Protein 5BYU (pdb70)

Secondary structure (DSSP, 8-state):
--SSEEEEEEEE--GGGB-TTSSB-HHHHHHHHHHHHHHHHHHTT--SSSSEEEEEEEEEEEESS---SS-EEEEEEEEEEE-SSEEEEEEEEEETTEEEEEEEEEEEEEETTTTEE-PPPHHHHTT-/--SS--EEEEEE--GGGB-TTSSB-HHHHHHHHHHHHHHHHHHTT--TTSSEEEEEEEEEEEE-S---SS-EEEEEEEEEEE-SSEEEEEEEEEETTEEEEEEEEEEEEEETTTTEE-PPPHHHHTT-/--EEEEE--GGGB-TTSSB-HHHHHHHHHHHHHHHHHHTT--SSSSEEEEEEEEEEEE-S---SS-EEEEEEEEEEE-SSEEEEEEEEEETTEEEEEEEEEEEEEETTT--B-PPPHHHHTT-/-EEEEE--GGGB-TTSSB-HHHHHHHHHHHHHHHHHHTT--TTSS---EEEEEEEEE-S---SS-EEEEEEEEEEE-SSEEEEEEEEEETTEEEEEEEEEEE-/-EEEEEE--GGGB-TTSSB-HHHHHHHHHHHHHHHHHHTT--SSSSEEEEEEEEEEEE-S---SS-EEEEEEEEEEE-SSEEEEEEEEEETTEEEEEEEEEEEEEETTTTEE-PPPHHHHT-/-EEEEE--GGGB-TTSSB-THHHHHHHHHHHHHHHHHTT--S-SSEEEEEEEEEEEE-S---SS-EEEEEEEEEEE-SSEEEEEEEEEETTEEEEEEEEEEEEEETTTTEE-PPPTTT-/--SEEEEEEEE--GGGB-TTSSB-HHHHHHHHHHHHHHHHHHTT--SSSSEEEEEEEEEEEESS---SS-EEEEEEEEEEE-SSEEEEEEEEEETTEEEEEEEEEEEEEETTTTEE-PPPHHHHTT-/--SS--EEEEEE--GGGB-TTSSB-HHHHHHHHHHHHHHHHHHTT--SSSSEEEEEEEEEEEE-S---SS-EEEEEEEE----SSEEEEEEEEEETTEEEEEEEEEEEEEETTTTEE-PPPHHHHTT-

Nearest PDB structures (foldseek):
  5byu-assembly2_E  TM=1.008E+00  e=9.174E-22  Legionella pneumophila subsp. pneumophila str. Philadelphia 1
  5byu-assembly1_A  TM=9.853E-01  e=7.777E-20  Legionella pneumophila subsp. pneumophila str. Philadelphia 1
  5dio-assembly1_A-2  TM=9.849E-01  e=4.252E-18  Legionella pneumophila
  5byu-assembly1_D  TM=9.965E-01  e=1.673E-16  Legionella pneumophila subsp. pneumophila str. Philadelphia 1
  2cye-assembly3_D  TM=8.333E-01  e=2.731E-08  Thermus thermophilus HB8

Structure (mmCIF, N/CA/C/O backbone):
data_5BYU
#
_entry.id   5BYU
#
_cell.length_a   49.140
_cell.length_b   99.630
_cell.length_c   112.142
_cell.angle_alpha   90.00
_cell.angle_beta   90.21
_cell.angle_gamma   90.00
#
_symmetry.space_group_name_H-M   'P 1 21 1'
#
loop_
_entity.id
_entity.type
_entity.pdbx_description
1 polymer Thioesterase
2 non-polymer 'COENZYME A'
3 water water
#
loop_
_atom_site.group_PDB
_atom_site.id
_atom_site.type_symbol
_atom_site.label_atom_id
_atom_site.label_alt_id
_atom_site.label_comp_id
_atom_site.label_asym_id
_atom_site.label_entity_id
_atom_site.label_seq_id
_atom_site.pdbx_PDB_ins_code
_atom_site.Cartn_x
_atom_site.Cartn_y
_atom_site.Cartn_z
_atom_site.occupancy
_atom_site.B_iso_or_equiv
_atom_site.auth_seq_id
_atom_site.auth_comp_id
_atom_site.auth_asym_id
_atom_site.auth_atom_id
_atom_site.pdbx_PDB_model_num
ATOM 1 N N . GLU A 1 6 ? -24.589 -65.660 -4.747 1.00 46.83 3 GLU A N 1
ATOM 2 C CA . GLU A 1 6 ? -23.828 -64.429 -4.609 1.00 43.53 3 GLU A CA 1
ATOM 3 C C . GLU A 1 6 ? -22.428 -64.599 -5.200 1.00 43.95 3 GLU A C 1
ATOM 4 O O . GLU A 1 6 ? -22.284 -64.672 -6.419 1.00 33.30 3 GLU A O 1
ATOM 10 N N . ILE A 1 7 ? -21.402 -64.650 -4.354 1.00 45.91 4 ILE A N 1
ATOM 11 C CA . ILE A 1 7 ? -20.030 -64.611 -4.865 1.00 52.43 4 ILE A CA 1
ATOM 12 C C . ILE A 1 7 ? -19.561 -65.954 -5.445 1.00 57.70 4 ILE A C 1
ATOM 13 O O . ILE A 1 7 ? -19.298 -66.041 -6.643 1.00 64.23 4 ILE A O 1
ATOM 18 N N . ASN A 1 8 ? -19.519 -67.009 -4.637 1.00 33.03 5 ASN A N 1
ATOM 19 C CA . ASN A 1 8 ? -18.846 -68.242 -5.044 1.00 32.65 5 ASN A CA 1
ATOM 20 C C . ASN A 1 8 ? -19.753 -69.199 -5.813 1.00 38.57 5 ASN A C 1
ATOM 21 O O . ASN A 1 8 ? -19.506 -70.401 -5.851 1.00 32.43 5 ASN A O 1
ATOM 26 N N . LYS A 1 9 ? -20.793 -68.656 -6.434 1.00 38.59 6 LYS A N 1
ATOM 27 C CA . LYS A 1 9 ? -21.664 -69.436 -7.304 1.00 35.65 6 LYS A CA 1
ATOM 28 C C . LYS A 1 9 ? -21.137 -69.524 -8.724 1.00 41.78 6 LYS A C 1
ATOM 29 O O . LYS A 1 9 ? -20.425 -68.634 -9.198 1.00 47.66 6 LYS A O 1
ATOM 35 N N . ILE A 1 10 ? -21.483 -70.624 -9.383 1.00 47.93 7 ILE A N 1
ATOM 36 C CA . ILE A 1 10 ? -21.164 -70.814 -10.784 1.00 52.80 7 ILE A CA 1
ATOM 37 C C . ILE A 1 10 ? -21.933 -69.772 -11.574 1.00 46.54 7 ILE A C 1
ATOM 38 O O . ILE A 1 10 ? -23.159 -69.814 -11.655 1.00 46.50 7 ILE A O 1
ATOM 43 N N . ILE A 1 11 ? -21.192 -68.827 -12.137 1.00 43.43 8 ILE A N 1
ATOM 44 C CA . ILE A 1 11 ? -21.763 -67.702 -12.853 1.00 43.27 8 ILE A CA 1
ATOM 45 C C . ILE A 1 11 ? -21.569 -67.824 -14.355 1.00 41.21 8 ILE A C 1
ATOM 46 O O . ILE A 1 11 ? -22.149 -67.057 -15.123 1.00 41.13 8 ILE A O 1
ATOM 51 N N . HIS A 1 12 ? -20.763 -68.790 -14.777 1.00 30.06 9 HIS A N 1
ATOM 52 C CA . HIS A 1 12 ? -20.567 -69.005 -16.202 1.00 49.84 9 HIS A CA 1
ATOM 53 C C . HIS A 1 12 ? -20.193 -70.442 -16.550 1.00 43.70 9 HIS A C 1
ATOM 54 O O . HIS A 1 12 ? -19.334 -71.053 -15.913 1.00 39.09 9 HIS A O 1
ATOM 61 N N . LYS A 1 13 ? -20.855 -70.969 -17.574 1.00 41.96 10 LYS A N 1
ATOM 62 C CA . LYS A 1 13 ? -20.632 -72.331 -18.035 1.00 40.88 10 LYS A CA 1
ATOM 63 C C . LYS A 1 13 ? -20.427 -72.376 -19.550 1.00 41.73 10 LYS A C 1
ATOM 64 O O . LYS A 1 13 ? -21.356 -72.112 -20.313 1.00 31.08 10 LYS A O 1
ATOM 70 N N . LYS A 1 14 ? -19.212 -72.697 -19.984 1.00 31.27 11 LYS A N 1
ATOM 71 C CA . LYS A 1 14 ? -18.910 -72.798 -21.410 1.00 31.65 11 LYS A CA 1
ATOM 72 C C . LYS A 1 14 ? -18.498 -74.212 -21.820 1.00 34.58 11 LYS A C 1
ATOM 73 O O . LYS A 1 14 ? -17.539 -74.763 -21.280 1.00 39.26 11 LYS A O 1
ATOM 79 N N . THR A 1 15 ? -19.232 -74.803 -22.756 1.00 34.80 12 THR A N 1
ATOM 80 C CA . THR A 1 15 ? -18.885 -76.128 -23.266 1.00 36.44 12 THR A CA 1
ATOM 81 C C . THR A 1 15 ? -18.267 -76.019 -24.663 1.00 41.24 12 THR A C 1
ATOM 82 O O . THR A 1 15 ? -18.760 -75.273 -25.510 1.00 33.87 12 THR A O 1
ATOM 86 N N . PHE A 1 16 ? -17.185 -76.761 -24.897 1.00 46.10 13 PHE A N 1
ATOM 87 C CA . PHE A 1 16 ? -16.507 -76.753 -26.193 1.00 42.62 13 PHE A CA 1
ATOM 88 C C . PHE A 1 16 ? -15.684 -78.018 -26.434 1.00 37.36 13 PHE A C 1
ATOM 89 O O . PHE A 1 16 ? -15.557 -78.865 -25.549 1.00 37.81 13 PHE A O 1
ATOM 97 N N . ASP A 1 17 ? -15.122 -78.134 -27.635 1.00 38.29 14 ASP A N 1
ATOM 98 C CA . ASP A 1 17 ? -14.324 -79.302 -28.000 1.00 57.30 14 ASP A CA 1
ATOM 99 C C . ASP A 1 17 ? -12.840 -79.003 -28.213 1.00 57.50 14 ASP A C 1
ATOM 100 O O . ASP A 1 17 ? -12.469 -77.965 -28.761 1.00 40.86 14 ASP A O 1
ATOM 105 N N . ILE A 1 18 ? -12.006 -79.939 -27.772 1.00 36.56 15 ILE A N 1
ATOM 106 C CA . ILE A 1 18 ? -10.550 -79.841 -27.873 1.00 31.19 15 ILE A CA 1
ATOM 107 C C . ILE A 1 18 ? -10.057 -80.127 -29.294 1.00 33.41 15 ILE A C 1
ATOM 108 O O . ILE A 1 18 ? -10.516 -81.068 -29.937 1.00 32.61 15 ILE A O 1
ATOM 113 N N . ALA A 1 19 ? -9.118 -79.317 -29.777 1.00 33.20 16 ALA A N 1
ATOM 114 C CA . ALA A 1 19 ? -8.489 -79.556 -31.074 1.00 18.59 16 ALA A CA 1
ATOM 115 C C . ALA A 1 19 ? -7.358 -80.574 -30.944 1.00 20.61 16 ALA A C 1
ATOM 116 O O . ALA A 1 19 ? -6.640 -80.583 -29.947 1.00 19.50 16 ALA A O 1
ATOM 118 N N . TRP A 1 20 ? -7.207 -81.433 -31.947 1.00 24.25 17 TRP A N 1
ATOM 119 C CA . TRP A 1 20 ? -6.163 -82.459 -31.930 1.00 25.96 17 TRP A CA 1
ATOM 120 C C . TRP A 1 20 ? -4.762 -81.855 -31.829 1.00 27.15 17 TRP A C 1
ATOM 121 O O . TRP A 1 20 ? -3.866 -82.438 -31.215 1.00 15.84 17 TRP A O 1
ATOM 132 N N . GLY A 1 21 ? -4.579 -80.685 -32.435 1.00 29.02 18 GLY A N 1
ATOM 133 C CA . GLY A 1 21 ? -3.294 -80.012 -32.424 1.00 16.45 18 GLY A CA 1
ATOM 134 C C . GLY A 1 21 ? -2.957 -79.376 -31.089 1.00 16.64 18 GLY A C 1
ATOM 135 O O . GLY A 1 21 ? -1.844 -78.886 -30.891 1.00 16.74 18 GLY A O 1
ATOM 136 N N . ASP A 1 22 ? -3.918 -79.389 -30.168 1.00 24.59 19 ASP A N 1
ATOM 137 C CA . ASP A 1 22 ? -3.705 -78.852 -28.829 1.00 23.11 19 ASP A CA 1
ATOM 138 C C . ASP A 1 22 ? -2.836 -79.795 -28.017 1.00 18.76 19 ASP A C 1
ATOM 139 O O . ASP A 1 22 ? -2.192 -79.391 -27.049 1.00 16.96 19 ASP A O 1
ATOM 144 N N . MET A 1 23 ? -2.823 -81.057 -28.429 1.00 21.35 20 MET A N 1
ATOM 145 C CA . MET A 1 23 ? -2.029 -82.075 -27.761 1.00 16.29 20 MET A CA 1
ATOM 146 C C . MET A 1 23 ? -0.551 -81.936 -28.090 1.00 16.27 20 MET A C 1
ATOM 147 O O . MET A 1 23 ? -0.177 -81.505 -29.180 1.00 39.15 20 MET A O 1
ATOM 152 N N . ASP A 1 24 ? 0.286 -82.314 -27.134 1.00 24.85 21 ASP A N 1
ATOM 153 C CA . ASP A 1 24 ? 1.723 -82.337 -27.340 1.00 16.86 21 ASP A CA 1
ATOM 154 C C . ASP A 1 24 ? 2.159 -83.715 -27.810 1.00 16.74 21 ASP A C 1
ATOM 155 O O . ASP A 1 24 ? 1.317 -84.568 -28.092 1.00 21.96 21 ASP A O 1
ATOM 160 N N . ALA A 1 25 ? 3.467 -83.936 -27.884 1.00 17.18 22 ALA A N 1
ATOM 161 C CA . ALA A 1 25 ? 3.999 -85.146 -28.507 1.00 20.69 22 ALA A CA 1
ATOM 162 C C . ALA A 1 25 ? 3.767 -86.439 -27.729 1.00 22.74 22 ALA A C 1
ATOM 163 O O . ALA A 1 25 ? 4.073 -87.521 -28.228 1.00 23.80 22 ALA A O 1
ATOM 165 N N . LEU A 1 26 ? 3.226 -86.341 -26.520 1.00 25.03 23 LEU A N 1
ATOM 166 C CA . LEU A 1 26 ? 2.963 -87.548 -25.742 1.00 28.41 23 LEU A CA 1
ATOM 167 C C . LEU A 1 26 ? 1.471 -87.890 -25.708 1.00 34.02 23 LEU A C 1
ATOM 168 O O . LEU A 1 26 ? 1.038 -88.746 -24.938 1.00 39.00 23 LEU A O 1
ATOM 173 N N . GLY A 1 27 ? 0.694 -87.197 -26.536 1.00 31.87 24 GLY A N 1
ATOM 174 C CA . GLY A 1 27 ? -0.696 -87.549 -26.773 1.00 30.35 24 GLY A CA 1
ATOM 175 C C . GLY A 1 27 ? -1.807 -87.047 -25.867 1.00 33.02 24 GLY A C 1
ATOM 176 O O . GLY A 1 27 ? -2.874 -87.658 -25.797 1.00 36.70 24 GLY A O 1
ATOM 177 N N . HIS A 1 28 ? -1.571 -85.941 -25.173 1.00 17.40 25 HIS A N 1
ATOM 178 C CA . HIS A 1 28 ? -2.642 -85.278 -24.436 1.00 23.14 25 HIS A CA 1
ATOM 179 C C . HIS A 1 28 ? -2.447 -83.772 -24.507 1.00 26.22 25 HIS A C 1
ATOM 180 O O . HIS A 1 28 ? -1.364 -83.293 -24.845 1.00 29.70 25 HIS A O 1
ATOM 187 N N . VAL A 1 29 ? -3.519 -83.036 -24.229 1.00 24.41 26 VAL A N 1
ATOM 188 C CA . VAL A 1 29 ? -3.507 -81.579 -24.282 1.00 23.77 26 VAL A CA 1
ATOM 189 C C . VAL A 1 29 ? -2.395 -80.975 -23.428 1.00 17.78 26 VAL A C 1
ATOM 190 O O . VAL A 1 29 ? -2.262 -81.297 -22.250 1.00 24.03 26 VAL A O 1
ATOM 194 N N . ASN A 1 30 ? -1.592 -80.108 -24.038 1.00 17.64 27 ASN A N 1
ATOM 195 C CA . ASN A 1 30 ? -0.515 -79.423 -23.336 1.00 18.07 27 ASN A CA 1
ATOM 196 C C . ASN A 1 30 ? -1.083 -78.482 -22.280 1.00 32.22 27 ASN A C 1
ATOM 197 O O . ASN A 1 30 ? -2.187 -77.962 -22.434 1.00 29.66 27 ASN A O 1
ATOM 202 N N . ASN A 1 31 ? -0.324 -78.272 -21.209 1.00 34.11 28 ASN A N 1
ATOM 203 C CA . ASN A 1 31 ? -0.814 -77.542 -20.044 1.00 19.56 28 ASN A CA 1
ATOM 204 C C . ASN A 1 31 ? -1.149 -76.068 -20.300 1.00 38.31 28 ASN A C 1
ATOM 205 O O . ASN A 1 31 ? -2.048 -75.525 -19.661 1.00 43.56 28 ASN A O 1
ATOM 210 N N . ALA A 1 32 ? -0.436 -75.415 -21.215 1.00 32.92 29 ALA A N 1
ATOM 211 C CA . ALA A 1 32 ? -0.713 -74.010 -21.521 1.00 33.69 29 ALA A CA 1
ATOM 212 C C . ALA A 1 32 ? -2.102 -73.830 -22.144 1.00 19.75 29 ALA A C 1
ATOM 213 O O . ALA A 1 32 ? -2.759 -72.787 -21.972 1.00 36.42 29 ALA A O 1
ATOM 215 N N . ARG A 1 33 ? -2.554 -74.856 -22.857 1.00 19.21 30 ARG A N 1
ATOM 216 C CA . ARG A 1 33 ? -3.859 -74.812 -23.503 1.00 31.64 30 ARG A CA 1
ATOM 217 C C . ARG A 1 33 ? -4.977 -74.706 -22.472 1.00 19.60 30 ARG A C 1
ATOM 218 O O . ARG A 1 33 ? -6.035 -74.145 -22.754 1.00 20.04 30 ARG A O 1
ATOM 226 N N . TYR A 1 34 ? -4.740 -75.246 -21.280 1.00 19.64 31 TYR A N 1
ATOM 227 C CA . TYR A 1 34 ? -5.701 -75.117 -20.194 1.00 20.16 31 TYR A CA 1
ATOM 228 C C . TYR A 1 34 ? -5.900 -73.651 -19.843 1.00 32.02 31 TYR A C 1
ATOM 229 O O . TYR A 1 34 ? -7.024 -73.194 -19.618 1.00 38.89 31 TYR A O 1
ATOM 238 N N . PHE A 1 35 ? -4.793 -72.921 -19.804 1.00 28.96 32 PHE A N 1
ATOM 239 C CA . PHE A 1 35 ? -4.830 -71.503 -19.500 1.00 21.45 32 PHE A CA 1
ATOM 240 C C . PHE A 1 35 ? -5.496 -70.749 -20.638 1.00 21.77 32 PHE A C 1
ATOM 241 O O . PHE A 1 35 ? -6.146 -69.729 -20.411 1.00 44.89 32 PHE A O 1
ATOM 249 N N . ASP A 1 36 ? -5.337 -71.248 -21.862 1.00 28.63 33 ASP A N 1
ATOM 250 C CA . ASP A 1 36 ? -6.110 -70.703 -22.983 1.00 26.69 33 ASP A CA 1
ATOM 251 C C . ASP A 1 36 ? -7.622 -70.883 -22.778 1.00 23.64 33 ASP A C 1
ATOM 252 O O . ASP A 1 36 ? -8.409 -69.961 -23.024 1.00 26.02 33 ASP A O 1
ATOM 257 N N . TYR A 1 37 ? -8.021 -72.070 -22.329 1.00 26.36 34 TYR A N 1
ATOM 258 C CA . TYR A 1 37 ? -9.430 -72.377 -22.084 1.00 22.35 34 TYR A CA 1
ATOM 259 C C . TYR A 1 37 ? -10.008 -71.457 -21.013 1.00 29.88 34 TYR A C 1
ATOM 260 O O . TYR A 1 37 ? -11.074 -70.848 -21.193 1.00 30.82 34 TYR A O 1
ATOM 269 N N . PHE A 1 38 ? -9.286 -71.363 -19.900 1.00 22.97 35 PHE A N 1
ATOM 270 C CA . PHE A 1 38 ? -9.694 -70.537 -18.773 1.00 23.73 35 PHE A CA 1
ATOM 271 C C . PHE A 1 38 ? -9.809 -69.099 -19.250 1.00 24.69 35 PHE A C 1
ATOM 272 O O . PHE A 1 38 ? -10.736 -68.379 -18.879 1.00 25.51 35 PHE A O 1
ATOM 280 N N . GLN A 1 39 ? -8.839 -68.694 -20.064 1.00 24.20 36 GLN A N 1
ATOM 281 C CA . GLN A 1 39 ? -8.848 -67.385 -20.701 1.00 25.10 36 GLN A CA 1
ATOM 282 C C . GLN A 1 39 ? -10.133 -67.114 -21.477 1.00 40.64 36 GLN A C 1
ATOM 283 O O . GLN A 1 39 ? -10.760 -66.073 -21.289 1.00 40.83 36 GLN A O 1
ATOM 289 N N . GLU A 1 40 ? -10.541 -68.055 -22.325 1.00 25.71 37 GLU A N 1
ATOM 290 C CA . GLU A 1 40 ? -11.733 -67.839 -23.145 1.00 26.82 37 GLU A CA 1
ATOM 291 C C . GLU A 1 40 ? -13.007 -67.802 -22.307 1.00 27.75 37 GLU A C 1
ATOM 292 O O . GLU A 1 40 ? -13.909 -67.001 -22.571 1.00 29.47 37 GLU A O 1
ATOM 298 N N . ALA A 1 41 ? -13.075 -68.660 -21.293 1.00 36.32 38 ALA A N 1
ATOM 299 C CA . ALA A 1 41 ? -14.231 -68.665 -20.403 1.00 34.61 38 ALA A CA 1
ATOM 300 C C . ALA A 1 41 ? -14.347 -67.334 -19.647 1.00 36.54 38 ALA A C 1
ATOM 301 O O . ALA A 1 41 ? -15.422 -66.710 -19.613 1.00 30.51 38 ALA A O 1
ATOM 303 N N . ARG A 1 42 ? -13.226 -66.889 -19.082 1.00 28.31 39 ARG A N 1
ATOM 304 C CA . ARG A 1 42 ? -13.162 -65.625 -18.350 1.00 29.14 39 ARG A CA 1
ATOM 305 C C . ARG A 1 42 ? -13.572 -64.454 -19.231 1.00 30.50 39 ARG A C 1
ATOM 306 O O . ARG A 1 42 ? -14.422 -63.644 -18.850 1.00 37.49 39 ARG A O 1
ATOM 314 N N . ILE A 1 43 ? -12.964 -64.376 -20.412 1.00 41.46 40 ILE A N 1
ATOM 315 C CA . ILE A 1 43 ? -13.249 -63.297 -21.348 1.00 46.51 40 ILE A CA 1
ATOM 316 C C . ILE A 1 43 ? -14.716 -63.293 -21.772 1.00 52.60 40 ILE A C 1
ATOM 317 O O . ILE A 1 43 ? -15.330 -62.233 -21.875 1.00 59.81 40 ILE A O 1
ATOM 322 N N . ASP A 1 44 ? -15.273 -64.477 -22.008 1.00 50.53 41 ASP A N 1
ATOM 323 C CA . ASP A 1 44 ? -16.678 -64.601 -22.390 1.00 56.21 41 ASP A CA 1
ATOM 324 C C . ASP A 1 44 ? -17.587 -64.055 -21.275 1.00 58.95 41 ASP A C 1
ATOM 325 O O . ASP A 1 44 ? -18.522 -63.286 -21.542 1.00 63.05 41 ASP A O 1
ATOM 330 N N . TRP A 1 45 ? -17.316 -64.447 -20.030 1.00 34.47 42 TRP A N 1
ATOM 331 C CA . TRP A 1 45 ? -18.143 -63.981 -18.912 1.00 51.22 42 TRP A CA 1
ATOM 332 C C . TRP A 1 45 ? -18.031 -62.465 -18.720 1.00 36.84 42 TRP A C 1
ATOM 333 O O . TRP A 1 45 ? -19.029 -61.772 -18.466 1.00 38.70 42 TRP A O 1
ATOM 344 N N . LEU A 1 46 ? -16.814 -61.950 -18.868 1.00 39.56 43 LEU A N 1
ATOM 345 C CA . LEU A 1 46 ? -16.597 -60.512 -18.781 1.00 37.14 43 LEU A CA 1
ATOM 346 C C . LEU A 1 46 ? -17.354 -59.811 -19.909 1.00 54.25 43 LEU A C 1
ATOM 347 O O . LEU A 1 46 ? -17.834 -58.688 -19.744 1.00 58.31 43 LEU A O 1
ATOM 352 N N . ARG A 1 47 ? -17.445 -60.481 -21.055 1.00 53.29 44 ARG A N 1
ATOM 353 C CA . ARG A 1 47 ? -18.239 -59.990 -22.174 1.00 52.00 44 ARG A CA 1
ATOM 354 C C . ARG A 1 47 ? -19.694 -59.890 -21.757 1.00 55.39 44 ARG A C 1
ATOM 355 O O . ARG A 1 47 ? -20.384 -58.933 -22.113 1.00 62.71 44 ARG A O 1
ATOM 363 N N . GLU A 1 48 ? -20.157 -60.885 -21.000 1.00 55.67 45 GLU A N 1
ATOM 364 C CA . GLU A 1 48 ? -21.511 -60.861 -20.447 1.00 59.37 45 GLU A CA 1
ATOM 365 C C . GLU A 1 48 ? -21.695 -59.710 -19.468 1.00 44.97 45 GLU A C 1
ATOM 366 O O . GLU A 1 48 ? -22.812 -59.252 -19.244 1.00 47.15 45 GLU A O 1
ATOM 372 N N . LEU A 1 49 ? -20.599 -59.253 -18.870 1.00 47.23 46 LEU A N 1
ATOM 373 C CA . LEU A 1 49 ? -20.704 -58.206 -17.853 1.00 44.59 46 LEU A CA 1
ATOM 374 C C . LEU A 1 49 ? -20.376 -56.762 -18.249 1.00 49.56 46 LEU A C 1
ATOM 375 O O . LEU A 1 49 ? -20.085 -55.958 -17.366 1.00 49.49 46 LEU A O 1
ATOM 380 N N . ASP A 1 50 ? -20.427 -56.432 -19.537 1.00 35.17 47 ASP A N 1
ATOM 381 C CA . ASP A 1 50 ? -20.139 -55.076 -20.031 1.00 36.52 47 ASP A CA 1
ATOM 382 C C . ASP A 1 50 ? -18.699 -54.689 -19.710 1.00 50.56 47 ASP A C 1
ATOM 383 O O . ASP A 1 50 ? -18.378 -53.509 -19.561 1.00 54.49 47 ASP A O 1
ATOM 388 N N . ILE A 1 51 ? -17.834 -55.690 -19.598 1.00 35.07 48 ILE A N 1
ATOM 389 C CA . ILE A 1 51 ? -16.414 -55.435 -19.403 1.00 44.06 48 ILE A CA 1
ATOM 390 C C . ILE A 1 51 ? -15.638 -55.849 -20.648 1.00 48.64 48 ILE A C 1
ATOM 391 O O . ILE A 1 51 ? -15.729 -56.985 -21.114 1.00 49.87 48 ILE A O 1
ATOM 396 N N . LYS A 1 52 ? -14.868 -54.904 -21.174 1.00 50.60 49 LYS A N 1
ATOM 397 C CA . LYS A 1 52 ? -14.239 -55.045 -22.476 1.00 48.65 49 LYS A CA 1
ATOM 398 C C . LYS A 1 52 ? -12.717 -54.957 -22.423 1.00 48.75 49 LYS A C 1
ATOM 399 O O . LYS A 1 52 ? -12.155 -54.337 -21.520 1.00 52.91 49 LYS A O 1
ATOM 405 N N . MET A 1 53 ? -12.053 -55.607 -23.374 1.00 46.85 50 MET A N 1
ATOM 406 C CA . MET A 1 53 ? -10.597 -55.557 -23.450 1.00 46.44 50 MET A CA 1
ATOM 407 C C . MET A 1 53 ? -10.122 -54.276 -24.133 1.00 47.25 50 MET A C 1
ATOM 408 O O . MET A 1 53 ? -8.943 -53.930 -24.082 1.00 49.15 50 MET A O 1
ATOM 413 N N . THR A 1 54 ? -11.056 -53.592 -24.784 1.00 47.13 51 THR A N 1
ATOM 414 C CA . THR A 1 54 ? -10.776 -52.366 -25.529 1.00 50.59 51 THR A CA 1
ATOM 415 C C . THR A 1 54 ? -10.399 -51.117 -24.720 1.00 49.85 51 THR A C 1
ATOM 416 O O . THR A 1 54 ? -9.519 -50.359 -25.129 1.00 48.52 51 THR A O 1
ATOM 420 N N . GLY A 1 55 ? -11.058 -50.905 -23.584 1.00 53.29 52 GLY A N 1
ATOM 421 C CA . GLY A 1 55 ? -10.964 -49.646 -22.858 1.00 59.02 52 GLY A CA 1
ATOM 422 C C . GLY A 1 55 ? -9.601 -49.237 -22.318 1.00 62.51 52 GLY A C 1
ATOM 423 O O . GLY A 1 55 ? -8.649 -50.016 -22.352 1.00 63.50 52 GLY A O 1
ATOM 424 N N . GLN A 1 56 ? -9.505 -47.998 -21.839 1.00 63.93 53 GLN A N 1
ATOM 425 C CA . GLN A 1 56 ? -8.257 -47.460 -21.293 1.00 64.75 53 GLN A CA 1
ATOM 426 C C . GLN A 1 56 ? -7.822 -48.200 -20.037 1.00 40.71 53 GLN A C 1
ATOM 427 O O . GLN A 1 56 ? -6.630 -48.375 -19.780 1.00 41.84 53 GLN A O 1
ATOM 433 N N . THR A 1 57 ? -8.806 -48.620 -19.253 1.00 40.13 54 THR A N 1
ATOM 434 C CA . THR A 1 57 ? -8.560 -49.362 -18.027 1.00 54.20 54 THR A CA 1
ATOM 435 C C . THR A 1 57 ? -9.118 -50.769 -18.174 1.00 49.71 54 THR A C 1
ATOM 436 O O . THR A 1 57 ? -10.148 -50.966 -18.820 1.00 49.56 54 THR A O 1
ATOM 440 N N . GLY A 1 58 ? -8.448 -51.747 -17.579 1.00 36.20 55 GLY A N 1
ATOM 441 C CA . GLY A 1 58 ? -8.918 -53.112 -17.686 1.00 48.80 55 GLY A CA 1
ATOM 442 C C . GLY A 1 58 ? -8.182 -54.120 -16.835 1.00 44.83 55 GLY A C 1
ATOM 443 O O . GLY A 1 58 ? -7.210 -53.781 -16.157 1.00 42.77 55 GLY A O 1
ATOM 444 N N . PRO A 1 59 ? -8.656 -55.376 -16.861 1.00 42.89 56 PRO A N 1
ATOM 445 C CA . PRO A 1 59 ? -8.087 -56.485 -16.093 1.00 36.40 56 PRO A CA 1
ATOM 446 C C . PRO A 1 59 ? -6.785 -57.032 -16.669 1.00 37.19 56 PRO A C 1
ATOM 447 O O . PRO A 1 59 ? -6.609 -57.101 -17.887 1.00 30.79 56 PRO A O 1
ATOM 451 N N . VAL A 1 60 ? -5.882 -57.419 -15.775 1.00 41.26 57 VAL A N 1
ATOM 452 C CA . VAL A 1 60 ? -4.659 -58.127 -16.127 1.00 40.86 57 VAL A CA 1
ATOM 453 C C . VAL A 1 60 ? -4.413 -59.266 -15.145 1.00 44.69 57 VAL A C 1
ATOM 454 O O . VAL A 1 60 ? -4.600 -59.107 -13.938 1.00 50.21 57 VAL A O 1
ATOM 458 N N . VAL A 1 61 ? -4.005 -60.416 -15.661 1.00 26.98 58 VAL A N 1
ATOM 459 C CA . VAL A 1 61 ? -3.739 -61.558 -14.805 1.00 33.74 58 VAL A CA 1
ATOM 460 C C . VAL A 1 61 ? -2.421 -61.342 -14.068 1.00 25.70 58 VAL A C 1
ATOM 461 O O . VAL A 1 61 ? -1.395 -61.089 -14.693 1.00 25.97 58 VAL A O 1
ATOM 465 N N . ILE A 1 62 ? -2.446 -61.440 -12.743 1.00 25.36 59 ILE A N 1
ATOM 466 C CA . ILE A 1 62 ? -1.222 -61.276 -11.970 1.00 45.36 59 ILE A CA 1
ATOM 467 C C . ILE A 1 62 ? -0.769 -62.658 -11.551 1.00 42.09 59 ILE A C 1
ATOM 468 O O . ILE A 1 62 ? 0.427 -62.939 -11.482 1.00 23.75 59 ILE A O 1
ATOM 473 N N . HIS A 1 63 ? -1.733 -63.545 -11.328 1.00 40.26 60 HIS A N 1
ATOM 474 C CA . HIS A 1 63 ? -1.378 -64.921 -11.001 1.00 35.34 60 HIS A CA 1
ATOM 475 C C . HIS A 1 63 ? -2.333 -65.881 -11.691 1.00 28.24 60 HIS A C 1
ATOM 476 O O . HIS A 1 63 ? -3.471 -65.534 -11.974 1.00 23.60 60 HIS A O 1
ATOM 483 N N . VAL A 1 64 ? -1.848 -67.065 -12.030 1.00 23.95 61 VAL A N 1
ATOM 484 C CA . VAL A 1 64 ? -2.725 -68.089 -12.569 1.00 20.48 61 VAL A CA 1
ATOM 485 C C . VAL A 1 64 ? -2.123 -69.454 -12.269 1.00 19.50 61 VAL A C 1
ATOM 486 O O . VAL A 1 64 ? -0.907 -69.607 -12.248 1.00 19.76 61 VAL A O 1
ATOM 490 N N . ALA A 1 65 ? -2.976 -70.437 -12.014 1.00 19.56 62 ALA A N 1
ATOM 491 C CA . ALA A 1 65 ? -2.522 -71.756 -11.604 1.00 18.05 62 ALA A CA 1
ATOM 492 C C . ALA A 1 65 ? -3.489 -72.828 -12.066 1.00 21.71 62 ALA A C 1
ATOM 493 O O . ALA A 1 65 ? -4.682 -72.566 -12.230 1.00 23.73 62 ALA A O 1
ATOM 495 N N . CYS A 1 66 ? -2.980 -74.040 -12.265 1.00 20.92 63 CYS A N 1
ATOM 496 C CA . CYS A 1 66 ? -3.854 -75.144 -12.625 1.00 21.04 63 CYS A CA 1
ATOM 497 C C . CYS A 1 66 ? -3.402 -76.463 -12.008 1.00 15.65 63 CYS A C 1
ATOM 498 O O . CYS A 1 66 ? -2.214 -76.778 -11.975 1.00 15.39 63 CYS A O 1
ATOM 501 N N . THR A 1 67 ? -4.378 -77.234 -11.542 1.00 21.36 64 THR A N 1
ATOM 502 C CA . THR A 1 67 ? -4.161 -78.558 -10.989 1.00 22.40 64 THR A CA 1
ATOM 503 C C . THR A 1 67 ? -4.712 -79.600 -11.944 1.00 21.99 64 THR A C 1
ATOM 504 O O . THR A 1 67 ? -5.892 -79.571 -12.298 1.00 23.32 64 THR A O 1
ATOM 508 N N . PHE A 1 68 ? -3.852 -80.521 -12.360 1.00 21.01 65 PHE A N 1
ATOM 509 C CA . PHE A 1 68 ? -4.238 -81.530 -13.333 1.00 17.36 65 PHE A CA 1
ATOM 510 C C . PHE A 1 68 ? -4.496 -82.875 -12.664 1.00 17.52 65 PHE A C 1
ATOM 511 O O . PHE A 1 68 ? -3.569 -83.523 -12.178 1.00 25.61 65 PHE A O 1
ATOM 519 N N . LEU A 1 69 ? -5.759 -83.289 -12.655 1.00 21.34 66 LEU A N 1
ATOM 520 C CA . LEU A 1 69 ? -6.178 -84.487 -11.935 1.00 24.61 66 LEU A CA 1
ATOM 521 C C . LEU A 1 69 ? -6.263 -85.682 -12.875 1.00 26.10 66 LEU A C 1
ATOM 522 O O . LEU A 1 69 ? -5.835 -86.783 -12.531 1.00 26.99 66 LEU A O 1
ATOM 527 N N . LYS A 1 70 ? -6.824 -85.457 -14.058 1.00 29.14 67 LYS A N 1
ATOM 528 C CA . LYS A 1 70 ? -6.881 -86.472 -15.104 1.00 29.05 67 LYS A CA 1
ATOM 529 C C . LYS A 1 70 ? -6.598 -85.834 -16.459 1.00 27.88 67 LYS A C 1
ATOM 530 O O . LYS A 1 70 ? -7.123 -84.764 -16.767 1.00 29.33 67 LYS A O 1
ATOM 536 N N . PRO A 1 71 ? -5.731 -86.477 -17.259 1.00 28.07 68 PRO A N 1
ATOM 537 C CA . PRO A 1 71 ? -5.307 -86.017 -18.589 1.00 29.16 68 PRO A CA 1
ATOM 538 C C . PRO A 1 71 ? -6.427 -86.018 -19.628 1.00 29.88 68 PRO A C 1
ATOM 539 O O . PRO A 1 71 ? -7.296 -86.887 -19.582 1.00 34.04 68 PRO A O 1
ATOM 543 N N . ILE A 1 72 ? -6.399 -85.060 -20.553 1.00 25.07 69 ILE A N 1
ATOM 544 C CA . ILE A 1 72 ? -7.407 -84.982 -21.612 1.00 26.33 69 ILE A CA 1
ATOM 545 C C . ILE A 1 72 ? -6.826 -85.391 -22.967 1.00 29.38 69 ILE A C 1
ATOM 546 O O . ILE A 1 72 ? -5.785 -84.882 -23.385 1.00 28.31 69 ILE A O 1
ATOM 551 N N . VAL A 1 73 ? -7.517 -86.296 -23.654 1.00 30.28 70 VAL A N 1
ATOM 552 C CA . VAL A 1 73 ? -7.061 -86.815 -24.939 1.00 31.12 70 VAL A CA 1
ATOM 553 C C . VAL A 1 73 ? -8.098 -86.577 -26.041 1.00 30.67 70 VAL A C 1
ATOM 554 O O . VAL A 1 73 ? -9.300 -86.635 -25.792 1.00 36.59 70 VAL A O 1
ATOM 558 N N . TYR A 1 74 ? -7.628 -86.311 -27.256 1.00 24.58 71 TYR A N 1
ATOM 559 C CA . TYR A 1 74 ? -8.503 -86.176 -28.414 1.00 26.67 71 TYR A CA 1
ATOM 560 C C . TYR A 1 74 ? -9.135 -87.508 -28.810 1.00 32.02 71 TYR A C 1
ATOM 561 O O . TYR A 1 74 ? -8.447 -88.528 -28.888 1.00 34.94 71 TYR A O 1
ATOM 570 N N . PRO A 1 75 ? -10.453 -87.503 -29.069 1.00 34.87 72 PRO A N 1
ATOM 571 C CA . PRO A 1 75 ? -11.364 -86.360 -28.915 1.00 37.87 72 PRO A CA 1
ATOM 572 C C . PRO A 1 75 ? -12.014 -86.269 -27.528 1.00 34.21 72 PRO A C 1
ATOM 573 O O . PRO A 1 75 ? -12.195 -87.291 -26.864 1.00 31.70 72 PRO A O 1
ATOM 577 N N . ALA A 1 76 ? -12.355 -85.056 -27.103 1.00 35.50 73 ALA A N 1
ATOM 578 C CA . ALA A 1 76 ? -13.001 -84.844 -25.810 1.00 36.87 73 ALA A CA 1
ATOM 579 C C . ALA A 1 76 ? -13.866 -83.581 -25.814 1.00 40.07 73 ALA A C 1
ATOM 580 O O . ALA A 1 76 ? -13.427 -82.521 -26.264 1.00 23.88 73 ALA A O 1
ATOM 582 N N . THR A 1 77 ? -15.096 -83.706 -25.322 1.00 38.47 74 THR A N 1
ATOM 583 C CA . THR A 1 77 ? -15.984 -82.562 -25.123 1.00 36.68 74 THR A CA 1
ATOM 584 C C . THR A 1 77 ? -15.963 -82.127 -23.665 1.00 32.52 74 THR A C 1
ATOM 585 O O . THR A 1 77 ? -16.338 -82.897 -22.778 1.00 28.65 74 THR A O 1
ATOM 589 N N . VAL A 1 78 ? -15.540 -80.894 -23.416 1.00 32.75 75 VAL A N 1
ATOM 590 C CA . VAL A 1 78 ? -15.324 -80.441 -22.052 1.00 25.92 75 VAL A CA 1
ATOM 591 C C . VAL A 1 78 ? -16.246 -79.298 -21.659 1.00 32.05 75 VAL A C 1
ATOM 592 O O . VAL A 1 78 ? -16.677 -78.507 -22.502 1.00 27.63 75 VAL A O 1
ATOM 596 N N . THR A 1 79 ? -16.560 -79.242 -20.368 1.00 32.74 76 THR A N 1
ATOM 597 C CA . THR A 1 79 ? -17.372 -78.169 -19.814 1.00 32.26 76 THR A CA 1
ATOM 598 C C . THR A 1 79 ? -16.602 -77.440 -18.722 1.00 34.13 76 THR A C 1
ATOM 599 O O . THR A 1 79 ? -15.991 -78.077 -17.860 1.00 35.34 76 THR A O 1
ATOM 603 N N . ILE A 1 80 ? -16.627 -76.112 -18.761 1.00 28.82 77 ILE A N 1
ATOM 604 C CA . ILE A 1 80 ? -15.989 -75.317 -17.723 1.00 28.83 77 ILE A CA 1
ATOM 605 C C . ILE A 1 80 ? -17.036 -74.625 -16.870 1.00 30.10 77 ILE A C 1
ATOM 606 O O . ILE A 1 80 ? -17.925 -73.950 -17.384 1.00 31.05 77 ILE A O 1
ATOM 611 N N . HIS A 1 81 ? -16.926 -74.808 -15.559 1.00 37.49 78 HIS A N 1
ATOM 612 C CA . HIS A 1 81 ? -17.813 -74.146 -14.612 1.00 34.97 78 HIS A CA 1
ATOM 613 C C . HIS A 1 81 ? -17.006 -73.100 -13.855 1.00 32.77 78 HIS A C 1
ATOM 614 O O . HIS A 1 81 ? -16.019 -73.420 -13.209 1.00 30.78 78 HIS A O 1
ATOM 621 N N . SER A 1 82 ? -17.437 -71.848 -13.928 1.00 32.51 79 SER A N 1
ATOM 622 C CA . SER A 1 82 ? -16.634 -70.740 -13.426 1.00 35.21 79 SER A CA 1
ATOM 623 C C . SER A 1 82 ? -17.299 -70.025 -12.256 1.00 38.30 79 SER A C 1
ATOM 624 O O . SER A 1 82 ? -18.502 -69.795 -12.270 1.00 35.00 79 SER A O 1
ATOM 627 N N . LYS A 1 83 ? -16.514 -69.692 -11.233 1.00 39.32 80 LYS A N 1
ATOM 628 C CA . LYS A 1 83 ? -17.037 -68.948 -10.078 1.00 42.45 80 LYS A CA 1
ATOM 629 C C . LYS A 1 83 ? -16.024 -67.876 -9.682 1.00 47.81 80 LYS A C 1
ATOM 630 O O . LYS A 1 83 ? -14.835 -68.064 -9.857 1.00 54.24 80 LYS A O 1
ATOM 636 N N . VAL A 1 84 ? -16.492 -66.737 -9.186 1.00 47.36 81 VAL A N 1
ATOM 637 C CA . VAL A 1 84 ? -15.594 -65.696 -8.672 1.00 47.02 81 VAL A CA 1
ATOM 638 C C . VAL A 1 84 ? -15.622 -65.655 -7.141 1.00 45.51 81 VAL A C 1
ATOM 639 O O . VAL A 1 84 ? -16.690 -65.499 -6.556 1.00 39.02 81 VAL A O 1
ATOM 643 N N . ASN A 1 85 ? -14.476 -65.794 -6.476 1.00 44.56 82 ASN A N 1
ATOM 644 C CA . ASN A 1 85 ? -14.526 -65.818 -5.012 1.00 45.28 82 ASN A CA 1
ATOM 645 C C . ASN A 1 85 ? -13.992 -64.605 -4.235 1.00 51.73 82 ASN A C 1
ATOM 646 O O . ASN A 1 85 ? -14.737 -64.027 -3.439 1.00 58.64 82 ASN A O 1
ATOM 651 N N . SER A 1 86 ? -12.750 -64.187 -4.470 1.00 49.70 83 SER A N 1
ATOM 652 C CA . SER A 1 86 ? -12.146 -63.194 -3.577 1.00 48.56 83 SER A CA 1
ATOM 653 C C . SER A 1 86 ? -11.941 -61.858 -4.248 1.00 51.74 83 SER A C 1
ATOM 654 O O . SER A 1 86 ? -11.255 -61.762 -5.251 1.00 52.69 83 SER A O 1
ATOM 657 N N . LEU A 1 87 ? -12.557 -60.827 -3.682 1.00 59.54 84 LEU A N 1
ATOM 658 C CA . LEU A 1 87 ? -12.478 -59.494 -4.247 1.00 44.01 84 LEU A CA 1
ATOM 659 C C . LEU A 1 87 ? -11.629 -58.591 -3.364 1.00 47.11 84 LEU A C 1
ATOM 660 O O . LEU A 1 87 ? -11.971 -58.334 -2.212 1.00 46.23 84 LEU A O 1
ATOM 665 N N . GLY A 1 88 ? -10.546 -58.066 -3.917 1.00 46.54 85 GLY A N 1
ATOM 666 C CA . GLY A 1 88 ? -9.757 -57.095 -3.188 1.00 47.94 85 GLY A CA 1
ATOM 667 C C . GLY A 1 88 ? -10.307 -55.738 -3.568 1.00 54.84 85 GLY A C 1
ATOM 668 O O . GLY A 1 88 ? -11.434 -55.638 -4.051 1.00 58.79 85 GLY A O 1
ATOM 669 N N . ASN A 1 89 ? -9.531 -54.687 -3.349 1.00 55.72 86 ASN A N 1
ATOM 670 C CA . ASN A 1 89 ? -9.944 -53.382 -3.819 1.00 61.04 86 ASN A CA 1
ATOM 671 C C . ASN A 1 89 ? -9.649 -53.291 -5.295 1.00 50.81 86 ASN A C 1
ATOM 672 O O . ASN A 1 89 ? -10.442 -52.755 -6.060 1.00 55.51 86 ASN A O 1
ATOM 677 N N . SER A 1 90 ? -8.481 -53.788 -5.677 1.00 49.71 87 SER A N 1
ATOM 678 C CA . SER A 1 90 ? -8.103 -53.856 -7.076 1.00 48.99 87 SER A CA 1
ATOM 679 C C . SER A 1 90 ? -8.033 -55.289 -7.601 1.00 46.72 87 SER A C 1
ATOM 680 O O . SER A 1 90 ? -8.148 -55.519 -8.802 1.00 45.98 87 SER A O 1
ATOM 683 N N . SER A 1 91 ? -7.873 -56.253 -6.699 1.00 45.71 88 SER A N 1
ATOM 684 C CA . SER A 1 91 ? -7.632 -57.633 -7.116 1.00 58.71 88 SER A CA 1
ATOM 685 C C . SER A 1 91 ? -8.873 -58.502 -7.005 1.00 42.86 88 SER A C 1
ATOM 686 O O . SER A 1 91 ? -9.803 -58.186 -6.266 1.00 43.80 88 SER A O 1
ATOM 689 N N . MET A 1 92 ? -8.867 -59.613 -7.733 1.00 43.25 89 MET A N 1
ATOM 690 C CA . MET A 1 92 ? -9.921 -60.604 -7.603 1.00 44.74 89 MET A CA 1
ATOM 691 C C . MET A 1 92 ? -9.420 -62.010 -7.921 1.00 38.54 89 MET A C 1
ATOM 692 O O . MET A 1 92 ? -8.451 -62.182 -8.655 1.00 38.71 89 MET A O 1
ATOM 697 N N . ILE A 1 93 ? -10.079 -63.014 -7.350 1.00 44.54 90 ILE A N 1
ATOM 698 C CA . ILE A 1 93 ? -9.750 -64.409 -7.629 1.00 42.16 90 ILE A CA 1
ATOM 699 C C . ILE A 1 93 ? -10.902 -65.088 -8.364 1.00 35.76 90 ILE A C 1
ATOM 700 O O . ILE A 1 93 ? -12.063 -64.981 -7.957 1.00 46.10 90 ILE A O 1
ATOM 705 N N . MET A 1 94 ? -10.573 -65.807 -9.432 1.00 39.47 91 MET A N 1
ATOM 706 C CA . MET A 1 94 ? -11.567 -66.524 -10.220 1.00 38.17 91 MET A CA 1
ATOM 707 C C . MET A 1 94 ? -11.195 -68.003 -10.337 1.00 35.30 91 MET A C 1
ATOM 708 O O . MET A 1 94 ? -10.036 -68.345 -10.536 1.00 33.80 91 MET A O 1
ATOM 713 N N . ASP A 1 95 ? -12.185 -68.876 -10.200 1.00 32.41 92 ASP A N 1
ATOM 714 C CA . ASP A 1 95 ? -11.982 -70.318 -10.227 1.00 35.35 92 ASP A CA 1
ATOM 715 C C . ASP A 1 95 ? -12.641 -70.941 -11.456 1.00 32.86 92 ASP A C 1
ATOM 716 O O . ASP A 1 95 ? -13.752 -70.558 -11.848 1.00 31.48 92 ASP A O 1
ATOM 721 N N . HIS A 1 96 ? -11.958 -71.924 -12.037 1.00 29.51 93 HIS A N 1
ATOM 722 C CA . HIS A 1 96 ? -12.429 -72.613 -13.229 1.00 36.89 93 HIS A CA 1
ATOM 723 C C . HIS A 1 96 ? -12.389 -74.125 -13.024 1.00 32.87 93 HIS A C 1
ATOM 724 O O . HIS A 1 96 ? -11.327 -74.690 -12.817 1.00 34.34 93 HIS A O 1
ATOM 731 N N . ASP A 1 97 ? -13.529 -74.795 -13.088 1.00 28.45 94 ASP A N 1
ATOM 732 C CA . ASP A 1 97 ? -13.515 -76.250 -13.008 1.00 42.85 94 ASP A CA 1
ATOM 733 C C . ASP A 1 97 ? -13.676 -76.870 -14.385 1.00 39.33 94 ASP A C 1
ATOM 734 O O . ASP A 1 97 ? -14.630 -76.568 -15.108 1.00 37.87 94 ASP A O 1
ATOM 739 N N . LEU A 1 98 ? -12.733 -77.740 -14.736 1.00 38.28 95 LEU A N 1
ATOM 740 C CA . LEU A 1 98 ? -12.732 -78.374 -16.047 1.00 25.58 95 LEU A CA 1
ATOM 741 C C . LEU A 1 98 ? -13.163 -79.827 -15.970 1.00 25.39 95 LEU A C 1
ATOM 742 O O . LEU A 1 98 ? -12.470 -80.668 -15.376 1.00 24.84 95 LEU A O 1
ATOM 747 N N . TYR A 1 99 ? -14.309 -80.096 -16.594 1.00 25.99 96 TYR A N 1
ATOM 748 C CA . TYR A 1 99 ? -14.935 -81.411 -16.587 1.00 26.14 96 TYR A CA 1
ATOM 749 C C . TYR A 1 99 ? -14.933 -82.082 -17.954 1.00 25.72 96 TYR A C 1
ATOM 750 O O . TYR A 1 99 ? -15.239 -81.448 -18.969 1.00 27.41 96 TYR A O 1
ATOM 759 N N . GLN A 1 100 ? -14.607 -83.369 -17.971 1.00 25.24 97 GLN A N 1
ATOM 760 C CA . GLN A 1 100 ? -14.845 -84.195 -19.141 1.00 25.19 97 GLN A CA 1
ATOM 761 C C . GLN A 1 100 ? -16.007 -85.096 -18.758 1.00 33.07 97 GLN A C 1
ATOM 762 O O . GLN A 1 100 ? -15.901 -85.900 -17.833 1.00 34.49 97 GLN A O 1
ATOM 768 N N . GLU A 1 101 ? -17.121 -84.950 -19.465 1.00 34.76 98 GLU A N 1
ATOM 769 C CA . GLU A 1 101 ? -18.347 -85.632 -19.085 1.00 33.69 98 GLU A CA 1
ATOM 770 C C . GLU A 1 101 ? -18.656 -85.249 -17.635 1.00 36.17 98 GLU A C 1
ATOM 771 O O . GLU A 1 101 ? -18.533 -84.083 -17.259 1.00 38.06 98 GLU A O 1
ATOM 777 N N . GLU A 1 102 ? -19.055 -86.226 -16.829 1.00 39.53 99 GLU A N 1
ATOM 778 C CA . GLU A 1 102 ? -19.183 -86.036 -15.387 1.00 38.74 99 GLU A CA 1
ATOM 779 C C . GLU A 1 102 ? -17.830 -85.761 -14.718 1.00 39.57 99 GLU A C 1
ATOM 780 O O . GLU A 1 102 ? -17.722 -84.938 -13.809 1.00 37.64 99 GLU A O 1
ATOM 786 N N . THR A 1 103 ? -16.809 -86.477 -15.181 1.00 39.14 100 THR A N 1
ATOM 787 C CA . THR A 1 103 ? -15.483 -86.519 -14.559 1.00 34.59 100 THR A CA 1
ATOM 788 C C . THR A 1 103 ? -14.823 -85.145 -14.532 1.00 30.81 100 THR A C 1
ATOM 789 O O . THR A 1 103 ? -14.822 -84.428 -15.530 1.00 29.70 100 THR A O 1
ATOM 793 N N . LEU A 1 104 ? -14.258 -84.786 -13.383 1.00 32.08 101 LEU A N 1
ATOM 794 C CA . LEU A 1 104 ? -13.538 -83.525 -13.219 1.00 26.76 101 LEU A CA 1
ATOM 795 C C . LEU A 1 104 ? -12.057 -83.659 -13.561 1.00 26.23 101 LEU A C 1
ATOM 796 O O . LEU A 1 104 ? -11.329 -84.424 -12.932 1.00 26.10 101 LEU A O 1
ATOM 801 N N . MET A 1 105 ? -11.620 -82.893 -14.554 1.00 26.93 102 MET A N 1
ATOM 802 C CA . MET A 1 105 ? -10.281 -83.045 -15.112 1.00 26.00 102 MET A CA 1
ATOM 803 C C . MET A 1 105 ? -9.252 -82.059 -14.582 1.00 26.30 102 MET A C 1
ATOM 804 O O . MET A 1 105 ? -8.096 -82.428 -14.376 1.00 26.46 102 MET A O 1
ATOM 809 N N . ALA A 1 106 ? -9.658 -80.814 -14.349 1.00 26.51 103 ALA A N 1
ATOM 810 C CA . ALA A 1 106 ? -8.674 -79.806 -13.946 1.00 26.81 103 ALA A CA 1
ATOM 811 C C . ALA A 1 106 ? -9.229 -78.691 -13.061 1.00 27.12 103 ALA A C 1
ATOM 812 O O . ALA A 1 106 ? -10.438 -78.450 -13.031 1.00 38.81 103 ALA A O 1
ATOM 814 N N . GLN A 1 107 ? -8.321 -77.989 -12.379 1.00 46.00 104 GLN A N 1
ATOM 815 C CA . GLN A 1 107 ? -8.692 -76.897 -11.483 1.00 45.48 104 GLN A CA 1
ATOM 816 C C . GLN A 1 107 ? -7.903 -75.633 -11.787 1.00 27.99 104 GLN A C 1
ATOM 817 O O . GLN A 1 107 ? -6.694 -75.617 -11.648 1.00 58.58 104 GLN A O 1
ATOM 823 N N . GLY A 1 108 ? -8.574 -74.554 -12.157 1.00 28.23 105 GLY A N 1
ATOM 824 C CA . GLY A 1 108 ? -7.866 -73.321 -12.441 1.00 36.63 105 GLY A CA 1
ATOM 825 C C . GLY A 1 108 ? -8.161 -72.236 -11.430 1.00 34.29 105 GLY A C 1
ATOM 826 O O . GLY A 1 108 ? -9.289 -72.101 -10.961 1.00 29.40 105 GLY A O 1
ATOM 827 N N . VAL A 1 109 ? -7.136 -71.474 -11.071 1.00 34.86 106 VAL A N 1
ATOM 828 C CA . VAL A 1 109 ? -7.313 -70.326 -10.190 1.00 41.50 106 VAL A CA 1
ATOM 829 C C . VAL A 1 109 ? -6.551 -69.153 -10.773 1.00 40.38 106 VAL A C 1
ATOM 830 O O . VAL A 1 109 ? -5.344 -69.231 -10.952 1.00 43.18 106 VAL A O 1
ATOM 834 N N . SER A 1 110 ? -7.237 -68.051 -11.033 1.00 43.50 107 SER A N 1
ATOM 835 C CA . SER A 1 110 ? -6.570 -66.894 -11.600 1.00 30.26 107 SER A CA 1
ATOM 836 C C . SER A 1 110 ? -6.816 -65.646 -10.778 1.00 33.96 107 SER A C 1
ATOM 837 O O . SER A 1 110 ? -7.956 -65.269 -10.522 1.00 33.31 107 SER A O 1
ATOM 840 N N . LYS A 1 111 ? -5.731 -65.002 -10.374 1.00 38.21 108 LYS A N 1
ATOM 841 C CA . LYS A 1 111 ? -5.817 -63.713 -9.725 1.00 42.33 108 LYS A CA 1
ATOM 842 C C . LYS A 1 111 ? -5.629 -62.648 -10.788 1.00 46.68 108 LYS A C 1
ATOM 843 O O . LYS A 1 111 ? -4.614 -62.631 -11.510 1.00 46.59 108 LYS A O 1
ATOM 849 N N . ILE A 1 112 ? -6.644 -61.791 -10.883 1.00 49.02 109 ILE A N 1
ATOM 850 C CA . ILE A 1 112 ? -6.755 -60.749 -11.892 1.00 32.20 109 ILE A CA 1
ATOM 851 C C . ILE A 1 112 ? -6.742 -59.385 -11.214 1.00 32.89 109 ILE A C 1
ATOM 852 O O . ILE A 1 112 ? -7.354 -59.208 -10.162 1.00 39.66 109 ILE A O 1
ATOM 857 N N . VAL A 1 113 ? -6.050 -58.420 -11.808 1.00 32.90 110 VAL A N 1
ATOM 858 C CA . VAL A 1 113 ? -6.031 -57.064 -11.271 1.00 33.54 110 VAL A CA 1
ATOM 859 C C . VAL A 1 113 ? -6.512 -56.056 -12.299 1.00 33.74 110 VAL A C 1
ATOM 860 O O . VAL A 1 113 ? -6.242 -56.198 -13.488 1.00 39.74 110 VAL A O 1
ATOM 864 N N . TRP A 1 114 ? -7.224 -55.036 -11.837 1.00 34.50 111 TRP A N 1
ATOM 865 C CA . TRP A 1 114 ? -7.613 -53.953 -12.720 1.00 44.34 111 TRP A CA 1
ATOM 866 C C . TRP A 1 114 ? -6.528 -52.899 -12.736 1.00 44.42 111 TRP A C 1
ATOM 867 O O . TRP A 1 114 ? -6.030 -52.478 -11.692 1.00 35.20 111 TRP A O 1
ATOM 878 N N . ILE A 1 115 ? -6.158 -52.486 -13.940 1.00 43.22 112 ILE A N 1
ATOM 879 C CA . ILE A 1 115 ? -5.118 -51.492 -14.121 1.00 46.90 112 ILE A CA 1
ATOM 880 C C . ILE A 1 115 ? -5.472 -50.530 -15.239 1.00 45.88 112 ILE A C 1
ATOM 881 O O . ILE A 1 115 ? -6.343 -50.808 -16.063 1.00 43.74 112 ILE A O 1
ATOM 886 N N . ASP A 1 116 ? -4.792 -49.392 -15.256 1.00 35.39 113 ASP A N 1
ATOM 887 C CA . ASP A 1 116 ? -4.802 -48.534 -16.427 1.00 44.76 113 ASP A CA 1
ATOM 888 C C . ASP A 1 116 ? -3.708 -49.066 -17.339 1.00 49.61 113 ASP A C 1
ATOM 889 O O . ASP A 1 116 ? -2.535 -49.054 -16.960 1.00 52.39 113 ASP A O 1
ATOM 894 N N . TYR A 1 117 ? -4.086 -49.547 -18.523 1.00 47.45 114 TYR A N 1
ATOM 895 C CA . TYR A 1 117 ? -3.144 -50.244 -19.389 1.00 46.64 114 TYR A CA 1
ATOM 896 C C . TYR A 1 117 ? -1.979 -49.337 -19.739 1.00 53.45 114 TYR A C 1
ATOM 897 O O . TYR A 1 117 ? -0.821 -49.759 -19.732 1.00 61.28 114 TYR A O 1
ATOM 906 N N . THR A 1 118 ? -2.291 -48.083 -20.038 1.00 51.58 115 THR A N 1
ATOM 907 C CA . THR A 1 118 ? -1.268 -47.124 -20.419 1.00 48.76 115 THR A CA 1
ATOM 908 C C . THR A 1 118 ? -0.267 -46.883 -19.274 1.00 47.73 115 THR A C 1
ATOM 909 O O . THR A 1 118 ? 0.948 -46.882 -19.490 1.00 44.52 115 THR A O 1
ATOM 913 N N . GLN A 1 119 ? -0.782 -46.703 -18.059 1.00 45.62 116 GLN A N 1
ATOM 914 C CA . GLN A 1 119 ? 0.041 -46.385 -16.880 1.00 42.06 116 GLN A CA 1
ATOM 915 C C . GLN A 1 119 ? 0.511 -47.575 -16.047 1.00 39.44 116 GLN A C 1
ATOM 916 O O . GLN A 1 119 ? 1.052 -47.380 -14.959 1.00 39.61 116 GLN A O 1
ATOM 922 N N . ASN A 1 120 ? 0.162 -48.783 -16.476 1.00 36.74 117 ASN A N 1
ATOM 923 C CA . ASN A 1 120 ? 0.496 -50.039 -15.781 1.00 40.39 117 ASN A CA 1
ATOM 924 C C . ASN A 1 120 ? 0.493 -49.971 -14.239 1.00 43.15 117 ASN A C 1
ATOM 925 O O . ASN A 1 120 ? 1.397 -50.469 -13.568 1.00 45.67 117 ASN A O 1
ATOM 930 N N . LYS A 1 121 ? -0.539 -49.316 -13.709 1.00 43.98 118 LYS A N 1
ATOM 931 C CA . LYS A 1 121 ? -0.733 -49.168 -12.271 1.00 49.79 118 LYS A CA 1
ATOM 932 C C . LYS A 1 121 ? -2.092 -49.740 -11.918 1.00 56.89 118 LYS A C 1
ATOM 933 O O . LYS A 1 121 ? -3.050 -49.594 -12.682 1.00 60.64 118 LYS A O 1
ATOM 939 N N . SER A 1 122 ? -2.172 -50.385 -10.757 1.00 57.23 119 SER A N 1
ATOM 940 C CA . SER A 1 122 ? -3.409 -51.025 -10.333 1.00 56.37 119 SER A CA 1
ATOM 941 C C . SER A 1 122 ? -4.444 -49.927 -10.140 1.00 57.07 119 SER A C 1
ATOM 942 O O . SER A 1 122 ? -4.122 -48.832 -9.678 1.00 56.13 119 SER A O 1
ATOM 945 N N . VAL A 1 123 ? -5.683 -50.235 -10.501 1.00 58.93 120 VAL A N 1
ATOM 946 C CA . VAL A 1 123 ? -6.788 -49.315 -10.296 1.00 62.85 120 VAL A CA 1
ATOM 947 C C . VAL A 1 123 ? -7.869 -50.123 -9.591 1.00 65.34 120 VAL A C 1
ATOM 948 O O . VAL A 1 123 ? -7.928 -51.343 -9.758 1.00 67.49 120 VAL A O 1
ATOM 952 N N . PRO A 1 124 ? -8.694 -49.460 -8.761 1.00 60.74 121 PRO A N 1
ATOM 953 C CA . PRO A 1 124 ? -9.670 -50.247 -8.010 1.00 57.98 121 PRO A CA 1
ATOM 954 C C . PRO A 1 124 ? -10.670 -50.994 -8.877 1.00 57.38 121 PRO A C 1
ATOM 955 O O . PRO A 1 124 ? -10.838 -50.708 -10.061 1.00 57.81 121 PRO A O 1
ATOM 959 N N . LEU A 1 125 ? -11.324 -51.959 -8.240 1.00 55.32 122 LEU A N 1
ATOM 960 C CA . LEU A 1 125 ? -12.245 -52.878 -8.894 1.00 53.91 122 LEU A CA 1
ATOM 961 C C . LEU A 1 125 ? -13.604 -52.227 -9.184 1.00 57.30 122 LEU A C 1
ATOM 962 O O . LEU A 1 125 ? -14.110 -51.450 -8.387 1.00 61.44 122 LEU A O 1
ATOM 967 N N . PRO A 1 126 ? -14.153 -52.497 -10.373 1.00 54.25 123 PRO A N 1
ATOM 968 C CA . PRO A 1 126 ? -15.446 -51.969 -10.848 1.00 57.61 123 PRO A CA 1
ATOM 969 C C . PRO A 1 126 ? -16.668 -52.444 -10.015 1.00 58.67 123 PRO A C 1
ATOM 970 O O . PRO A 1 126 ? -16.630 -53.442 -9.281 1.00 63.46 123 PRO A O 1
ATOM 974 N N . ASP A 1 127 ? -17.724 -51.638 -10.079 1.00 57.10 124 ASP A N 1
ATOM 975 C CA . ASP A 1 127 ? -18.933 -51.821 -9.277 1.00 60.54 124 ASP A CA 1
ATOM 976 C C . ASP A 1 127 ? -19.832 -52.973 -9.702 1.00 62.70 124 ASP A C 1
ATOM 977 O O . ASP A 1 127 ? -20.541 -53.557 -8.871 1.00 64.76 124 ASP A O 1
ATOM 982 N N . ILE A 1 128 ? -19.783 -53.312 -10.984 1.00 59.79 125 ILE A N 1
ATOM 983 C CA . ILE A 1 128 ? -20.651 -54.345 -11.527 1.00 60.77 125 ILE A CA 1
ATOM 984 C C . ILE A 1 128 ? -20.331 -55.745 -11.002 1.00 55.50 125 ILE A C 1
ATOM 985 O O . ILE A 1 128 ? -21.220 -56.589 -10.891 1.00 42.32 125 ILE A O 1
ATOM 990 N N . ILE A 1 129 ? -19.067 -55.989 -10.682 1.00 40.48 126 ILE A N 1
ATOM 991 C CA . ILE A 1 129 ? -18.685 -57.242 -10.053 1.00 39.99 126 ILE A CA 1
ATOM 992 C C . ILE A 1 129 ? -18.998 -57.144 -8.564 1.00 45.90 126 ILE A C 1
ATOM 993 O O . ILE A 1 129 ? -19.338 -58.140 -7.929 1.00 42.31 126 ILE A O 1
ATOM 998 N N . ARG A 1 130 ? -18.845 -55.940 -8.012 1.00 56.21 127 ARG A N 1
ATOM 999 C CA . ARG A 1 130 ? -19.164 -55.673 -6.610 1.00 58.06 127 ARG A CA 1
ATOM 1000 C C . ARG A 1 130 ? -20.618 -56.021 -6.318 1.00 64.98 127 ARG A C 1
ATOM 1001 O O . ARG A 1 130 ? -20.969 -56.371 -5.191 1.00 71.12 127 ARG A O 1
ATOM 1009 N N . ASN A 1 131 ? -21.456 -55.928 -7.348 1.00 46.00 128 ASN A N 1
ATOM 1010 C CA . ASN A 1 131 ? -22.876 -56.238 -7.225 1.00 65.23 128 ASN A CA 1
ATOM 1011 C C . ASN A 1 131 ? -23.191 -57.728 -7.065 1.00 66.32 128 ASN A C 1
ATOM 1012 O O . ASN A 1 131 ? -24.350 -58.102 -6.887 1.00 69.73 128 ASN A O 1
ATOM 1017 N N . LEU A 1 132 ? -22.167 -58.574 -7.124 1.00 43.28 129 LEU A N 1
ATOM 1018 C CA . LEU A 1 132 ? -22.374 -60.016 -7.031 1.00 41.73 129 LEU A CA 1
ATOM 1019 C C . LEU A 1 132 ? -22.372 -60.482 -5.583 1.00 42.13 129 LEU A C 1
ATOM 1020 O O . LEU A 1 132 ? -22.278 -61.676 -5.313 1.00 51.41 129 LEU A O 1
ATOM 1025 N N . VA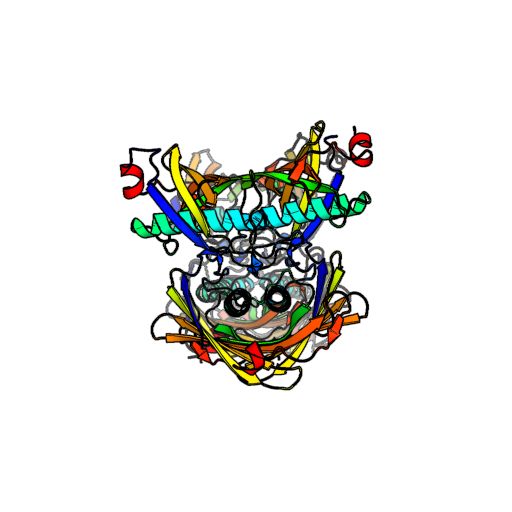L A 1 133 ? -22.466 -59.538 -4.655 1.00 54.45 130 VAL A N 1
ATOM 1026 C CA . VAL A 1 133 ? -22.517 -59.874 -3.238 1.00 54.56 130 VAL A CA 1
ATOM 1027 C C . VAL A 1 133 ? -23.956 -60.076 -2.789 1.00 56.68 130 VAL A C 1
ATOM 1028 O O . VAL A 1 133 ? -24.886 -59.952 -3.585 1.00 58.01 130 VAL A O 1
ATOM 1032 N N . GLU B 1 6 ? 23.181 -77.005 -3.448 1.00 43.35 3 GLU B N 1
ATOM 1033 C CA . GLU B 1 6 ? 22.917 -78.061 -4.418 1.00 33.76 3 GLU B CA 1
ATOM 1034 C C . GLU B 1 6 ? 21.468 -78.013 -4.916 1.00 56.64 3 GLU B C 1
ATOM 1035 O O . GLU B 1 6 ? 21.233 -78.009 -6.128 1.00 32.17 3 GLU B O 1
ATOM 1041 N N . ILE B 1 7 ? 20.500 -77.987 -4.001 1.00 55.61 4 ILE B N 1
ATOM 1042 C CA . ILE B 1 7 ? 19.098 -78.133 -4.403 1.00 27.85 4 ILE B CA 1
ATOM 1043 C C . ILE B 1 7 ? 18.514 -76.859 -5.047 1.00 64.09 4 ILE B C 1
ATOM 1044 O O . ILE B 1 7 ? 18.169 -76.885 -6.227 1.00 65.69 4 ILE B O 1
ATOM 1049 N N . ASN B 1 8 ? 18.455 -75.749 -4.315 1.00 30.67 5 ASN B N 1
ATOM 1050 C CA . ASN B 1 8 ? 17.748 -74.554 -4.757 1.00 31.95 5 ASN B CA 1
ATOM 1051 C C . ASN B 1 8 ? 18.704 -73.618 -5.472 1.00 35.00 5 ASN B C 1
ATOM 1052 O O . ASN B 1 8 ? 18.467 -72.415 -5.574 1.00 45.16 5 ASN B O 1
ATOM 1057 N N . LYS B 1 9 ? 19.777 -74.212 -5.979 1.00 35.70 6 LYS B N 1
ATOM 1058 C CA . LYS B 1 9 ? 20.803 -73.520 -6.734 1.00 38.83 6 LYS B CA 1
ATOM 1059 C C . LYS B 1 9 ? 20.312 -73.394 -8.171 1.00 57.72 6 LYS B C 1
ATOM 1060 O O . LYS B 1 9 ? 19.503 -74.207 -8.620 1.00 59.91 6 LYS B O 1
ATOM 1066 N N . ILE B 1 10 ? 20.779 -72.375 -8.886 1.00 59.74 7 ILE B N 1
ATOM 1067 C CA . ILE B 1 10 ? 20.414 -72.203 -10.289 1.00 42.21 7 ILE B CA 1
ATOM 1068 C C . ILE B 1 10 ? 20.933 -73.368 -11.123 1.00 47.06 7 ILE B C 1
ATOM 1069 O O . ILE B 1 10 ? 22.142 -73.518 -11.305 1.00 49.11 7 ILE B O 1
ATOM 1074 N N . ILE B 1 11 ? 20.024 -74.197 -11.626 1.00 39.52 8 ILE B N 1
ATOM 1075 C CA . ILE B 1 11 ? 20.428 -75.378 -12.376 1.00 55.78 8 ILE B CA 1
ATOM 1076 C C . ILE B 1 11 ? 20.161 -75.249 -13.877 1.00 57.03 8 ILE B C 1
ATOM 1077 O O . ILE B 1 11 ? 20.583 -76.101 -14.659 1.00 59.93 8 ILE B O 1
ATOM 1082 N N . HIS B 1 12 ? 19.460 -74.193 -14.281 1.00 37.64 9 HIS B N 1
ATOM 1083 C CA . HIS B 1 12 ? 19.260 -73.942 -15.704 1.00 36.22 9 HIS B CA 1
ATOM 1084 C C . HIS B 1 12 ? 19.010 -72.467 -16.020 1.00 23.14 9 HIS B C 1
ATOM 1085 O O . HIS B 1 12 ? 18.195 -71.809 -15.375 1.00 22.95 9 HIS B O 1
ATOM 1092 N N . LYS B 1 13 ? 19.710 -71.963 -17.031 1.00 25.98 10 LYS B N 1
ATOM 1093 C CA . LYS B 1 13 ? 19.562 -70.575 -17.447 1.00 30.00 10 LYS B CA 1
ATOM 1094 C C . LYS B 1 13 ? 19.356 -70.495 -18.959 1.00 39.98 10 LYS B C 1
ATOM 1095 O O . LYS B 1 13 ? 20.262 -70.797 -19.739 1.00 39.80 10 LYS B O 1
ATOM 1101 N N . LYS B 1 14 ? 18.160 -70.077 -19.359 1.00 44.74 11 LYS B N 1
ATOM 1102 C CA . LYS B 1 14 ? 17.796 -69.932 -20.766 1.00 48.00 11 LYS B CA 1
ATOM 1103 C C . LYS B 1 14 ? 17.546 -68.481 -21.157 1.00 49.45 11 LYS B C 1
ATOM 1104 O O . LYS B 1 14 ? 16.628 -67.850 -20.638 1.00 22.57 11 LYS B O 1
ATOM 1110 N N . THR B 1 15 ? 18.358 -67.949 -22.066 1.00 23.08 12 THR B N 1
ATOM 1111 C CA . THR B 1 15 ? 18.112 -66.605 -22.573 1.00 28.64 12 THR B CA 1
ATOM 1112 C C . THR B 1 15 ? 17.610 -66.704 -24.008 1.00 35.70 12 THR B C 1
ATOM 1113 O O . THR B 1 15 ? 18.166 -67.449 -24.816 1.00 37.34 12 THR B O 1
ATOM 1117 N N . PHE B 1 16 ? 16.567 -65.945 -24.323 1.00 36.29 13 PHE B N 1
ATOM 1118 C CA . PHE B 1 16 ? 15.991 -65.936 -25.665 1.00 30.79 13 PHE B CA 1
ATOM 1119 C C . PHE B 1 16 ? 15.209 -64.664 -25.947 1.00 31.22 13 PHE B C 1
ATOM 1120 O O . PHE B 1 16 ? 15.051 -63.811 -25.073 1.00 22.64 13 PHE B O 1
ATOM 1128 N N . ASP B 1 17 ? 14.722 -64.554 -27.179 1.00 34.26 14 ASP B N 1
ATOM 1129 C CA . ASP B 1 17 ? 13.958 -63.396 -27.613 1.00 32.28 14 ASP B CA 1
ATOM 1130 C C . ASP B 1 17 ? 12.511 -63.812 -27.841 1.00 29.14 14 ASP B C 1
ATOM 1131 O O . ASP B 1 17 ? 12.246 -64.887 -28.378 1.00 32.48 14 ASP B O 1
ATOM 1136 N N . ILE B 1 18 ? 11.573 -62.956 -27.453 1.00 27.91 15 ILE B N 1
ATOM 1137 C CA . ILE B 1 18 ? 10.159 -63.280 -27.603 1.00 29.21 15 ILE B CA 1
ATOM 1138 C C . ILE B 1 18 ? 9.714 -63.155 -29.049 1.00 25.10 15 ILE B C 1
ATOM 1139 O O . ILE B 1 18 ? 10.165 -62.276 -29.783 1.00 30.16 15 ILE B O 1
ATOM 1144 N N . ALA B 1 19 ? 8.846 -64.070 -29.457 1.00 25.87 16 ALA B N 1
ATOM 1145 C CA . ALA B 1 19 ? 8.262 -64.035 -30.786 1.00 31.68 16 ALA B CA 1
ATOM 1146 C C . ALA B 1 19 ? 7.127 -63.024 -30.812 1.00 29.77 16 ALA B C 1
ATOM 1147 O O . ALA B 1 19 ? 6.379 -62.903 -29.843 1.00 33.46 16 ALA B O 1
ATOM 1149 N N . TRP B 1 20 ? 7.019 -62.283 -31.910 1.00 22.08 17 TRP B N 1
ATOM 1150 C CA . TRP B 1 20 ? 5.976 -61.275 -32.049 1.00 21.34 17 TRP B CA 1
ATOM 1151 C C . TRP B 1 20 ? 4.589 -61.906 -31.981 1.00 27.30 17 TRP B C 1
ATOM 1152 O O . TRP B 1 20 ? 3.645 -61.303 -31.468 1.00 30.03 17 TRP B O 1
ATOM 1163 N N . GLY B 1 21 ? 4.472 -63.125 -32.502 1.00 28.12 18 GLY B N 1
ATOM 1164 C CA . GLY B 1 21 ? 3.198 -63.818 -32.533 1.00 23.68 18 GLY B CA 1
ATOM 1165 C C . GLY B 1 21 ? 2.765 -64.334 -31.177 1.00 27.25 18 GLY B C 1
ATOM 1166 O O . GLY B 1 21 ? 1.638 -64.806 -31.015 1.00 30.18 18 GLY B O 1
ATOM 1167 N N . ASP B 1 22 ? 3.660 -64.242 -30.199 1.00 29.52 19 ASP B N 1
ATOM 1168 C CA . ASP B 1 22 ? 3.340 -64.622 -28.828 1.00 34.41 19 ASP B CA 1
ATOM 1169 C C . ASP B 1 22 ? 2.489 -63.562 -28.139 1.00 33.44 19 ASP B C 1
ATOM 1170 O O . ASP B 1 22 ? 1.816 -63.851 -27.151 1.00 23.74 19 ASP B O 1
ATOM 1175 N N . MET B 1 23 ? 2.516 -62.336 -28.656 1.00 35.37 20 MET B N 1
ATOM 1176 C CA . MET B 1 23 ? 1.725 -61.263 -28.065 1.00 32.34 20 MET B CA 1
ATOM 1177 C C . MET B 1 23 ? 0.243 -61.432 -28.374 1.00 31.44 20 MET B C 1
ATOM 1178 O O . MET B 1 23 ? -0.131 -61.910 -29.447 1.00 23.92 20 MET B O 1
ATOM 1183 N N . ASP B 1 24 ? -0.594 -61.024 -27.425 1.00 31.52 21 ASP B N 1
ATOM 1184 C CA . ASP B 1 24 ? -2.038 -61.017 -27.618 1.00 31.56 21 ASP B CA 1
ATOM 1185 C C . ASP B 1 24 ? -2.511 -59.642 -28.080 1.00 36.59 21 ASP B C 1
ATOM 1186 O O . ASP B 1 24 ? -1.698 -58.765 -28.374 1.00 41.21 21 ASP B O 1
ATOM 1191 N N . ALA B 1 25 ? -3.827 -59.458 -28.132 1.00 36.40 22 ALA B N 1
ATOM 1192 C CA . ALA B 1 25 ? -4.430 -58.253 -28.699 1.00 41.16 22 ALA B CA 1
ATOM 1193 C C . ALA B 1 25 ? -4.206 -57.003 -27.850 1.00 44.12 22 ALA B C 1
ATOM 1194 O O . ALA B 1 25 ? -4.610 -55.907 -28.238 1.00 52.66 22 ALA B O 1
ATOM 1196 N N . LEU B 1 26 ? -3.554 -57.166 -26.703 1.00 27.43 23 LEU B N 1
ATOM 1197 C CA . LEU B 1 26 ? -3.289 -56.042 -25.810 1.00 36.88 23 LEU B CA 1
ATOM 1198 C C . LEU B 1 26 ? -1.862 -55.538 -25.918 1.00 27.58 23 LEU B C 1
ATOM 1199 O O . LEU B 1 26 ? -1.448 -54.665 -25.161 1.00 30.79 23 LEU B O 1
ATOM 1204 N N . GLY B 1 27 ? -1.115 -56.105 -26.855 1.00 26.99 24 GLY B N 1
ATOM 1205 C CA . GLY B 1 27 ? 0.206 -55.622 -27.215 1.00 29.50 24 GLY B CA 1
ATOM 1206 C C . GLY B 1 27 ? 1.351 -56.074 -26.326 1.00 26.07 24 GLY B C 1
ATOM 1207 O O . GLY B 1 27 ? 2.435 -55.489 -26.345 1.00 26.44 24 GLY B O 1
ATOM 1208 N N . HIS B 1 28 ? 1.120 -57.141 -25.571 1.00 29.51 25 HIS B N 1
ATOM 1209 C CA . HIS B 1 28 ? 2.175 -57.799 -24.812 1.00 28.20 25 HIS B CA 1
ATOM 1210 C C . HIS B 1 28 ? 1.947 -59.313 -24.743 1.00 23.45 25 HIS B C 1
ATOM 1211 O O . HIS B 1 28 ? 0.850 -59.796 -25.013 1.00 22.91 25 HIS B O 1
ATOM 1218 N N . VAL B 1 29 ? 3.007 -60.047 -24.412 1.00 22.14 26 VAL B N 1
ATOM 1219 C CA . VAL B 1 29 ? 2.998 -61.511 -24.432 1.00 33.40 26 VAL B CA 1
ATOM 1220 C C . VAL B 1 29 ? 1.834 -62.150 -23.680 1.00 31.30 26 VAL B C 1
ATOM 1221 O O . VAL B 1 29 ? 1.573 -61.832 -22.520 1.00 33.72 26 VAL B O 1
ATOM 1225 N N . ASN B 1 30 ? 1.132 -63.046 -24.372 1.00 27.11 27 ASN B N 1
ATOM 1226 C CA . ASN B 1 30 ? 0.000 -63.767 -23.804 1.00 23.78 27 ASN B CA 1
ATOM 1227 C C . ASN B 1 30 ? 0.465 -64.688 -22.679 1.00 22.00 27 ASN B C 1
ATOM 1228 O O . ASN B 1 30 ? 1.589 -65.186 -22.694 1.00 19.29 27 ASN B O 1
ATOM 1233 N N . ASN B 1 31 ? -0.414 -64.901 -21.706 1.00 21.00 28 ASN B N 1
ATOM 1234 C CA . ASN B 1 31 ? -0.063 -65.583 -20.463 1.00 19.60 28 ASN B CA 1
ATOM 1235 C C . ASN B 1 31 ? 0.308 -67.066 -20.582 1.00 18.92 28 ASN B C 1
ATOM 1236 O O . ASN B 1 31 ? 1.176 -67.545 -19.858 1.00 39.72 28 ASN B O 1
ATOM 1241 N N . ALA B 1 32 ? -0.341 -67.790 -21.488 1.00 24.45 29 ALA B N 1
ATOM 1242 C CA . ALA B 1 32 ? -0.045 -69.211 -21.697 1.00 21.97 29 ALA B CA 1
ATOM 1243 C C . ALA B 1 32 ? 1.361 -69.413 -22.268 1.00 18.16 29 ALA B C 1
ATOM 1244 O O . ALA B 1 32 ? 2.017 -70.452 -22.059 1.00 24.72 29 ALA B O 1
ATOM 1246 N N . ARG B 1 33 ? 1.817 -68.398 -22.991 1.00 18.34 30 ARG B N 1
ATOM 1247 C CA . ARG B 1 33 ? 3.101 -68.440 -23.663 1.00 18.20 30 ARG B CA 1
ATOM 1248 C C . ARG B 1 33 ? 4.209 -68.578 -22.621 1.00 29.83 30 ARG B C 1
ATOM 1249 O O . ARG B 1 33 ? 5.254 -69.183 -22.877 1.00 30.86 30 ARG B O 1
ATOM 1257 N N . TYR B 1 34 ? 3.953 -68.027 -21.437 1.00 28.76 31 TYR B N 1
ATOM 1258 C CA . TYR B 1 34 ? 4.875 -68.125 -20.313 1.00 17.39 31 TYR B CA 1
ATOM 1259 C C . TYR B 1 34 ? 5.065 -69.579 -19.911 1.00 19.17 31 TYR B C 1
ATOM 1260 O O . TYR B 1 34 ? 6.176 -70.026 -19.623 1.00 22.29 31 TYR B O 1
ATOM 1269 N N . PHE B 1 35 ? 3.957 -70.308 -19.891 1.00 16.99 32 PHE B N 1
ATOM 1270 C CA . PHE B 1 35 ? 3.975 -71.717 -19.549 1.00 25.53 32 PHE B CA 1
ATOM 1271 C C . PHE B 1 35 ? 4.677 -72.514 -20.637 1.00 28.50 32 PHE B C 1
ATOM 1272 O O . PHE B 1 35 ? 5.313 -73.530 -20.352 1.00 36.69 32 PHE B O 1
ATOM 1280 N N . ASP B 1 36 ? 4.568 -72.056 -21.882 1.00 24.48 33 ASP B N 1
ATOM 1281 C CA . ASP B 1 36 ? 5.385 -72.644 -22.945 1.00 23.46 33 ASP B CA 1
ATOM 1282 C C . ASP B 1 36 ? 6.876 -72.459 -22.643 1.00 21.78 33 ASP B C 1
ATOM 1283 O O . ASP B 1 36 ? 7.677 -73.395 -22.781 1.00 23.25 33 ASP B O 1
ATOM 1288 N N . TYR B 1 37 ? 7.232 -71.253 -22.207 1.00 24.14 34 TYR B N 1
ATOM 1289 C CA . TYR B 1 37 ? 8.620 -70.916 -21.897 1.00 17.59 34 TYR B CA 1
ATOM 1290 C C . TYR B 1 37 ? 9.170 -71.804 -20.781 1.00 26.96 34 TYR B C 1
ATOM 1291 O O . TYR B 1 37 ? 10.241 -72.412 -20.916 1.00 26.79 34 TYR B O 1
ATOM 1300 N N . PHE B 1 38 ? 8.421 -71.874 -19.683 1.00 16.96 35 PHE B N 1
ATOM 1301 C CA . PHE B 1 38 ? 8.810 -72.668 -18.522 1.00 16.87 35 PHE B CA 1
ATOM 1302 C C . PHE B 1 38 ? 8.925 -74.137 -18.896 1.00 16.91 35 PHE B C 1
ATOM 1303 O O . PHE B 1 38 ? 9.885 -74.821 -18.513 1.00 50.78 35 PHE B O 1
ATOM 1311 N N . GLN B 1 39 ? 7.940 -74.612 -19.653 1.00 16.83 36 GLN B N 1
ATOM 1312 C CA . GLN B 1 39 ? 7.963 -75.976 -20.152 1.00 17.10 36 GLN B CA 1
ATOM 1313 C C . GLN B 1 39 ? 9.244 -76.301 -20.921 1.00 17.66 36 GLN B C 1
ATOM 1314 O O . GLN B 1 39 ? 9.898 -77.302 -20.634 1.00 64.90 36 GLN B O 1
ATOM 1320 N N . GLU B 1 40 ? 9.617 -75.452 -21.879 1.00 26.26 37 GLU B N 1
ATOM 1321 C CA . GLU B 1 40 ? 10.813 -75.727 -22.684 1.00 36.33 37 GLU B CA 1
ATOM 1322 C C . GLU B 1 40 ? 12.120 -75.596 -21.898 1.00 37.73 37 GLU B C 1
ATOM 1323 O O . GLU B 1 40 ? 13.056 -76.371 -22.122 1.00 42.07 37 GLU B O 1
ATOM 1329 N N . ALA B 1 41 ? 12.188 -74.636 -20.978 1.00 18.78 38 ALA B N 1
ATOM 1330 C CA . ALA B 1 41 ? 13.382 -74.492 -20.148 1.00 19.29 38 ALA B CA 1
ATOM 1331 C C . ALA B 1 41 ? 13.582 -75.770 -19.332 1.00 26.07 38 ALA B C 1
ATOM 1332 O O . ALA B 1 41 ? 14.681 -76.355 -19.286 1.00 34.16 38 ALA B O 1
ATOM 1334 N N . ARG B 1 42 ? 12.490 -76.219 -18.721 1.00 18.52 39 ARG B N 1
ATOM 1335 C CA . ARG B 1 42 ? 12.482 -77.451 -17.938 1.00 21.31 39 ARG B CA 1
ATOM 1336 C C . ARG B 1 42 ? 12.898 -78.675 -18.755 1.00 19.24 39 ARG B C 1
ATOM 1337 O O . ARG B 1 42 ? 13.750 -79.456 -18.325 1.00 34.88 39 ARG B O 1
ATOM 1345 N N . ILE B 1 43 ? 12.297 -78.839 -19.931 1.00 27.06 40 ILE B N 1
ATOM 1346 C CA . ILE B 1 43 ? 12.622 -79.964 -20.808 1.00 20.12 40 ILE B CA 1
ATOM 1347 C C . ILE B 1 43 ? 14.101 -79.941 -21.213 1.00 25.08 40 ILE B C 1
ATOM 1348 O O . ILE B 1 43 ? 14.744 -80.990 -21.293 1.00 27.49 40 ILE B O 1
ATOM 1353 N N . ASP B 1 44 ? 14.639 -78.753 -21.473 1.00 24.64 41 ASP B N 1
ATOM 1354 C CA . ASP B 1 44 ? 16.070 -78.631 -21.761 1.00 23.39 41 ASP B CA 1
ATOM 1355 C C . ASP B 1 44 ? 16.894 -79.123 -20.594 1.00 23.12 41 ASP B C 1
ATOM 1356 O O . ASP B 1 44 ? 17.909 -79.785 -20.778 1.00 56.38 41 ASP B O 1
ATOM 1361 N N . TRP B 1 45 ? 16.490 -78.745 -19.394 1.00 22.19 42 TRP B N 1
ATOM 1362 C CA . TRP B 1 45 ? 17.204 -79.203 -18.219 1.00 22.66 42 TRP B CA 1
ATOM 1363 C C . TRP B 1 45 ? 17.157 -80.730 -18.041 1.00 23.02 42 TRP B C 1
ATOM 1364 O O . TRP B 1 45 ? 18.158 -81.366 -17.689 1.00 65.88 42 TRP B O 1
ATOM 1375 N N . LEU B 1 46 ? 16.003 -81.326 -18.305 1.00 30.89 43 LEU B N 1
ATOM 1376 C CA . LEU B 1 46 ? 15.900 -82.776 -18.226 1.00 22.76 43 LEU B CA 1
ATOM 1377 C C . LEU B 1 46 ? 16.812 -83.401 -19.270 1.00 24.23 43 LEU B C 1
ATOM 1378 O O . LEU B 1 46 ? 17.420 -84.444 -19.039 1.00 33.63 43 LEU B O 1
ATOM 1383 N N . ARG B 1 47 ? 16.908 -82.740 -20.416 1.00 58.12 44 ARG B N 1
ATOM 1384 C CA . ARG B 1 47 ? 17.809 -83.153 -21.480 1.00 26.12 44 ARG B CA 1
ATOM 1385 C C . ARG B 1 47 ? 19.250 -83.088 -20.964 1.00 27.42 44 ARG B C 1
ATOM 1386 O O . ARG B 1 47 ? 20.087 -83.925 -21.298 1.00 53.87 44 ARG B O 1
ATOM 1394 N N . GLU B 1 48 ? 19.515 -82.077 -20.142 1.00 28.64 45 GLU B N 1
ATOM 1395 C CA . GLU B 1 48 ? 20.800 -81.886 -19.484 1.00 28.12 45 GLU B CA 1
ATOM 1396 C C . GLU B 1 48 ? 21.076 -83.056 -18.551 1.00 50.81 45 GLU B C 1
ATOM 1397 O O . GLU B 1 48 ? 22.229 -83.385 -18.276 1.00 54.78 45 GLU B O 1
ATOM 1403 N N . LEU B 1 49 ? 20.012 -83.694 -18.073 1.00 48.15 46 LEU B N 1
ATOM 1404 C CA . LEU B 1 49 ? 20.189 -84.853 -17.206 1.00 44.17 46 LEU B CA 1
ATOM 1405 C C . LEU B 1 49 ? 19.994 -86.127 -18.022 1.00 48.76 46 LEU B C 1
ATOM 1406 O O . LEU B 1 49 ? 19.709 -87.191 -17.475 1.00 47.79 46 LEU B O 1
ATOM 1411 N N . ASP B 1 50 ? 20.137 -85.993 -19.339 1.00 67.96 47 ASP B N 1
ATOM 1412 C CA . ASP B 1 50 ? 20.022 -87.108 -20.282 1.00 68.81 47 ASP B CA 1
ATOM 1413 C C . ASP B 1 50 ? 18.638 -87.733 -20.220 1.00 66.40 47 ASP B C 1
ATOM 1414 O O . ASP B 1 50 ? 18.463 -88.926 -20.470 1.00 65.85 47 ASP B O 1
ATOM 1419 N N . ILE B 1 51 ? 17.658 -86.907 -19.873 1.00 63.05 48 ILE B N 1
ATOM 1420 C CA . ILE B 1 51 ? 16.265 -87.327 -19.860 1.00 56.69 48 ILE B CA 1
ATOM 1421 C C . ILE B 1 51 ? 15.480 -86.669 -20.985 1.00 55.67 48 ILE B C 1
ATOM 1422 O O . ILE B 1 51 ? 15.446 -85.442 -21.112 1.00 57.15 48 ILE B O 1
ATOM 1427 N N . LYS B 1 52 ? 14.854 -87.512 -21.798 1.00 53.33 49 LYS B N 1
ATOM 1428 C CA . LYS B 1 52 ? 14.122 -87.092 -22.984 1.00 52.37 49 LYS B CA 1
ATOM 1429 C C . LYS B 1 52 ? 12.702 -87.575 -22.761 1.00 46.02 49 LYS B C 1
ATOM 1430 O O . LYS B 1 52 ? 12.477 -88.475 -21.958 1.00 43.16 49 LYS B O 1
ATOM 1436 N N . MET B 1 53 ? 11.745 -86.972 -23.452 1.00 40.94 50 MET B N 1
ATOM 1437 C CA . MET B 1 53 ? 10.335 -87.261 -23.218 1.00 61.50 50 MET B CA 1
ATOM 1438 C C . MET B 1 53 ? 9.865 -88.612 -23.775 1.00 60.82 50 MET B C 1
ATOM 1439 O O . MET B 1 53 ? 8.754 -89.055 -23.482 1.00 65.40 50 MET B O 1
ATOM 1444 N N . THR B 1 54 ? 10.713 -89.248 -24.580 1.00 52.83 51 THR B N 1
ATOM 1445 C CA . THR B 1 54 ? 10.401 -90.511 -25.270 1.00 46.35 51 THR B CA 1
ATOM 1446 C C . THR B 1 54 ? 10.207 -91.803 -24.456 1.00 49.27 51 THR B C 1
ATOM 1447 O O . THR B 1 54 ? 9.350 -92.618 -24.806 1.00 54.27 51 THR B O 1
ATOM 1451 N N . GLY B 1 55 ? 10.994 -92.008 -23.403 1.00 45.16 52 GLY B N 1
ATOM 1452 C CA . GLY B 1 55 ? 11.045 -93.297 -22.720 1.00 46.59 52 GLY B CA 1
ATOM 1453 C C . GLY B 1 55 ? 9.744 -93.792 -22.099 1.00 46.90 52 GLY B C 1
ATOM 1454 O O . GLY B 1 55 ? 8.754 -93.067 -22.078 1.00 44.33 52 GLY B O 1
ATOM 1455 N N . GLN B 1 56 ? 9.741 -95.026 -21.590 1.00 48.46 53 GLN B N 1
ATOM 1456 C CA . GLN B 1 56 ? 8.543 -95.609 -20.979 1.00 40.22 53 GLN B CA 1
ATOM 1457 C C . GLN B 1 56 ? 8.086 -94.776 -19.787 1.00 49.52 53 GLN B C 1
ATOM 1458 O O . GLN B 1 56 ? 6.879 -94.625 -19.545 1.00 47.07 53 GLN B O 1
ATOM 1464 N N . THR B 1 57 ? 9.062 -94.211 -19.071 1.00 43.65 54 THR B N 1
ATOM 1465 C CA . THR B 1 57 ? 8.816 -93.373 -17.887 1.00 44.23 54 THR B CA 1
ATOM 1466 C C . THR B 1 57 ? 9.210 -91.933 -18.192 1.00 45.76 54 THR B C 1
ATOM 1467 O O . THR B 1 57 ? 10.148 -91.679 -18.962 1.00 44.83 54 THR B O 1
ATOM 1471 N N . GLY B 1 58 ? 8.481 -90.996 -17.600 1.00 45.94 55 GLY B N 1
ATOM 1472 C CA . GLY B 1 58 ? 8.787 -89.599 -17.784 1.00 45.68 55 GLY B CA 1
ATOM 1473 C C . GLY B 1 58 ? 8.008 -88.677 -16.874 1.00 26.52 55 GLY B C 1
ATOM 1474 O O . GLY B 1 58 ? 7.149 -89.123 -16.120 1.00 28.82 55 GLY B O 1
ATOM 1475 N N . PRO B 1 59 ? 8.330 -87.372 -16.927 1.00 35.64 56 PRO B N 1
ATOM 1476 C CA . PRO B 1 59 ? 7.717 -86.332 -16.104 1.00 24.61 56 PRO B CA 1
ATOM 1477 C C . PRO B 1 59 ? 6.306 -85.969 -16.556 1.00 23.82 56 PRO B C 1
ATOM 1478 O O . PRO B 1 59 ? 6.016 -85.989 -17.747 1.00 24.30 56 PRO B O 1
ATOM 1482 N N . VAL B 1 60 ? 5.438 -85.664 -15.599 1.00 24.52 57 VAL B N 1
ATOM 1483 C CA . VAL B 1 60 ? 4.096 -85.171 -15.872 1.00 21.35 57 VAL B CA 1
ATOM 1484 C C . VAL B 1 60 ? 3.810 -83.983 -14.968 1.00 28.78 57 VAL B C 1
ATOM 1485 O O . VAL B 1 60 ? 4.055 -84.038 -13.762 1.00 34.46 57 VAL B O 1
ATOM 1489 N N . VAL B 1 61 ? 3.281 -82.910 -15.543 1.00 26.54 58 VAL B N 1
ATOM 1490 C CA . VAL B 1 61 ? 2.966 -81.734 -14.756 1.00 19.11 58 VAL B CA 1
ATOM 1491 C C . VAL B 1 61 ? 1.692 -82.020 -13.980 1.00 25.44 58 VAL B C 1
ATOM 1492 O O . VAL B 1 61 ? 0.667 -82.371 -14.565 1.00 28.65 58 VAL B O 1
ATOM 1496 N N . ILE B 1 62 ? 1.756 -81.881 -12.661 1.00 19.26 59 ILE B N 1
ATOM 1497 C CA . ILE B 1 62 ? 0.572 -82.099 -11.848 1.00 33.47 59 ILE B CA 1
ATOM 1498 C C . ILE B 1 62 ? 0.037 -80.749 -11.389 1.00 28.50 59 ILE B C 1
ATOM 1499 O O . ILE B 1 62 ? -1.165 -80.594 -11.176 1.00 28.64 59 ILE B O 1
ATOM 1504 N N . HIS B 1 63 ? 0.926 -79.773 -11.227 1.00 21.30 60 HIS B N 1
ATOM 1505 C CA . HIS B 1 63 ? 0.475 -78.412 -10.940 1.00 23.94 60 HIS B CA 1
ATOM 1506 C C . HIS B 1 63 ? 1.370 -77.419 -11.664 1.00 23.75 60 HIS B C 1
ATOM 1507 O O . HIS B 1 63 ? 2.534 -77.704 -11.909 1.00 24.62 60 HIS B O 1
ATOM 1514 N N . VAL B 1 64 ? 0.823 -76.275 -12.050 1.00 24.43 61 VAL B N 1
ATOM 1515 C CA . VAL B 1 64 ? 1.650 -75.222 -12.625 1.00 17.22 61 VAL B CA 1
ATOM 1516 C C . VAL B 1 64 ? 1.001 -73.867 -12.365 1.00 17.87 61 VAL B C 1
ATOM 1517 O O . VAL B 1 64 ? -0.222 -73.740 -12.367 1.00 22.15 61 VAL B O 1
ATOM 1521 N N . ALA B 1 65 ? 1.835 -72.863 -12.117 1.00 19.71 62 ALA B N 1
ATOM 1522 C CA . ALA B 1 65 ? 1.372 -71.530 -11.749 1.00 23.53 62 ALA B CA 1
ATOM 1523 C C . ALA B 1 65 ? 2.372 -70.469 -12.184 1.00 23.43 62 ALA B C 1
ATOM 1524 O O . ALA B 1 65 ? 3.557 -70.754 -12.326 1.00 17.90 62 ALA B O 1
ATOM 1526 N N . CYS B 1 66 ? 1.900 -69.249 -12.414 1.00 17.33 63 CYS B N 1
ATOM 1527 C CA . CYS B 1 66 ? 2.805 -68.149 -12.720 1.00 17.69 63 CYS B CA 1
ATOM 1528 C C . CYS B 1 66 ? 2.322 -66.819 -12.160 1.00 18.01 63 CYS B C 1
ATOM 1529 O O . CYS B 1 66 ? 1.133 -66.513 -12.197 1.00 17.69 63 CYS B O 1
ATOM 1532 N N . THR B 1 67 ? 3.265 -66.031 -11.657 1.00 26.10 64 THR B N 1
ATOM 1533 C CA . THR B 1 67 ? 2.993 -64.684 -11.189 1.00 19.28 64 THR B CA 1
ATOM 1534 C C . THR B 1 67 ? 3.622 -63.709 -12.170 1.00 26.77 64 THR B C 1
ATOM 1535 O O . THR B 1 67 ? 4.825 -63.769 -12.422 1.00 29.72 64 THR B O 1
ATOM 1539 N N . PHE B 1 68 ? 2.806 -62.819 -12.727 1.00 27.29 65 PHE B N 1
ATOM 1540 C CA . PHE B 1 68 ? 3.264 -61.879 -13.744 1.00 32.73 65 PHE B CA 1
ATOM 1541 C C . PHE B 1 68 ? 3.460 -60.502 -13.126 1.00 33.39 65 PHE B C 1
ATOM 1542 O O . PHE B 1 68 ? 2.493 -59.854 -12.733 1.00 32.93 65 PHE B O 1
ATOM 1550 N N . LEU B 1 69 ? 4.706 -60.051 -13.064 1.00 36.36 66 LEU B N 1
ATOM 1551 C CA . LEU B 1 69 ? 5.038 -58.844 -12.324 1.00 36.38 66 LEU B CA 1
ATOM 1552 C C . LEU B 1 69 ? 5.087 -57.611 -13.218 1.00 36.12 66 LEU B C 1
ATOM 1553 O O . LEU B 1 69 ? 4.628 -56.545 -12.821 1.00 36.59 66 LEU B O 1
ATOM 1558 N N . LYS B 1 70 ? 5.673 -57.749 -14.405 1.00 30.04 67 LYS B N 1
ATOM 1559 C CA . LYS B 1 70 ? 5.699 -56.663 -15.388 1.00 29.07 67 LYS B CA 1
ATOM 1560 C C . LYS B 1 70 ? 5.474 -57.206 -16.804 1.00 34.14 67 LYS B C 1
ATOM 1561 O O . LYS B 1 70 ? 6.055 -58.220 -17.181 1.00 34.57 67 LYS B O 1
ATOM 1567 N N . PRO B 1 71 ? 4.627 -56.522 -17.594 1.00 38.17 68 PRO B N 1
ATOM 1568 C CA . PRO B 1 71 ? 4.255 -56.941 -18.955 1.00 34.10 68 PRO B CA 1
ATOM 1569 C C . PRO B 1 71 ? 5.435 -56.983 -19.929 1.00 30.90 68 PRO B C 1
ATOM 1570 O O . PRO B 1 71 ? 6.352 -56.170 -19.810 1.00 31.62 68 PRO B O 1
ATOM 1574 N N . ILE B 1 72 ? 5.411 -57.933 -20.865 1.00 29.45 69 ILE B N 1
ATOM 1575 C CA . ILE B 1 72 ? 6.471 -58.082 -21.868 1.00 28.37 69 ILE B CA 1
ATOM 1576 C C . ILE B 1 72 ? 6.035 -57.691 -23.281 1.00 33.71 69 ILE B C 1
ATOM 1577 O O . ILE B 1 72 ? 5.074 -58.248 -23.803 1.00 19.30 69 ILE B O 1
ATOM 1582 N N . VAL B 1 73 ? 6.792 -56.818 -23.941 1.00 34.75 70 VAL B N 1
ATOM 1583 C CA . VAL B 1 73 ? 6.429 -56.377 -25.287 1.00 34.94 70 VAL B CA 1
ATOM 1584 C C . VAL B 1 73 ? 7.514 -56.663 -26.324 1.00 32.36 70 VAL B C 1
ATOM 1585 O O . VAL B 1 73 ? 8.705 -56.653 -26.015 1.00 21.75 70 VAL B O 1
ATOM 1589 N N . TYR B 1 74 ? 7.085 -56.951 -27.548 1.00 29.73 71 TYR B N 1
ATOM 1590 C CA . TYR B 1 74 ? 8.009 -57.142 -28.656 1.00 30.48 71 TYR B CA 1
ATOM 1591 C C . TYR B 1 74 ? 8.660 -55.838 -29.096 1.00 26.21 71 TYR B C 1
ATOM 1592 O O . TYR B 1 74 ? 7.981 -54.813 -29.225 1.00 24.08 71 TYR B O 1
ATOM 1601 N N . PRO B 1 75 ? 9.993 -55.864 -29.298 1.00 24.71 72 PRO B N 1
ATOM 1602 C CA . PRO B 1 75 ? 10.922 -56.976 -29.042 1.00 22.93 72 PRO B CA 1
ATOM 1603 C C . PRO B 1 75 ? 11.501 -56.953 -27.630 1.00 47.34 72 PRO B C 1
ATOM 1604 O O . PRO B 1 75 ? 11.637 -55.886 -27.038 1.00 48.24 72 PRO B O 1
ATOM 1608 N N . ALA B 1 76 ? 11.852 -58.118 -27.104 1.00 22.86 73 ALA B N 1
ATOM 1609 C CA . ALA B 1 76 ? 12.405 -58.213 -25.760 1.00 48.33 73 ALA B CA 1
ATOM 1610 C C . ALA B 1 76 ? 13.289 -59.443 -25.622 1.00 42.66 73 ALA B C 1
ATOM 1611 O O . ALA B 1 76 ? 12.922 -60.515 -26.086 1.00 41.36 73 ALA B O 1
ATOM 1613 N N . THR B 1 77 ? 14.460 -59.286 -25.013 1.00 38.88 74 THR B N 1
ATOM 1614 C CA . THR B 1 77 ? 15.299 -60.438 -24.693 1.00 33.04 74 THR B CA 1
ATOM 1615 C C . THR B 1 77 ? 15.099 -60.826 -23.226 1.00 24.29 74 THR B C 1
ATOM 1616 O O . THR B 1 77 ? 15.395 -60.050 -22.318 1.00 24.89 74 THR B O 1
ATOM 1620 N N . VAL B 1 78 ? 14.592 -62.032 -22.998 1.00 36.64 75 VAL B N 1
ATOM 1621 C CA . VAL B 1 78 ? 14.247 -62.461 -21.647 1.00 35.67 75 VAL B CA 1
ATOM 1622 C C . VAL B 1 78 ? 15.088 -63.661 -21.221 1.00 23.73 75 VAL B C 1
ATOM 1623 O O . VAL B 1 78 ? 15.485 -64.488 -22.046 1.00 23.81 75 VAL B O 1
ATOM 1627 N N . THR B 1 79 ? 15.362 -63.743 -19.925 1.00 24.15 76 THR B N 1
ATOM 1628 C CA . THR B 1 79 ? 16.132 -64.846 -19.373 1.00 34.53 76 THR B CA 1
ATOM 1629 C C . THR B 1 79 ? 15.335 -65.603 -18.321 1.00 29.27 76 THR B C 1
ATOM 1630 O O . THR B 1 79 ? 14.696 -64.996 -17.458 1.00 30.31 76 THR B O 1
ATOM 1634 N N . ILE B 1 80 ? 15.377 -66.930 -18.403 1.00 24.01 77 ILE B N 1
ATOM 1635 C CA . ILE B 1 80 ? 14.713 -67.777 -17.427 1.00 36.77 77 ILE B CA 1
ATOM 1636 C C . ILE B 1 80 ? 15.757 -68.449 -16.550 1.00 24.74 77 ILE B C 1
ATOM 1637 O O . ILE B 1 80 ? 16.671 -69.100 -17.050 1.00 32.56 77 ILE B O 1
ATOM 1642 N N . HIS B 1 81 ? 15.619 -68.287 -15.239 1.00 28.05 78 HIS B N 1
ATOM 1643 C CA . HIS B 1 81 ? 16.511 -68.936 -14.292 1.00 26.12 78 HIS B CA 1
ATOM 1644 C C . HIS B 1 81 ? 15.727 -69.991 -13.534 1.00 25.69 78 HIS B C 1
ATOM 1645 O O . HIS B 1 81 ? 14.758 -69.681 -12.855 1.00 36.95 78 HIS B O 1
ATOM 1652 N N . SER B 1 82 ? 16.157 -71.239 -13.636 1.00 26.17 79 SER B N 1
ATOM 1653 C CA . SER B 1 82 ? 15.373 -72.341 -13.105 1.00 25.77 79 SER B CA 1
ATOM 1654 C C . SER B 1 82 ? 16.112 -73.087 -12.008 1.00 27.02 79 SER B C 1
ATOM 1655 O O . SER B 1 82 ? 17.313 -73.321 -12.110 1.00 42.31 79 SER B O 1
ATOM 1658 N N . LYS B 1 83 ? 15.390 -73.427 -10.945 1.00 30.79 80 LYS B N 1
ATOM 1659 C CA . LYS B 1 83 ? 15.968 -74.188 -9.843 1.00 31.86 80 LYS B CA 1
ATOM 1660 C C . LYS B 1 83 ? 14.970 -75.245 -9.394 1.00 34.54 80 LYS B C 1
ATOM 1661 O O . LYS B 1 83 ? 13.767 -75.054 -9.521 1.00 35.90 80 LYS B O 1
ATOM 1667 N N . VAL B 1 84 ? 15.463 -76.364 -8.878 1.00 37.17 81 VAL B N 1
ATOM 1668 C CA . VAL B 1 84 ? 14.572 -77.375 -8.315 1.00 40.04 81 VAL B CA 1
ATOM 1669 C C . VAL B 1 84 ? 14.568 -77.169 -6.806 1.00 42.75 81 VAL B C 1
ATOM 1670 O O . VAL B 1 84 ? 15.627 -77.079 -6.195 1.00 43.21 81 VAL B O 1
ATOM 1674 N N . ASN B 1 85 ? 13.393 -77.054 -6.192 1.00 47.61 82 ASN B N 1
ATOM 1675 C CA . ASN B 1 85 ? 13.415 -76.723 -4.775 1.00 51.39 82 ASN B CA 1
ATOM 1676 C C . ASN B 1 85 ? 13.173 -77.916 -3.826 1.00 56.05 82 ASN B C 1
ATOM 1677 O O . ASN B 1 85 ? 14.040 -78.189 -3.004 1.00 70.11 82 ASN B O 1
ATOM 1682 N N . SER B 1 86 ? 12.042 -78.622 -3.925 1.00 36.95 83 SER B N 1
ATOM 1683 C CA . SER B 1 86 ? 11.704 -79.694 -2.967 1.00 34.94 83 SER B CA 1
ATOM 1684 C C . SER B 1 86 ? 11.406 -81.038 -3.653 1.00 41.97 83 SER B C 1
ATOM 1685 O O . SER B 1 86 ? 10.543 -81.115 -4.527 1.00 43.76 83 SER B O 1
ATOM 1688 N N . LEU B 1 87 ? 12.123 -82.089 -3.251 1.00 45.03 84 LEU B N 1
ATOM 1689 C CA . LEU B 1 87 ? 11.998 -83.409 -3.881 1.00 27.02 84 LEU B CA 1
ATOM 1690 C C . LEU B 1 87 ? 11.262 -84.470 -3.060 1.00 29.79 84 LEU B C 1
ATOM 1691 O O . LEU B 1 87 ? 11.666 -84.790 -1.945 1.00 31.33 84 LEU B O 1
ATOM 1696 N N . GLY B 1 88 ? 10.184 -85.012 -3.622 1.00 38.41 85 GLY B N 1
ATOM 1697 C CA . GLY B 1 88 ? 9.492 -86.156 -3.047 1.00 45.09 85 GLY B CA 1
ATOM 1698 C C . GLY B 1 88 ? 9.999 -87.442 -3.681 1.00 51.61 85 GLY B C 1
ATOM 1699 O O . GLY B 1 88 ? 11.079 -87.451 -4.272 1.00 54.06 85 GLY B O 1
ATOM 1700 N N . ASN B 1 89 ? 9.232 -88.527 -3.576 1.00 54.43 86 ASN B N 1
ATOM 1701 C CA . ASN B 1 89 ? 9.593 -89.764 -4.269 1.00 58.59 86 ASN B CA 1
ATOM 1702 C C . ASN B 1 89 ? 9.209 -89.722 -5.736 1.00 52.12 86 ASN B C 1
ATOM 1703 O O . ASN B 1 89 ? 9.981 -90.146 -6.591 1.00 39.89 86 ASN B O 1
ATOM 1708 N N . SER B 1 90 ? 8.018 -89.220 -6.035 1.00 38.34 87 SER B N 1
ATOM 1709 C CA . SER B 1 90 ? 7.623 -89.059 -7.426 1.00 36.90 87 SER B CA 1
ATOM 1710 C C . SER B 1 90 ? 7.536 -87.599 -7.845 1.00 34.81 87 SER B C 1
ATOM 1711 O O . SER B 1 90 ? 7.623 -87.291 -9.032 1.00 38.66 87 SER B O 1
ATOM 1714 N N . SER B 1 91 ? 7.385 -86.699 -6.880 1.00 24.22 88 SER B N 1
ATOM 1715 C CA . SER B 1 91 ? 7.144 -85.302 -7.218 1.00 22.46 88 SER B CA 1
ATOM 1716 C C . SER B 1 91 ? 8.389 -84.443 -7.057 1.00 23.95 88 SER B C 1
ATOM 1717 O O . SER B 1 91 ? 9.308 -84.778 -6.309 1.00 26.09 88 SER B O 1
ATOM 1720 N N . MET B 1 92 ? 8.391 -83.320 -7.764 1.00 25.20 89 MET B N 1
ATOM 1721 C CA . MET B 1 92 ? 9.423 -82.303 -7.628 1.00 25.63 89 MET B CA 1
ATOM 1722 C C . MET B 1 92 ? 8.851 -80.949 -8.025 1.00 21.71 89 MET B C 1
ATOM 1723 O O . MET B 1 92 ? 7.918 -80.880 -8.815 1.00 21.09 89 MET B O 1
ATOM 1728 N N . ILE B 1 93 ? 9.395 -79.877 -7.466 1.00 22.12 90 ILE B N 1
ATOM 1729 C CA . ILE B 1 93 ? 8.971 -78.534 -7.841 1.00 21.44 90 ILE B CA 1
ATOM 1730 C C . ILE B 1 93 ? 10.111 -77.757 -8.490 1.00 21.99 90 ILE B C 1
ATOM 1731 O O . ILE B 1 93 ? 11.248 -77.808 -8.026 1.00 42.62 90 ILE B O 1
ATOM 1736 N N . MET B 1 94 ? 9.806 -77.048 -9.572 1.00 25.65 91 MET B N 1
ATOM 1737 C CA . MET B 1 94 ? 10.806 -76.236 -10.248 1.00 26.96 91 MET B CA 1
ATOM 1738 C C . MET B 1 94 ? 10.323 -74.788 -10.293 1.00 25.98 91 MET B C 1
ATOM 1739 O O . MET B 1 94 ? 9.160 -74.516 -10.599 1.00 20.08 91 MET B O 1
ATOM 1744 N N . ASP B 1 95 ? 11.229 -73.869 -9.986 1.00 22.38 92 ASP B N 1
ATOM 1745 C CA . ASP B 1 95 ? 10.916 -72.451 -9.927 1.00 37.83 92 ASP B CA 1
ATOM 1746 C C . ASP B 1 95 ? 11.662 -71.736 -11.042 1.00 40.69 92 ASP B C 1
ATOM 1747 O O . ASP B 1 95 ? 12.822 -72.048 -11.327 1.00 44.56 92 ASP B O 1
ATOM 1752 N N . HIS B 1 96 ? 10.992 -70.771 -11.661 1.00 38.79 93 HIS B N 1
ATOM 1753 C CA . HIS B 1 96 ? 11.555 -70.033 -12.782 1.00 30.31 93 HIS B CA 1
ATOM 1754 C C . HIS B 1 96 ? 11.453 -68.520 -12.620 1.00 29.39 93 HIS B C 1
ATOM 1755 O O . HIS B 1 96 ? 10.357 -67.983 -12.518 1.00 23.25 93 HIS B O 1
ATOM 1762 N N . ASP B 1 97 ? 12.584 -67.823 -12.605 1.00 33.34 94 ASP B N 1
ATOM 1763 C CA . ASP B 1 97 ? 12.523 -66.370 -12.599 1.00 33.18 94 ASP B CA 1
ATOM 1764 C C . ASP B 1 97 ? 12.781 -65.862 -14.007 1.00 29.82 94 ASP B C 1
ATOM 1765 O O . ASP B 1 97 ? 13.832 -66.123 -14.586 1.00 27.01 94 ASP B O 1
ATOM 1770 N N . LEU B 1 98 ? 11.822 -65.123 -14.553 1.00 28.67 95 LEU B N 1
ATOM 1771 C CA . LEU B 1 98 ? 11.955 -64.600 -15.901 1.00 33.01 95 LEU B CA 1
ATOM 1772 C C . LEU B 1 98 ? 12.153 -63.089 -15.832 1.00 38.11 95 LEU B C 1
ATOM 1773 O O . LEU B 1 98 ? 11.245 -62.336 -15.415 1.00 27.04 95 LEU B O 1
ATOM 1778 N N . TYR B 1 99 ? 13.342 -62.672 -16.270 1.00 37.37 96 TYR B N 1
ATOM 1779 C CA . TYR B 1 99 ? 13.775 -61.282 -16.245 1.00 28.99 96 TYR B CA 1
ATOM 1780 C C . TYR B 1 99 ? 13.866 -60.717 -17.655 1.00 28.20 96 TYR B C 1
ATOM 1781 O O . TYR B 1 99 ? 14.322 -61.404 -18.569 1.00 27.24 96 TYR B O 1
ATOM 1790 N N . GLN B 1 100 ? 13.432 -59.475 -17.839 1.00 28.88 97 GLN B N 1
ATOM 1791 C CA . GLN B 1 100 ? 13.819 -58.744 -19.037 1.00 46.34 97 GLN B CA 1
ATOM 1792 C C . GLN B 1 100 ? 14.904 -57.801 -18.560 1.00 46.27 97 GLN B C 1
ATOM 1793 O O . GLN B 1 100 ? 14.640 -56.866 -17.795 1.00 53.04 97 GLN B O 1
ATOM 1799 N N . GLU B 1 101 ? 16.127 -58.071 -19.001 1.00 40.56 98 GLU B N 1
ATOM 1800 C CA . GLU B 1 101 ? 17.316 -57.374 -18.523 1.00 37.12 98 GLU B CA 1
ATOM 1801 C C . GLU B 1 101 ? 17.387 -57.579 -17.009 1.00 37.44 98 GLU B C 1
ATOM 1802 O O . GLU B 1 101 ? 17.344 -58.716 -16.534 1.00 34.21 98 GLU B O 1
ATOM 1808 N N . GLU B 1 102 ? 17.511 -56.491 -16.256 1.00 39.77 99 GLU B N 1
ATOM 1809 C CA . GLU B 1 102 ? 17.534 -56.568 -14.794 1.00 43.33 99 GLU B CA 1
ATOM 1810 C C . GLU B 1 102 ? 16.158 -56.709 -14.112 1.00 45.30 99 GLU B C 1
ATOM 1811 O O . GLU B 1 102 ? 16.061 -57.223 -12.994 1.00 40.63 99 GLU B O 1
ATOM 1817 N N . THR B 1 103 ? 15.103 -56.267 -14.793 1.00 28.13 100 THR B N 1
ATOM 1818 C CA . THR B 1 103 ? 13.746 -56.284 -14.238 1.00 26.89 100 THR B CA 1
ATOM 1819 C C . THR B 1 103 ? 13.092 -57.655 -14.332 1.00 25.63 100 THR B C 1
ATOM 1820 O O . THR B 1 103 ? 13.189 -58.338 -15.355 1.00 32.16 100 THR B O 1
ATOM 1824 N N . LEU B 1 104 ? 12.421 -58.042 -13.251 1.00 25.71 101 LEU B N 1
ATOM 1825 C CA . LEU B 1 104 ? 11.718 -59.310 -13.168 1.00 23.85 101 LEU B CA 1
ATOM 1826 C C . LEU B 1 104 ? 10.293 -59.226 -13.710 1.00 23.43 101 LEU B C 1
ATOM 1827 O O . LEU B 1 104 ? 9.475 -58.449 -13.220 1.00 31.59 101 LEU B O 1
ATOM 1832 N N . MET B 1 105 ? 10.003 -60.049 -14.713 1.00 23.42 102 MET B N 1
ATOM 1833 C CA . MET B 1 105 ? 8.721 -60.031 -15.403 1.00 23.89 102 MET B CA 1
ATOM 1834 C C . MET B 1 105 ? 7.820 -61.062 -14.774 1.00 23.03 102 MET B C 1
ATOM 1835 O O . MET B 1 105 ? 6.648 -60.790 -14.531 1.00 23.40 102 MET B O 1
ATOM 1840 N N . ALA B 1 106 ? 8.369 -62.235 -14.468 1.00 22.12 103 ALA B N 1
ATOM 1841 C CA . ALA B 1 106 ? 7.515 -63.290 -13.935 1.00 21.51 103 ALA B CA 1
ATOM 1842 C C . ALA B 1 106 ? 8.228 -64.312 -13.071 1.00 36.91 103 ALA B C 1
ATOM 1843 O O . ALA B 1 106 ? 9.449 -64.427 -13.095 1.00 39.46 103 ALA B O 1
ATOM 1845 N N . GLN B 1 107 ? 7.443 -65.034 -12.280 1.00 32.80 104 GLN B N 1
ATOM 1846 C CA . GLN B 1 107 ? 7.962 -66.142 -11.495 1.00 34.28 104 GLN B CA 1
ATOM 1847 C C . GLN B 1 107 ? 7.019 -67.331 -11.650 1.00 19.57 104 GLN B C 1
ATOM 1848 O O . GLN B 1 107 ? 5.842 -67.244 -11.326 1.00 40.26 104 GLN B O 1
ATOM 1854 N N . GLY B 1 108 ? 7.544 -68.443 -12.147 1.00 19.26 105 GLY B N 1
ATOM 1855 C CA . GLY B 1 108 ? 6.738 -69.623 -12.379 1.00 19.25 105 GLY B CA 1
ATOM 1856 C C . GLY B 1 108 ? 7.050 -70.741 -11.407 1.00 18.95 105 GLY B C 1
ATOM 1857 O O . GLY B 1 108 ? 8.187 -70.900 -10.973 1.00 20.00 105 GLY B O 1
ATOM 1858 N N . VAL B 1 109 ? 6.024 -71.505 -11.053 1.00 19.17 106 VAL B N 1
ATOM 1859 C CA . VAL B 1 109 ? 6.174 -72.648 -10.168 1.00 31.68 106 VAL B CA 1
ATOM 1860 C C . VAL B 1 109 ? 5.529 -73.860 -10.813 1.00 30.70 106 VAL B C 1
ATOM 1861 O O . VAL B 1 109 ? 4.352 -73.831 -11.154 1.00 33.19 106 VAL B O 1
ATOM 1865 N N . SER B 1 110 ? 6.295 -74.927 -10.995 1.00 27.89 107 SER B N 1
ATOM 1866 C CA . SER B 1 110 ? 5.720 -76.118 -11.595 1.00 19.36 107 SER B CA 1
ATOM 1867 C C . SER B 1 110 ? 5.980 -77.356 -10.757 1.00 42.57 107 SER B C 1
ATOM 1868 O O . SER B 1 110 ? 7.125 -77.696 -10.471 1.00 46.35 107 SER B O 1
ATOM 1871 N N . LYS B 1 111 ? 4.903 -78.032 -10.381 1.00 20.16 108 LYS B N 1
ATOM 1872 C CA . LYS B 1 111 ? 5.001 -79.316 -9.715 1.00 31.77 108 LYS B CA 1
ATOM 1873 C C . LYS B 1 111 ? 4.844 -80.437 -10.732 1.00 29.79 108 LYS B C 1
ATOM 1874 O O . LYS B 1 111 ? 3.807 -80.557 -11.402 1.00 21.20 108 LYS B O 1
ATOM 1880 N N . ILE B 1 112 ? 5.880 -81.266 -10.799 1.00 32.35 109 ILE B N 1
ATOM 1881 C CA . ILE B 1 112 ? 6.010 -82.341 -11.766 1.00 32.10 109 ILE B CA 1
ATOM 1882 C C . ILE B 1 112 ? 6.014 -83.683 -11.048 1.00 35.32 109 ILE B C 1
ATOM 1883 O O . ILE B 1 112 ? 6.602 -83.819 -9.978 1.00 39.96 109 ILE B O 1
ATOM 1888 N N . VAL B 1 113 ? 5.346 -84.670 -11.630 1.00 35.31 110 VAL B N 1
ATOM 1889 C CA . VAL B 1 113 ? 5.344 -86.010 -11.064 1.00 38.44 110 VAL B CA 1
ATOM 1890 C C . VAL B 1 113 ? 5.877 -87.011 -12.086 1.00 38.52 110 VAL B C 1
ATOM 1891 O O . VAL B 1 113 ? 5.617 -86.875 -13.280 1.00 46.98 110 VAL B O 1
ATOM 1895 N N . TRP B 1 114 ? 6.626 -88.007 -11.623 1.00 34.28 111 TRP B N 1
ATOM 1896 C CA . TRP B 1 114 ? 7.068 -89.083 -12.502 1.00 24.11 111 TRP B CA 1
ATOM 1897 C C . TRP B 1 114 ? 6.037 -90.185 -12.530 1.00 25.02 111 TRP B C 1
ATOM 1898 O O . TRP B 1 114 ? 5.545 -90.615 -11.489 1.00 29.89 111 TRP B O 1
ATOM 1909 N N . ILE B 1 115 ? 5.708 -90.640 -13.732 1.00 26.65 112 ILE B N 1
ATOM 1910 C CA . ILE B 1 115 ? 4.710 -91.683 -13.887 1.00 26.51 112 ILE B CA 1
ATOM 1911 C C . ILE B 1 115 ? 5.056 -92.705 -14.954 1.00 50.47 112 ILE B C 1
ATOM 1912 O O . ILE B 1 115 ? 5.914 -92.487 -15.810 1.00 27.06 112 ILE B O 1
ATOM 1917 N N . ASP B 1 116 ? 4.375 -93.838 -14.868 1.00 28.48 113 ASP B N 1
ATOM 1918 C CA . ASP B 1 116 ? 4.329 -94.787 -15.959 1.00 32.58 113 ASP B CA 1
ATOM 1919 C C . ASP B 1 116 ? 3.189 -94.295 -16.833 1.00 36.38 113 ASP B C 1
ATOM 1920 O O . ASP B 1 116 ? 2.033 -94.311 -16.407 1.00 38.49 113 ASP B O 1
ATOM 1925 N N . TYR B 1 117 ? 3.502 -93.846 -18.045 1.00 41.02 114 TYR B N 1
ATOM 1926 C CA . TYR B 1 117 ? 2.493 -93.197 -18.873 1.00 42.26 114 TYR B CA 1
ATOM 1927 C C . TYR B 1 117 ? 1.329 -94.120 -19.218 1.00 48.79 114 TYR B C 1
ATOM 1928 O O . TYR B 1 117 ? 0.165 -93.730 -19.108 1.00 53.93 114 TYR B O 1
ATOM 1937 N N . THR B 1 118 ? 1.649 -95.347 -19.617 1.00 49.31 115 THR B N 1
ATOM 1938 C CA . THR B 1 118 ? 0.635 -96.312 -20.020 1.00 49.43 115 THR B CA 1
ATOM 1939 C C . THR B 1 118 ? -0.290 -96.692 -18.862 1.00 50.20 115 THR B C 1
ATOM 1940 O O . THR B 1 118 ? -1.510 -96.757 -19.023 1.00 55.84 115 THR B O 1
ATOM 1944 N N . GLN B 1 119 ? 0.289 -96.939 -17.694 1.00 45.88 116 GLN B N 1
ATOM 1945 C CA . GLN B 1 119 ? -0.507 -97.351 -16.543 1.00 47.74 116 GLN B CA 1
ATOM 1946 C C . GLN B 1 119 ? -0.994 -96.188 -15.670 1.00 57.54 116 GLN B C 1
ATOM 1947 O O . GLN B 1 119 ? -1.775 -96.406 -14.741 1.00 62.95 116 GLN B O 1
ATOM 1953 N N . ASN B 1 120 ? -0.510 -94.977 -15.942 1.00 61.55 117 ASN B N 1
ATOM 1954 C CA . ASN B 1 120 ? -0.938 -93.783 -15.204 1.00 66.09 117 ASN B CA 1
ATOM 1955 C C . ASN B 1 120 ? -0.727 -93.878 -13.702 1.00 65.38 117 ASN B C 1
ATOM 1956 O O . ASN B 1 120 ? -1.590 -93.488 -12.917 1.00 68.06 117 ASN B O 1
ATOM 1961 N N . LYS B 1 121 ? 0.432 -94.388 -13.311 1.00 60.62 118 LYS B N 1
ATOM 1962 C CA . LYS B 1 121 ? 0.731 -94.620 -11.910 1.00 56.63 118 LYS B CA 1
ATOM 1963 C C . LYS B 1 121 ? 1.983 -93.895 -11.486 1.00 56.34 118 LYS B C 1
ATOM 1964 O O . LYS B 1 121 ? 2.902 -93.713 -12.280 1.00 56.34 118 LYS B O 1
ATOM 1970 N N . SER B 1 122 ? 1.998 -93.461 -10.231 1.00 53.98 119 SER B N 1
ATOM 1971 C CA . SER B 1 122 ? 3.129 -92.719 -9.715 1.00 49.01 119 SER B CA 1
ATOM 1972 C C . SER B 1 122 ? 4.330 -93.654 -9.759 1.00 40.13 119 SER B C 1
ATOM 1973 O O . SER B 1 122 ? 4.213 -94.845 -9.470 1.00 42.35 119 SER B O 1
ATOM 1976 N N . VAL B 1 123 ? 5.480 -93.109 -10.129 1.00 34.06 120 VAL B N 1
ATOM 1977 C CA . VAL B 1 123 ? 6.714 -93.874 -10.162 1.00 35.16 120 VAL B CA 1
ATOM 1978 C C . VAL B 1 123 ? 7.812 -93.041 -9.504 1.00 39.82 120 VAL B C 1
ATOM 1979 O O . VAL B 1 123 ? 7.759 -91.813 -9.546 1.00 40.16 120 VAL B O 1
ATOM 1983 N N . PRO B 1 124 ? 8.807 -93.697 -8.885 1.00 42.91 121 PRO B N 1
ATOM 1984 C CA . PRO B 1 124 ? 9.816 -92.911 -8.172 1.00 42.97 121 PRO B CA 1
ATOM 1985 C C . PRO B 1 124 ? 10.627 -91.950 -9.041 1.00 44.03 121 PRO B C 1
ATOM 1986 O O . PRO B 1 124 ? 10.610 -92.022 -10.270 1.00 48.27 121 PRO B O 1
ATOM 1990 N N . LEU B 1 125 ? 11.313 -91.033 -8.368 1.00 40.67 122 LEU B N 1
ATOM 1991 C CA . LEU B 1 125 ? 12.100 -89.996 -9.012 1.00 30.28 122 LEU B CA 1
ATOM 1992 C C . LEU B 1 125 ? 13.395 -90.605 -9.537 1.00 55.84 122 LEU B C 1
ATOM 1993 O O . LEU B 1 125 ? 13.959 -91.499 -8.903 1.00 59.99 122 LEU B O 1
ATOM 1998 N N . PRO B 1 126 ? 13.870 -90.137 -10.701 1.00 52.75 123 PRO B N 1
ATOM 1999 C CA . PRO B 1 126 ? 15.137 -90.658 -11.219 1.00 53.26 123 PRO B CA 1
ATOM 2000 C C . PRO B 1 126 ? 16.284 -90.335 -10.275 1.00 32.52 123 PRO B C 1
ATOM 2001 O O . PRO B 1 126 ? 16.202 -89.358 -9.534 1.00 48.06 123 PRO B O 1
ATOM 2005 N N . ASP B 1 127 ? 17.325 -91.158 -10.287 1.00 31.59 124 ASP B N 1
ATOM 2006 C CA . ASP B 1 127 ? 18.419 -90.994 -9.342 1.00 36.43 124 ASP B CA 1
ATOM 2007 C C . ASP B 1 127 ? 19.246 -89.768 -9.714 1.00 36.88 124 ASP B C 1
ATOM 2008 O O . ASP B 1 127 ? 19.867 -89.125 -8.858 1.00 38.58 124 ASP B O 1
ATOM 2013 N N . ILE B 1 128 ? 19.228 -89.444 -11.002 1.00 35.37 125 ILE B N 1
ATOM 2014 C CA . ILE B 1 128 ? 19.955 -88.296 -11.518 1.00 38.70 125 ILE B CA 1
ATOM 2015 C C . ILE B 1 128 ? 19.307 -87.017 -10.985 1.00 40.29 125 ILE B C 1
ATOM 2016 O O . ILE B 1 128 ? 19.957 -85.980 -10.869 1.00 46.63 125 ILE B O 1
ATOM 2021 N N . ILE B 1 129 ? 18.016 -87.095 -10.668 1.00 36.41 126 ILE B N 1
ATOM 2022 C CA . ILE B 1 129 ? 17.325 -85.979 -10.034 1.00 37.62 126 ILE B CA 1
ATOM 2023 C C . ILE B 1 129 ? 17.706 -85.964 -8.553 1.00 28.25 126 ILE B C 1
ATOM 2024 O O . ILE B 1 129 ? 17.928 -84.908 -7.962 1.00 35.17 126 ILE B O 1
ATOM 2029 N N . ARG B 1 130 ? 17.800 -87.158 -7.974 1.00 38.96 127 ARG B N 1
ATOM 2030 C CA . ARG B 1 130 ? 18.226 -87.342 -6.588 1.00 40.89 127 ARG B CA 1
ATOM 2031 C C . ARG B 1 130 ? 19.619 -86.799 -6.282 1.00 42.62 127 ARG B C 1
ATOM 2032 O O . ARG B 1 130 ? 19.919 -86.481 -5.130 1.00 42.10 127 ARG B O 1
ATOM 2040 N N . ASN B 1 131 ? 20.469 -86.692 -7.298 1.00 27.74 128 ASN B N 1
ATOM 2041 C CA . ASN B 1 131 ? 21.831 -86.218 -7.074 1.00 28.08 128 ASN B CA 1
ATOM 2042 C C . ASN B 1 131 ? 21.956 -84.734 -6.694 1.00 40.93 128 ASN B C 1
ATOM 2043 O O . ASN B 1 131 ? 23.042 -84.274 -6.344 1.00 44.86 128 ASN B O 1
ATOM 2048 N N . LEU B 1 132 ? 20.853 -83.995 -6.738 1.00 38.26 129 LEU B N 1
ATOM 2049 C CA . LEU B 1 132 ? 20.887 -82.562 -6.447 1.00 40.43 129 LEU B CA 1
ATOM 2050 C C . LEU B 1 132 ? 20.634 -82.238 -4.977 1.00 47.60 129 LEU B C 1
ATOM 2051 O O . LEU B 1 132 ? 20.449 -81.076 -4.616 1.00 58.39 129 LEU B O 1
ATOM 2056 N N . VAL B 1 133 ? 20.631 -83.260 -4.131 1.00 44.95 130 VAL B N 1
ATOM 2057 C CA . VAL B 1 133 ? 20.386 -83.053 -2.713 1.00 27.54 130 VAL B CA 1
ATOM 2058 C C . VAL B 1 133 ? 21.680 -82.859 -1.935 1.00 28.29 130 VAL B C 1
ATOM 2059 O O . VAL B 1 133 ? 22.630 -83.619 -2.107 1.00 41.25 130 VAL B O 1
ATOM 2063 N N . ILE C 1 11 ? 19.747 -63.533 -47.933 1.00 32.56 8 ILE C N 1
ATOM 2064 C CA . ILE C 1 11 ? 20.297 -62.334 -47.326 1.00 33.46 8 ILE C CA 1
ATOM 2065 C C . ILE C 1 11 ? 19.814 -62.117 -45.911 1.00 33.20 8 ILE C C 1
ATOM 2066 O O . ILE C 1 11 ? 20.040 -61.057 -45.329 1.00 43.70 8 ILE C O 1
ATOM 2071 N N . HIS C 1 12 ? 19.167 -63.124 -45.348 1.00 32.31 9 HIS C N 1
ATOM 2072 C CA . HIS C 1 12 ? 18.874 -63.067 -43.929 1.00 32.18 9 HIS C CA 1
ATOM 2073 C C . HIS C 1 12 ? 18.707 -64.444 -43.361 1.00 44.00 9 HIS C C 1
ATOM 2074 O O . HIS C 1 12 ? 18.012 -65.248 -43.938 1.00 30.70 9 HIS C O 1
ATOM 2081 N N . LYS C 1 13 ? 19.351 -64.733 -42.239 1.00 46.64 10 LYS C N 1
ATOM 2082 C CA . LYS C 1 13 ? 19.203 -66.056 -41.658 1.00 43.14 10 LYS C CA 1
ATOM 2083 C C . LYS C 1 13 ? 18.941 -66.011 -40.162 1.00 44.27 10 LYS C C 1
ATOM 2084 O O . LYS C 1 13 ? 19.748 -65.482 -39.401 1.00 49.91 10 LYS C O 1
ATOM 2090 N N . LYS C 1 14 ? 17.789 -66.535 -39.753 1.00 41.64 11 LYS C N 1
ATOM 2091 C CA . LYS C 1 14 ? 17.454 -66.598 -38.337 1.00 39.98 11 LYS C CA 1
ATOM 2092 C C . LYS C 1 14 ? 17.541 -68.050 -37.902 1.00 40.58 11 LYS C C 1
ATOM 2093 O O . LYS C 1 14 ? 16.788 -68.901 -38.374 1.00 39.75 11 LYS C O 1
ATOM 2099 N N . THR C 1 15 ? 18.469 -68.320 -36.990 1.00 30.56 12 THR C N 1
ATOM 2100 C CA . THR C 1 15 ? 18.677 -69.662 -36.461 1.00 30.33 12 THR C CA 1
ATOM 2101 C C . THR C 1 15 ? 18.133 -69.761 -35.044 1.00 44.68 12 THR C C 1
ATOM 2102 O O . THR C 1 15 ? 18.318 -68.847 -34.239 1.00 48.83 12 THR C O 1
ATOM 2106 N N . PHE C 1 16 ? 17.457 -70.862 -34.736 1.00 39.58 13 PHE C N 1
ATOM 2107 C CA . PHE C 1 16 ? 16.910 -71.025 -33.399 1.00 33.04 13 PHE C CA 1
ATOM 2108 C C . PHE C 1 16 ? 16.701 -72.498 -33.050 1.00 30.54 13 PHE C C 1
ATOM 2109 O O . PHE C 1 16 ? 16.960 -73.386 -33.865 1.00 28.01 13 PHE C O 1
ATOM 2117 N N . ASP C 1 17 ? 16.239 -72.754 -31.829 1.00 27.87 14 ASP C N 1
ATOM 2118 C CA . ASP C 1 17 ? 16.023 -74.120 -31.374 1.00 27.32 14 ASP C CA 1
ATOM 2119 C C . ASP C 1 17 ? 14.530 -74.400 -31.309 1.00 32.74 14 ASP C C 1
ATOM 2120 O O . ASP C 1 17 ? 13.733 -73.539 -30.932 1.00 33.35 14 ASP C O 1
ATOM 2125 N N . ILE C 1 18 ? 14.162 -75.619 -31.684 1.00 31.67 15 ILE C N 1
ATOM 2126 C CA . ILE C 1 18 ? 12.771 -76.025 -31.739 1.00 28.85 15 ILE C CA 1
ATOM 2127 C C . ILE C 1 18 ? 12.221 -76.243 -30.333 1.00 24.14 15 ILE C C 1
ATOM 2128 O O . ILE C 1 18 ? 12.877 -76.849 -29.486 1.00 24.49 15 ILE C O 1
ATOM 2133 N N . ALA C 1 19 ? 11.017 -75.743 -30.084 1.00 23.55 16 ALA C N 1
ATOM 2134 C CA . ALA C 1 19 ? 10.357 -75.984 -28.815 1.00 23.21 16 ALA C CA 1
ATOM 2135 C C . ALA C 1 19 ? 9.674 -77.344 -28.859 1.00 29.18 16 ALA C C 1
ATOM 2136 O O . ALA C 1 19 ? 9.088 -77.719 -29.877 1.00 30.57 16 ALA C O 1
ATOM 2138 N N . TRP C 1 20 ? 9.756 -78.080 -27.758 1.00 26.77 17 TRP C N 1
ATOM 2139 C CA . TRP C 1 20 ? 9.143 -79.398 -27.669 1.00 21.70 17 TRP C CA 1
ATOM 2140 C C . TRP C 1 20 ? 7.627 -79.318 -27.820 1.00 20.88 17 TRP C C 1
ATOM 2141 O O . TRP C 1 20 ? 6.997 -80.228 -28.363 1.00 20.28 17 TRP C O 1
ATOM 2152 N N . GLY C 1 21 ? 7.050 -78.227 -27.329 1.00 39.45 18 GLY C N 1
ATOM 2153 C CA . GLY C 1 21 ? 5.614 -78.028 -27.380 1.00 37.14 18 GLY C CA 1
ATOM 2154 C C . GLY C 1 21 ? 5.079 -77.683 -28.758 1.00 39.82 18 GLY C C 1
ATOM 2155 O O . GLY C 1 21 ? 3.865 -77.614 -28.954 1.00 47.07 18 GLY C O 1
ATOM 2156 N N . ASP C 1 22 ? 5.979 -77.459 -29.712 1.00 34.81 19 ASP C N 1
ATOM 2157 C CA . ASP C 1 22 ? 5.576 -77.188 -31.089 1.00 30.46 19 ASP C CA 1
ATOM 2158 C C . ASP C 1 22 ? 5.113 -78.457 -31.786 1.00 27.17 19 ASP C C 1
ATOM 2159 O O . ASP C 1 22 ? 4.367 -78.403 -32.762 1.00 19.14 19 ASP C O 1
ATOM 2164 N N . MET C 1 23 ? 5.555 -79.601 -31.272 1.00 29.86 20 MET C N 1
ATOM 2165 C CA . MET C 1 23 ? 5.170 -80.879 -31.848 1.00 29.84 20 MET C CA 1
ATOM 2166 C C . MET C 1 23 ? 3.735 -81.237 -31.514 1.00 28.55 20 MET C C 1
ATOM 2167 O O . MET C 1 23 ? 3.222 -80.893 -30.450 1.00 18.27 20 MET C O 1
ATOM 2172 N N . ASP C 1 24 ? 3.090 -81.928 -32.444 1.00 17.97 21 ASP C N 1
ATOM 2173 C CA . ASP C 1 24 ? 1.756 -82.446 -32.217 1.00 22.40 21 ASP C CA 1
ATOM 2174 C C . ASP C 1 24 ? 1.847 -83.886 -31.734 1.00 24.36 21 ASP C C 1
ATOM 2175 O O . ASP C 1 24 ? 2.939 -84.379 -31.454 1.00 25.79 21 ASP C O 1
ATOM 2180 N N . ALA C 1 25 ? 0.706 -84.560 -31.638 1.00 16.73 22 ALA C N 1
ATOM 2181 C CA . ALA C 1 25 ? 0.656 -85.886 -31.037 1.00 16.57 22 ALA C CA 1
ATOM 2182 C C . ALA C 1 25 ? 1.338 -86.959 -31.884 1.00 31.99 22 ALA C C 1
ATOM 2183 O O . ALA C 1 25 ? 1.429 -88.115 -31.471 1.00 33.15 22 ALA C O 1
ATOM 2185 N N . LEU C 1 26 ? 1.828 -86.579 -33.058 1.00 16.96 23 LEU C N 1
ATOM 2186 C CA . LEU C 1 26 ? 2.489 -87.535 -33.937 1.00 25.77 23 LEU C CA 1
ATOM 2187 C C . LEU C 1 26 ? 4.008 -87.426 -33.904 1.00 24.45 23 LEU C C 1
ATOM 2188 O O . LEU C 1 26 ? 4.696 -88.083 -34.685 1.00 28.26 23 LEU C O 1
ATOM 2193 N N . GLY C 1 27 ? 4.536 -86.596 -33.012 1.00 18.04 24 GLY C N 1
ATOM 2194 C CA . GLY C 1 27 ? 5.968 -86.583 -32.787 1.00 18.68 24 GLY C CA 1
ATOM 2195 C C . GLY C 1 27 ? 6.764 -85.770 -33.790 1.00 21.97 24 GLY C C 1
ATOM 2196 O O . GLY C 1 27 ? 7.951 -86.022 -33.987 1.00 22.79 24 GLY C O 1
ATOM 2197 N N . HIS C 1 28 ? 6.125 -84.789 -34.417 1.00 18.96 25 HIS C N 1
ATOM 2198 C CA . HIS C 1 28 ? 6.829 -83.901 -35.330 1.00 19.42 25 HIS C CA 1
ATOM 2199 C C . HIS C 1 28 ? 6.334 -82.476 -35.154 1.00 21.54 25 HIS C C 1
ATOM 2200 O O . HIS C 1 28 ? 5.230 -82.261 -34.659 1.00 18.83 25 HIS C O 1
ATOM 2207 N N . VAL C 1 29 ? 7.160 -81.506 -35.541 1.00 19.88 26 VAL C N 1
ATOM 2208 C CA . VAL C 1 29 ? 6.777 -80.100 -35.458 1.00 19.89 26 VAL C CA 1
ATOM 2209 C C . VAL C 1 29 ? 5.496 -79.908 -36.259 1.00 41.01 26 VAL C C 1
ATOM 2210 O O . VAL C 1 29 ? 5.419 -80.333 -37.410 1.00 49.23 26 VAL C O 1
ATOM 2214 N N . ASN C 1 30 ? 4.490 -79.287 -35.653 1.00 37.56 27 ASN C N 1
ATOM 2215 C CA . ASN C 1 30 ? 3.228 -79.072 -36.340 1.00 39.70 27 ASN C CA 1
ATOM 2216 C C . ASN C 1 30 ? 3.410 -78.156 -37.548 1.00 41.93 27 ASN C C 1
ATOM 2217 O O . ASN C 1 30 ? 4.255 -77.263 -37.527 1.00 51.56 27 ASN C O 1
ATOM 2222 N N . ASN C 1 31 ? 2.631 -78.390 -38.600 1.00 29.60 28 ASN C N 1
ATOM 2223 C CA . ASN C 1 31 ? 2.827 -77.676 -39.861 1.00 27.56 28 ASN C CA 1
ATOM 2224 C C . ASN C 1 31 ? 2.532 -76.179 -39.775 1.00 26.15 28 ASN C C 1
ATOM 2225 O O . ASN C 1 31 ? 3.188 -75.380 -40.436 1.00 27.27 28 ASN C O 1
ATOM 2230 N N . ALA C 1 32 ? 1.546 -75.803 -38.968 1.00 16.48 29 ALA C N 1
ATOM 2231 C CA . ALA C 1 32 ? 1.202 -74.392 -38.783 1.00 26.56 29 ALA C CA 1
ATOM 2232 C C . ALA C 1 32 ? 2.330 -73.644 -38.069 1.00 23.86 29 ALA C C 1
ATOM 2233 O O . ALA C 1 32 ? 2.544 -72.430 -38.268 1.00 27.44 29 ALA C O 1
ATOM 2235 N N . ARG C 1 33 ? 3.060 -74.387 -37.246 1.00 15.89 30 ARG C N 1
ATOM 2236 C CA . ARG C 1 33 ? 4.143 -73.818 -36.465 1.00 18.14 30 ARG C CA 1
ATOM 2237 C C . ARG C 1 33 ? 5.206 -73.280 -37.409 1.00 18.29 30 ARG C C 1
ATOM 2238 O O . ARG C 1 33 ? 5.926 -72.343 -37.073 1.00 26.76 30 ARG C O 1
ATOM 2246 N N . TYR C 1 34 ? 5.297 -73.884 -38.592 1.00 20.18 31 TYR C N 1
ATOM 2247 C CA . TYR C 1 34 ? 6.229 -73.424 -39.614 1.00 19.76 31 TYR C CA 1
ATOM 2248 C C . TYR C 1 34 ? 5.874 -72.004 -40.029 1.00 22.20 31 TYR C C 1
ATOM 2249 O O . TYR C 1 34 ? 6.747 -71.153 -40.180 1.00 26.23 31 TYR C O 1
ATOM 2258 N N . PHE C 1 35 ? 4.581 -71.754 -40.205 1.00 21.87 32 PHE C N 1
ATOM 2259 C CA . PHE C 1 35 ? 4.118 -70.432 -40.590 1.00 21.05 32 PHE C CA 1
ATOM 2260 C C . PHE C 1 35 ? 4.351 -69.449 -39.461 1.00 24.26 32 PHE C C 1
ATOM 2261 O O . PHE C 1 35 ? 4.615 -68.269 -39.705 1.00 29.40 32 PHE C O 1
ATOM 2269 N N . ASP C 1 36 ? 4.265 -69.930 -38.224 1.00 25.12 33 ASP C N 1
ATOM 2270 C CA . ASP C 1 36 ? 4.693 -69.089 -37.107 1.00 20.01 33 ASP C CA 1
ATOM 2271 C C . ASP C 1 36 ? 6.179 -68.728 -37.227 1.00 17.68 33 ASP C C 1
ATOM 2272 O O . ASP C 1 36 ? 6.565 -67.575 -37.005 1.00 22.22 33 ASP C O 1
ATOM 2277 N N . TYR C 1 37 ? 7.004 -69.709 -37.590 1.00 16.21 34 TYR C N 1
ATOM 2278 C CA . TYR C 1 37 ? 8.441 -69.482 -37.741 1.00 20.53 34 TYR C CA 1
ATOM 2279 C C . TYR C 1 37 ? 8.739 -68.436 -38.813 1.00 22.00 34 TYR C C 1
ATOM 2280 O O . TYR C 1 37 ? 9.472 -67.474 -38.574 1.00 23.15 34 TYR C O 1
ATOM 2289 N N . PHE C 1 38 ? 8.163 -68.638 -39.994 1.00 21.03 35 PHE C N 1
ATOM 2290 C CA . PHE C 1 38 ? 8.376 -67.748 -41.127 1.00 17.88 35 PHE C CA 1
ATOM 2291 C C . PHE C 1 38 ? 7.872 -66.347 -40.823 1.00 16.59 35 PHE C C 1
ATOM 2292 O O . PHE C 1 38 ? 8.536 -65.357 -41.141 1.00 31.74 35 PHE C O 1
ATOM 2300 N N . GLN C 1 39 ? 6.684 -66.273 -40.231 1.00 34.18 36 GLN C N 1
ATOM 2301 C CA . GLN C 1 39 ? 6.128 -65.000 -39.800 1.00 32.04 36 GLN C CA 1
ATOM 2302 C C . GLN C 1 39 ? 7.116 -64.285 -38.880 1.00 17.78 36 GLN C C 1
ATOM 2303 O O . GLN C 1 39 ? 7.358 -63.090 -39.030 1.00 18.44 36 GLN C O 1
ATOM 2309 N N . GLU C 1 40 ? 7.692 -65.021 -37.935 1.00 17.70 37 GLU C N 1
ATOM 2310 C CA . GLU C 1 40 ? 8.635 -64.417 -37.002 1.00 36.47 37 GLU C CA 1
ATOM 2311 C C . GLU C 1 40 ? 9.908 -63.938 -37.704 1.00 38.34 37 GLU C C 1
ATOM 2312 O O . GLU C 1 40 ? 10.459 -62.893 -37.349 1.00 39.80 37 GLU C O 1
ATOM 2318 N N . ALA C 1 41 ? 10.373 -64.701 -38.692 1.00 40.56 38 ALA C N 1
ATOM 2319 C CA . ALA C 1 41 ? 11.554 -64.311 -39.462 1.00 39.54 38 ALA C CA 1
ATOM 2320 C C . ALA C 1 41 ? 11.309 -63.013 -40.235 1.00 19.41 38 ALA C C 1
ATOM 2321 O O . ALA C 1 41 ? 12.121 -62.082 -40.189 1.00 31.07 38 ALA C O 1
ATOM 2323 N N . ARG C 1 42 ? 10.179 -62.966 -40.936 1.00 18.82 39 ARG C N 1
ATOM 2324 C CA . ARG C 1 42 ? 9.751 -61.785 -41.683 1.00 19.33 39 ARG C CA 1
ATOM 2325 C C . ARG C 1 42 ? 9.566 -60.546 -40.804 1.00 26.80 39 ARG C C 1
ATOM 2326 O O . ARG C 1 42 ? 10.092 -59.477 -41.124 1.00 32.54 39 ARG C O 1
ATOM 2334 N N . ILE C 1 43 ? 8.829 -60.689 -39.707 1.00 20.01 40 ILE C N 1
ATOM 2335 C CA . ILE C 1 43 ? 8.605 -59.573 -38.791 1.00 21.06 40 ILE C CA 1
ATOM 2336 C C . ILE C 1 43 ? 9.933 -59.094 -38.210 1.00 22.03 40 ILE C C 1
ATOM 2337 O O . ILE C 1 43 ? 10.157 -57.894 -38.052 1.00 23.18 40 ILE C O 1
ATOM 2342 N N . ASP C 1 44 ? 10.811 -60.042 -37.897 1.00 21.80 41 ASP C N 1
ATOM 2343 C CA . ASP C 1 44 ? 12.144 -59.716 -37.403 1.00 23.06 41 ASP C CA 1
ATOM 2344 C C . ASP C 1 44 ? 12.969 -58.889 -38.362 1.00 23.85 41 ASP C C 1
ATOM 2345 O O . ASP C 1 44 ? 13.523 -57.854 -37.993 1.00 35.52 41 ASP C O 1
ATOM 2350 N N . TRP C 1 45 ? 13.035 -59.362 -39.599 1.00 25.52 42 TRP C N 1
ATOM 2351 C CA . TRP C 1 45 ? 13.811 -58.723 -40.644 1.00 23.98 42 TRP C CA 1
ATOM 2352 C C . TRP C 1 45 ? 13.250 -57.343 -40.990 1.00 32.16 42 TRP C C 1
ATOM 2353 O O . TRP C 1 45 ? 14.014 -56.409 -41.233 1.00 34.77 42 TRP C O 1
ATOM 2364 N N . LEU C 1 46 ? 11.925 -57.212 -41.022 1.00 31.39 43 LEU C N 1
ATOM 2365 C CA . LEU C 1 46 ? 11.309 -55.900 -41.229 1.00 24.44 43 LEU C CA 1
ATOM 2366 C C . LEU C 1 46 ? 11.561 -54.950 -40.052 1.00 27.46 43 LEU C C 1
ATOM 2367 O O . LEU C 1 46 ? 11.765 -53.751 -40.250 1.00 27.46 43 LEU C O 1
ATOM 2372 N N . ARG C 1 47 ? 11.536 -55.484 -38.834 1.00 33.97 44 ARG C N 1
ATOM 2373 C CA . ARG C 1 47 ? 11.893 -54.713 -37.644 1.00 37.57 44 ARG C CA 1
ATOM 2374 C C . ARG C 1 47 ? 13.333 -54.221 -37.700 1.00 38.41 44 ARG C C 1
ATOM 2375 O O . ARG C 1 47 ? 13.631 -53.105 -37.271 1.00 38.60 44 ARG C O 1
ATOM 2383 N N . GLU C 1 48 ? 14.217 -55.055 -38.234 1.00 39.14 45 GLU C N 1
ATOM 2384 C CA . GLU C 1 48 ? 15.617 -54.692 -38.383 1.00 39.15 45 GLU C CA 1
ATOM 2385 C C . GLU C 1 48 ? 15.796 -53.501 -39.311 1.00 39.02 45 GLU C C 1
ATOM 2386 O O . GLU C 1 48 ? 16.755 -52.744 -39.186 1.00 42.88 45 GLU C O 1
ATOM 2392 N N . LEU C 1 49 ? 14.863 -53.339 -40.243 1.00 33.02 46 LEU C N 1
ATOM 2393 C CA . LEU C 1 49 ? 14.953 -52.266 -41.217 1.00 30.76 46 LEU C CA 1
ATOM 2394 C C . LEU C 1 49 ? 14.019 -51.157 -40.779 1.00 31.21 46 LEU C C 1
ATOM 2395 O O . LEU C 1 49 ? 13.596 -50.315 -41.570 1.00 31.60 46 LEU C O 1
ATOM 2400 N N . ASP C 1 50 ? 13.705 -51.195 -39.490 1.00 44.74 47 ASP C N 1
ATOM 2401 C CA . ASP C 1 50 ? 12.877 -50.204 -38.821 1.00 46.71 47 ASP C CA 1
ATOM 2402 C C . ASP C 1 50 ? 11.447 -50.131 -39.371 1.00 45.27 47 ASP C C 1
ATOM 2403 O O . ASP C 1 50 ? 10.831 -49.066 -39.383 1.00 32.20 47 ASP C O 1
ATOM 2408 N N . ILE C 1 51 ? 10.925 -51.260 -39.833 1.00 43.84 48 ILE C N 1
ATOM 2409 C CA . ILE C 1 51 ? 9.527 -51.319 -40.221 1.00 47.47 48 ILE C CA 1
ATOM 2410 C C . ILE C 1 51 ? 8.860 -52.091 -39.094 1.00 54.21 48 ILE C C 1
ATOM 2411 O O . ILE C 1 51 ? 9.255 -53.205 -38.775 1.00 59.04 48 ILE C O 1
ATOM 2416 N N . LYS C 1 52 ? 7.841 -51.492 -38.493 1.00 50.91 49 LYS C N 1
ATOM 2417 C CA . LYS C 1 52 ? 7.299 -51.993 -37.234 1.00 43.28 49 LYS C CA 1
ATOM 2418 C C . LYS C 1 52 ? 5.828 -52.347 -37.335 1.00 38.56 49 LYS C C 1
ATOM 2419 O O . LYS C 1 52 ? 5.099 -51.770 -38.141 1.00 43.29 49 LYS C O 1
ATOM 2425 N N . MET C 1 53 ? 5.391 -53.286 -36.503 1.00 31.73 50 MET C N 1
ATOM 2426 C CA . MET C 1 53 ? 3.991 -53.697 -36.465 1.00 32.35 50 MET C CA 1
ATOM 2427 C C . MET C 1 53 ? 3.130 -52.712 -35.675 1.00 39.89 50 MET C C 1
ATOM 2428 O O . MET C 1 53 ? 1.899 -52.743 -35.749 1.00 38.61 50 MET C O 1
ATOM 2433 N N . THR C 1 54 ? 3.790 -51.841 -34.917 1.00 47.25 51 THR C N 1
ATOM 2434 C CA . THR C 1 54 ? 3.099 -50.875 -34.068 1.00 52.18 51 THR C CA 1
ATOM 2435 C C . THR C 1 54 ? 2.361 -49.795 -34.852 1.00 58.62 51 THR C C 1
ATOM 2436 O O . THR C 1 54 ? 1.255 -49.401 -34.474 1.00 63.99 51 THR C O 1
ATOM 2440 N N . GLY C 1 55 ? 2.974 -49.310 -35.929 1.00 57.90 52 GLY C N 1
ATOM 2441 C CA . GLY C 1 55 ? 2.467 -48.138 -36.622 1.00 59.98 52 GLY C CA 1
ATOM 2442 C C . GLY C 1 55 ? 1.097 -48.306 -37.251 1.00 61.23 52 GLY C C 1
ATOM 2443 O O . GLY C 1 55 ? 0.608 -49.425 -37.401 1.00 63.33 52 GLY C O 1
ATOM 2444 N N . GLN C 1 56 ? 0.489 -47.187 -37.640 1.00 60.99 53 GLN C N 1
ATOM 2445 C CA . GLN C 1 56 ? -0.843 -47.194 -38.239 1.00 64.46 53 GLN C CA 1
ATOM 2446 C C . GLN C 1 56 ? -0.850 -47.889 -39.592 1.00 63.12 53 GLN C C 1
ATOM 2447 O O . GLN C 1 56 ? -1.850 -48.491 -39.992 1.00 59.93 53 GLN C O 1
ATOM 2453 N N . THR C 1 57 ? 0.273 -47.802 -40.293 1.00 71.03 54 THR C N 1
ATOM 2454 C CA . THR C 1 57 ? 0.397 -48.437 -41.595 1.00 72.25 54 THR C CA 1
ATOM 2455 C C . THR C 1 57 ? 1.368 -49.606 -41.465 1.00 66.58 54 THR C C 1
ATOM 2456 O O . THR C 1 57 ? 2.316 -49.563 -40.675 1.00 67.80 54 THR C O 1
ATOM 2460 N N . GLY C 1 58 ? 1.101 -50.670 -42.212 1.00 58.99 55 GLY C N 1
ATOM 2461 C CA . GLY C 1 58 ? 1.937 -51.848 -42.153 1.00 50.07 55 GLY C CA 1
ATOM 2462 C C . GLY C 1 58 ? 1.592 -52.874 -43.207 1.00 40.33 55 GLY C C 1
ATOM 2463 O O . GLY C 1 58 ? 0.632 -52.712 -43.956 1.00 38.52 55 GLY C O 1
ATOM 2464 N N . PRO C 1 59 ? 2.386 -53.944 -43.271 1.00 35.70 56 PRO C N 1
ATOM 2465 C CA . PRO C 1 59 ? 2.212 -55.029 -44.234 1.00 35.33 56 PRO C CA 1
ATOM 2466 C C . PRO C 1 59 ? 1.059 -55.944 -43.864 1.00 37.60 56 PRO C C 1
ATOM 2467 O O . PRO C 1 59 ? 0.786 -56.138 -42.679 1.00 43.86 56 PRO C O 1
ATOM 2471 N N . VAL C 1 60 ? 0.384 -56.494 -44.865 1.00 31.90 57 VAL C N 1
ATOM 2472 C CA . VAL C 1 60 ? -0.566 -57.557 -44.606 1.00 30.59 57 VAL C CA 1
ATOM 2473 C C . VAL C 1 60 ? -0.280 -58.659 -45.617 1.00 32.50 57 VAL C C 1
ATOM 2474 O O . VAL C 1 60 ? -0.136 -58.408 -46.812 1.00 33.55 57 VAL C O 1
ATOM 2478 N N . VAL C 1 61 ? -0.176 -59.884 -45.121 1.00 33.35 58 VAL C N 1
ATOM 2479 C CA . VAL C 1 61 ? 0.099 -61.015 -45.987 1.00 20.86 58 VAL C CA 1
ATOM 2480 C C . VAL C 1 61 ? -1.182 -61.391 -46.696 1.00 22.12 58 VAL C C 1
ATOM 2481 O O . VAL C 1 61 ? -2.206 -61.615 -46.054 1.00 22.53 58 VAL C O 1
ATOM 2485 N N . ILE C 1 62 ? -1.128 -61.459 -48.020 1.00 36.20 59 ILE C N 1
ATOM 2486 C CA . ILE C 1 62 ? -2.309 -61.820 -48.783 1.00 41.00 59 ILE C CA 1
ATOM 2487 C C . ILE C 1 62 ? -2.185 -63.272 -49.224 1.00 32.53 59 ILE C C 1
ATOM 2488 O O . ILE C 1 62 ? -3.195 -63.963 -49.373 1.00 30.45 59 ILE C O 1
ATOM 2493 N N . HIS C 1 63 ? -0.959 -63.757 -49.415 1.00 26.44 60 HIS C N 1
ATOM 2494 C CA . HIS C 1 63 ? -0.832 -65.192 -49.684 1.00 24.15 60 HIS C CA 1
ATOM 2495 C C . HIS C 1 63 ? 0.372 -65.780 -48.961 1.00 25.08 60 HIS C C 1
ATOM 2496 O O . HIS C 1 63 ? 1.365 -65.097 -48.741 1.00 22.96 60 HIS C O 1
ATOM 2503 N N . VAL C 1 64 ? 0.265 -67.047 -48.569 1.00 27.98 61 VAL C N 1
ATOM 2504 C CA . VAL C 1 64 ? 1.379 -67.752 -47.943 1.00 22.60 61 VAL C CA 1
ATOM 2505 C C . VAL C 1 64 ? 1.281 -69.260 -48.188 1.00 22.77 61 VAL C C 1
ATOM 2506 O O . VAL C 1 64 ? 0.188 -69.823 -48.241 1.00 22.83 61 VAL C O 1
ATOM 2510 N N . ALA C 1 65 ? 2.432 -69.905 -48.349 1.00 17.89 62 ALA C N 1
ATOM 2511 C CA . ALA C 1 65 ? 2.484 -71.319 -48.700 1.00 19.32 62 ALA C CA 1
ATOM 2512 C C . ALA C 1 65 ? 3.739 -71.978 -48.144 1.00 22.05 62 ALA C C 1
ATOM 2513 O O . ALA C 1 65 ? 4.744 -71.308 -47.909 1.00 24.73 62 ALA C O 1
ATOM 2515 N N . CYS C 1 66 ? 3.680 -73.292 -47.942 1.00 17.35 63 CYS C N 1
ATOM 2516 C CA . CYS C 1 66 ? 4.844 -74.040 -47.480 1.00 16.53 63 CYS C CA 1
ATOM 2517 C C . CYS C 1 66 ? 4.941 -75.425 -48.113 1.00 17.56 63 CYS C C 1
ATOM 2518 O O . CYS C 1 66 ? 3.941 -76.110 -48.314 1.00 18.68 63 CYS C O 1
ATOM 2521 N N . THR C 1 67 ? 6.170 -75.813 -48.432 1.00 17.37 64 THR C N 1
ATOM 2522 C CA . THR C 1 67 ? 6.493 -77.132 -48.947 1.00 18.39 64 THR C CA 1
ATOM 2523 C C . THR C 1 67 ? 7.249 -77.893 -47.872 1.00 21.75 64 THR C C 1
ATOM 2524 O O . THR C 1 67 ? 8.278 -77.426 -47.390 1.00 17.46 64 THR C O 1
ATOM 2528 N N . PHE C 1 68 ? 6.740 -79.061 -47.498 1.00 26.16 65 PHE C N 1
ATOM 2529 C CA . PHE C 1 68 ? 7.341 -79.841 -46.424 1.00 27.86 65 PHE C CA 1
ATOM 2530 C C . PHE C 1 68 ? 8.174 -80.984 -46.995 1.00 31.92 65 PHE C C 1
ATOM 2531 O O . PHE C 1 68 ? 7.641 -81.939 -47.565 1.00 20.30 65 PHE C O 1
ATOM 2539 N N . LEU C 1 69 ? 9.489 -80.879 -46.826 1.00 29.19 66 LEU C N 1
ATOM 2540 C CA . LEU C 1 69 ? 10.424 -81.802 -47.455 1.00 31.12 66 LEU C CA 1
ATOM 2541 C C . LEU C 1 69 ? 10.867 -82.899 -46.499 1.00 34.45 66 LEU C C 1
ATOM 2542 O O . LEU C 1 69 ? 10.901 -84.071 -46.864 1.00 41.82 66 LEU C O 1
ATOM 2547 N N . LYS C 1 70 ? 11.212 -82.511 -45.277 1.00 17.52 67 LYS C N 1
ATOM 2548 C CA . LYS C 1 70 ? 11.574 -83.477 -44.250 1.00 17.99 67 LYS C CA 1
ATOM 2549 C C . LYS C 1 70 ? 11.020 -83.025 -42.901 1.00 44.00 67 LYS C C 1
ATOM 2550 O O . LYS C 1 70 ? 11.150 -81.856 -42.538 1.00 37.18 67 LYS C O 1
ATOM 2556 N N . PRO C 1 71 ? 10.387 -83.949 -42.160 1.00 48.68 68 PRO C N 1
ATOM 2557 C CA . PRO C 1 71 ? 9.798 -83.625 -40.855 1.00 16.54 68 PRO C CA 1
ATOM 2558 C C . PRO C 1 71 ? 10.848 -83.240 -39.816 1.00 17.15 68 PRO C C 1
ATOM 2559 O O . PRO C 1 71 ? 11.962 -83.760 -39.849 1.00 17.89 68 PRO C O 1
ATOM 2563 N N . ILE C 1 72 ? 10.493 -82.326 -38.917 1.00 25.13 69 ILE C N 1
ATOM 2564 C CA . ILE C 1 72 ? 11.405 -81.884 -37.865 1.00 25.32 69 ILE C CA 1
ATOM 2565 C C . ILE C 1 72 ? 10.994 -82.427 -36.495 1.00 24.99 69 ILE C C 1
ATOM 2566 O O . ILE C 1 72 ? 9.831 -82.333 -36.099 1.00 16.42 69 ILE C O 1
ATOM 2571 N N . VAL C 1 73 ? 11.959 -83.006 -35.785 1.00 18.13 70 VAL C N 1
ATOM 2572 C CA . VAL C 1 73 ? 11.723 -83.603 -34.474 1.00 18.79 70 VAL C CA 1
ATOM 2573 C C . VAL C 1 73 ? 12.616 -82.990 -33.392 1.00 25.29 70 VAL C C 1
ATOM 2574 O O . VAL C 1 73 ? 13.754 -82.602 -33.654 1.00 32.32 70 VAL C O 1
ATOM 2578 N N . TYR C 1 74 ? 12.084 -82.883 -32.179 1.00 23.02 71 TYR C N 1
ATOM 2579 C CA . TYR C 1 74 ? 12.861 -82.413 -31.039 1.00 25.50 71 TYR C CA 1
ATOM 2580 C C . TYR C 1 74 ? 13.891 -83.473 -30.640 1.00 30.57 71 TYR C C 1
ATOM 2581 O O . TYR C 1 74 ? 13.575 -84.661 -30.587 1.00 32.97 71 TYR C O 1
ATOM 2590 N N . PRO C 1 75 ? 15.135 -83.043 -30.372 1.00 28.38 72 PRO C N 1
ATOM 2591 C CA . PRO C 1 75 ? 15.567 -81.650 -30.510 1.00 26.97 72 PRO C CA 1
ATOM 2592 C C . PRO C 1 75 ? 16.094 -81.336 -31.905 1.00 29.14 72 PRO C C 1
ATOM 2593 O O . PRO C 1 75 ? 16.602 -82.220 -32.596 1.00 33.88 72 PRO C O 1
ATOM 2597 N N . ALA C 1 76 ? 15.961 -80.082 -32.318 1.00 28.97 73 ALA C N 1
ATOM 2598 C CA . ALA C 1 76 ? 16.457 -79.667 -33.619 1.00 25.24 73 ALA C CA 1
ATOM 2599 C C . ALA C 1 76 ? 16.814 -78.188 -33.620 1.00 24.62 73 ALA C C 1
ATOM 2600 O O . ALA C 1 76 ? 16.018 -77.347 -33.209 1.00 21.16 73 ALA C O 1
ATOM 2602 N N . THR C 1 77 ? 18.014 -77.880 -34.095 1.00 34.36 74 THR C N 1
ATOM 2603 C CA . THR C 1 77 ? 18.418 -76.498 -34.306 1.00 38.18 74 THR C CA 1
ATOM 2604 C C . THR C 1 77 ? 18.272 -76.179 -35.783 1.00 36.26 74 THR C C 1
ATOM 2605 O O . THR C 1 77 ? 18.929 -76.787 -36.627 1.00 38.73 74 THR C O 1
ATOM 2609 N N . VAL C 1 78 ? 17.404 -75.224 -36.088 1.00 31.22 75 VAL C N 1
ATOM 2610 C CA . VAL C 1 78 ? 17.043 -74.947 -37.470 1.00 19.19 75 VAL C CA 1
ATOM 2611 C C . VAL C 1 78 ? 17.428 -73.538 -37.903 1.00 37.59 75 VAL C C 1
ATOM 2612 O O . VAL C 1 78 ? 17.491 -72.615 -37.088 1.00 41.61 75 VAL C O 1
ATOM 2616 N N . THR C 1 79 ? 17.700 -73.392 -39.197 1.00 34.85 76 THR C N 1
ATOM 2617 C CA . THR C 1 79 ? 18.052 -72.105 -39.782 1.00 36.07 76 THR C CA 1
ATOM 2618 C C . THR C 1 79 ? 17.049 -71.695 -40.855 1.00 19.12 76 THR C C 1
ATOM 2619 O O . THR C 1 79 ? 16.684 -72.502 -41.707 1.00 21.82 76 THR C O 1
ATOM 2623 N N . ILE C 1 80 ? 16.603 -70.444 -40.811 1.00 20.82 77 ILE C N 1
ATOM 2624 C CA . ILE C 1 80 ? 15.702 -69.922 -41.833 1.00 20.11 77 ILE C CA 1
ATOM 2625 C C . ILE C 1 80 ? 16.436 -68.916 -42.695 1.00 19.37 77 ILE C C 1
ATOM 2626 O O . ILE C 1 80 ? 17.019 -67.975 -42.173 1.00 28.60 77 ILE C O 1
ATOM 2631 N N . HIS C 1 81 ? 16.398 -69.103 -44.008 1.00 31.63 78 HIS C N 1
ATOM 2632 C CA . HIS C 1 81 ? 17.000 -68.140 -44.912 1.00 29.07 78 HIS C CA 1
ATOM 2633 C C . HIS C 1 81 ? 15.896 -67.401 -45.650 1.00 27.87 78 HIS C C 1
ATOM 2634 O O . HIS C 1 81 ? 15.107 -67.998 -46.371 1.00 29.53 78 HIS C O 1
ATOM 2641 N N . SER C 1 82 ? 15.860 -66.088 -45.464 1.00 20.63 79 SER C N 1
ATOM 2642 C CA . SER C 1 82 ? 14.805 -65.252 -45.990 1.00 24.72 79 SER C CA 1
ATOM 2643 C C . SER C 1 82 ? 15.409 -64.277 -46.982 1.00 21.76 79 SER C C 1
ATOM 2644 O O . SER C 1 82 ? 16.468 -63.646 -46.729 1.00 30.10 79 SER C O 1
ATOM 2647 N N . LYS C 1 83 ? 14.732 -64.212 -48.128 1.00 25.40 80 LYS C N 1
ATOM 2648 C CA . LYS C 1 83 ? 15.087 -63.326 -49.232 1.00 33.16 80 LYS C CA 1
ATOM 2649 C C . LYS C 1 83 ? 13.814 -62.794 -49.885 1.00 22.78 80 LYS C C 1
ATOM 2650 O O . LYS C 1 83 ? 12.774 -63.439 -49.833 1.00 21.45 80 LYS C O 1
ATOM 2656 N N . VAL C 1 84 ? 13.866 -61.600 -50.459 1.00 33.03 81 VAL C N 1
ATOM 2657 C CA . VAL C 1 84 ? 12.737 -61.157 -51.254 1.00 34.36 81 VAL C CA 1
ATOM 2658 C C . VAL C 1 84 ? 13.206 -61.429 -52.681 1.00 35.75 81 VAL C C 1
ATOM 2659 O O . VAL C 1 84 ? 14.318 -61.048 -53.058 1.00 40.04 81 VAL C O 1
ATOM 2663 N N . ASN C 1 85 ? 12.407 -62.146 -53.465 1.00 32.66 82 ASN C N 1
ATOM 2664 C CA . ASN C 1 85 ? 12.896 -62.506 -54.795 1.00 40.42 82 ASN C CA 1
ATOM 2665 C C . ASN C 1 85 ? 12.283 -61.528 -55.792 1.00 36.75 82 ASN C C 1
ATOM 2666 O O . ASN C 1 85 ? 12.987 -60.987 -56.642 1.00 34.11 82 ASN C O 1
ATOM 2671 N N . SER C 1 86 ? 10.979 -61.302 -55.691 1.00 26.21 83 SER C N 1
ATOM 2672 C CA . SER C 1 86 ? 10.281 -60.443 -56.644 1.00 27.30 83 SER C CA 1
ATOM 2673 C C . SER C 1 86 ? 9.618 -59.210 -56.037 1.00 43.06 83 SER C C 1
ATOM 2674 O O . SER C 1 86 ? 8.874 -59.291 -55.062 1.00 25.54 83 SER C O 1
ATOM 2677 N N . LEU C 1 87 ? 9.921 -58.061 -56.634 1.00 46.18 84 LEU C N 1
ATOM 2678 C CA . LEU C 1 87 ? 9.397 -56.778 -56.186 1.00 44.86 84 LEU C CA 1
ATOM 2679 C C . LEU C 1 87 ? 8.269 -56.306 -57.082 1.00 29.90 84 LEU C C 1
ATOM 2680 O O . LEU C 1 87 ? 8.455 -56.166 -58.288 1.00 31.56 84 LEU C O 1
ATOM 2685 N N . GLY C 1 88 ? 7.099 -56.071 -56.504 1.00 54.48 85 GLY C N 1
ATOM 2686 C CA . GLY C 1 88 ? 6.034 -55.431 -57.250 1.00 29.46 85 GLY C CA 1
ATOM 2687 C C . GLY C 1 88 ? 6.101 -53.946 -56.977 1.00 38.93 85 GLY C C 1
ATOM 2688 O O . GLY C 1 88 ? 7.106 -53.452 -56.463 1.00 41.54 85 GLY C O 1
ATOM 2689 N N . ASN C 1 89 ? 5.034 -53.231 -57.313 1.00 37.39 86 ASN C N 1
ATOM 2690 C CA . ASN C 1 89 ? 4.949 -51.814 -56.987 1.00 40.79 86 ASN C CA 1
ATOM 2691 C C . ASN C 1 89 ? 4.458 -51.604 -55.565 1.00 38.64 86 ASN C C 1
ATOM 2692 O O . ASN C 1 89 ? 5.020 -50.809 -54.812 1.00 37.40 86 ASN C O 1
ATOM 2697 N N . SER C 1 90 ? 3.410 -52.334 -55.199 1.00 29.24 87 SER C N 1
ATOM 2698 C CA . SER C 1 90 ? 2.895 -52.306 -53.838 1.00 29.08 87 SER C CA 1
ATOM 2699 C C . SER C 1 90 ? 3.153 -53.639 -53.155 1.00 25.77 87 SER C C 1
ATOM 2700 O O . SER C 1 90 ? 3.164 -53.733 -51.931 1.00 33.55 87 SER C O 1
ATOM 2703 N N . SER C 1 91 ? 3.350 -54.667 -53.972 1.00 26.63 88 SER C N 1
ATOM 2704 C CA . SER C 1 91 ? 3.477 -56.043 -53.508 1.00 32.30 88 SER C CA 1
ATOM 2705 C C . SER C 1 91 ? 4.909 -56.548 -53.532 1.00 30.11 88 SER C C 1
ATOM 2706 O O . SER C 1 91 ? 5.786 -55.957 -54.160 1.00 31.03 88 SER C O 1
ATOM 2709 N N . MET C 1 92 ? 5.135 -57.646 -52.827 1.00 27.71 89 MET C N 1
ATOM 2710 C CA . MET C 1 92 ? 6.423 -58.313 -52.850 1.00 32.14 89 MET C CA 1
ATOM 2711 C C . MET C 1 92 ? 6.300 -59.809 -52.591 1.00 22.52 89 MET C C 1
ATOM 2712 O O . MET C 1 92 ? 5.340 -60.261 -51.967 1.00 21.34 89 MET C O 1
ATOM 2717 N N . ILE C 1 93 ? 7.266 -60.579 -53.081 1.00 26.58 90 ILE C N 1
ATOM 2718 C CA . ILE C 1 93 ? 7.287 -62.001 -52.780 1.00 27.01 90 ILE C CA 1
ATOM 2719 C C . ILE C 1 93 ? 8.514 -62.289 -51.917 1.00 30.50 90 ILE C C 1
ATOM 2720 O O . ILE C 1 93 ? 9.650 -61.919 -52.274 1.00 29.62 90 ILE C O 1
ATOM 2725 N N . MET C 1 94 ? 8.290 -62.992 -50.809 1.00 30.58 91 MET C N 1
ATOM 2726 C CA . MET C 1 94 ? 9.380 -63.339 -49.906 1.00 20.89 91 MET C CA 1
ATOM 2727 C C . MET C 1 94 ? 9.458 -64.837 -49.671 1.00 25.61 91 MET C C 1
ATOM 2728 O O . MET C 1 94 ? 8.445 -65.507 -49.463 1.00 27.46 91 MET C O 1
ATOM 2733 N N . ASP C 1 95 ? 10.681 -65.348 -49.686 1.00 21.16 92 ASP C N 1
ATOM 2734 C CA . ASP C 1 95 ? 10.926 -66.760 -49.522 1.00 26.56 92 ASP C CA 1
ATOM 2735 C C . ASP C 1 95 ? 11.635 -66.983 -48.195 1.00 20.83 92 ASP C C 1
ATOM 2736 O O . ASP C 1 95 ? 12.533 -66.214 -47.823 1.00 32.82 92 ASP C O 1
ATOM 2741 N N . HIS C 1 96 ? 11.224 -68.038 -47.495 1.00 47.11 93 HIS C N 1
ATOM 2742 C CA . HIS C 1 96 ? 11.850 -68.456 -46.248 1.00 19.95 93 HIS C CA 1
ATOM 2743 C C . HIS C 1 96 ? 12.157 -69.931 -46.404 1.00 22.81 93 HIS C C 1
ATOM 2744 O O . HIS C 1 96 ? 11.247 -70.742 -46.443 1.00 22.07 93 HIS C O 1
ATOM 2751 N N . ASP C 1 97 ? 13.427 -70.297 -46.455 1.00 23.33 94 ASP C N 1
ATOM 2752 C CA . ASP C 1 97 ? 13.776 -71.704 -46.536 1.00 22.11 94 ASP C CA 1
ATOM 2753 C C . ASP C 1 97 ? 14.300 -72.218 -45.203 1.00 22.29 94 ASP C C 1
ATOM 2754 O O . ASP C 1 97 ? 15.224 -71.655 -44.624 1.00 27.64 94 ASP C O 1
ATOM 2759 N N . LEU C 1 98 ? 13.705 -73.304 -44.732 1.00 21.53 95 LEU C N 1
ATOM 2760 C CA . LEU C 1 98 ? 14.044 -73.869 -43.441 1.00 21.76 95 LEU C CA 1
ATOM 2761 C C . LEU C 1 98 ? 14.915 -75.100 -43.606 1.00 31.46 95 LEU C C 1
ATOM 2762 O O . LEU C 1 98 ? 14.481 -76.131 -44.125 1.00 23.09 95 LEU C O 1
ATOM 2767 N N . TYR C 1 99 ? 16.150 -74.959 -43.133 1.00 24.76 96 TYR C N 1
ATOM 2768 C CA . TYR C 1 99 ? 17.190 -75.971 -43.230 1.00 26.64 96 TYR C CA 1
ATOM 2769 C C . TYR C 1 99 ? 17.497 -76.504 -41.841 1.00 27.10 96 TYR C C 1
ATOM 2770 O O . TYR C 1 99 ? 17.532 -75.730 -40.886 1.00 27.07 96 TYR C O 1
ATOM 2779 N N . GLN C 1 100 ? 17.687 -77.811 -41.698 1.00 64.59 97 GLN C N 1
ATOM 2780 C CA . GLN C 1 100 ? 18.357 -78.285 -40.498 1.00 29.11 97 GLN C CA 1
ATOM 2781 C C . GLN C 1 100 ? 19.755 -78.692 -40.941 1.00 49.89 97 GLN C C 1
ATOM 2782 O O . GLN C 1 100 ? 19.943 -79.776 -41.498 1.00 32.66 97 GLN C O 1
ATOM 2788 N N . GLU C 1 101 ? 20.728 -77.821 -40.678 1.00 48.59 98 GLU C N 1
ATOM 2789 C CA . GLU C 1 101 ? 22.100 -78.012 -41.140 1.00 43.95 98 GLU C CA 1
ATOM 2790 C C . GLU C 1 101 ? 22.144 -78.257 -42.646 1.00 42.04 98 GLU C C 1
ATOM 2791 O O . GLU C 1 101 ? 21.705 -77.414 -43.429 1.00 38.63 98 GLU C O 1
ATOM 2797 N N . GLU C 1 102 ? 22.673 -79.404 -43.049 1.00 45.09 99 GLU C N 1
ATOM 2798 C CA . GLU C 1 102 ? 22.778 -79.736 -44.462 1.00 44.09 99 GLU C CA 1
ATOM 2799 C C . GLU C 1 102 ? 21.448 -80.043 -45.150 1.00 41.80 99 GLU C C 1
ATOM 2800 O O . GLU C 1 102 ? 21.311 -79.824 -46.355 1.00 44.88 99 GLU C O 1
ATOM 2806 N N . THR C 1 103 ? 20.468 -80.530 -44.396 1.00 32.25 100 THR C N 1
ATOM 2807 C CA . THR C 1 103 ? 19.174 -80.884 -44.977 1.00 32.70 100 THR C CA 1
ATOM 2808 C C . THR C 1 103 ? 18.212 -79.700 -45.072 1.00 29.08 100 THR C C 1
ATOM 2809 O O . THR C 1 103 ? 18.060 -78.935 -44.116 1.00 27.96 100 THR C O 1
ATOM 2813 N N . LEU C 1 104 ? 17.561 -79.557 -46.224 1.00 24.44 101 LEU C N 1
ATOM 2814 C CA . LEU C 1 104 ? 16.523 -78.550 -46.399 1.00 28.77 101 LEU C CA 1
ATOM 2815 C C . LEU C 1 104 ? 15.205 -79.174 -45.960 1.00 27.12 101 LEU C C 1
ATOM 2816 O O . LEU C 1 104 ? 14.772 -80.176 -46.530 1.00 26.29 101 LEU C O 1
ATOM 2821 N N . MET C 1 105 ? 14.564 -78.582 -44.959 1.00 26.58 102 MET C N 1
ATOM 2822 C CA . MET C 1 105 ? 13.399 -79.200 -44.337 1.00 20.39 102 MET C CA 1
ATOM 2823 C C . MET C 1 105 ? 12.088 -78.669 -44.899 1.00 26.19 102 MET C C 1
ATOM 2824 O O . MET C 1 105 ? 11.130 -79.424 -45.066 1.00 19.15 102 MET C O 1
ATOM 2829 N N . ALA C 1 106 ? 12.039 -77.372 -45.184 1.00 28.50 103 ALA C N 1
ATOM 2830 C CA . ALA C 1 106 ? 10.810 -76.770 -45.690 1.00 18.13 103 ALA C CA 1
ATOM 2831 C C . ALA C 1 106 ? 11.081 -75.539 -46.549 1.00 46.17 103 ALA C C 1
ATOM 2832 O O . ALA C 1 106 ? 12.157 -74.956 -46.479 1.00 48.74 103 ALA C O 1
ATOM 2834 N N . GLN C 1 107 ? 10.122 -75.171 -47.391 1.00 17.84 104 GLN C N 1
ATOM 2835 C CA . GLN C 1 107 ? 10.249 -73.955 -48.190 1.00 32.89 104 GLN C CA 1
ATOM 2836 C C . GLN C 1 107 ? 8.955 -73.143 -48.184 1.00 29.91 104 GLN C C 1
ATOM 2837 O O . GLN C 1 107 ? 7.932 -73.601 -48.671 1.00 34.57 104 GLN C O 1
ATOM 2843 N N . GLY C 1 108 ? 9.007 -71.918 -47.684 1.00 25.40 105 GLY C N 1
ATOM 2844 C CA . GLY C 1 108 ? 7.822 -71.086 -47.624 1.00 24.94 105 GLY C CA 1
ATOM 2845 C C . GLY C 1 108 ? 7.880 -69.906 -48.569 1.00 17.71 105 GLY C C 1
ATOM 2846 O O . GLY C 1 108 ? 8.934 -69.302 -48.757 1.00 19.07 105 GLY C O 1
ATOM 2847 N N . VAL C 1 109 ? 6.739 -69.576 -49.164 1.00 19.08 106 VAL C N 1
ATOM 2848 C CA . VAL C 1 109 ? 6.638 -68.429 -50.061 1.00 18.53 106 VAL C CA 1
ATOM 2849 C C . VAL C 1 109 ? 5.421 -67.588 -49.694 1.00 18.80 106 VAL C C 1
ATOM 2850 O O . VAL C 1 109 ? 4.305 -68.101 -49.625 1.00 21.28 106 VAL C O 1
ATOM 2854 N N . SER C 1 110 ? 5.637 -66.302 -49.442 1.00 26.87 107 SER C N 1
ATOM 2855 C CA . SER C 1 110 ? 4.537 -65.415 -49.077 1.00 30.33 107 SER C CA 1
ATOM 2856 C C . SER C 1 110 ? 4.472 -64.143 -49.921 1.00 20.86 107 SER C C 1
ATOM 2857 O O . SER C 1 110 ? 5.476 -63.446 -50.089 1.00 25.07 107 SER C O 1
ATOM 2860 N N . LYS C 1 111 ? 3.286 -63.854 -50.452 1.00 21.62 108 LYS C N 1
ATOM 2861 C CA . LYS C 1 111 ? 3.032 -62.584 -51.119 1.00 23.76 108 LYS C CA 1
ATOM 2862 C C . LYS C 1 111 ? 2.476 -61.591 -50.116 1.00 23.58 108 LYS C C 1
ATOM 2863 O O . LYS C 1 111 ? 1.415 -61.824 -49.499 1.00 23.74 108 LYS C O 1
ATOM 2869 N N . ILE C 1 112 ? 3.208 -60.485 -49.982 1.00 24.14 109 ILE C N 1
ATOM 2870 C CA . ILE C 1 112 ? 2.926 -59.450 -49.001 1.00 24.97 109 ILE C CA 1
ATOM 2871 C C . ILE C 1 112 ? 2.595 -58.107 -49.652 1.00 32.59 109 ILE C C 1
ATOM 2872 O O . ILE C 1 112 ? 3.275 -57.679 -50.587 1.00 32.07 109 ILE C O 1
ATOM 2877 N N . VAL C 1 113 ? 1.554 -57.448 -49.149 1.00 34.23 110 VAL C N 1
ATOM 2878 C CA . VAL C 1 113 ? 1.177 -56.105 -49.590 1.00 37.42 110 VAL C CA 1
ATOM 2879 C C . VAL C 1 113 ? 1.075 -55.165 -48.384 1.00 39.27 110 VAL C C 1
ATOM 2880 O O . VAL C 1 113 ? 0.698 -55.590 -47.287 1.00 42.58 110 VAL C O 1
ATOM 2884 N N . TRP C 1 114 ? 1.437 -53.898 -48.574 1.00 39.51 111 TRP C N 1
ATOM 2885 C CA . TRP C 1 114 ? 1.305 -52.913 -47.502 1.00 44.95 111 TRP C CA 1
ATOM 2886 C C . TRP C 1 114 ? -0.046 -52.206 -47.542 1.00 51.14 111 TRP C C 1
ATOM 2887 O O . TRP C 1 114 ? -0.465 -51.724 -48.596 1.00 49.06 111 TRP C O 1
ATOM 2898 N N . ILE C 1 115 ? -0.729 -52.142 -46.402 1.00 58.96 112 ILE C N 1
ATOM 2899 C CA . ILE C 1 115 ? -2.016 -51.456 -46.338 1.00 65.14 112 ILE C CA 1
ATOM 2900 C C . ILE C 1 115 ? -2.187 -50.741 -44.986 1.00 66.85 112 ILE C C 1
ATOM 2901 O O . ILE C 1 115 ? -1.578 -51.127 -43.989 1.00 64.41 112 ILE C O 1
ATOM 2906 N N . ASP C 1 116 ? -3.059 -49.737 -44.944 1.00 65.85 113 ASP C N 1
ATOM 2907 C CA . ASP C 1 116 ? -3.392 -49.033 -43.707 1.00 63.17 113 ASP C CA 1
ATOM 2908 C C . ASP C 1 116 ? -4.499 -49.727 -42.917 1.00 67.85 113 ASP C C 1
ATOM 2909 O O . ASP C 1 116 ? -5.613 -49.857 -43.402 1.00 72.61 113 ASP C O 1
ATOM 2914 N N . TYR C 1 117 ? -4.190 -50.162 -41.699 1.00 76.73 114 TYR C N 1
ATOM 2915 C CA . TYR C 1 117 ? -5.128 -50.942 -40.900 1.00 72.68 114 TYR C CA 1
ATOM 2916 C C . TYR C 1 117 ? -6.369 -50.089 -40.650 1.00 73.00 114 TYR C C 1
ATOM 2917 O O . TYR C 1 117 ? -7.504 -50.553 -40.770 1.00 72.23 114 TYR C O 1
ATOM 2926 N N . THR C 1 118 ? -6.127 -48.830 -40.298 1.00 72.69 115 THR C N 1
ATOM 2927 C CA . THR C 1 118 ? -7.186 -47.864 -40.036 1.00 74.34 115 THR C CA 1
ATOM 2928 C C . THR C 1 118 ? -7.991 -47.515 -41.290 1.00 71.96 115 THR C C 1
ATOM 2929 O O . THR C 1 118 ? -9.223 -47.492 -41.264 1.00 74.26 115 THR C O 1
ATOM 2933 N N . GLN C 1 119 ? -7.285 -47.255 -42.390 1.00 67.63 116 GLN C N 1
ATOM 2934 C CA . GLN C 1 119 ? -7.927 -46.832 -43.633 1.00 63.38 116 GLN C CA 1
ATOM 2935 C C . GLN C 1 119 ? -8.287 -47.972 -44.579 1.00 59.28 116 GLN C C 1
ATOM 2936 O O . GLN C 1 119 ? -9.058 -47.777 -45.517 1.00 57.01 116 GLN C O 1
ATOM 2942 N N . ASN C 1 120 ? -7.723 -49.150 -44.326 1.00 60.77 117 ASN C N 1
ATOM 2943 C CA . ASN C 1 120 ? -7.952 -50.329 -45.155 1.00 65.82 117 ASN C CA 1
ATOM 2944 C C . ASN C 1 120 ? -7.557 -50.047 -46.624 1.00 73.10 117 ASN C C 1
ATOM 2945 O O . ASN C 1 120 ? -8.188 -50.552 -47.553 1.00 79.18 117 ASN C O 1
ATOM 2950 N N . LYS C 1 121 ? -6.485 -49.267 -46.814 1.00 68.42 118 LYS C N 1
ATOM 2951 C CA . LYS C 1 121 ? -6.045 -48.806 -48.151 1.00 57.47 118 LYS C CA 1
ATOM 2952 C C . LYS C 1 121 ? -4.573 -48.970 -48.593 1.00 54.00 118 LYS C C 1
ATOM 2953 O O . LYS C 1 121 ? -3.649 -48.890 -47.785 1.00 53.19 118 LYS C O 1
ATOM 2959 N N . SER C 1 122 ? -4.388 -49.171 -49.900 1.00 52.97 119 SER C N 1
ATOM 2960 C CA . SER C 1 122 ? -3.079 -49.409 -50.531 1.00 51.36 119 SER C CA 1
ATOM 2961 C C . SER C 1 122 ? -2.041 -48.276 -50.486 1.00 52.89 119 SER C C 1
ATOM 2962 O O . SER C 1 122 ? -2.383 -47.100 -50.649 1.00 52.88 119 SER C O 1
ATOM 2965 N N . VAL C 1 123 ? -0.772 -48.644 -50.284 1.00 56.33 120 VAL C N 1
ATOM 2966 C CA . VAL C 1 123 ? 0.352 -47.703 -50.387 1.00 57.75 120 VAL C CA 1
ATOM 2967 C C . VAL C 1 123 ? 1.521 -48.339 -51.158 1.00 59.61 120 VAL C C 1
ATOM 2968 O O . VAL C 1 123 ? 1.690 -49.559 -51.127 1.00 64.55 120 VAL C O 1
ATOM 2972 N N . PRO C 1 124 ? 2.311 -47.520 -51.877 1.00 58.23 121 PRO C N 1
ATOM 2973 C CA . PRO C 1 124 ? 3.475 -48.000 -52.634 1.00 56.70 121 PRO C CA 1
ATOM 2974 C C . PRO C 1 124 ? 4.578 -48.546 -51.731 1.00 56.74 121 PRO C C 1
ATOM 2975 O O . PRO C 1 124 ? 4.537 -48.327 -50.523 1.00 46.37 121 PRO C O 1
ATOM 2979 N N . LEU C 1 125 ? 5.543 -49.250 -52.315 1.00 58.50 122 LEU C N 1
ATOM 2980 C CA . LEU C 1 125 ? 6.620 -49.866 -51.543 1.00 59.88 122 LEU C CA 1
ATOM 2981 C C . LEU C 1 125 ? 7.702 -48.899 -51.086 1.00 64.03 122 LEU C C 1
ATOM 2982 O O . LEU C 1 125 ? 8.062 -47.972 -51.812 1.00 68.04 122 LEU C O 1
ATOM 2987 N N . PRO C 1 126 ? 8.211 -49.096 -49.862 1.00 61.29 123 PRO C N 1
ATOM 2988 C CA . PRO C 1 126 ? 9.367 -48.298 -49.456 1.00 59.53 123 PRO C CA 1
ATOM 2989 C C . PRO C 1 126 ? 10.620 -48.657 -50.256 1.00 48.31 123 PRO C C 1
ATOM 2990 O O . PRO C 1 126 ? 10.791 -49.811 -50.661 1.00 47.09 123 PRO C O 1
ATOM 2994 N N . ASP C 1 127 ? 11.497 -47.672 -50.435 1.00 28.06 124 ASP C N 1
ATOM 2995 C CA . ASP C 1 127 ? 12.700 -47.803 -51.253 1.00 27.72 124 ASP C CA 1
ATOM 2996 C C . ASP C 1 127 ? 13.736 -48.681 -50.575 1.00 27.26 124 ASP C C 1
ATOM 2997 O O . ASP C 1 127 ? 14.540 -49.340 -51.236 1.00 28.90 124 ASP C O 1
ATOM 3002 N N . ILE C 1 128 ? 13.689 -48.696 -49.247 1.00 40.29 125 ILE C N 1
ATOM 3003 C CA . ILE C 1 128 ? 14.622 -49.467 -48.437 1.00 39.27 125 ILE C CA 1
ATOM 3004 C C . ILE C 1 128 ? 14.413 -50.952 -48.653 1.00 37.50 125 ILE C C 1
ATOM 3005 O O . ILE C 1 128 ? 15.332 -51.749 -48.480 1.00 42.09 125 ILE C O 1
ATOM 3010 N N . ILE C 1 129 ? 13.185 -51.313 -49.010 1.00 33.85 126 ILE C N 1
ATOM 3011 C CA . ILE C 1 129 ? 12.844 -52.686 -49.343 1.00 24.86 126 ILE C CA 1
ATOM 3012 C C . ILE C 1 129 ? 13.369 -52.965 -50.739 1.00 28.12 126 ILE C C 1
ATOM 3013 O O . ILE C 1 129 ? 13.840 -54.066 -51.029 1.00 28.23 126 ILE C O 1
ATOM 3018 N N . ARG C 1 130 ? 13.278 -51.959 -51.606 1.00 25.14 127 ARG C N 1
ATOM 3019 C CA . ARG C 1 130 ? 13.838 -52.046 -52.946 1.00 38.55 127 ARG C CA 1
ATOM 3020 C C . ARG C 1 130 ? 15.343 -52.299 -52.853 1.00 25.63 127 ARG C C 1
ATOM 3021 O O . ARG C 1 130 ? 15.940 -52.853 -53.771 1.00 39.96 127 ARG C O 1
ATOM 3029 N N . ASN C 1 131 ? 15.947 -51.846 -51.756 1.00 25.70 128 ASN C N 1
ATOM 3030 C CA . ASN C 1 131 ? 17.369 -52.055 -51.502 1.00 25.90 128 ASN C CA 1
ATOM 3031 C C . ASN C 1 131 ? 17.736 -53.477 -51.077 1.00 24.90 128 ASN C C 1
ATOM 3032 O O . ASN C 1 131 ? 18.911 -53.795 -50.909 1.00 45.98 128 ASN C O 1
ATOM 3037 N N . LEU C 1 132 ? 16.741 -54.340 -50.907 1.00 24.22 129 LEU C N 1
ATOM 3038 C CA . LEU C 1 132 ? 17.017 -55.706 -50.475 1.00 23.58 129 LEU C CA 1
ATOM 3039 C C . LEU C 1 132 ? 17.279 -56.563 -51.705 1.00 23.72 129 LEU C C 1
ATOM 3040 O O . LEU C 1 132 ? 17.312 -57.790 -51.640 1.00 23.44 129 LEU C O 1
ATOM 3045 N N . VAL C 1 133 ? 17.455 -55.872 -52.826 1.00 27.09 130 VAL C N 1
ATOM 3046 C CA . VAL C 1 133 ? 17.797 -56.454 -54.113 1.00 37.46 130 VAL C CA 1
ATOM 3047 C C . VAL C 1 133 ? 19.305 -56.516 -54.349 1.00 49.30 130 VAL C C 1
ATOM 3048 O O . VAL C 1 133 ? 19.829 -57.508 -54.858 1.00 57.28 130 VAL C O 1
ATOM 3052 N N . HIS D 1 12 ? -17.086 -81.781 -46.564 1.00 34.67 9 HIS D N 1
ATOM 3053 C CA . HIS D 1 12 ? -17.238 -81.752 -45.119 1.00 37.35 9 HIS D CA 1
ATOM 3054 C C . HIS D 1 12 ? -17.485 -80.322 -44.663 1.00 33.10 9 HIS D C 1
ATOM 3055 O O . HIS D 1 12 ? -16.857 -79.392 -45.161 1.00 33.56 9 HIS D O 1
ATOM 3062 N N . LYS D 1 13 ? -18.397 -80.141 -43.717 1.00 32.53 10 LYS D N 1
ATOM 3063 C CA . LYS D 1 13 ? -18.713 -78.799 -43.263 1.00 32.33 10 LYS D CA 1
ATOM 3064 C C . LYS D 1 13 ? -18.548 -78.682 -41.759 1.00 38.41 10 LYS D C 1
ATOM 3065 O O . LYS D 1 13 ? -19.303 -79.282 -40.993 1.00 37.64 10 LYS D O 1
ATOM 3071 N N . LYS D 1 14 ? -17.540 -77.918 -41.347 1.00 31.27 11 LYS D N 1
ATOM 3072 C CA . LYS D 1 14 ? -17.287 -77.716 -39.928 1.00 30.83 11 LYS D CA 1
ATOM 3073 C C . LYS D 1 14 ? -17.508 -76.261 -39.553 1.00 48.13 11 LYS D C 1
ATOM 3074 O O . LYS D 1 14 ? -16.808 -75.378 -40.042 1.00 48.86 11 LYS D O 1
ATOM 3080 N N . THR D 1 15 ? -18.471 -76.011 -38.676 1.00 46.00 12 THR D N 1
ATOM 3081 C CA . THR D 1 15 ? -18.724 -74.655 -38.209 1.00 40.74 12 THR D CA 1
ATOM 3082 C C . THR D 1 15 ? -18.231 -74.496 -36.777 1.00 30.81 12 THR D C 1
ATOM 3083 O O . THR D 1 15 ? -18.459 -75.369 -35.941 1.00 31.26 12 THR D O 1
ATOM 3087 N N . PHE D 1 16 ? -17.555 -73.386 -36.492 1.00 39.85 13 PHE D N 1
ATOM 3088 C CA . PHE D 1 16 ? -17.087 -73.130 -35.131 1.00 40.97 13 PHE D CA 1
ATOM 3089 C C . PHE D 1 16 ? -16.887 -71.644 -34.887 1.00 41.36 13 PHE D C 1
ATOM 3090 O O . PHE D 1 16 ? -17.031 -70.828 -35.795 1.00 38.97 13 PHE D O 1
ATOM 3098 N N . ASP D 1 17 ? -16.549 -71.306 -33.648 1.00 43.37 14 ASP D N 1
ATOM 3099 C CA . ASP D 1 17 ? -16.345 -69.919 -33.257 1.00 30.52 14 ASP D CA 1
ATOM 3100 C C . ASP D 1 17 ? -14.892 -69.615 -32.923 1.00 30.00 14 ASP D C 1
ATOM 3101 O O . ASP D 1 17 ? -14.171 -70.451 -32.374 1.00 30.15 14 ASP D O 1
ATOM 3106 N N . ILE D 1 18 ? -14.479 -68.405 -33.274 1.00 29.54 15 ILE D N 1
ATOM 3107 C CA . ILE D 1 18 ? -13.112 -67.944 -33.089 1.00 29.09 15 ILE D CA 1
ATOM 3108 C C . ILE D 1 18 ? -12.813 -67.646 -31.623 1.00 57.08 15 ILE D C 1
ATOM 3109 O O . ILE D 1 18 ? -13.641 -67.073 -30.923 1.00 58.85 15 ILE D O 1
ATOM 3114 N N . ALA D 1 19 ? -11.637 -68.058 -31.158 1.00 29.44 16 ALA D N 1
ATOM 3115 C CA . ALA D 1 19 ? -11.181 -67.718 -29.814 1.00 30.03 16 ALA D CA 1
ATOM 3116 C C . ALA D 1 19 ? -10.546 -66.328 -29.810 1.00 40.12 16 ALA D C 1
ATOM 3117 O O . ALA D 1 19 ? -9.855 -65.958 -30.757 1.00 38.82 16 ALA D O 1
ATOM 3119 N N . TRP D 1 20 ? -10.781 -65.559 -28.751 1.00 41.43 17 TRP D N 1
ATOM 3120 C CA . TRP D 1 20 ? -10.215 -64.217 -28.648 1.00 29.61 17 TRP D CA 1
ATOM 3121 C C . TRP D 1 20 ? -8.694 -64.263 -28.682 1.00 29.20 17 TRP D C 1
ATOM 3122 O O . TRP D 1 20 ? -8.050 -63.374 -29.235 1.00 42.10 17 TRP D O 1
ATOM 3133 N N . GLY D 1 21 ? -8.127 -65.312 -28.096 1.00 42.42 18 GLY D N 1
ATOM 3134 C CA . GLY D 1 21 ? -6.686 -65.476 -28.034 1.00 38.71 18 GLY D CA 1
ATOM 3135 C C . GLY D 1 21 ? -6.069 -65.891 -29.354 1.00 37.91 18 GLY D C 1
ATOM 3136 O O . GLY D 1 21 ? -4.847 -65.938 -29.490 1.00 39.01 18 GLY D O 1
ATOM 3137 N N . ASP D 1 22 ? -6.918 -66.192 -30.333 1.00 40.33 19 ASP D N 1
ATOM 3138 C CA . ASP D 1 22 ? -6.444 -66.545 -31.663 1.00 49.71 19 ASP D CA 1
ATOM 3139 C C . ASP D 1 22 ? -5.968 -65.289 -32.371 1.00 27.69 19 ASP D C 1
ATOM 3140 O O . ASP D 1 22 ? -5.173 -65.349 -33.305 1.00 31.33 19 ASP D O 1
ATOM 3145 N N . MET D 1 23 ? -6.458 -64.146 -31.904 1.00 27.62 20 MET D N 1
ATOM 3146 C CA . MET D 1 23 ? -6.081 -62.869 -32.481 1.00 27.46 20 MET D CA 1
ATOM 3147 C C . MET D 1 23 ? -4.666 -62.506 -32.067 1.00 27.35 20 MET D C 1
ATOM 3148 O O . MET D 1 23 ? -4.229 -62.835 -30.966 1.00 27.46 20 MET D O 1
ATOM 3153 N N . ASP D 1 24 ? -3.955 -61.828 -32.958 1.00 42.39 21 ASP D N 1
ATOM 3154 C CA . ASP D 1 24 ? -2.643 -61.292 -32.637 1.00 27.37 21 ASP D CA 1
ATOM 3155 C C . ASP D 1 24 ? -2.784 -59.835 -32.214 1.00 28.63 21 ASP D C 1
ATOM 3156 O O . ASP D 1 24 ? -3.896 -59.346 -32.023 1.00 27.18 21 ASP D O 1
ATOM 3161 N N . ALA D 1 25 ? -1.657 -59.145 -32.068 1.00 27.24 22 ALA D N 1
ATOM 3162 C CA . ALA D 1 25 ? -1.653 -57.789 -31.528 1.00 27.10 22 ALA D CA 1
ATOM 3163 C C . ALA D 1 25 ? -2.286 -56.767 -32.473 1.00 37.91 22 ALA D C 1
ATOM 3164 O O . ALA D 1 25 ? -2.393 -55.590 -32.132 1.00 38.99 22 ALA D O 1
ATOM 3166 N N . LEU D 1 26 ? -2.697 -57.209 -33.657 1.00 38.77 23 LEU D N 1
ATOM 3167 C CA . LEU D 1 26 ? -3.327 -56.312 -34.623 1.00 36.43 23 LEU D CA 1
ATOM 3168 C C . LEU D 1 26 ? -4.843 -56.490 -34.677 1.00 34.78 23 LEU D C 1
ATOM 3169 O O . LEU D 1 26 ? -5.517 -55.902 -35.523 1.00 29.41 23 LEU D O 1
ATOM 3174 N N . GLY D 1 27 ? -5.372 -57.308 -33.774 1.00 27.97 24 GLY D N 1
ATOM 3175 C CA . GLY D 1 27 ? -6.807 -57.423 -33.596 1.00 37.12 24 GLY D CA 1
ATOM 3176 C C . GLY D 1 27 ? -7.479 -58.343 -34.596 1.00 37.39 24 GLY D C 1
ATOM 3177 O O . GLY D 1 27 ? -8.682 -58.238 -34.833 1.00 37.09 24 GLY D O 1
ATOM 3178 N N . HIS D 1 28 ? -6.704 -59.249 -35.183 1.00 28.52 25 HIS D N 1
ATOM 3179 C CA . HIS D 1 28 ? -7.263 -60.262 -36.066 1.00 28.93 25 HIS D CA 1
ATOM 3180 C C . HIS D 1 28 ? -6.534 -61.591 -35.916 1.00 32.01 25 HIS D C 1
ATOM 3181 O O . HIS D 1 28 ? -5.411 -61.636 -35.423 1.00 28.34 25 HIS D O 1
ATOM 3188 N N . VAL D 1 29 ? -7.194 -62.668 -36.333 1.00 28.74 26 VAL D N 1
ATOM 3189 C CA . VAL D 1 29 ? -6.642 -64.018 -36.238 1.00 38.95 26 VAL D CA 1
ATOM 3190 C C . VAL D 1 29 ? -5.274 -64.116 -36.907 1.00 36.54 26 VAL D C 1
ATOM 3191 O O . VAL D 1 29 ? -5.107 -63.705 -38.056 1.00 30.01 26 VAL D O 1
ATOM 3195 N N . ASN D 1 30 ? -4.302 -64.655 -36.175 1.00 37.67 27 ASN D N 1
ATOM 3196 C CA . ASN D 1 30 ? -2.947 -64.820 -36.685 1.00 38.77 27 ASN D CA 1
ATOM 3197 C C . ASN D 1 30 ? -2.948 -65.804 -37.856 1.00 34.30 27 ASN D C 1
ATOM 3198 O O . ASN D 1 30 ? -3.781 -66.711 -37.901 1.00 31.31 27 ASN D O 1
ATOM 3203 N N . ASN D 1 31 ? -2.034 -65.624 -38.805 1.00 28.54 28 ASN D N 1
ATOM 3204 C CA . ASN D 1 31 ? -2.084 -66.391 -40.047 1.00 20.69 28 ASN D CA 1
ATOM 3205 C C . ASN D 1 31 ? -1.881 -67.906 -39.908 1.00 27.49 28 ASN D C 1
ATOM 3206 O O . ASN D 1 31 ? -2.489 -68.669 -40.653 1.00 31.26 28 ASN D O 1
ATOM 3211 N N . ALA D 1 32 ? -1.040 -68.341 -38.974 1.00 20.87 29 ALA D N 1
ATOM 3212 C CA . ALA D 1 32 ? -0.799 -69.772 -38.769 1.00 20.98 29 ALA D CA 1
ATOM 3213 C C . ALA D 1 32 ? -2.030 -70.512 -38.233 1.00 20.23 29 ALA D C 1
ATOM 3214 O O . ALA D 1 32 ? -2.253 -71.704 -38.525 1.00 46.53 29 ALA D O 1
ATOM 3216 N N . ARG D 1 33 ? -2.836 -69.796 -37.454 1.00 21.82 30 ARG D N 1
ATOM 3217 C CA . ARG D 1 33 ? -4.034 -70.379 -36.860 1.00 24.82 30 ARG D CA 1
ATOM 3218 C C . ARG D 1 33 ? -5.037 -70.818 -37.915 1.00 25.92 30 ARG D C 1
ATOM 3219 O O . ARG D 1 33 ? -5.838 -71.710 -37.659 1.00 28.52 30 ARG D O 1
ATOM 3227 N N . TYR D 1 34 ? -5.017 -70.179 -39.081 1.00 24.50 31 TYR D N 1
ATOM 3228 C CA . TYR D 1 34 ? -5.857 -70.626 -40.186 1.00 19.12 31 TYR D CA 1
ATOM 3229 C C . TYR D 1 34 ? -5.477 -72.042 -40.585 1.00 18.94 31 TYR D C 1
ATOM 3230 O O . TYR D 1 34 ? -6.337 -72.887 -40.840 1.00 48.84 31 TYR D O 1
ATOM 3239 N N . PHE D 1 35 ? -4.174 -72.295 -40.630 1.00 19.12 32 PHE D N 1
ATOM 3240 C CA . PHE D 1 35 ? -3.673 -73.611 -40.983 1.00 19.54 32 PHE D CA 1
ATOM 3241 C C . PHE D 1 35 ? -4.036 -74.607 -39.896 1.00 19.35 32 PHE D C 1
ATOM 3242 O O . PHE D 1 35 ? -4.340 -75.774 -40.182 1.00 22.57 32 PHE D O 1
ATOM 3250 N N . ASP D 1 36 ? -4.055 -74.133 -38.652 1.00 29.77 33 ASP D N 1
ATOM 3251 C CA . ASP D 1 36 ? -4.577 -74.954 -37.560 1.00 19.30 33 ASP D CA 1
ATOM 3252 C C . ASP D 1 36 ? -6.053 -75.315 -37.782 1.00 21.67 33 ASP D C 1
ATOM 3253 O O . ASP D 1 36 ? -6.454 -76.461 -37.569 1.00 18.94 33 ASP D O 1
ATOM 3258 N N . TYR D 1 37 ? -6.850 -74.343 -38.218 1.00 25.77 34 TYR D N 1
ATOM 3259 C CA . TYR D 1 37 ? -8.271 -74.570 -38.482 1.00 23.87 34 TYR D CA 1
ATOM 3260 C C . TYR D 1 37 ? -8.463 -75.624 -39.570 1.00 19.05 34 TYR D C 1
ATOM 3261 O O . TYR D 1 37 ? -9.221 -76.584 -39.394 1.00 33.53 34 TYR D O 1
ATOM 3270 N N . PHE D 1 38 ? -7.758 -75.440 -40.686 1.00 32.93 35 PHE D N 1
ATOM 3271 C CA . PHE D 1 38 ? -7.876 -76.325 -41.844 1.00 33.67 35 PHE D CA 1
ATOM 3272 C C . PHE D 1 38 ? -7.509 -77.746 -41.471 1.00 34.45 35 PHE D C 1
ATOM 3273 O O . PHE D 1 38 ? -8.234 -78.705 -41.760 1.00 40.57 35 PHE D O 1
ATOM 3281 N N . GLN D 1 39 ? -6.363 -77.850 -40.806 1.00 31.82 36 GLN D N 1
ATOM 3282 C CA . GLN D 1 39 ? -5.863 -79.107 -40.272 1.00 29.29 36 GLN D CA 1
ATOM 3283 C C . GLN D 1 39 ? -6.890 -79.789 -39.363 1.00 20.09 36 GLN D C 1
ATOM 3284 O O . GLN D 1 39 ? -7.125 -80.996 -39.488 1.00 20.73 36 GLN D O 1
ATOM 3290 N N . GLU D 1 40 ? -7.519 -79.036 -38.467 1.00 19.45 37 GLU D N 1
ATOM 3291 C CA . GLU D 1 40 ? -8.523 -79.639 -37.590 1.00 35.65 37 GLU D CA 1
ATOM 3292 C C . GLU D 1 40 ? -9.761 -80.116 -38.349 1.00 35.63 37 GLU D C 1
ATOM 3293 O O . GLU D 1 40 ? -10.330 -81.157 -38.016 1.00 36.81 37 GLU D O 1
ATOM 3299 N N . ALA D 1 41 ? -10.176 -79.364 -39.365 1.00 20.07 38 ALA D N 1
ATOM 3300 C CA . ALA D 1 41 ? -11.318 -79.773 -40.184 1.00 30.18 38 ALA D CA 1
ATOM 3301 C C . ALA D 1 41 ? -11.011 -81.098 -40.889 1.00 38.21 38 ALA D C 1
ATOM 3302 O O . ALA D 1 41 ? -11.831 -82.035 -40.897 1.00 42.18 38 ALA D O 1
ATOM 3304 N N . ARG D 1 42 ? -9.812 -81.167 -41.462 1.00 39.62 39 ARG D N 1
ATOM 3305 C CA . ARG D 1 42 ? -9.345 -82.372 -42.138 1.00 23.01 39 ARG D CA 1
ATOM 3306 C C . ARG D 1 42 ? -9.364 -83.569 -41.194 1.00 28.33 39 ARG D C 1
ATOM 3307 O O . ARG D 1 42 ? -9.922 -84.626 -41.519 1.00 32.17 39 ARG D O 1
ATOM 3315 N N . ILE D 1 43 ? -8.767 -83.391 -40.018 1.00 29.78 40 ILE D N 1
ATOM 3316 C CA . ILE D 1 43 ? -8.696 -84.461 -39.028 1.00 32.14 40 ILE D CA 1
ATOM 3317 C C . ILE D 1 43 ? -10.089 -84.910 -38.577 1.00 31.94 40 ILE D C 1
ATOM 3318 O O . ILE D 1 43 ? -10.326 -86.103 -38.385 1.00 23.36 40 ILE D O 1
ATOM 3323 N N . ASP D 1 44 ? -11.008 -83.963 -38.410 1.00 21.89 41 ASP D N 1
ATOM 3324 C CA . ASP D 1 44 ? -12.387 -84.303 -38.055 1.00 22.39 41 ASP D CA 1
ATOM 3325 C C . ASP D 1 44 ? -13.059 -85.171 -39.126 1.00 23.67 41 ASP D C 1
ATOM 3326 O O . ASP D 1 44 ? -13.693 -86.187 -38.802 1.00 24.45 41 ASP D O 1
ATOM 3331 N N . TRP D 1 45 ? -12.915 -84.775 -40.393 1.00 37.04 42 TRP D N 1
ATOM 3332 C CA . TRP D 1 45 ? -13.495 -85.543 -41.504 1.00 37.65 42 TRP D CA 1
ATOM 3333 C C . TRP D 1 45 ? -12.914 -86.941 -41.535 1.00 35.20 42 TRP D C 1
ATOM 3334 O O . TRP D 1 45 ? -13.628 -87.915 -41.757 1.00 38.66 42 TRP D O 1
ATOM 3345 N N . LEU D 1 46 ? -11.619 -87.035 -41.274 1.00 35.30 43 LEU D N 1
ATOM 3346 C CA . LEU D 1 46 ? -10.958 -88.327 -41.189 1.00 36.79 43 LEU D CA 1
ATOM 3347 C C . LEU D 1 46 ? -11.491 -89.176 -40.043 1.00 35.41 43 LEU D C 1
ATOM 3348 O O . LEU D 1 46 ? -11.649 -90.391 -40.176 1.00 28.70 43 LEU D O 1
ATOM 3353 N N . ARG D 1 47 ? -11.784 -88.519 -38.926 1.00 32.90 44 ARG D N 1
ATOM 3354 C CA . ARG D 1 47 ? -12.336 -89.189 -37.761 1.00 26.28 44 ARG D CA 1
ATOM 3355 C C . ARG D 1 47 ? -13.697 -89.776 -38.105 1.00 27.03 44 ARG D C 1
ATOM 3356 O O . ARG D 1 47 ? -14.044 -90.869 -37.660 1.00 30.03 44 ARG D O 1
ATOM 3364 N N . GLU D 1 48 ? -14.470 -89.035 -38.896 1.00 28.09 45 GLU D N 1
ATOM 3365 C CA . GLU D 1 48 ? -15.763 -89.526 -39.370 1.00 28.62 45 GLU D CA 1
ATOM 3366 C C . GLU D 1 48 ? -15.647 -90.747 -40.277 1.00 30.43 45 GLU D C 1
ATOM 3367 O O . GLU D 1 48 ? -16.563 -91.568 -40.328 1.00 39.21 45 GLU D O 1
ATOM 3373 N N . LEU D 1 49 ? -14.528 -90.874 -40.983 1.00 45.07 46 LEU D N 1
ATOM 3374 C CA . LEU D 1 49 ? -14.368 -91.971 -41.929 1.00 46.02 46 LEU D CA 1
ATOM 3375 C C . LEU D 1 49 ? -13.525 -93.053 -41.282 1.00 43.87 46 LEU D C 1
ATOM 3376 O O . LEU D 1 49 ? -12.945 -93.912 -41.950 1.00 44.77 46 LEU D O 1
ATOM 3381 N N . ASP D 1 50 ? -13.461 -92.967 -39.958 1.00 52.31 47 ASP D N 1
ATOM 3382 C CA . ASP D 1 50 ? -12.790 -93.939 -39.113 1.00 74.63 47 ASP D CA 1
ATOM 3383 C C . ASP D 1 50 ? -11.313 -94.024 -39.498 1.00 52.55 47 ASP D C 1
ATOM 3384 O O . ASP D 1 50 ? -10.695 -95.078 -39.403 1.00 53.34 47 ASP D O 1
ATOM 3389 N N . ILE D 1 51 ? -10.759 -92.905 -39.954 1.00 52.21 48 ILE D N 1
ATOM 3390 C CA . ILE D 1 51 ? -9.338 -92.826 -40.266 1.00 52.77 48 ILE D CA 1
ATOM 3391 C C . ILE D 1 51 ? -8.614 -92.009 -39.206 1.00 58.45 48 ILE D C 1
ATOM 3392 O O . ILE D 1 51 ? -8.968 -90.859 -38.940 1.00 50.58 48 ILE D O 1
ATOM 3397 N N . LYS D 1 52 ? -7.610 -92.625 -38.590 1.00 60.27 49 LYS D N 1
ATOM 3398 C CA . LYS D 1 52 ? -6.912 -92.030 -37.462 1.00 59.36 49 LYS D CA 1
ATOM 3399 C C . LYS D 1 52 ? -5.424 -91.954 -37.789 1.00 64.63 49 LYS D C 1
ATOM 3400 O O . LYS D 1 52 ? -4.914 -92.759 -38.566 1.00 71.61 49 LYS D O 1
ATOM 3406 N N . MET D 1 53 ? -4.736 -90.979 -37.208 1.00 64.68 50 MET D N 1
ATOM 3407 C CA . MET D 1 53 ? -3.303 -90.829 -37.419 1.00 69.17 50 MET D CA 1
ATOM 3408 C C . MET D 1 53 ? -2.512 -91.814 -36.584 1.00 70.37 50 MET D C 1
ATOM 3409 O O . MET D 1 53 ? -1.292 -91.908 -36.714 1.00 72.70 50 MET D O 1
ATOM 3414 N N . THR D 1 54 ? -3.215 -92.539 -35.722 1.00 70.69 51 THR D N 1
ATOM 3415 C CA . THR D 1 54 ? -2.567 -93.469 -34.815 1.00 74.65 51 THR D CA 1
ATOM 3416 C C . THR D 1 54 ? -1.881 -94.569 -35.606 1.00 74.29 51 THR D C 1
ATOM 3417 O O . THR D 1 54 ? -0.749 -94.943 -35.299 1.00 78.43 51 THR D O 1
ATOM 3421 N N . GLY D 1 55 ? -2.556 -95.061 -36.642 1.00 69.20 52 GLY D N 1
ATOM 3422 C CA . GLY D 1 55 ? -2.078 -96.224 -37.364 1.00 67.97 52 GLY D CA 1
ATOM 3423 C C . GLY D 1 55 ? -0.764 -95.970 -38.076 1.00 67.94 52 GLY D C 1
ATOM 3424 O O . GLY D 1 55 ? -0.321 -94.829 -38.212 1.00 71.01 52 GLY D O 1
ATOM 3425 N N . GLN D 1 56 ? -0.144 -97.050 -38.533 1.00 65.06 53 GLN D N 1
ATOM 3426 C CA . GLN D 1 56 ? 1.123 -96.979 -39.249 1.00 65.84 53 GLN D 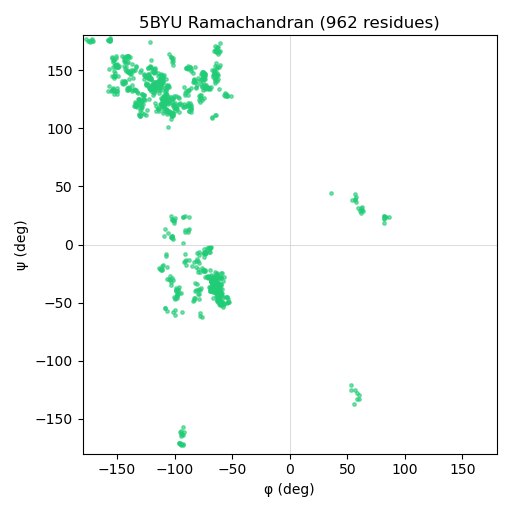CA 1
ATOM 3427 C C . GLN D 1 56 ? 0.968 -96.262 -40.585 1.00 68.69 53 GLN D C 1
ATOM 3428 O O . GLN D 1 56 ? 1.899 -95.612 -41.057 1.00 62.58 53 GLN D O 1
ATOM 3434 N N . THR D 1 57 ? -0.213 -96.372 -41.190 1.00 69.35 54 THR D N 1
ATOM 3435 C CA . THR D 1 57 ? -0.442 -95.727 -42.477 1.00 69.36 54 THR D CA 1
ATOM 3436 C C . THR D 1 57 ? -1.408 -94.552 -42.361 1.00 67.49 54 THR D C 1
ATOM 3437 O O . THR D 1 57 ? -2.396 -94.600 -41.628 1.00 67.77 54 THR D O 1
ATOM 3441 N N . GLY D 1 58 ? -1.109 -93.491 -43.101 1.00 69.47 55 GLY D N 1
ATOM 3442 C CA . GLY D 1 58 ? -1.925 -92.296 -43.074 1.00 71.13 55 GLY D CA 1
ATOM 3443 C C . GLY D 1 58 ? -1.485 -91.264 -44.090 1.00 76.58 55 GLY D C 1
ATOM 3444 O O . GLY D 1 58 ? -0.485 -91.448 -44.784 1.00 80.52 55 GLY D O 1
ATOM 3445 N N . PRO D 1 59 ? -2.252 -90.174 -44.201 1.00 75.69 56 PRO D N 1
ATOM 3446 C CA . PRO D 1 59 ? -1.936 -89.080 -45.120 1.00 76.81 56 PRO D CA 1
ATOM 3447 C C . PRO D 1 59 ? -0.809 -88.220 -44.577 1.00 72.48 56 PRO D C 1
ATOM 3448 O O . PRO D 1 59 ? -0.684 -88.081 -43.360 1.00 67.76 56 PRO D O 1
ATOM 3452 N N . VAL D 1 60 ? -0.000 -87.649 -45.457 1.00 31.24 57 VAL D N 1
ATOM 3453 C CA . VAL D 1 60 ? 0.970 -86.664 -45.016 1.00 29.38 57 VAL D CA 1
ATOM 3454 C C . VAL D 1 60 ? 0.859 -85.465 -45.944 1.00 29.21 57 VAL D C 1
ATOM 3455 O O . VAL D 1 60 ? 0.860 -85.612 -47.164 1.00 32.83 57 VAL D O 1
ATOM 3459 N N . VAL D 1 61 ? 0.756 -84.277 -45.361 1.00 28.78 58 VAL D N 1
ATOM 3460 C CA . VAL D 1 61 ? 0.659 -83.061 -46.151 1.00 21.61 58 VAL D CA 1
ATOM 3461 C C . VAL D 1 61 ? 2.049 -82.683 -46.640 1.00 27.38 58 VAL D C 1
ATOM 3462 O O . VAL D 1 61 ? 2.976 -82.534 -45.843 1.00 26.05 58 VAL D O 1
ATOM 3466 N N . ILE D 1 62 ? 2.190 -82.533 -47.953 1.00 20.03 59 ILE D N 1
ATOM 3467 C CA . ILE D 1 62 ? 3.470 -82.160 -48.540 1.00 18.82 59 ILE D CA 1
ATOM 3468 C C . ILE D 1 62 ? 3.452 -80.696 -48.951 1.00 18.00 59 ILE D C 1
ATOM 3469 O O . ILE D 1 62 ? 4.490 -80.036 -48.984 1.00 16.84 59 ILE D O 1
ATOM 3474 N N . HIS D 1 63 ? 2.269 -80.179 -49.258 1.00 19.30 60 HIS D N 1
ATOM 3475 C CA . HIS D 1 63 ? 2.178 -78.757 -49.556 1.00 17.96 60 HIS D CA 1
ATOM 3476 C C . HIS D 1 63 ? 0.929 -78.170 -48.919 1.00 21.12 60 HIS D C 1
ATOM 3477 O O . HIS D 1 63 ? -0.067 -78.859 -48.749 1.00 19.83 60 HIS D O 1
ATOM 3484 N N . VAL D 1 64 ? 0.999 -76.903 -48.533 1.00 18.00 61 VAL D N 1
ATOM 3485 C CA . VAL D 1 64 ? -0.174 -76.207 -48.024 1.00 26.94 61 VAL D CA 1
ATOM 3486 C C . VAL D 1 64 ? -0.028 -74.717 -48.303 1.00 17.88 61 VAL D C 1
ATOM 3487 O O . VAL D 1 64 ? 1.074 -74.168 -48.273 1.00 38.10 61 VAL D O 1
ATOM 3491 N N . ALA D 1 65 ? -1.149 -74.070 -48.589 1.00 29.02 62 ALA D N 1
ATOM 3492 C CA . ALA D 1 65 ? -1.147 -72.674 -48.988 1.00 27.40 62 ALA D CA 1
ATOM 3493 C C . ALA D 1 65 ? -2.436 -72.015 -48.545 1.00 27.43 62 ALA D C 1
ATOM 3494 O O . ALA D 1 65 ? -3.455 -72.686 -48.379 1.00 28.51 62 ALA D O 1
ATOM 3496 N N . CYS D 1 66 ? -2.393 -70.702 -48.357 1.00 18.40 63 CYS D N 1
ATOM 3497 C CA . CYS D 1 66 ? -3.591 -69.965 -47.997 1.00 36.30 63 CYS D CA 1
ATOM 3498 C C . CYS D 1 66 ? -3.643 -68.596 -48.657 1.00 33.79 63 CYS D C 1
ATOM 3499 O O . CYS D 1 66 ? -2.640 -67.894 -48.758 1.00 35.38 63 CYS D O 1
ATOM 3502 N N . THR D 1 67 ? -4.838 -68.240 -49.109 1.00 29.20 64 THR D N 1
ATOM 3503 C CA . THR D 1 67 ? -5.115 -66.930 -49.663 1.00 19.75 64 THR D CA 1
ATOM 3504 C C . THR D 1 67 ? -6.024 -66.196 -48.689 1.00 20.47 64 THR D C 1
ATOM 3505 O O . THR D 1 67 ? -7.081 -66.711 -48.313 1.00 26.47 64 THR D O 1
ATOM 3509 N N . PHE D 1 68 ? -5.597 -65.010 -48.269 1.00 19.81 65 PHE D N 1
ATOM 3510 C CA . PHE D 1 68 ? -6.338 -64.226 -47.288 1.00 36.03 65 PHE D CA 1
ATOM 3511 C C . PHE D 1 68 ? -7.128 -63.118 -47.981 1.00 41.44 65 PHE D C 1
ATOM 3512 O O . PHE D 1 68 ? -6.552 -62.173 -48.520 1.00 38.75 65 PHE D O 1
ATOM 3520 N N . LEU D 1 69 ? -8.452 -63.247 -47.966 1.00 48.24 66 LEU D N 1
ATOM 3521 C CA . LEU D 1 69 ? -9.324 -62.343 -48.706 1.00 23.03 66 LEU D CA 1
ATOM 3522 C C . LEU D 1 69 ? -9.932 -61.253 -47.824 1.00 39.02 66 LEU D C 1
ATOM 3523 O O . LEU D 1 69 ? -9.934 -60.076 -48.184 1.00 41.63 66 LEU D O 1
ATOM 3528 N N . LYS D 1 70 ? -10.435 -61.656 -46.662 1.00 37.35 67 LYS D N 1
ATOM 3529 C CA . LYS D 1 70 ? -11.005 -60.726 -45.692 1.00 35.64 67 LYS D CA 1
ATOM 3530 C C . LYS D 1 70 ? -10.601 -61.118 -44.274 1.00 31.72 67 LYS D C 1
ATOM 3531 O O . LYS D 1 70 ? -10.659 -62.290 -43.913 1.00 34.72 67 LYS D O 1
ATOM 3537 N N . PRO D 1 71 ? -10.176 -60.132 -43.471 1.00 29.58 68 PRO D N 1
ATOM 3538 C CA . PRO D 1 71 ? -9.733 -60.360 -42.090 1.00 31.99 68 PRO D CA 1
ATOM 3539 C C . PRO D 1 71 ? -10.853 -60.854 -41.181 1.00 36.82 68 PRO D C 1
ATOM 3540 O O . PRO D 1 71 ? -12.010 -60.464 -41.345 1.00 36.55 68 PRO D O 1
ATOM 3544 N N . ILE D 1 72 ? -10.506 -61.707 -40.222 1.00 37.77 69 ILE D N 1
ATOM 3545 C CA . ILE D 1 72 ? -11.490 -62.231 -39.276 1.00 37.55 69 ILE D CA 1
ATOM 3546 C C . ILE D 1 72 ? -11.292 -61.598 -37.906 1.00 37.53 69 ILE D C 1
ATOM 3547 O O . ILE D 1 72 ? -10.178 -61.587 -37.378 1.00 35.39 69 ILE D O 1
ATOM 3552 N N . VAL D 1 73 ? -12.365 -61.068 -37.329 1.00 28.12 70 VAL D N 1
ATOM 3553 C CA . VAL D 1 73 ? -12.269 -60.421 -36.028 1.00 28.35 70 VAL D CA 1
ATOM 3554 C C . VAL D 1 73 ? -13.194 -61.112 -35.017 1.00 57.19 70 VAL D C 1
ATOM 3555 O O . VAL D 1 73 ? -14.305 -61.505 -35.367 1.00 60.96 70 VAL D O 1
ATOM 3559 N N . TYR D 1 74 ? -12.731 -61.188 -33.771 1.00 29.68 71 TYR D N 1
ATOM 3560 C CA . TYR D 1 74 ? -13.511 -61.736 -32.690 1.00 31.01 71 TYR D CA 1
ATOM 3561 C C . TYR D 1 74 ? -14.670 -60.812 -32.326 1.00 46.03 71 TYR D C 1
ATOM 3562 O O . TYR D 1 74 ? -14.449 -59.602 -32.208 1.00 48.56 71 TYR D O 1
ATOM 3571 N N . PRO D 1 75 ? -15.889 -61.363 -32.131 1.00 44.12 72 PRO D N 1
ATOM 3572 C CA . PRO D 1 75 ? -16.272 -62.767 -32.332 1.00 34.40 72 PRO D CA 1
ATOM 3573 C C . PRO D 1 75 ? -16.684 -63.040 -33.770 1.00 34.37 72 PRO D C 1
ATOM 3574 O O . PRO D 1 75 ? -17.162 -62.139 -34.423 1.00 46.19 72 PRO D O 1
ATOM 3578 N N . ALA D 1 76 ? -16.508 -64.275 -34.220 1.00 34.15 73 ALA D N 1
ATOM 3579 C CA . ALA D 1 76 ? -16.888 -64.640 -35.565 1.00 34.18 73 ALA D CA 1
ATOM 3580 C C . ALA D 1 76 ? -17.285 -66.098 -35.628 1.00 34.83 73 ALA D C 1
ATOM 3581 O O . ALA D 1 76 ? -16.581 -66.959 -35.096 1.00 35.90 73 ALA D O 1
ATOM 3583 N N . THR D 1 77 ? -18.424 -66.376 -36.255 1.00 35.99 74 THR D N 1
ATOM 3584 C CA . THR D 1 77 ? -18.830 -67.749 -36.482 1.00 36.63 74 THR D CA 1
ATOM 3585 C C . THR D 1 77 ? -18.453 -68.110 -37.902 1.00 45.00 74 THR D C 1
ATOM 3586 O O . THR D 1 77 ? -18.945 -67.510 -38.858 1.00 49.98 74 THR D O 1
ATOM 3590 N N . VAL D 1 78 ? -17.574 -69.089 -38.045 1.00 42.10 75 VAL D N 1
ATOM 3591 C CA . VAL D 1 78 ? -17.040 -69.413 -39.351 1.00 40.34 75 VAL D CA 1
ATOM 3592 C C . VAL D 1 78 ? -17.416 -70.825 -39.750 1.00 43.61 75 VAL D C 1
ATOM 3593 O O . VAL D 1 78 ? -17.541 -71.723 -38.909 1.00 44.91 75 VAL D O 1
ATOM 3597 N N . THR D 1 79 ? -17.592 -71.009 -41.049 1.00 34.73 76 THR D N 1
ATOM 3598 C CA . THR D 1 79 ? -17.880 -72.315 -41.597 1.00 40.91 76 THR D CA 1
ATOM 3599 C C . THR D 1 79 ? -16.774 -72.661 -42.573 1.00 40.06 76 THR D C 1
ATOM 3600 O O . THR D 1 79 ? -16.408 -71.864 -43.439 1.00 33.20 76 THR D O 1
ATOM 3604 N N . ILE D 1 80 ? -16.253 -73.868 -42.425 1.00 33.81 77 ILE D N 1
ATOM 3605 C CA . ILE D 1 80 ? -15.221 -74.377 -43.300 1.00 32.72 77 ILE D CA 1
ATOM 3606 C C . ILE D 1 80 ? -15.822 -75.471 -44.157 1.00 40.97 77 ILE D C 1
ATOM 3607 O O . ILE D 1 80 ? -16.415 -76.427 -43.637 1.00 43.91 77 ILE D O 1
ATOM 3612 N N . HIS D 1 81 ? -15.676 -75.330 -45.468 1.00 33.23 78 HIS D N 1
ATOM 3613 C CA . HIS D 1 81 ? -16.164 -76.354 -46.371 1.00 59.31 78 HIS D CA 1
ATOM 3614 C C . HIS D 1 81 ? -14.960 -77.024 -46.984 1.00 32.96 78 HIS D C 1
ATOM 3615 O O . HIS D 1 81 ? -14.148 -76.371 -47.640 1.00 31.82 78 HIS D O 1
ATOM 3622 N N . SER D 1 82 ? -14.831 -78.324 -46.758 1.00 33.38 79 SER D N 1
ATOM 3623 C CA . SER D 1 82 ? -13.648 -79.028 -47.206 1.00 32.44 79 SER D CA 1
ATOM 3624 C C . SER D 1 82 ? -14.046 -80.098 -48.192 1.00 44.68 79 SER D C 1
ATOM 3625 O O . SER D 1 82 ? -14.963 -80.876 -47.936 1.00 50.80 79 SER D O 1
ATOM 3628 N N . LYS D 1 83 ? -13.348 -80.141 -49.319 1.00 42.23 80 LYS D N 1
ATOM 3629 C CA . LYS D 1 83 ? -13.640 -81.158 -50.320 1.00 33.31 80 LYS D CA 1
ATOM 3630 C C . LYS D 1 83 ? -12.374 -81.668 -50.985 1.00 32.33 80 LYS D C 1
ATOM 3631 O O . LYS D 1 83 ? -11.365 -80.958 -51.066 1.00 31.00 80 LYS D O 1
ATOM 3637 N N . VAL D 1 84 ? -12.433 -82.907 -51.457 1.00 43.45 81 VAL D N 1
ATOM 3638 C CA . VAL D 1 84 ? -11.342 -83.447 -52.240 1.00 41.88 81 VAL D CA 1
ATOM 3639 C C . VAL D 1 84 ? -11.529 -82.846 -53.621 1.00 38.64 81 VAL D C 1
ATOM 3640 O O . VAL D 1 84 ? -12.619 -82.894 -54.190 1.00 42.20 81 VAL D O 1
ATOM 3644 N N . ASN D 1 85 ? -10.464 -82.256 -54.142 1.00 30.99 82 ASN D N 1
ATOM 3645 C CA . ASN D 1 85 ? -10.525 -81.527 -55.393 1.00 30.78 82 ASN D CA 1
ATOM 3646 C C . ASN D 1 85 ? -9.997 -82.375 -56.537 1.00 32.51 82 ASN D C 1
ATOM 3647 O O . ASN D 1 85 ? -10.708 -82.680 -57.492 1.00 36.51 82 ASN D O 1
ATOM 3652 N N . SER D 1 86 ? -8.738 -82.765 -56.414 1.00 29.96 83 SER D N 1
ATOM 3653 C CA . SER D 1 86 ? -8.035 -83.485 -57.463 1.00 29.91 83 SER D CA 1
ATOM 3654 C C . SER D 1 86 ? -7.378 -84.767 -56.949 1.00 50.03 83 SER D C 1
ATOM 3655 O O . SER D 1 86 ? -6.691 -84.740 -55.931 1.00 49.04 83 SER D O 1
ATOM 3658 N N . LEU D 1 87 ? -7.606 -85.891 -57.620 1.00 51.64 84 LEU D N 1
ATOM 3659 C CA . LEU D 1 87 ? -6.985 -87.149 -57.208 1.00 50.22 84 LEU D CA 1
ATOM 3660 C C . LEU D 1 87 ? -5.817 -87.526 -58.118 1.00 30.70 84 LEU D C 1
ATOM 3661 O O . LEU D 1 87 ? -5.982 -87.667 -59.333 1.00 60.24 84 LEU D O 1
ATOM 3666 N N . GLY D 1 88 ? -4.634 -87.672 -57.527 1.00 29.71 85 GLY D N 1
ATOM 3667 C CA . GLY D 1 88 ? -3.488 -88.187 -58.255 1.00 29.30 85 GLY D CA 1
ATOM 3668 C C . GLY D 1 88 ? -3.458 -89.687 -58.018 1.00 30.31 85 GLY D C 1
ATOM 3669 O O . GLY D 1 88 ? -4.460 -90.255 -57.588 1.00 32.58 85 GLY D O 1
ATOM 3670 N N . ASN D 1 89 ? -2.327 -90.334 -58.281 1.00 42.81 86 ASN D N 1
ATOM 3671 C CA . ASN D 1 89 ? -2.194 -91.755 -57.990 1.00 30.92 86 ASN D CA 1
ATOM 3672 C C . ASN D 1 89 ? -1.845 -92.004 -56.526 1.00 54.16 86 ASN D C 1
ATOM 3673 O O . ASN D 1 89 ? -2.442 -92.853 -55.865 1.00 55.43 86 ASN D O 1
ATOM 3678 N N . SER D 1 90 ? -0.883 -91.238 -56.025 1.00 54.07 87 SER D N 1
ATOM 3679 C CA . SER D 1 90 ? -0.522 -91.281 -54.616 1.00 57.95 87 SER D CA 1
ATOM 3680 C C . SER D 1 90 ? -0.958 -89.977 -53.984 1.00 56.76 87 SER D C 1
ATOM 3681 O O . SER D 1 90 ? -1.104 -89.871 -52.766 1.00 61.35 87 SER D O 1
ATOM 3684 N N . SER D 1 91 ? -1.176 -88.984 -54.839 1.00 50.12 88 SER D N 1
ATOM 3685 C CA . SER D 1 91 ? -1.439 -87.623 -54.397 1.00 45.22 88 SER D CA 1
ATOM 3686 C C . SER D 1 91 ? -2.915 -87.276 -54.455 1.00 27.52 88 SER D C 1
ATOM 3687 O O . SER D 1 91 ? -3.705 -87.935 -55.128 1.00 48.60 88 SER D O 1
ATOM 3690 N N . MET D 1 92 ? -3.275 -86.241 -53.714 1.00 28.34 89 MET D N 1
ATOM 3691 C CA . MET D 1 92 ? -4.609 -85.681 -53.755 1.00 31.22 89 MET D CA 1
ATOM 3692 C C . MET D 1 92 ? -4.515 -84.212 -53.391 1.00 26.75 89 MET D C 1
ATOM 3693 O O . MET D 1 92 ? -3.579 -83.786 -52.708 1.00 25.64 89 MET D O 1
ATOM 3698 N N . ILE D 1 93 ? -5.478 -83.435 -53.860 1.00 27.54 90 ILE D N 1
ATOM 3699 C CA . ILE D 1 93 ? -5.532 -82.032 -53.510 1.00 26.37 90 ILE D CA 1
ATOM 3700 C C . ILE D 1 93 ? -6.764 -81.845 -52.651 1.00 27.28 90 ILE D C 1
ATOM 3701 O O . ILE D 1 93 ? -7.829 -82.371 -52.963 1.00 32.77 90 ILE D O 1
ATOM 3706 N N . MET D 1 94 ? -6.617 -81.120 -51.551 1.00 33.35 91 MET D N 1
ATOM 3707 C CA . MET D 1 94 ? -7.753 -80.874 -50.680 1.00 33.15 91 MET D CA 1
ATOM 3708 C C . MET D 1 94 ? -7.969 -79.389 -50.477 1.00 27.02 91 MET D C 1
ATOM 3709 O O . MET D 1 94 ? -7.013 -78.625 -50.295 1.00 35.42 91 MET D O 1
ATOM 3714 N N . ASP D 1 95 ? -9.231 -78.984 -50.528 1.00 41.57 92 ASP D N 1
ATOM 3715 C CA . ASP D 1 95 ? -9.558 -77.580 -50.386 1.00 39.84 92 ASP D CA 1
ATOM 3716 C C . ASP D 1 95 ? -10.337 -77.325 -49.114 1.00 28.33 92 ASP D C 1
ATOM 3717 O O . ASP D 1 95 ? -11.226 -78.105 -48.751 1.00 29.55 92 ASP D O 1
ATOM 3722 N N . HIS D 1 96 ? -10.005 -76.216 -48.459 1.00 28.44 93 HIS D N 1
ATOM 3723 C CA . HIS D 1 96 ? -10.725 -75.759 -47.284 1.00 28.15 93 HIS D CA 1
ATOM 3724 C C . HIS D 1 96 ? -11.097 -74.326 -47.592 1.00 30.10 93 HIS D C 1
ATOM 3725 O O . HIS D 1 96 ? -10.226 -73.466 -47.663 1.00 30.93 93 HIS D O 1
ATOM 3732 N N . ASP D 1 97 ? -12.379 -74.047 -47.769 1.00 29.14 94 ASP D N 1
ATOM 3733 C CA . ASP D 1 97 ? -12.773 -72.663 -47.949 1.00 29.06 94 ASP D CA 1
ATOM 3734 C C . ASP D 1 97 ? -13.439 -72.178 -46.674 1.00 39.81 94 ASP D C 1
ATOM 3735 O O . ASP D 1 97 ? -14.400 -72.787 -46.191 1.00 41.94 94 ASP D O 1
ATOM 3740 N N . LEU D 1 98 ? -12.916 -71.084 -46.133 1.00 36.84 95 LEU D N 1
ATOM 3741 C CA . LEU D 1 98 ? -13.410 -70.562 -44.872 1.00 29.40 95 LEU D CA 1
ATOM 3742 C C . LEU D 1 98 ? -14.228 -69.311 -45.121 1.00 29.91 95 LEU D C 1
ATOM 3743 O O . LEU D 1 98 ? -13.717 -68.274 -45.582 1.00 29.06 95 LEU D O 1
ATOM 3748 N N . TYR D 1 99 ? -15.507 -69.450 -44.791 1.00 31.38 96 TYR D N 1
ATOM 3749 C CA . TYR D 1 99 ? -16.529 -68.439 -44.981 1.00 32.24 96 TYR D CA 1
ATOM 3750 C C . TYR D 1 99 ? -16.999 -67.916 -43.632 1.00 33.71 96 TYR D C 1
ATOM 3751 O O . TYR D 1 99 ? -17.151 -68.685 -42.685 1.00 33.36 96 TYR D O 1
ATOM 3760 N N . GLN D 1 100 ? -17.220 -66.611 -43.541 1.00 32.87 97 GLN D N 1
ATOM 3761 C CA . GLN D 1 100 ? -17.997 -66.059 -42.444 1.00 33.87 97 GLN D CA 1
ATOM 3762 C C . GLN D 1 100 ? -19.365 -65.749 -43.002 1.00 35.30 97 GLN D C 1
ATOM 3763 O O . GLN D 1 100 ? -19.522 -64.791 -43.759 1.00 59.46 97 GLN D O 1
ATOM 3769 N N . GLU D 1 101 ? -20.354 -66.551 -42.614 1.00 36.65 98 GLU D N 1
ATOM 3770 C CA . GLU D 1 101 ? -21.685 -66.448 -43.198 1.00 39.42 98 GLU D CA 1
ATOM 3771 C C . GLU D 1 101 ? -21.564 -66.616 -44.717 1.00 37.72 98 GLU D C 1
ATOM 3772 O O . GLU D 1 101 ? -21.047 -67.632 -45.185 1.00 37.21 98 GLU D O 1
ATOM 3778 N N . GLU D 1 102 ? -22.066 -65.657 -45.485 1.00 38.06 99 GLU D N 1
ATOM 3779 C CA . GLU D 1 102 ? -21.961 -65.722 -46.945 1.00 60.32 99 GLU D CA 1
ATOM 3780 C C . GLU D 1 102 ? -20.602 -65.294 -47.520 1.00 59.14 99 GLU D C 1
ATOM 3781 O O . GLU D 1 102 ? -20.274 -65.635 -48.657 1.00 56.75 99 GLU D O 1
ATOM 3787 N N . THR D 1 103 ? -19.831 -64.524 -46.759 1.00 49.14 100 THR D N 1
ATOM 3788 C CA . THR D 1 103 ? -18.546 -64.023 -47.244 1.00 23.88 100 THR D CA 1
ATOM 3789 C C . THR D 1 103 ? -17.411 -65.036 -47.134 1.00 23.66 100 THR D C 1
ATOM 3790 O O . THR D 1 103 ? -17.242 -65.678 -46.101 1.00 23.63 100 THR D O 1
ATOM 3794 N N . LEU D 1 104 ? -16.621 -65.152 -48.196 1.00 41.52 101 LEU D N 1
ATOM 3795 C CA . LEU D 1 104 ? -15.465 -66.038 -48.196 1.00 39.37 101 LEU D CA 1
ATOM 3796 C C . LEU D 1 104 ? -14.284 -65.288 -47.605 1.00 38.47 101 LEU D C 1
ATOM 3797 O O . LEU D 1 104 ? -13.879 -64.247 -48.127 1.00 39.72 101 LEU D O 1
ATOM 3802 N N . MET D 1 105 ? -13.738 -65.808 -46.510 1.00 35.06 102 MET D N 1
ATOM 3803 C CA . MET D 1 105 ? -12.711 -65.087 -45.774 1.00 30.63 102 MET D CA 1
ATOM 3804 C C . MET D 1 105 ? -11.325 -65.560 -46.165 1.00 31.91 102 MET D C 1
ATOM 3805 O O . MET D 1 105 ? -10.401 -64.756 -46.281 1.00 23.18 102 MET D O 1
ATOM 3810 N N . ALA D 1 106 ? -11.179 -66.865 -46.372 1.00 32.38 103 ALA D N 1
ATOM 3811 C CA . ALA D 1 106 ? -9.865 -67.393 -46.728 1.00 23.18 103 ALA D CA 1
ATOM 3812 C C . ALA D 1 106 ? -9.985 -68.673 -47.538 1.00 32.27 103 ALA D C 1
ATOM 3813 O O . ALA D 1 106 ? -11.010 -69.354 -47.490 1.00 33.69 103 ALA D O 1
ATOM 3815 N N . GLN D 1 107 ? -8.934 -69.006 -48.279 1.00 31.54 104 GLN D N 1
ATOM 3816 C CA . GLN D 1 107 ? -8.926 -70.259 -49.026 1.00 38.31 104 GLN D CA 1
ATOM 3817 C C . GLN D 1 107 ? -7.630 -71.019 -48.833 1.00 37.16 104 GLN D C 1
ATOM 3818 O O . GLN D 1 107 ? -6.561 -70.529 -49.171 1.00 37.48 104 GLN D O 1
ATOM 3824 N N . GLY D 1 108 ? -7.728 -72.232 -48.313 1.00 23.74 105 GLY D N 1
ATOM 3825 C CA . GLY D 1 108 ? -6.544 -73.035 -48.119 1.00 42.19 105 GLY D CA 1
ATOM 3826 C C . GLY D 1 108 ? -6.558 -74.189 -49.093 1.00 45.93 105 GLY D C 1
ATOM 3827 O O . GLY D 1 108 ? -7.600 -74.805 -49.339 1.00 24.28 105 GLY D O 1
ATOM 3828 N N . VAL D 1 109 ? -5.385 -74.491 -49.635 1.00 48.58 106 VAL D N 1
ATOM 3829 C CA . VAL D 1 109 ? -5.219 -75.606 -50.554 1.00 49.16 106 VAL D CA 1
ATOM 3830 C C . VAL D 1 109 ? -4.027 -76.423 -50.102 1.00 51.59 106 VAL D C 1
ATOM 3831 O O . VAL D 1 109 ? -2.920 -75.901 -49.970 1.00 53.39 106 VAL D O 1
ATOM 3835 N N . SER D 1 110 ? -4.249 -77.710 -49.875 1.00 53.76 107 SER D N 1
ATOM 3836 C CA . SER D 1 110 ? -3.173 -78.567 -49.412 1.00 25.67 107 SER D CA 1
ATOM 3837 C C . SER D 1 110 ? -3.002 -79.791 -50.298 1.00 26.04 107 SER D C 1
ATOM 3838 O O . SER D 1 110 ? -3.959 -80.508 -50.579 1.00 26.25 107 SER D O 1
ATOM 3841 N N . LYS D 1 111 ? -1.767 -80.019 -50.730 1.00 26.24 108 LYS D N 1
ATOM 3842 C CA . LYS D 1 111 ? -1.423 -81.217 -51.471 1.00 35.96 108 LYS D CA 1
ATOM 3843 C C . LYS D 1 111 ? -0.965 -82.279 -50.490 1.00 37.18 108 LYS D C 1
ATOM 3844 O O . LYS D 1 111 ? 0.018 -82.094 -49.756 1.00 36.00 108 LYS D O 1
ATOM 3850 N N . ILE D 1 112 ? -1.712 -83.381 -50.480 1.00 40.97 109 ILE D N 1
ATOM 3851 C CA . ILE D 1 112 ? -1.502 -84.475 -49.542 1.00 37.96 109 ILE D CA 1
ATOM 3852 C C . ILE D 1 112 ? -1.180 -85.798 -50.233 1.00 41.07 109 ILE D C 1
ATOM 3853 O O . ILE D 1 112 ? -1.807 -86.151 -51.227 1.00 47.91 109 ILE D O 1
ATOM 3858 N N . VAL D 1 113 ? -0.207 -86.529 -49.696 1.00 29.70 110 VAL D N 1
ATOM 3859 C CA . VAL D 1 113 ? 0.094 -87.871 -50.180 1.00 33.23 110 VAL D CA 1
ATOM 3860 C C . VAL D 1 113 ? -0.045 -88.905 -49.068 1.00 33.62 110 VAL D C 1
ATOM 3861 O O . VAL D 1 113 ? -0.272 -88.564 -47.906 1.00 31.60 110 VAL D O 1
ATOM 3865 N N . TRP D 1 114 ? 0.096 -90.174 -49.433 1.00 34.27 111 TRP D N 1
ATOM 3866 C CA . TRP D 1 114 ? -0.012 -91.270 -48.479 1.00 38.24 111 TRP D CA 1
ATOM 3867 C C . TRP D 1 114 ? 1.296 -92.064 -48.420 1.00 39.71 111 TRP D C 1
ATOM 3868 O O . TRP D 1 114 ? 2.020 -92.173 -49.413 1.00 33.98 111 TRP D O 1
ATOM 3879 N N . ILE E 1 11 ? -42.987 -10.454 -7.237 1.00 57.89 8 ILE E N 1
ATOM 3880 C CA . ILE E 1 11 ? -43.242 -11.786 -7.770 1.00 57.19 8 ILE E CA 1
ATOM 3881 C C . ILE E 1 11 ? -43.280 -11.737 -9.296 1.00 57.28 8 ILE E C 1
ATOM 3882 O O . ILE E 1 11 ? -43.752 -10.770 -9.887 1.00 50.78 8 ILE E O 1
ATOM 3887 N N . HIS E 1 12 ? -42.806 -12.804 -9.924 1.00 57.87 9 HIS E N 1
ATOM 3888 C CA . HIS E 1 12 ? -42.801 -12.918 -11.376 1.00 48.46 9 HIS E CA 1
ATOM 3889 C C . HIS E 1 12 ? -42.927 -14.340 -11.861 1.00 47.72 9 HIS E C 1
ATOM 3890 O O . HIS E 1 12 ? -42.278 -15.239 -11.349 1.00 47.79 9 HIS E O 1
ATOM 3897 N N . LYS E 1 13 ? -43.781 -14.542 -12.852 1.00 47.89 10 LYS E N 1
ATOM 3898 C CA . LYS E 1 13 ? -43.980 -15.880 -13.357 1.00 64.73 10 LYS E CA 1
ATOM 3899 C C . LYS E 1 13 ? -43.847 -15.851 -14.879 1.00 64.85 10 LYS E C 1
ATOM 3900 O O . LYS E 1 13 ? -44.687 -15.287 -15.585 1.00 66.74 10 LYS E O 1
ATOM 3906 N N . LYS E 1 14 ? -42.776 -16.465 -15.367 1.00 62.40 11 LYS E N 1
ATOM 3907 C CA . LYS E 1 14 ? -42.473 -16.527 -16.789 1.00 60.65 11 LYS E CA 1
ATOM 3908 C C . LYS E 1 14 ? -42.560 -17.960 -17.264 1.00 60.64 11 LYS E C 1
ATOM 3909 O O . LYS E 1 14 ? -41.768 -18.803 -16.857 1.00 61.85 11 LYS E O 1
ATOM 3915 N N . THR E 1 15 ? -43.488 -18.230 -18.167 1.00 45.23 12 THR E N 1
ATOM 3916 C CA . THR E 1 15 ? -43.635 -19.575 -18.685 1.00 45.04 12 THR E CA 1
ATOM 3917 C C . THR E 1 15 ? -43.095 -19.658 -20.100 1.00 56.41 12 THR E C 1
ATOM 3918 O O . THR E 1 15 ? -43.317 -18.758 -20.908 1.00 57.69 12 THR E O 1
ATOM 3922 N N . PHE E 1 16 ? -42.358 -20.724 -20.391 1.00 55.28 13 PHE E N 1
ATOM 3923 C CA . PHE E 1 16 ? -41.858 -20.930 -21.743 1.00 42.85 13 PHE E CA 1
ATOM 3924 C C . PHE E 1 16 ? -41.595 -22.402 -21.967 1.00 42.60 13 PHE E C 1
ATOM 3925 O O . PHE E 1 16 ? -41.733 -23.222 -21.058 1.00 43.02 13 PHE E O 1
ATOM 3933 N N . ASP E 1 17 ? -41.217 -22.731 -23.192 1.00 42.07 14 ASP E N 1
ATOM 3934 C CA . ASP E 1 17 ? -40.940 -24.106 -23.544 1.00 48.00 14 ASP E CA 1
ATOM 3935 C C . ASP E 1 17 ? -39.452 -24.253 -23.796 1.00 48.73 14 ASP E C 1
ATOM 3936 O O . ASP E 1 17 ? -38.817 -23.365 -24.365 1.00 40.58 14 ASP E O 1
ATOM 3941 N N . ILE E 1 18 ? -38.897 -25.374 -23.357 1.00 50.16 15 ILE E N 1
ATOM 3942 C CA . ILE E 1 18 ? -37.477 -25.618 -23.527 1.00 48.91 15 ILE E CA 1
ATOM 3943 C C . ILE E 1 18 ? -37.196 -25.979 -24.977 1.00 49.20 15 ILE E C 1
ATOM 3944 O O . ILE E 1 18 ? -37.973 -26.689 -25.616 1.00 50.32 15 ILE E O 1
ATOM 3949 N N . ALA E 1 19 ? -36.096 -25.464 -25.503 1.00 49.18 16 ALA E N 1
ATOM 3950 C CA . ALA E 1 19 ? -35.671 -25.828 -26.842 1.00 39.58 16 ALA E CA 1
ATOM 3951 C C . ALA E 1 19 ? -34.977 -27.174 -26.754 1.00 39.87 16 ALA E C 1
ATOM 3952 O O . ALA E 1 19 ? -34.288 -27.457 -25.778 1.00 46.37 16 ALA E O 1
ATOM 3954 N N . TRP E 1 20 ? -35.178 -28.009 -27.766 1.00 40.14 17 TRP E N 1
ATOM 3955 C CA . TRP E 1 20 ? -34.585 -29.338 -27.788 1.00 40.53 17 TRP E CA 1
ATOM 3956 C C . TRP E 1 20 ? -33.068 -29.259 -27.682 1.00 40.17 17 TRP E C 1
ATOM 3957 O O . TRP E 1 20 ? -32.427 -30.153 -27.129 1.00 40.66 17 TRP E O 1
ATOM 3968 N N . GLY E 1 21 ? -32.501 -28.184 -28.214 1.00 59.26 18 GLY E N 1
ATOM 3969 C CA . GLY E 1 21 ? -31.065 -27.990 -28.186 1.00 56.78 18 GLY E CA 1
ATOM 3970 C C . GLY E 1 21 ? -30.529 -27.623 -26.810 1.00 54.06 18 GLY E C 1
ATOM 3971 O O . GLY E 1 21 ? -29.314 -27.537 -26.622 1.00 51.66 18 GLY E O 1
ATOM 3972 N N . ASP E 1 22 ? -31.423 -27.403 -25.848 1.00 39.50 19 ASP E N 1
ATOM 3973 C CA . ASP E 1 22 ? -30.999 -27.101 -24.482 1.00 39.74 19 ASP E CA 1
ATOM 3974 C C . ASP E 1 22 ? -30.479 -28.342 -23.771 1.00 41.77 19 ASP E C 1
ATOM 3975 O O . ASP E 1 22 ? -29.703 -28.245 -22.822 1.00 43.10 19 ASP E O 1
ATOM 3980 N N . MET E 1 23 ? -30.897 -29.511 -24.242 1.00 32.83 20 MET E N 1
ATOM 3981 C CA . MET E 1 23 ? -30.451 -30.756 -23.637 1.00 36.00 20 MET E CA 1
ATOM 3982 C C . MET E 1 23 ? -29.013 -31.074 -24.017 1.00 26.61 20 MET E C 1
ATOM 3983 O O . MET E 1 23 ? -28.558 -30.741 -25.110 1.00 42.03 20 MET E O 1
ATOM 3988 N N . ASP E 1 24 ? -28.299 -31.715 -23.099 1.00 25.87 21 ASP E N 1
ATOM 3989 C CA . ASP E 1 24 ? -26.947 -32.171 -23.373 1.00 24.72 21 ASP E CA 1
ATOM 3990 C C . ASP E 1 24 ? -26.977 -33.613 -23.845 1.00 33.62 21 ASP E C 1
ATOM 3991 O O . ASP E 1 24 ? -28.048 -34.172 -24.066 1.00 37.78 21 ASP E O 1
ATOM 3996 N N . ALA E 1 25 ? -25.803 -34.221 -23.980 1.00 30.77 22 ALA E N 1
ATOM 3997 C CA . ALA E 1 25 ? -25.688 -35.546 -24.581 1.00 29.82 22 ALA E CA 1
ATOM 3998 C C . ALA E 1 25 ? -26.280 -36.648 -23.715 1.00 26.48 22 ALA E C 1
ATOM 3999 O O . ALA E 1 25 ? -26.293 -37.811 -24.112 1.00 45.33 22 ALA E O 1
ATOM 4001 N N . LEU E 1 26 ? -26.766 -36.290 -22.532 1.00 35.86 23 LEU E N 1
ATOM 4002 C CA . LEU E 1 26 ? -27.379 -37.268 -21.644 1.00 43.42 23 LEU E CA 1
ATOM 4003 C C . LEU E 1 26 ? -28.896 -37.193 -21.658 1.00 51.94 23 LEU E C 1
ATOM 4004 O O . LEU E 1 26 ? -29.560 -37.852 -20.860 1.00 57.12 23 LEU E O 1
ATOM 4009 N N . GLY E 1 27 ? -29.446 -36.382 -22.553 1.00 30.77 24 GLY E N 1
ATOM 4010 C CA . GLY E 1 27 ? -30.880 -36.382 -22.748 1.00 35.34 24 GLY E CA 1
ATOM 4011 C C . GLY E 1 27 ? -31.590 -35.539 -21.711 1.00 35.59 24 GLY E C 1
ATOM 4012 O O . GLY E 1 27 ? -32.762 -35.766 -21.427 1.00 37.51 24 GLY E O 1
ATOM 4013 N N . HIS E 1 28 ? -30.883 -34.570 -21.139 1.00 30.69 25 HIS E N 1
ATOM 4014 C CA . HIS E 1 28 ? -31.504 -33.638 -20.208 1.00 30.51 25 HIS E CA 1
ATOM 4015 C C . HIS E 1 28 ? -30.953 -32.239 -20.423 1.00 28.65 25 HIS E C 1
ATOM 4016 O O . HIS E 1 28 ? -29.838 -32.084 -20.916 1.00 29.73 25 HIS E O 1
ATOM 4023 N N . VAL E 1 29 ? -31.725 -31.230 -20.025 1.00 28.62 26 VAL E N 1
ATOM 4024 C CA . VAL E 1 29 ? -31.322 -29.832 -20.174 1.00 27.54 26 VAL E CA 1
ATOM 4025 C C . VAL E 1 29 ? -29.971 -29.614 -19.499 1.00 26.72 26 VAL E C 1
ATOM 4026 O O . VAL E 1 29 ? -29.779 -30.012 -18.351 1.00 31.32 26 VAL E O 1
ATOM 4030 N N . ASN E 1 30 ? -29.036 -28.999 -20.217 1.00 32.55 27 ASN E N 1
ATOM 4031 C CA . ASN E 1 30 ? -27.709 -28.753 -19.675 1.00 25.65 27 ASN E CA 1
ATOM 4032 C C . ASN E 1 30 ? -27.787 -27.814 -18.476 1.00 48.65 27 ASN E C 1
ATOM 4033 O O . ASN E 1 30 ? -28.633 -26.926 -18.435 1.00 51.07 27 ASN E O 1
ATOM 4038 N N . ASN E 1 31 ? -26.909 -28.020 -17.497 1.00 39.15 28 ASN E N 1
ATOM 4039 C CA . ASN E 1 31 ? -27.000 -27.293 -16.235 1.00 19.32 28 ASN E CA 1
ATOM 4040 C C . ASN E 1 31 ? -26.732 -25.795 -16.347 1.00 19.48 28 ASN E C 1
ATOM 4041 O O . ASN E 1 31 ? -27.340 -25.005 -15.632 1.00 36.59 28 ASN E O 1
ATOM 4046 N N . ALA E 1 32 ? -25.824 -25.402 -17.233 1.00 21.77 29 ALA E N 1
ATOM 4047 C CA . ALA E 1 32 ? -25.536 -23.984 -17.439 1.00 24.66 29 ALA E CA 1
ATOM 4048 C C . ALA E 1 32 ? -26.745 -23.280 -18.050 1.00 20.22 29 ALA E C 1
ATOM 4049 O O . ALA E 1 32 ? -26.972 -22.076 -17.841 1.00 22.93 29 ALA E O 1
ATOM 4051 N N . ARG E 1 33 ? -27.527 -24.051 -18.801 1.00 20.34 30 ARG E N 1
ATOM 4052 C CA . ARG E 1 33 ? -28.685 -23.517 -19.496 1.00 23.89 30 ARG E CA 1
ATOM 4053 C C . ARG E 1 33 ? -29.689 -22.993 -18.477 1.00 25.62 30 ARG E C 1
ATOM 4054 O O . ARG E 1 33 ? -30.469 -22.090 -18.774 1.00 32.20 30 ARG E O 1
ATOM 4062 N N . TYR E 1 34 ? -29.681 -23.587 -17.283 1.00 25.44 31 TYR E N 1
ATOM 4063 C CA . TYR E 1 34 ? -30.555 -23.148 -16.200 1.00 21.13 31 TYR E CA 1
ATOM 4064 C C . TYR E 1 34 ? -30.209 -21.712 -15.818 1.00 30.69 31 TYR E C 1
ATOM 4065 O O . TYR E 1 34 ? -31.092 -20.881 -15.598 1.00 21.91 31 TYR E O 1
ATOM 4074 N N . PHE E 1 35 ? -28.912 -21.429 -15.741 1.00 30.77 32 PHE E N 1
ATOM 4075 C CA . PHE E 1 35 ? -28.443 -20.083 -15.438 1.00 29.43 32 PHE E CA 1
ATOM 4076 C C . PHE E 1 35 ? -28.759 -19.144 -16.585 1.00 32.37 32 PHE E C 1
ATOM 4077 O O . PHE E 1 35 ? -29.009 -17.958 -16.367 1.00 35.88 32 PHE E O 1
ATOM 4085 N N . ASP E 1 36 ? -28.761 -19.675 -17.805 1.00 31.12 33 ASP E N 1
ATOM 4086 C CA . ASP E 1 36 ? -29.245 -18.885 -18.932 1.00 30.70 33 ASP E CA 1
ATOM 4087 C C . ASP E 1 36 ? -30.710 -18.494 -18.704 1.00 31.71 33 ASP E C 1
ATOM 4088 O O . ASP E 1 36 ? -31.087 -17.335 -18.893 1.00 38.27 33 ASP E O 1
ATOM 4093 N N . TYR E 1 37 ? -31.517 -19.452 -18.258 1.00 27.16 34 TYR E N 1
ATOM 4094 C CA . TYR E 1 37 ? -32.933 -19.206 -17.986 1.00 27.32 34 TYR E CA 1
ATOM 4095 C C . TYR E 1 37 ? -33.146 -18.148 -16.910 1.00 32.41 34 TYR E C 1
ATOM 4096 O O . TYR E 1 37 ? -33.902 -17.195 -17.105 1.00 34.22 34 TYR E O 1
ATOM 4105 N N . PHE E 1 38 ? -32.474 -18.327 -15.776 1.00 32.34 35 PHE E N 1
ATOM 4106 C CA . PHE E 1 38 ? -32.601 -17.419 -14.641 1.00 27.51 35 PHE E CA 1
ATOM 4107 C C . PHE E 1 38 ? -32.162 -16.024 -15.051 1.00 25.93 35 PHE E C 1
ATOM 4108 O O . PHE E 1 38 ? -32.781 -15.027 -14.674 1.00 29.22 35 PHE E O 1
ATOM 4116 N N . GLN E 1 39 ? -31.066 -15.970 -15.797 1.00 23.90 36 GLN E N 1
ATOM 4117 C CA . GLN E 1 39 ? -30.582 -14.727 -16.371 1.00 23.83 36 GLN E CA 1
ATOM 4118 C C . GLN E 1 39 ? -31.681 -14.045 -17.179 1.00 24.76 36 GLN E C 1
ATOM 4119 O O . GLN E 1 39 ? -31.931 -12.842 -17.020 1.00 28.30 36 GLN E O 1
ATOM 4125 N N . GLU E 1 40 ? -32.360 -14.825 -18.016 1.00 40.51 37 GLU E N 1
ATOM 4126 C CA . GLU E 1 40 ? -33.383 -14.259 -18.883 1.00 47.62 37 GLU E CA 1
ATOM 4127 C C . GLU E 1 40 ? -34.561 -13.742 -18.062 1.00 56.32 37 GLU E C 1
ATOM 4128 O O . GLU E 1 40 ? -35.110 -12.681 -18.354 1.00 62.96 37 GLU E O 1
ATOM 4134 N N . ALA E 1 41 ? -34.925 -14.482 -17.017 1.00 56.30 38 ALA E N 1
ATOM 4135 C CA . ALA E 1 41 ? -36.018 -14.083 -16.135 1.00 54.30 38 ALA E CA 1
ATOM 4136 C C . ALA E 1 41 ? -35.710 -12.778 -15.407 1.00 28.21 38 ALA E C 1
ATOM 4137 O O . ALA E 1 41 ? -36.545 -11.868 -15.362 1.00 29.46 38 ALA E O 1
ATOM 4139 N N . ARG E 1 42 ? -34.513 -12.698 -14.833 1.00 27.20 39 ARG E N 1
ATOM 4140 C CA . ARG E 1 42 ? -34.071 -11.497 -14.134 1.00 27.46 39 ARG E CA 1
ATOM 4141 C C . ARG E 1 42 ? -34.039 -10.271 -15.041 1.00 37.45 39 ARG E C 1
ATOM 4142 O O . ARG E 1 42 ? -34.621 -9.232 -14.711 1.00 40.17 39 ARG E O 1
ATOM 4150 N N . ILE E 1 43 ? -33.371 -10.401 -16.187 1.00 27.47 40 ILE E N 1
ATOM 4151 C CA . ILE E 1 43 ? -33.246 -9.295 -17.135 1.00 28.12 40 ILE E CA 1
ATOM 4152 C C . ILE E 1 43 ? -34.608 -8.846 -17.662 1.00 30.17 40 ILE E C 1
ATOM 4153 O O . ILE E 1 43 ? -34.879 -7.650 -17.769 1.00 30.41 40 ILE E O 1
ATOM 4158 N N . ASP E 1 44 ? -35.465 -9.815 -17.963 1.00 29.70 41 ASP E N 1
ATOM 4159 C CA . ASP E 1 44 ? -36.820 -9.537 -18.428 1.00 31.24 41 ASP E CA 1
ATOM 4160 C C . ASP E 1 44 ? -37.618 -8.758 -17.393 1.00 35.25 41 ASP E C 1
ATOM 4161 O O . ASP E 1 44 ? -38.210 -7.706 -17.691 1.00 37.06 41 ASP E O 1
ATOM 4166 N N . TRP E 1 45 ? -37.587 -9.254 -16.161 1.00 31.89 42 TRP E N 1
ATOM 4167 C CA . TRP E 1 45 ? -38.358 -8.652 -15.089 1.00 41.03 42 TRP E CA 1
ATOM 4168 C C . TRP E 1 45 ? -37.874 -7.241 -14.768 1.00 47.40 42 TRP E C 1
ATOM 4169 O O . TRP E 1 45 ? -38.683 -6.346 -14.532 1.00 52.02 42 TRP E O 1
ATOM 4180 N N . LEU E 1 46 ? -36.559 -7.047 -14.760 1.00 47.72 43 LEU E N 1
ATOM 4181 C CA . LEU E 1 46 ? -35.988 -5.719 -14.546 1.00 47.08 43 LEU E CA 1
ATOM 4182 C C . LEU E 1 46 ? -36.321 -4.761 -15.686 1.00 49.80 43 LEU E C 1
ATOM 4183 O O . LEU E 1 46 ? -36.562 -3.573 -15.460 1.00 52.32 43 LEU E O 1
ATOM 4188 N N . ARG E 1 47 ? -36.333 -5.285 -16.910 1.00 51.14 44 ARG E N 1
ATOM 4189 C CA . ARG E 1 47 ? -36.714 -4.507 -18.087 1.00 47.61 44 ARG E CA 1
ATOM 4190 C C . ARG E 1 47 ? -38.153 -4.026 -17.989 1.00 44.36 44 ARG E C 1
ATOM 4191 O O . ARG E 1 47 ? -38.475 -2.928 -18.441 1.00 45.12 44 ARG E O 1
ATOM 4199 N N . GLU E 1 48 ? -39.016 -4.842 -17.394 1.00 40.69 45 GLU E N 1
ATOM 4200 C CA . GLU E 1 48 ? -40.402 -4.428 -17.197 1.00 41.88 45 GLU E CA 1
ATOM 4201 C C . GLU E 1 48 ? -40.497 -3.159 -16.339 1.00 40.16 45 GLU E C 1
ATOM 4202 O O . GLU E 1 48 ? -41.476 -2.423 -16.415 1.00 41.12 45 GLU E O 1
ATOM 4208 N N . LEU E 1 49 ? -39.476 -2.918 -15.523 1.00 41.56 46 LEU E N 1
ATOM 4209 C CA . LEU E 1 49 ? -39.465 -1.802 -14.586 1.00 38.81 46 LEU E CA 1
ATOM 4210 C C . LEU E 1 49 ? -38.604 -0.645 -15.110 1.00 38.60 46 LEU E C 1
ATOM 4211 O O . LEU E 1 49 ? -38.133 0.201 -14.349 1.00 38.75 46 LEU E O 1
ATOM 4216 N N . ASP E 1 50 ? -38.408 -0.645 -16.425 1.00 39.66 47 ASP E N 1
ATOM 4217 C CA . ASP E 1 50 ? -37.620 0.344 -17.170 1.00 41.39 47 ASP E CA 1
ATOM 4218 C C . ASP E 1 50 ? -36.139 0.359 -16.776 1.00 41.92 47 ASP E C 1
ATOM 4219 O O . ASP E 1 50 ? -35.488 1.404 -16.800 1.00 44.23 47 ASP E O 1
ATOM 4224 N N . ILE E 1 51 ? -35.597 -0.786 -16.396 1.00 40.09 48 ILE E N 1
ATOM 4225 C CA . ILE E 1 51 ? -34.162 -0.855 -16.187 1.00 40.79 48 ILE E CA 1
ATOM 4226 C C . ILE E 1 51 ? -33.633 -1.660 -17.360 1.00 48.55 48 ILE E C 1
ATOM 4227 O O . ILE E 1 51 ? -34.094 -2.772 -17.615 1.00 52.59 48 ILE E O 1
ATOM 4232 N N . LYS E 1 52 ? -32.663 -1.102 -18.075 1.00 48.45 49 LYS E N 1
ATOM 4233 C CA . LYS E 1 52 ? -32.261 -1.678 -19.350 1.00 46.74 49 LYS E CA 1
ATOM 4234 C C . LYS E 1 52 ? -30.807 -2.118 -19.235 1.00 44.04 49 LYS E C 1
ATOM 4235 O O . LYS E 1 52 ? -30.051 -1.549 -18.450 1.00 48.35 49 LYS E O 1
ATOM 4241 N N . MET E 1 53 ? -30.412 -3.133 -19.999 1.00 38.80 50 MET E N 1
ATOM 4242 C CA . MET E 1 53 ? -29.029 -3.590 -19.948 1.00 28.25 50 MET E CA 1
ATOM 4243 C C . MET E 1 53 ? -28.120 -2.679 -20.749 1.00 29.44 50 MET E C 1
ATOM 4244 O O . MET E 1 53 ? -26.901 -2.701 -20.585 1.00 39.70 50 MET E O 1
ATOM 4249 N N . THR E 1 54 ? -28.726 -1.866 -21.605 1.00 53.71 51 THR E N 1
ATOM 4250 C CA . THR E 1 54 ? -27.980 -0.947 -22.456 1.00 55.73 51 THR E CA 1
ATOM 4251 C C . THR E 1 54 ? -27.339 0.184 -21.658 1.00 63.13 51 THR E C 1
ATOM 4252 O O . THR E 1 54 ? -26.227 0.610 -21.966 1.00 67.41 51 THR E O 1
ATOM 4256 N N . GLY E 1 55 ? -28.051 0.674 -20.645 1.00 63.77 52 GLY E N 1
ATOM 4257 C CA . GLY E 1 55 ? -27.651 1.888 -19.955 1.00 63.81 52 GLY E CA 1
ATOM 4258 C C . GLY E 1 55 ? -26.311 1.798 -19.250 1.00 62.09 52 GLY E C 1
ATOM 4259 O O . GLY E 1 55 ? -25.761 0.714 -19.059 1.00 62.98 52 GLY E O 1
ATOM 4260 N N . GLN E 1 56 ? -25.797 2.959 -18.858 1.00 61.10 53 GLN E N 1
ATOM 4261 C CA . GLN E 1 56 ? -24.490 3.078 -18.218 1.00 59.54 53 GLN E CA 1
ATOM 4262 C C . GLN E 1 56 ? -24.440 2.437 -16.827 1.00 64.97 53 GLN E C 1
ATOM 4263 O O . GLN E 1 56 ? -23.386 1.968 -16.396 1.00 69.19 53 GLN E O 1
ATOM 4269 N N . THR E 1 57 ? -25.568 2.418 -16.124 1.00 62.72 54 THR E N 1
ATOM 4270 C CA . THR E 1 57 ? -25.605 1.813 -14.796 1.00 56.01 54 THR E CA 1
ATOM 4271 C C . THR E 1 57 ? -26.435 0.528 -14.835 1.00 46.62 54 THR E C 1
ATOM 4272 O O . THR E 1 57 ? -27.406 0.425 -15.588 1.00 43.98 54 THR E O 1
ATOM 4276 N N . GLY E 1 58 ? -26.024 -0.468 -14.059 1.00 39.11 55 GLY E N 1
ATOM 4277 C CA . GLY E 1 58 ? -26.744 -1.725 -14.040 1.00 32.93 55 GLY E CA 1
ATOM 4278 C C . GLY E 1 58 ? -26.278 -2.731 -13.011 1.00 24.82 55 GLY E C 1
ATOM 4279 O O . GLY E 1 58 ? -25.301 -2.502 -12.303 1.00 24.71 55 GLY E O 1
ATOM 4280 N N . PRO E 1 59 ? -27.006 -3.851 -12.908 1.00 23.88 56 PRO E N 1
ATOM 4281 C CA . PRO E 1 59 ? -26.693 -4.942 -11.983 1.00 23.68 56 PRO E CA 1
ATOM 4282 C C . PRO E 1 59 ? -25.549 -5.827 -12.441 1.00 21.68 56 PRO E C 1
ATOM 4283 O O . PRO E 1 59 ? -25.372 -6.046 -13.639 1.00 21.78 56 PRO E O 1
ATOM 4287 N N . VAL E 1 60 ? -24.780 -6.331 -11.484 1.00 22.95 57 VAL E N 1
ATOM 4288 C CA . VAL E 1 60 ? -23.798 -7.363 -11.768 1.00 25.50 57 VAL E CA 1
ATOM 4289 C C . VAL E 1 60 ? -23.930 -8.444 -10.705 1.00 27.93 57 VAL E C 1
ATOM 4290 O O . VAL E 1 60 ? -24.016 -8.157 -9.511 1.00 29.20 57 VAL E O 1
ATOM 4294 N N . VAL E 1 61 ? -23.966 -9.693 -11.145 1.00 30.25 58 VAL E N 1
ATOM 4295 C CA . VAL E 1 61 ? -24.081 -10.804 -10.221 1.00 17.70 58 VAL E CA 1
ATOM 4296 C C . VAL E 1 61 ? -22.728 -11.048 -9.579 1.00 17.37 58 VAL E C 1
ATOM 4297 O O . VAL E 1 61 ? -21.728 -11.233 -10.272 1.00 17.26 58 VAL E O 1
ATOM 4301 N N . ILE E 1 62 ? -22.704 -11.062 -8.250 1.00 28.96 59 ILE E N 1
ATOM 4302 C CA . ILE E 1 62 ? -21.465 -11.290 -7.527 1.00 28.50 59 ILE E CA 1
ATOM 4303 C C . ILE E 1 62 ? -21.469 -12.738 -7.057 1.00 29.68 59 ILE E C 1
ATOM 4304 O O . ILE E 1 62 ? -20.413 -13.369 -6.962 1.00 31.66 59 ILE E O 1
ATOM 4309 N N . HIS E 1 63 ? -22.651 -13.293 -6.798 1.00 26.38 60 HIS E N 1
ATOM 4310 C CA . HIS E 1 63 ? -22.689 -14.726 -6.509 1.00 21.79 60 HIS E CA 1
ATOM 4311 C C . HIS E 1 63 ? -23.911 -15.364 -7.153 1.00 23.22 60 HIS E C 1
ATOM 4312 O O . HIS E 1 63 ? -24.947 -14.727 -7.281 1.00 20.36 60 HIS E O 1
ATOM 4319 N N . VAL E 1 64 ? -23.791 -16.627 -7.556 1.00 26.44 61 VAL E N 1
ATOM 4320 C CA . VAL E 1 64 ? -24.936 -17.348 -8.104 1.00 15.90 61 VAL E CA 1
ATOM 4321 C C . VAL E 1 64 ? -24.814 -18.852 -7.847 1.00 17.97 61 VAL E C 1
ATOM 4322 O O . VAL E 1 64 ? -23.716 -19.410 -7.841 1.00 16.85 61 VAL E O 1
ATOM 4326 N N . ALA E 1 65 ? -25.954 -19.493 -7.610 1.00 17.61 62 ALA E N 1
ATOM 4327 C CA . ALA E 1 65 ? -25.988 -20.906 -7.253 1.00 22.55 62 ALA E CA 1
ATOM 4328 C C . ALA E 1 65 ? -27.286 -21.551 -7.721 1.00 24.79 62 ALA E C 1
ATOM 4329 O O . ALA E 1 65 ? -28.297 -20.868 -7.888 1.00 17.74 62 ALA E O 1
ATOM 4331 N N . CYS E 1 66 ? -27.259 -22.862 -7.942 1.00 17.52 63 CYS E N 1
ATOM 4332 C CA . CYS E 1 66 ? -28.469 -23.583 -8.318 1.00 18.48 63 CYS E CA 1
ATOM 4333 C C . CYS E 1 66 ? -28.522 -24.984 -7.714 1.00 19.15 63 CYS E C 1
ATOM 4334 O O . CYS E 1 66 ? -27.514 -25.682 -7.634 1.00 26.59 63 CYS E O 1
ATOM 4337 N N . THR E 1 67 ? -29.716 -25.374 -7.288 1.00 20.36 64 THR E N 1
ATOM 4338 C CA . THR E 1 67 ? -29.987 -26.704 -6.767 1.00 21.42 64 THR E CA 1
ATOM 4339 C C . THR E 1 67 ? -30.853 -27.455 -7.765 1.00 22.40 64 THR E C 1
ATOM 4340 O O . THR E 1 67 ? -31.930 -26.984 -8.133 1.00 29.25 64 THR E O 1
ATOM 4344 N N . PHE E 1 68 ? -30.375 -28.612 -8.214 1.00 31.84 65 PHE E N 1
ATOM 4345 C CA . PHE E 1 68 ? -31.089 -29.400 -9.216 1.00 32.34 65 PHE E CA 1
ATOM 4346 C C . PHE E 1 68 ? -31.814 -30.589 -8.593 1.00 31.86 65 PHE E C 1
ATOM 4347 O O . PHE E 1 68 ? -31.188 -31.526 -8.094 1.00 27.75 65 PHE E O 1
ATOM 4355 N N . LEU E 1 69 ? -33.141 -30.537 -8.630 1.00 36.20 66 LEU E N 1
ATOM 4356 C CA . LEU E 1 69 ? -33.978 -31.525 -7.964 1.00 35.31 66 LEU E CA 1
ATOM 4357 C C . LEU E 1 69 ? -34.472 -32.607 -8.925 1.00 30.37 66 LEU E C 1
ATOM 4358 O O . LEU E 1 69 ? -34.440 -33.794 -8.602 1.00 37.39 66 LEU E O 1
ATOM 4363 N N . LYS E 1 70 ? -34.929 -32.197 -10.105 1.00 30.40 67 LYS E N 1
ATOM 4364 C CA . LYS E 1 70 ? -35.359 -33.149 -11.126 1.00 38.60 67 LYS E CA 1
ATOM 4365 C C . LYS E 1 70 ? -34.931 -32.715 -12.528 1.00 43.76 67 LYS E C 1
ATOM 4366 O O . LYS E 1 70 ? -35.098 -31.553 -12.901 1.00 46.77 67 LYS E O 1
ATOM 4372 N N . PRO E 1 71 ? -34.362 -33.652 -13.301 1.00 45.72 68 PRO E N 1
ATOM 4373 C CA . PRO E 1 71 ? -33.895 -33.383 -14.665 1.00 40.98 68 PRO E CA 1
ATOM 4374 C C . PRO E 1 71 ? -35.039 -33.069 -15.633 1.00 39.12 68 PRO E C 1
ATOM 4375 O O . PRO E 1 71 ? -36.107 -33.668 -15.522 1.00 38.18 68 PRO E O 1
ATOM 4379 N N . ILE E 1 72 ? -34.794 -32.163 -16.579 1.00 38.90 69 ILE E N 1
ATOM 4380 C CA . ILE E 1 72 ? -35.788 -31.747 -17.571 1.00 36.39 69 ILE E CA 1
ATOM 4381 C C . ILE E 1 72 ? -35.461 -32.263 -18.978 1.00 38.10 69 ILE E C 1
ATOM 4382 O O . ILE E 1 72 ? -34.326 -32.142 -19.439 1.00 37.51 69 ILE E O 1
ATOM 4387 N N . VAL E 1 73 ? -36.454 -32.839 -19.653 1.00 38.49 70 VAL E N 1
ATOM 4388 C CA . VAL E 1 73 ? -36.257 -33.403 -20.990 1.00 39.87 70 VAL E CA 1
ATOM 4389 C C . VAL E 1 73 ? -37.178 -32.786 -22.048 1.00 42.26 70 VAL E C 1
ATOM 4390 O O . VAL E 1 73 ? -38.317 -32.429 -21.756 1.00 43.44 70 VAL E O 1
ATOM 4394 N N . TYR E 1 74 ? -36.679 -32.629 -23.270 1.00 42.08 71 TYR E N 1
ATOM 4395 C CA . TYR E 1 74 ? -37.536 -32.194 -24.367 1.00 49.09 71 TYR E CA 1
ATOM 4396 C C . TYR E 1 74 ? -38.477 -33.333 -24.762 1.00 55.35 71 TYR E C 1
ATOM 4397 O O . TYR E 1 74 ? -38.049 -34.481 -24.897 1.00 53.98 71 TYR E O 1
ATOM 4406 N N . PRO E 1 75 ? -39.767 -33.017 -24.954 1.00 59.56 72 PRO E N 1
ATOM 4407 C CA . PRO E 1 75 ? -40.328 -31.678 -24.750 1.00 58.46 72 PRO E CA 1
ATOM 4408 C C . PRO E 1 75 ? -40.793 -31.447 -23.321 1.00 57.36 72 PRO E C 1
ATOM 4409 O O . PRO E 1 75 ? -41.167 -32.395 -22.632 1.00 62.87 72 PRO E O 1
ATOM 4413 N N . ALA E 1 76 ? -40.751 -30.195 -22.883 1.00 54.60 73 ALA E N 1
ATOM 4414 C CA . ALA E 1 76 ? -41.180 -29.824 -21.543 1.00 53.29 73 ALA E CA 1
ATOM 4415 C C . ALA E 1 76 ? -41.633 -28.370 -21.501 1.00 51.30 73 ALA E C 1
ATOM 4416 O O . ALA E 1 76 ? -40.944 -27.484 -22.008 1.00 46.57 73 ALA E O 1
ATOM 4418 N N . THR E 1 77 ? -42.782 -28.122 -20.887 1.00 52.50 74 THR E N 1
ATOM 4419 C CA . THR E 1 77 ? -43.222 -26.754 -20.661 1.00 50.21 74 THR E CA 1
ATOM 4420 C C . THR E 1 77 ? -42.858 -26.374 -19.241 1.00 38.87 74 THR E C 1
ATOM 4421 O O . THR E 1 77 ? -43.346 -26.975 -18.285 1.00 47.54 74 THR E O 1
ATOM 4425 N N . VAL E 1 78 ? -41.985 -25.383 -19.104 1.00 38.11 75 VAL E N 1
ATOM 4426 C CA . VAL E 1 78 ? -41.465 -25.035 -17.794 1.00 37.92 75 VAL E CA 1
ATOM 4427 C C . VAL E 1 78 ? -41.839 -23.611 -17.413 1.00 37.91 75 VAL E C 1
ATOM 4428 O O . VAL E 1 78 ? -41.976 -22.730 -18.270 1.00 68.24 75 VAL E O 1
ATOM 4432 N N . THR E 1 79 ? -42.015 -23.404 -16.115 1.00 38.24 76 THR E N 1
ATOM 4433 C CA . THR E 1 79 ? -42.321 -22.093 -15.576 1.00 48.22 76 THR E CA 1
ATOM 4434 C C . THR E 1 79 ? -41.267 -21.666 -14.559 1.00 45.42 76 THR E C 1
ATOM 4435 O O . THR E 1 79 ? -40.886 -22.439 -13.676 1.00 41.06 76 THR E O 1
ATOM 4439 N N . ILE E 1 80 ? -40.821 -20.421 -14.688 1.00 46.12 77 ILE E N 1
ATOM 4440 C CA . ILE E 1 80 ? -39.848 -19.822 -13.786 1.00 37.13 77 ILE E CA 1
ATOM 4441 C C . ILE E 1 80 ? -40.520 -18.788 -12.899 1.00 37.59 77 ILE E C 1
ATOM 4442 O O . ILE E 1 80 ? -41.218 -17.891 -13.381 1.00 40.87 77 ILE E O 1
ATOM 4447 N N . HIS E 1 81 ? -40.306 -18.926 -11.598 1.00 37.85 78 HIS E N 1
ATOM 4448 C CA . HIS E 1 81 ? -40.840 -17.990 -10.633 1.00 38.46 78 HIS E CA 1
ATOM 4449 C C . HIS E 1 81 ? -39.708 -17.179 -10.016 1.00 44.43 78 HIS E C 1
ATOM 4450 O O . HIS E 1 81 ? -38.846 -17.731 -9.348 1.00 37.78 78 HIS E O 1
ATOM 4457 N N . SER E 1 82 ? -39.722 -15.868 -10.220 1.00 40.62 79 SER E N 1
ATOM 4458 C CA . SER E 1 82 ? -38.613 -15.044 -9.773 1.00 41.30 79 SER E CA 1
ATOM 4459 C C . SER E 1 82 ? -39.109 -14.053 -8.741 1.00 44.83 79 SER E C 1
ATOM 4460 O O . SER E 1 82 ? -40.117 -13.373 -8.950 1.00 48.97 79 SER E O 1
ATOM 4463 N N . LYS E 1 83 ? -38.398 -13.985 -7.624 1.00 38.29 80 LYS E N 1
ATOM 4464 C CA . LYS E 1 83 ? -38.752 -13.0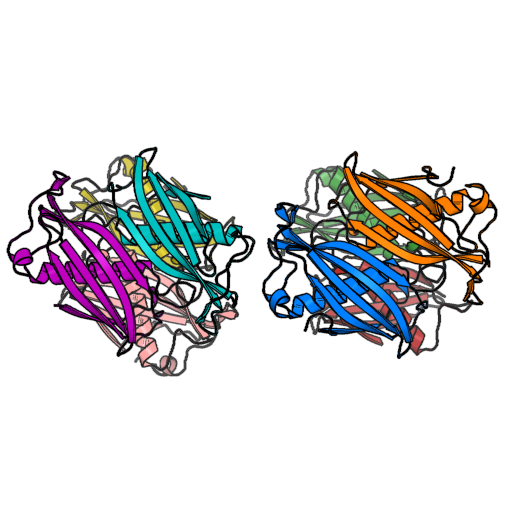67 -6.555 1.00 38.94 80 LYS E CA 1
ATOM 4465 C C . LYS E 1 83 ? -37.514 -12.507 -5.873 1.00 38.75 80 LYS E C 1
ATOM 4466 O O . LYS E 1 83 ? -36.467 -13.140 -5.869 1.00 38.39 80 LYS E O 1
ATOM 4472 N N . VAL E 1 84 ? -37.633 -11.322 -5.291 1.00 56.34 81 VAL E N 1
ATOM 4473 C CA . VAL E 1 84 ? -36.540 -10.766 -4.508 1.00 39.54 81 VAL E CA 1
ATOM 4474 C C . VAL E 1 84 ? -36.845 -11.102 -3.046 1.00 58.22 81 VAL E C 1
ATOM 4475 O O . VAL E 1 84 ? -37.948 -10.845 -2.555 1.00 65.27 81 VAL E O 1
ATOM 4479 N N . ASN E 1 85 ? -35.892 -11.720 -2.352 1.00 50.35 82 ASN E N 1
ATOM 4480 C CA . ASN E 1 85 ? -36.194 -12.153 -0.990 1.00 51.17 82 ASN E CA 1
ATOM 4481 C C . ASN E 1 85 ? -35.659 -11.201 0.066 1.00 52.15 82 ASN E C 1
ATOM 4482 O O . ASN E 1 85 ? -36.424 -10.711 0.893 1.00 43.25 82 ASN E O 1
ATOM 4487 N N . SER E 1 86 ? -34.362 -10.937 0.041 1.00 42.19 83 SER E N 1
ATOM 4488 C CA . SER E 1 86 ? -33.731 -10.104 1.057 1.00 43.33 83 SER E CA 1
ATOM 4489 C C . SER E 1 86 ? -33.040 -8.919 0.410 1.00 43.04 83 SER E C 1
ATOM 4490 O O . SER E 1 86 ? -32.201 -9.091 -0.476 1.00 42.67 83 SER E O 1
ATOM 4493 N N . LEU E 1 87 ? -33.378 -7.718 0.858 1.00 43.76 84 LEU E N 1
ATOM 4494 C CA . LEU E 1 87 ? -32.783 -6.538 0.267 1.00 61.49 84 LEU E CA 1
ATOM 4495 C C . LEU E 1 87 ? -31.694 -6.077 1.215 1.00 45.22 84 LEU E C 1
ATOM 4496 O O . LEU E 1 87 ? -31.963 -5.756 2.374 1.00 63.78 84 LEU E O 1
ATOM 4501 N N . GLY E 1 88 ? -30.459 -6.056 0.726 1.00 59.56 85 GLY E N 1
ATOM 4502 C CA . GLY E 1 88 ? -29.372 -5.513 1.511 1.00 46.84 85 GLY E CA 1
ATOM 4503 C C . GLY E 1 88 ? -29.263 -4.062 1.126 1.00 67.29 85 GLY E C 1
ATOM 4504 O O . GLY E 1 88 ? -30.182 -3.514 0.518 1.00 69.80 85 GLY E O 1
ATOM 4505 N N . ASN E 1 89 ? -28.148 -3.429 1.451 1.00 66.81 86 ASN E N 1
ATOM 4506 C CA . ASN E 1 89 ? -27.963 -2.051 1.025 1.00 67.28 86 ASN E CA 1
ATOM 4507 C C . ASN E 1 89 ? -27.431 -1.807 -0.383 1.00 67.52 86 ASN E C 1
ATOM 4508 O O . ASN E 1 89 ? -27.980 -1.003 -1.140 1.00 52.15 86 ASN E O 1
ATOM 4513 N N . SER E 1 90 ? -26.364 -2.506 -0.729 1.00 51.79 87 SER E N 1
ATOM 4514 C CA . SER E 1 90 ? -25.807 -2.428 -2.065 1.00 68.92 87 SER E CA 1
ATOM 4515 C C . SER E 1 90 ? -26.098 -3.769 -2.683 1.00 67.48 87 SER E C 1
ATOM 4516 O O . SER E 1 90 ? -26.055 -3.950 -3.896 1.00 67.57 87 SER E O 1
ATOM 4519 N N . SER E 1 91 ? -26.403 -4.715 -1.806 1.00 60.97 88 SER E N 1
ATOM 4520 C CA . SER E 1 91 ? -26.590 -6.092 -2.200 1.00 56.76 88 SER E CA 1
ATOM 4521 C C . SER E 1 91 ? -28.076 -6.379 -2.272 1.00 55.89 88 SER E C 1
ATOM 4522 O O . SER E 1 91 ? -28.885 -5.678 -1.666 1.00 45.91 88 SER E O 1
ATOM 4525 N N . MET E 1 92 ? -28.435 -7.407 -3.024 1.00 55.70 89 MET E N 1
ATOM 4526 C CA . MET E 1 92 ? -29.802 -7.898 -3.010 1.00 43.68 89 MET E CA 1
ATOM 4527 C C . MET E 1 92 ? -29.751 -9.379 -3.362 1.00 42.48 89 MET E C 1
ATOM 4528 O O . MET E 1 92 ? -28.864 -9.810 -4.094 1.00 42.21 89 MET E O 1
ATOM 4533 N N . ILE E 1 93 ? -30.682 -10.169 -2.838 1.00 41.88 90 ILE E N 1
ATOM 4534 C CA . ILE E 1 93 ? -30.741 -11.577 -3.199 1.00 40.87 90 ILE E CA 1
ATOM 4535 C C . ILE E 1 93 ? -32.044 -11.927 -3.917 1.00 40.59 90 ILE E C 1
ATOM 4536 O O . ILE E 1 93 ? -33.145 -11.568 -3.468 1.00 41.00 90 ILE E O 1
ATOM 4541 N N . MET E 1 94 ? -31.906 -12.658 -5.021 1.00 39.99 91 MET E N 1
ATOM 4542 C CA . MET E 1 94 ? -33.046 -13.058 -5.832 1.00 66.23 91 MET E CA 1
ATOM 4543 C C . MET E 1 94 ? -33.136 -14.569 -6.044 1.00 38.94 91 MET E C 1
ATOM 4544 O O . MET E 1 94 ? -32.125 -15.242 -6.257 1.00 74.81 91 MET E O 1
ATOM 4549 N N . ASP E 1 95 ? -34.360 -15.085 -5.973 1.00 39.00 92 ASP E N 1
ATOM 4550 C CA . ASP E 1 95 ? -34.633 -16.510 -6.110 1.00 38.42 92 ASP E CA 1
ATOM 4551 C C . ASP E 1 95 ? -35.413 -16.815 -7.387 1.00 38.39 92 ASP E C 1
ATOM 4552 O O . ASP E 1 95 ? -36.306 -16.053 -7.780 1.00 39.03 92 ASP E O 1
ATOM 4557 N N . HIS E 1 96 ? -35.062 -17.930 -8.025 1.00 46.80 93 HIS E N 1
ATOM 4558 C CA . HIS E 1 96 ? -35.747 -18.405 -9.225 1.00 37.67 93 HIS E CA 1
ATOM 4559 C C . HIS E 1 96 ? -36.128 -19.885 -9.063 1.00 40.27 93 HIS E C 1
ATOM 4560 O O . HIS E 1 96 ? -35.260 -20.742 -8.967 1.00 40.09 93 HIS E O 1
ATOM 4567 N N . ASP E 1 97 ? -37.424 -20.188 -9.054 1.00 44.79 94 ASP E N 1
ATOM 4568 C CA . ASP E 1 97 ? -37.880 -21.578 -8.983 1.00 48.31 94 ASP E CA 1
ATOM 4569 C C . ASP E 1 97 ? -38.355 -22.111 -10.332 1.00 38.01 94 ASP E C 1
ATOM 4570 O O . ASP E 1 97 ? -39.203 -21.514 -10.993 1.00 38.62 94 ASP E O 1
ATOM 4575 N N . LEU E 1 98 ? -37.793 -23.244 -10.730 1.00 44.72 95 LEU E N 1
ATOM 4576 C CA . LEU E 1 98 ? -38.102 -23.844 -12.012 1.00 37.29 95 LEU E CA 1
ATOM 4577 C C . LEU E 1 98 ? -38.983 -25.062 -11.843 1.00 37.87 95 LEU E C 1
ATOM 4578 O O . LEU E 1 98 ? -38.566 -26.075 -11.269 1.00 37.62 95 LEU E O 1
ATOM 4583 N N . TYR E 1 99 ? -40.203 -24.940 -12.359 1.00 38.81 96 TYR E N 1
ATOM 4584 C CA . TYR E 1 99 ? -41.205 -25.987 -12.279 1.00 39.73 96 TYR E CA 1
ATOM 4585 C C . TYR E 1 99 ? -41.471 -26.566 -13.653 1.00 39.75 96 TYR E C 1
ATOM 4586 O O . TYR E 1 99 ? -41.581 -25.836 -14.634 1.00 39.70 96 TYR E O 1
ATOM 4595 N N . GLN E 1 100 ? -41.578 -27.885 -13.717 1.00 40.95 97 GLN E N 1
ATOM 4596 C CA . GLN E 1 100 ? -42.188 -28.517 -14.866 1.00 40.40 97 GLN E CA 1
ATOM 4597 C C . GLN E 1 100 ? -43.558 -28.929 -14.385 1.00 70.87 97 GLN E C 1
ATOM 4598 O O . GLN E 1 100 ? -43.668 -29.758 -13.480 1.00 69.62 97 GLN E O 1
ATOM 4604 N N . GLU E 1 101 ? -44.594 -28.299 -14.933 1.00 75.17 98 GLU E N 1
ATOM 4605 C CA . GLU E 1 101 ? -45.974 -28.528 -14.503 1.00 45.06 98 GLU E CA 1
ATOM 4606 C C . GLU E 1 101 ? -46.068 -28.322 -12.993 1.00 45.44 98 GLU E C 1
ATOM 4607 O O . GLU E 1 101 ? -45.715 -27.261 -12.471 1.00 44.89 98 GLU E O 1
ATOM 4613 N N . GLU E 1 102 ? -46.578 -29.341 -12.310 1.00 68.09 99 GLU E N 1
ATOM 4614 C CA . GLU E 1 102 ? -46.686 -29.355 -10.855 1.00 70.91 99 GLU E CA 1
ATOM 4615 C C . GLU E 1 102 ? -45.363 -29.662 -10.144 1.00 65.52 99 GLU E C 1
ATOM 4616 O O . GLU E 1 102 ? -45.174 -29.295 -8.986 1.00 45.57 99 GLU E O 1
ATOM 4622 N N . THR E 1 103 ? -44.450 -30.323 -10.846 1.00 47.61 100 THR E N 1
ATOM 4623 C CA . THR E 1 103 ? -43.177 -30.750 -10.270 1.00 44.89 100 THR E CA 1
ATOM 4624 C C . THR E 1 103 ? -42.112 -29.640 -10.220 1.00 44.23 100 THR E C 1
ATOM 4625 O O . THR E 1 103 ? -41.932 -28.908 -11.192 1.00 43.69 100 THR E O 1
ATOM 4629 N N . LEU E 1 104 ? -41.406 -29.522 -9.092 1.00 45.41 101 LEU E N 1
ATOM 4630 C CA . LEU E 1 104 ? -40.316 -28.545 -8.950 1.00 45.45 101 LEU E CA 1
ATOM 4631 C C . LEU E 1 104 ? -38.989 -29.120 -9.443 1.00 45.81 101 LEU E C 1
ATOM 4632 O O . LEU E 1 104 ? -38.512 -30.138 -8.935 1.00 46.59 101 LEU E O 1
ATOM 4637 N N . MET E 1 105 ? -38.402 -28.463 -10.440 1.00 41.25 102 MET E N 1
ATOM 4638 C CA . MET E 1 105 ? -37.223 -28.997 -11.101 1.00 31.58 102 MET E CA 1
ATOM 4639 C C . MET E 1 105 ? -35.929 -28.380 -10.576 1.00 31.47 102 MET E C 1
ATOM 4640 O O . MET E 1 105 ? -34.930 -29.084 -10.425 1.00 32.23 102 MET E O 1
ATOM 4645 N N . ALA E 1 106 ? -35.934 -27.078 -10.294 1.00 30.65 103 ALA E N 1
ATOM 4646 C CA . ALA E 1 106 ? -34.699 -26.430 -9.830 1.00 30.54 103 ALA E CA 1
ATOM 4647 C C . ALA E 1 106 ? -34.913 -25.188 -8.958 1.00 30.02 103 ALA E C 1
ATOM 4648 O O . ALA E 1 106 ? -35.980 -24.583 -8.978 1.00 41.22 103 ALA E O 1
ATOM 4650 N N . GLN E 1 107 ? -33.897 -24.824 -8.176 1.00 40.93 104 GLN E N 1
ATOM 4651 C CA . GLN E 1 107 ? -33.942 -23.597 -7.375 1.00 29.78 104 GLN E CA 1
ATOM 4652 C C . GLN E 1 107 ? -32.644 -22.795 -7.475 1.00 32.61 104 GLN E C 1
ATOM 4653 O O . GLN E 1 107 ? -31.595 -23.262 -7.057 1.00 32.31 104 GLN E O 1
ATOM 4659 N N . GLY E 1 108 ? -32.724 -21.567 -7.973 1.00 28.41 105 GLY E N 1
ATOM 4660 C CA . GLY E 1 108 ? -31.545 -20.736 -8.121 1.00 28.01 105 GLY E CA 1
ATOM 4661 C C . GLY E 1 108 ? -31.536 -19.551 -7.180 1.00 27.73 105 GLY E C 1
ATOM 4662 O O . GLY E 1 108 ? -32.574 -18.944 -6.921 1.00 27.42 105 GLY E O 1
ATOM 4663 N N . VAL E 1 109 ? -30.352 -19.210 -6.681 1.00 27.93 106 VAL E N 1
ATOM 4664 C CA . VAL E 1 109 ? -30.183 -18.066 -5.793 1.00 27.71 106 VAL E CA 1
ATOM 4665 C C . VAL E 1 109 ? -29.028 -17.201 -6.277 1.00 27.21 106 VAL E C 1
ATOM 4666 O O . VAL E 1 109 ? -27.912 -17.687 -6.456 1.00 27.64 106 VAL E O 1
ATOM 4670 N N . SER E 1 110 ? -29.299 -15.919 -6.498 1.00 26.41 107 SER E N 1
ATOM 4671 C CA . SER E 1 110 ? -28.265 -15.005 -6.967 1.00 26.40 107 SER E CA 1
ATOM 4672 C C . SER E 1 110 ? -28.148 -13.750 -6.108 1.00 38.11 107 SER E C 1
ATOM 4673 O O . SER E 1 110 ? -29.137 -13.056 -5.863 1.00 39.66 107 SER E O 1
ATOM 4676 N N . LYS E 1 111 ? -26.927 -13.469 -5.657 1.00 37.42 108 LYS E N 1
ATOM 4677 C CA . LYS E 1 111 ? -26.619 -12.222 -4.973 1.00 38.29 108 LYS E CA 1
ATOM 4678 C C . LYS E 1 111 ? -26.099 -11.230 -6.002 1.00 27.34 108 LYS E C 1
ATOM 4679 O O . LYS E 1 111 ? -25.080 -11.481 -6.670 1.00 28.65 108 LYS E O 1
ATOM 4685 N N . ILE E 1 112 ? -26.821 -10.114 -6.109 1.00 38.05 109 ILE E N 1
ATOM 4686 C CA . ILE E 1 112 ? -26.597 -9.078 -7.110 1.00 35.57 109 ILE E CA 1
ATOM 4687 C C . ILE E 1 112 ? -26.242 -7.709 -6.508 1.00 33.83 109 ILE E C 1
ATOM 4688 O O . ILE E 1 112 ? -26.825 -7.290 -5.499 1.00 34.96 109 ILE E O 1
ATOM 4693 N N . VAL E 1 113 ? -25.277 -7.032 -7.129 1.00 34.37 110 VAL E N 1
ATOM 4694 C CA . VAL E 1 113 ? -24.878 -5.668 -6.769 1.00 32.00 110 VAL E CA 1
ATOM 4695 C C . VAL E 1 113 ? -24.959 -4.746 -8.001 1.00 31.36 110 VAL E C 1
ATOM 4696 O O . VAL E 1 113 ? -24.677 -5.173 -9.120 1.00 30.71 110 VAL E O 1
ATOM 4700 N N . TRP E 1 114 ? -25.357 -3.492 -7.795 1.00 32.46 111 TRP E N 1
ATOM 4701 C CA . TRP E 1 114 ? -25.417 -2.497 -8.870 1.00 40.28 111 TRP E CA 1
ATOM 4702 C C . TRP E 1 114 ? -24.135 -1.673 -9.034 1.00 30.15 111 TRP E C 1
ATOM 4703 O O . TRP E 1 114 ? -23.559 -1.213 -8.049 1.00 60.44 111 TRP E O 1
ATOM 4714 N N . ILE E 1 115 ? -23.693 -1.483 -10.278 1.00 40.42 112 ILE E N 1
ATOM 4715 C CA . ILE E 1 115 ? -22.475 -0.711 -10.548 1.00 48.84 112 ILE E CA 1
ATOM 4716 C C . ILE E 1 115 ? -22.585 0.226 -11.750 1.00 52.91 112 ILE E C 1
ATOM 4717 O O . ILE E 1 115 ? -23.461 0.067 -12.601 1.00 52.43 112 ILE E O 1
ATOM 4722 N N . ASP E 1 116 ? -21.690 1.209 -11.803 1.00 52.45 113 ASP E N 1
ATOM 4723 C CA . ASP E 1 116 ? -21.483 1.996 -13.009 1.00 51.38 113 ASP E CA 1
ATOM 4724 C C . ASP E 1 116 ? -20.439 1.199 -13.787 1.00 53.24 113 ASP E C 1
ATOM 4725 O O . ASP E 1 116 ? -19.310 1.041 -13.317 1.00 55.43 113 ASP E O 1
ATOM 4730 N N . TYR E 1 117 ? -20.818 0.677 -14.954 1.00 52.07 114 TYR E N 1
ATOM 4731 C CA . TYR E 1 117 ? -19.963 -0.263 -15.688 1.00 52.72 114 TYR E CA 1
ATOM 4732 C C . TYR E 1 117 ? -18.631 0.326 -16.105 1.00 58.36 114 TYR E C 1
ATOM 4733 O O . TYR E 1 117 ? -17.584 -0.313 -15.981 1.00 58.51 114 TYR E O 1
ATOM 4742 N N . THR E 1 118 ? -18.692 1.556 -16.603 1.00 62.67 115 THR E N 1
ATOM 4743 C CA . THR E 1 118 ? -17.521 2.256 -17.100 1.00 66.63 115 THR E CA 1
ATOM 4744 C C . THR E 1 118 ? -16.527 2.421 -15.967 1.00 62.75 115 THR E C 1
ATOM 4745 O O . THR E 1 118 ? -15.324 2.235 -16.142 1.00 61.11 115 THR E O 1
ATOM 4749 N N . GLN E 1 119 ? -17.052 2.757 -14.797 1.00 61.69 116 GLN E N 1
ATOM 4750 C CA . GLN E 1 119 ? -16.229 3.027 -13.630 1.00 61.78 116 GLN E CA 1
ATOM 4751 C C . GLN E 1 119 ? -15.942 1.796 -12.783 1.00 59.92 116 GLN E C 1
ATOM 4752 O O . GLN E 1 119 ? -15.006 1.795 -11.987 1.00 60.87 116 GLN E O 1
ATOM 4758 N N . ASN E 1 120 ? -16.741 0.749 -12.972 1.00 58.38 117 ASN E N 1
ATOM 4759 C CA . ASN E 1 120 ? -16.633 -0.473 -12.181 1.00 57.79 117 ASN E CA 1
ATOM 4760 C C . ASN E 1 120 ? -16.703 -0.174 -10.685 1.00 61.14 117 ASN E C 1
ATOM 4761 O O . ASN E 1 120 ? -16.000 -0.798 -9.888 1.00 62.08 117 ASN E O 1
ATOM 4766 N N . LYS E 1 121 ? -17.550 0.781 -10.306 1.00 62.51 118 LYS E N 1
ATOM 4767 C CA . LYS E 1 121 ? -17.664 1.167 -8.899 1.00 60.39 118 LYS E CA 1
ATOM 4768 C C . LYS E 1 121 ? -19.100 1.087 -8.398 1.00 55.89 118 LYS E C 1
ATOM 4769 O O . LYS E 1 121 ? -20.052 1.370 -9.128 1.00 60.42 118 LYS E O 1
ATOM 4775 N N . SER E 1 122 ? -19.223 0.703 -7.130 1.00 46.00 119 SER E N 1
ATOM 4776 C CA . SER E 1 122 ? -20.504 0.458 -6.482 1.00 44.01 119 SER E CA 1
ATOM 4777 C C . SER E 1 122 ? -21.385 1.690 -6.348 1.00 43.11 119 SER E C 1
ATOM 4778 O O . SER E 1 122 ? -20.902 2.795 -6.107 1.00 43.87 119 SER E O 1
ATOM 4781 N N . VAL E 1 123 ? -22.685 1.479 -6.528 1.00 44.46 120 VAL E N 1
ATOM 4782 C CA . VAL E 1 123 ? -23.698 2.495 -6.279 1.00 44.49 120 VAL E CA 1
ATOM 4783 C C . VAL E 1 123 ? -24.850 1.842 -5.526 1.00 43.55 120 VAL E C 1
ATOM 4784 O O . VAL E 1 123 ? -25.090 0.646 -5.688 1.00 43.63 120 VAL E O 1
ATOM 4788 N N . PRO E 1 124 ? -25.561 2.618 -4.692 1.00 47.95 121 PRO E N 1
ATOM 4789 C CA . PRO E 1 124 ? -26.687 2.066 -3.932 1.00 52.70 121 PRO E CA 1
ATOM 4790 C C . PRO E 1 124 ? -27.821 1.603 -4.846 1.00 52.11 121 PRO E C 1
ATOM 4791 O O . PRO E 1 124 ? -27.841 1.947 -6.026 1.00 29.72 121 PRO E O 1
ATOM 4795 N N . LEU E 1 125 ? -28.752 0.832 -4.298 1.00 52.63 122 LEU E N 1
ATOM 4796 C CA . LEU E 1 125 ? -29.841 0.279 -5.086 1.00 49.44 122 LEU E CA 1
ATOM 4797 C C . LEU E 1 125 ? -30.918 1.303 -5.406 1.00 28.27 122 LEU E C 1
ATOM 4798 O O . LEU E 1 125 ? -31.253 2.146 -4.572 1.00 28.70 122 LEU E O 1
ATOM 4803 N N . PRO E 1 126 ? -31.478 1.223 -6.621 1.00 28.05 123 PRO E N 1
ATOM 4804 C CA . PRO E 1 126 ? -32.586 2.100 -7.012 1.00 28.33 123 PRO E CA 1
ATOM 4805 C C . PRO E 1 126 ? -33.820 1.855 -6.152 1.00 28.00 123 PRO E C 1
ATOM 4806 O O . PRO E 1 126 ? -34.020 0.743 -5.662 1.00 41.93 123 PRO E O 1
ATOM 4810 N N . ASP E 1 127 ? -34.645 2.883 -5.992 1.00 30.03 124 ASP E N 1
ATOM 4811 C CA . ASP E 1 127 ? -35.786 2.828 -5.087 1.00 28.69 124 ASP E CA 1
ATOM 4812 C C . ASP E 1 127 ? -36.880 1.903 -5.611 1.00 28.56 124 ASP E C 1
ATOM 4813 O O . ASP E 1 127 ? -37.597 1.280 -4.830 1.00 28.59 124 ASP E O 1
ATOM 4818 N N . ILE E 1 128 ? -36.959 1.764 -6.932 1.00 35.71 125 ILE E N 1
ATOM 4819 C CA . ILE E 1 128 ? -37.977 0.922 -7.553 1.00 28.41 125 ILE E CA 1
ATOM 4820 C C . ILE E 1 128 ? -37.720 -0.541 -7.214 1.00 30.32 125 ILE E C 1
ATOM 4821 O O . ILE E 1 128 ? -38.648 -1.345 -7.115 1.00 28.63 125 ILE E O 1
ATOM 4826 N N . ILE E 1 129 ? -36.450 -0.876 -7.024 1.00 30.99 126 ILE E N 1
ATOM 4827 C CA . ILE E 1 129 ? -36.073 -2.202 -6.569 1.00 34.02 126 ILE E CA 1
ATOM 4828 C C . ILE E 1 129 ? -36.225 -2.278 -5.059 1.00 29.59 126 ILE E C 1
ATOM 4829 O O . ILE E 1 129 ? -36.665 -3.287 -4.520 1.00 30.54 126 ILE E O 1
ATOM 4834 N N . ARG E 1 130 ? -35.856 -1.196 -4.381 1.00 27.04 127 ARG E N 1
ATOM 4835 C CA . ARG E 1 130 ? -36.037 -1.101 -2.940 1.00 27.39 127 ARG E CA 1
ATOM 4836 C C . ARG E 1 130 ? -37.520 -1.222 -2.604 1.00 27.92 127 ARG E C 1
ATOM 4837 O O . ARG E 1 130 ? -37.885 -1.688 -1.525 1.00 28.16 127 ARG E O 1
ATOM 4845 N N . ASN E 1 131 ? -38.371 -0.822 -3.546 1.00 28.20 128 ASN E N 1
ATOM 4846 C CA . ASN E 1 131 ? -39.811 -0.928 -3.365 1.00 43.95 128 ASN E CA 1
ATOM 4847 C C . ASN E 1 131 ? -40.274 -2.381 -3.455 1.00 43.53 128 ASN E C 1
ATOM 4848 O O . ASN E 1 131 ? -41.437 -2.692 -3.207 1.00 28.98 128 ASN E O 1
ATOM 4853 N N . LEU E 1 132 ? -39.355 -3.267 -3.828 1.00 27.80 129 LEU E N 1
ATOM 4854 C CA . LEU E 1 132 ? -39.667 -4.687 -3.960 1.00 30.24 129 LEU E CA 1
ATOM 4855 C C . LEU E 1 132 ? -39.365 -5.431 -2.652 1.00 27.65 129 LEU E C 1
ATOM 4856 O O . LEU E 1 132 ? -39.977 -6.453 -2.354 1.00 27.83 129 LEU E O 1
ATOM 4861 N N . HIS F 1 12 ? -6.248 -30.973 -10.852 1.00 32.41 9 HIS F N 1
ATOM 4862 C CA . HIS F 1 12 ? -6.450 -31.072 -12.291 1.00 36.33 9 HIS F CA 1
ATOM 4863 C C . HIS F 1 12 ? -6.325 -29.711 -12.963 1.00 38.66 9 HIS F C 1
ATOM 4864 O O . HIS F 1 12 ? -6.833 -28.715 -12.461 1.00 31.26 9 HIS F O 1
ATOM 4871 N N . LYS F 1 13 ? -5.658 -29.684 -14.111 1.00 42.43 10 LYS F N 1
ATOM 4872 C CA . LYS F 1 13 ? -5.442 -28.449 -14.859 1.00 42.81 10 LYS F CA 1
ATOM 4873 C C . LYS F 1 13 ? -5.941 -28.514 -16.285 1.00 39.78 10 LYS F C 1
ATOM 4874 O O . LYS F 1 13 ? -5.460 -29.304 -17.095 1.00 43.32 10 LYS F O 1
ATOM 4880 N N . LYS F 1 14 ? -6.931 -27.675 -16.567 1.00 34.36 11 LYS F N 1
ATOM 4881 C CA . LYS F 1 14 ? -7.501 -27.558 -17.901 1.00 33.85 11 LYS F CA 1
ATOM 4882 C C . LYS F 1 14 ? -7.192 -26.187 -18.476 1.00 30.78 11 LYS F C 1
ATOM 4883 O O . LYS F 1 14 ? -7.686 -25.184 -17.980 1.00 44.91 11 LYS F O 1
ATOM 4889 N N . THR F 1 15 ? -6.408 -26.142 -19.546 1.00 44.15 12 THR F N 1
ATOM 4890 C CA . THR F 1 15 ? -6.097 -24.865 -20.175 1.00 44.70 12 THR F CA 1
ATOM 4891 C C . THR F 1 15 ? -6.837 -24.708 -21.500 1.00 45.45 12 THR F C 1
ATOM 4892 O O . THR F 1 15 ? -6.926 -25.648 -22.292 1.00 50.41 12 THR F O 1
ATOM 4896 N N . PHE F 1 16 ? -7.401 -23.527 -21.719 1.00 31.88 13 PHE F N 1
ATOM 4897 C CA . PHE F 1 16 ? -8.098 -23.252 -22.966 1.00 52.76 13 PHE F CA 1
ATOM 4898 C C . PHE F 1 16 ? -8.180 -21.755 -23.225 1.00 52.83 13 PHE F C 1
ATOM 4899 O O . PHE F 1 16 ? -7.758 -20.954 -22.394 1.00 53.10 13 PHE F O 1
ATOM 4907 N N . ASP F 1 17 ? -8.716 -21.377 -24.381 1.00 50.32 14 ASP F N 1
ATOM 4908 C CA . ASP F 1 17 ? -8.810 -19.966 -24.742 1.00 47.40 14 ASP F CA 1
ATOM 4909 C C . ASP F 1 17 ? -10.260 -19.503 -24.744 1.00 41.05 14 ASP F C 1
ATOM 4910 O O . ASP F 1 17 ? -11.160 -20.245 -25.139 1.00 36.94 14 ASP F O 1
ATOM 4915 N N . ILE F 1 18 ? -10.477 -18.268 -24.307 1.00 38.53 15 ILE F N 1
ATOM 4916 C CA . ILE F 1 18 ? -11.821 -17.718 -24.208 1.00 32.70 15 ILE F CA 1
ATOM 4917 C C . ILE F 1 18 ? -12.363 -17.408 -25.600 1.00 34.07 15 ILE F C 1
ATOM 4918 O O . ILE F 1 18 ? -11.657 -16.852 -26.442 1.00 32.88 15 ILE F O 1
ATOM 4923 N N . ALA F 1 19 ? -13.617 -17.780 -25.840 1.00 31.09 16 ALA F N 1
ATOM 4924 C CA . ALA F 1 19 ? -14.276 -17.459 -27.097 1.00 31.90 16 ALA F CA 1
ATOM 4925 C C . ALA F 1 19 ? -14.855 -16.049 -27.067 1.00 23.56 16 ALA F C 1
ATOM 4926 O O . ALA F 1 19 ? -15.403 -15.617 -26.053 1.00 25.52 16 ALA F O 1
ATOM 4928 N N . TRP F 1 20 ? -14.725 -15.332 -28.178 1.00 24.87 17 TRP F N 1
ATOM 4929 C CA . TRP F 1 20 ? -15.256 -13.980 -28.275 1.00 23.14 17 TRP F CA 1
ATOM 4930 C C . TRP F 1 20 ? -16.770 -14.012 -28.118 1.00 21.82 17 TRP F C 1
ATOM 4931 O O . TRP F 1 20 ? -17.371 -13.097 -27.557 1.00 20.37 17 TRP F O 1
ATOM 4942 N N . GLY F 1 21 ? -17.374 -15.079 -28.630 1.00 28.26 18 GLY F N 1
ATOM 4943 C CA . GLY F 1 21 ? -18.812 -15.259 -28.567 1.00 22.46 18 GLY F CA 1
ATOM 4944 C C . GLY F 1 21 ? -19.309 -15.669 -27.195 1.00 21.41 18 GLY F C 1
ATOM 4945 O O . GLY F 1 21 ? -20.517 -15.724 -26.966 1.00 29.24 18 GLY F O 1
ATOM 4946 N N . ASP F 1 22 ? -18.383 -15.962 -26.285 1.00 20.99 19 ASP F N 1
ATOM 4947 C CA . ASP F 1 22 ? -18.744 -16.297 -24.911 1.00 20.30 19 ASP F CA 1
ATOM 4948 C C . ASP F 1 22 ? -19.146 -15.034 -24.171 1.00 19.18 19 ASP F C 1
ATOM 4949 O O . ASP F 1 22 ? -19.864 -15.086 -23.174 1.00 24.59 19 ASP F O 1
ATOM 4954 N N . MET F 1 23 ? -18.680 -13.897 -24.676 1.00 18.76 20 MET F N 1
ATOM 4955 C CA . MET F 1 23 ? -19.001 -12.611 -24.087 1.00 17.96 20 MET F CA 1
ATOM 4956 C C . MET F 1 23 ? -20.436 -12.252 -24.420 1.00 17.76 20 MET F C 1
ATOM 4957 O O . MET F 1 23 ? -20.936 -12.617 -25.481 1.00 18.24 20 MET F O 1
ATOM 4962 N N . ASP F 1 24 ? -21.110 -11.557 -23.513 1.00 17.53 21 ASP F N 1
ATOM 4963 C CA . ASP F 1 24 ? -22.443 -11.051 -23.808 1.00 22.93 21 ASP F CA 1
ATOM 4964 C C . ASP F 1 24 ? -22.364 -9.601 -24.275 1.00 22.88 21 ASP F C 1
ATOM 4965 O O . ASP F 1 24 ? -21.277 -9.079 -24.519 1.00 22.83 21 ASP F O 1
ATOM 4970 N N . ALA F 1 25 ? -23.520 -8.957 -24.387 1.00 21.80 22 ALA F N 1
ATOM 4971 C CA . ALA F 1 25 ? -23.620 -7.634 -24.992 1.00 16.31 22 ALA F CA 1
ATOM 4972 C C . ALA F 1 25 ? -22.971 -6.510 -24.179 1.00 18.56 22 ALA F C 1
ATOM 4973 O O . ALA F 1 25 ? -22.961 -5.360 -24.613 1.00 24.41 22 ALA F O 1
ATOM 4975 N N . LEU F 1 26 ? -22.437 -6.831 -23.007 1.00 18.23 23 LEU F N 1
ATOM 4976 C CA . LEU F 1 26 ? -21.775 -5.820 -22.191 1.00 18.48 23 LEU F CA 1
ATOM 4977 C C . LEU F 1 26 ? -20.255 -5.933 -22.271 1.00 17.00 23 LEU F C 1
ATOM 4978 O O . LEU F 1 26 ? -19.534 -5.236 -21.558 1.00 17.91 23 LEU F O 1
ATOM 4983 N N . GLY F 1 27 ? -19.773 -6.809 -23.148 1.00 16.59 24 GLY F N 1
ATOM 4984 C CA . GLY F 1 27 ? -18.355 -6.882 -23.449 1.00 18.12 24 GLY F CA 1
ATOM 4985 C C . GLY F 1 27 ? -17.522 -7.699 -22.480 1.00 20.68 24 GLY F C 1
ATOM 4986 O O . GLY F 1 27 ? -16.316 -7.487 -22.366 1.00 23.49 24 GLY F O 1
ATOM 4987 N N . HIS F 1 28 ? -18.162 -8.627 -21.776 1.00 18.02 25 HIS F N 1
ATOM 4988 C CA . HIS F 1 28 ? -17.445 -9.559 -20.914 1.00 18.88 25 HIS F CA 1
ATOM 4989 C C . HIS F 1 28 ? -18.102 -10.932 -20.953 1.00 18.97 25 HIS F C 1
ATOM 4990 O O . HIS F 1 28 ? -19.274 -11.050 -21.298 1.00 18.05 25 HIS F O 1
ATOM 4997 N N . VAL F 1 29 ? -17.338 -11.964 -20.603 1.00 20.52 26 VAL F N 1
ATOM 4998 C CA . VAL F 1 29 ? -17.828 -13.341 -20.620 1.00 19.68 26 VAL F CA 1
ATOM 4999 C C . VAL F 1 29 ? -19.079 -13.524 -19.765 1.00 19.27 26 VAL F C 1
ATOM 5000 O O . VAL F 1 29 ? -19.097 -13.149 -18.594 1.00 23.27 26 VAL F O 1
ATOM 5004 N N . ASN F 1 30 ? -20.120 -14.104 -20.358 1.00 24.16 27 ASN F N 1
ATOM 5005 C CA . ASN F 1 30 ? -21.372 -14.369 -19.655 1.00 29.92 27 ASN F CA 1
ATOM 5006 C C . ASN F 1 30 ? -21.201 -15.409 -18.540 1.00 31.79 27 ASN F C 1
ATOM 5007 O O . ASN F 1 30 ? -20.383 -16.328 -18.658 1.00 33.90 27 ASN F O 1
ATOM 5012 N N . ASN F 1 31 ? -21.979 -15.259 -17.469 1.00 30.28 28 ASN F N 1
ATOM 5013 C CA . ASN F 1 31 ? -21.818 -16.064 -16.257 1.00 18.14 28 ASN F CA 1
ATOM 5014 C C . ASN F 1 31 ? -22.131 -17.560 -16.379 1.00 16.72 28 ASN F C 1
ATOM 5015 O O . ASN F 1 31 ? -21.498 -18.369 -15.709 1.00 24.60 28 ASN F O 1
ATOM 5020 N N . ALA F 1 32 ? -23.097 -17.929 -17.215 1.00 32.45 29 ALA F N 1
ATOM 5021 C CA . ALA F 1 32 ? -23.447 -19.338 -17.383 1.00 27.83 29 ALA F CA 1
ATOM 5022 C C . ALA F 1 32 ? -22.290 -20.121 -18.004 1.00 26.25 29 ALA F C 1
ATOM 5023 O O . ALA F 1 32 ? -22.089 -21.327 -17.731 1.00 30.98 29 ALA F O 1
ATOM 5025 N N . ARG F 1 33 ? -21.515 -19.426 -18.831 1.00 17.29 30 ARG F N 1
ATOM 5026 C CA . ARG F 1 33 ? -20.385 -20.053 -19.497 1.00 24.04 30 ARG F CA 1
ATOM 5027 C C . ARG F 1 33 ? -19.346 -20.514 -18.486 1.00 20.01 30 ARG F C 1
ATOM 5028 O O . ARG F 1 33 ? -18.598 -21.445 -18.761 1.00 25.74 30 ARG F O 1
ATOM 5036 N N . TYR F 1 34 ? -19.287 -19.858 -17.328 1.00 20.83 31 TYR F N 1
ATOM 5037 C CA . TYR F 1 34 ? -18.400 -20.317 -16.265 1.00 16.67 31 TYR F CA 1
ATOM 5038 C C . TYR F 1 34 ? -18.777 -21.722 -15.828 1.00 15.54 31 TYR F C 1
ATOM 5039 O O . TYR F 1 34 ? -17.914 -22.571 -15.609 1.00 15.68 31 TYR F O 1
ATOM 5048 N N . PHE F 1 35 ? -20.074 -21.965 -15.699 1.00 14.78 32 PHE F N 1
ATOM 5049 C CA . PHE F 1 35 ? -20.545 -23.284 -15.318 1.00 14.25 32 PHE F CA 1
ATOM 5050 C C . PHE F 1 35 ? -20.278 -24.273 -16.437 1.00 33.41 32 PHE F C 1
ATOM 5051 O O . PHE F 1 35 ? -19.996 -25.444 -16.171 1.00 39.57 32 PHE F O 1
ATOM 5059 N N . ASP F 1 36 ? -20.327 -23.804 -17.682 1.00 31.58 33 ASP F N 1
ATOM 5060 C CA . ASP F 1 36 ? -19.870 -24.656 -18.783 1.00 24.56 33 ASP F CA 1
ATOM 5061 C C . ASP F 1 36 ? -18.395 -25.042 -18.608 1.00 22.99 33 ASP F C 1
ATOM 5062 O O . ASP F 1 36 ? -18.021 -26.204 -18.800 1.00 17.42 33 ASP F O 1
ATOM 5067 N N . TYR F 1 37 ? -17.572 -24.070 -18.222 1.00 28.98 34 TYR F N 1
ATOM 5068 C CA . TYR F 1 37 ? -16.140 -24.288 -18.019 1.00 32.10 34 TYR F CA 1
ATOM 5069 C C . TYR F 1 37 ? -15.867 -25.315 -16.924 1.00 15.96 34 TYR F C 1
ATOM 5070 O O . TYR F 1 37 ? -15.113 -26.274 -17.119 1.00 22.12 34 TYR F O 1
ATOM 5079 N N . PHE F 1 38 ? -16.488 -25.097 -15.770 1.00 29.16 35 PHE F N 1
ATOM 5080 C CA . PHE F 1 38 ? -16.298 -25.961 -14.611 1.00 29.94 35 PHE F CA 1
ATOM 5081 C C . PHE F 1 38 ? -16.750 -27.373 -14.928 1.00 28.19 35 PHE F C 1
ATOM 5082 O O . PHE F 1 38 ? -16.070 -28.362 -14.619 1.00 30.59 35 PHE F O 1
ATOM 5090 N N . GLN F 1 39 ? -17.922 -27.442 -15.548 1.00 15.34 36 GLN F N 1
ATOM 5091 C CA . GLN F 1 39 ? -18.513 -28.701 -15.963 1.00 15.45 36 GLN F CA 1
ATOM 5092 C C . GLN F 1 39 ? -17.537 -29.457 -16.877 1.00 15.55 36 GLN F C 1
ATOM 5093 O O . GLN F 1 39 ? -17.314 -30.653 -16.691 1.00 32.90 36 GLN F O 1
ATOM 5099 N N . GLU F 1 40 ? -16.937 -28.761 -17.842 1.00 31.61 37 GLU F N 1
ATOM 5100 C CA . GLU F 1 40 ? -15.973 -29.397 -18.750 1.00 15.15 37 GLU F CA 1
ATOM 5101 C C . GLU F 1 40 ? -14.686 -29.843 -18.059 1.00 16.18 37 GLU F C 1
ATOM 5102 O O . GLU F 1 40 ? -14.109 -30.867 -18.426 1.00 16.07 37 GLU F O 1
ATOM 5108 N N . ALA F 1 41 ? -14.221 -29.073 -17.081 1.00 16.52 38 ALA F N 1
ATOM 5109 C CA . ALA F 1 41 ? -13.037 -29.475 -16.327 1.00 30.21 38 ALA F CA 1
ATOM 5110 C C . ALA F 1 41 ? -13.334 -30.795 -15.618 1.00 36.33 38 ALA F C 1
ATOM 5111 O O . ALA F 1 41 ? -12.538 -31.757 -15.664 1.00 38.86 38 ALA F O 1
ATOM 5113 N N . ARG F 1 42 ? -14.510 -30.839 -14.994 1.00 35.62 39 ARG F N 1
ATOM 5114 C CA . ARG F 1 42 ? -14.968 -32.031 -14.295 1.00 19.49 39 ARG F CA 1
ATOM 5115 C C . ARG F 1 42 ? -15.008 -33.222 -15.240 1.00 19.47 39 ARG F C 1
ATOM 5116 O O . ARG F 1 42 ? -14.438 -34.271 -14.953 1.00 26.08 39 ARG F O 1
ATOM 5124 N N . ILE F 1 43 ? -15.664 -33.029 -16.382 1.00 25.69 40 ILE F N 1
ATOM 5125 C CA . ILE F 1 43 ? -15.836 -34.090 -17.366 1.00 23.32 40 ILE F CA 1
ATOM 5126 C C . ILE F 1 43 ? -14.501 -34.606 -17.895 1.00 22.08 40 ILE F C 1
ATOM 5127 O O . ILE F 1 43 ? -14.325 -35.811 -18.070 1.00 22.13 40 ILE F O 1
ATOM 5132 N N . ASP F 1 44 ? -13.560 -33.702 -18.149 1.00 23.91 41 ASP F N 1
ATOM 5133 C CA . ASP F 1 44 ? -12.235 -34.112 -18.609 1.00 25.00 41 ASP F CA 1
ATOM 5134 C C . ASP F 1 44 ? -11.502 -34.968 -17.579 1.00 29.57 41 ASP F C 1
ATOM 5135 O O . ASP F 1 44 ? -10.990 -36.052 -17.904 1.00 36.07 41 ASP F O 1
ATOM 5140 N N . TRP F 1 45 ? -11.470 -34.497 -16.334 1.00 33.05 42 TRP F N 1
ATOM 5141 C CA . TRP F 1 45 ? -10.795 -35.260 -15.282 1.00 41.02 42 TRP F CA 1
ATOM 5142 C C . TRP F 1 45 ? -11.476 -36.612 -15.035 1.00 24.20 42 TRP F C 1
ATOM 5143 O O . TRP F 1 45 ? -10.801 -37.600 -14.760 1.00 40.47 42 TRP F O 1
ATOM 5154 N N . LEU F 1 46 ? -12.800 -36.654 -15.111 1.00 31.83 43 LEU F N 1
ATOM 5155 C CA . LEU F 1 46 ? -13.521 -37.918 -14.987 1.00 32.86 43 LEU F CA 1
ATOM 5156 C C . LEU F 1 46 ? -13.254 -38.874 -16.156 1.00 40.81 43 LEU F C 1
ATOM 5157 O O . LEU F 1 46 ? -13.148 -40.086 -15.960 1.00 46.10 43 LEU F O 1
ATOM 5162 N N . ARG F 1 47 ? -13.149 -38.326 -17.366 1.00 43.00 44 ARG F N 1
ATOM 5163 C CA . ARG F 1 47 ? -12.806 -39.115 -18.547 1.00 21.78 44 ARG F CA 1
ATOM 5164 C C . ARG F 1 47 ? -11.428 -39.728 -18.398 1.00 25.76 44 ARG F C 1
ATOM 5165 O O . ARG F 1 47 ? -11.196 -40.860 -18.821 1.00 28.33 44 ARG F O 1
ATOM 5173 N N . GLU F 1 48 ? -10.509 -38.971 -17.808 1.00 26.82 45 GLU F N 1
ATOM 5174 C CA . GLU F 1 48 ? -9.179 -39.492 -17.517 1.00 24.39 45 GLU F CA 1
ATOM 5175 C C . GLU F 1 48 ? -9.244 -40.651 -16.521 1.00 27.42 45 GLU F C 1
ATOM 5176 O O . GLU F 1 48 ? -8.350 -41.491 -16.469 1.00 38.08 45 GLU F O 1
ATOM 5182 N N . LEU F 1 49 ? -10.304 -40.660 -15.720 1.00 41.71 46 LEU F N 1
ATOM 5183 C CA . LEU F 1 49 ? -10.491 -41.643 -14.656 1.00 31.92 46 LEU F CA 1
ATOM 5184 C C . LEU F 1 49 ? -11.500 -42.754 -14.966 1.00 39.81 46 LEU F C 1
ATOM 5185 O O . LEU F 1 49 ? -12.088 -43.321 -14.042 1.00 48.26 46 LEU F O 1
ATOM 5190 N N . ASP F 1 50 ? -11.725 -43.029 -16.249 1.00 40.13 47 ASP F N 1
ATOM 5191 C CA . ASP F 1 50 ? -12.658 -44.072 -16.675 1.00 39.20 47 ASP F CA 1
ATOM 5192 C C . ASP F 1 50 ? -14.066 -43.744 -16.217 1.00 36.37 47 ASP F C 1
ATOM 5193 O O . ASP F 1 50 ? -14.873 -44.639 -15.975 1.00 43.39 47 ASP F O 1
ATOM 5198 N N . ILE F 1 51 ? -14.381 -42.466 -16.094 1.00 34.27 48 ILE F N 1
ATOM 5199 C CA . ILE F 1 51 ? -15.734 -42.156 -15.710 1.00 39.75 48 ILE F CA 1
ATOM 5200 C C . ILE F 1 51 ? -16.515 -41.580 -16.860 1.00 51.87 48 ILE F C 1
ATOM 5201 O O . ILE F 1 51 ? -16.173 -40.554 -17.444 1.00 56.98 48 ILE F O 1
ATOM 5206 N N . LYS F 1 52 ? -17.586 -42.290 -17.167 1.00 56.63 49 LYS F N 1
ATOM 5207 C CA . LYS F 1 52 ? -18.423 -41.999 -18.305 1.00 56.33 49 LYS F CA 1
ATOM 5208 C C . LYS F 1 52 ? -19.775 -41.811 -17.676 1.00 57.64 49 LYS F C 1
ATOM 5209 O O . LYS F 1 52 ? -20.054 -42.375 -16.616 1.00 56.92 49 LYS F O 1
ATOM 5215 N N . MET F 1 53 ? -20.611 -41.008 -18.302 1.00 55.78 50 MET F N 1
ATOM 5216 C CA . MET F 1 53 ? -21.955 -40.819 -17.804 1.00 55.15 50 MET F CA 1
ATOM 5217 C C . MET F 1 53 ? -22.863 -41.980 -18.240 1.00 52.02 50 MET F C 1
ATOM 5218 O O . MET F 1 53 ? -24.013 -42.082 -17.808 1.00 50.70 50 MET F O 1
ATOM 5223 N N . THR F 1 54 ? -22.333 -42.847 -19.100 1.00 48.60 51 THR F N 1
ATOM 5224 C CA . THR F 1 54 ? -23.105 -43.946 -19.678 1.00 54.02 51 THR F CA 1
ATOM 5225 C C . THR F 1 54 ? -23.580 -45.020 -18.683 1.00 58.79 51 THR F C 1
ATOM 5226 O O . THR F 1 54 ? -24.707 -45.497 -18.796 1.00 63.12 51 THR F O 1
ATOM 5230 N N . GLY F 1 55 ? -22.744 -45.411 -17.723 1.00 60.88 52 GLY F N 1
ATOM 5231 C CA . GLY F 1 55 ? -23.071 -46.543 -16.862 1.00 63.19 52 GLY F CA 1
ATOM 5232 C C . GLY F 1 55 ? -24.293 -46.325 -15.979 1.00 64.67 52 GLY F C 1
ATOM 5233 O O . GLY F 1 55 ? -24.774 -45.198 -15.852 1.00 65.40 52 GLY F O 1
ATOM 5234 N N . GLN F 1 56 ? -24.806 -47.402 -15.383 1.00 64.14 53 GLN F N 1
ATOM 5235 C CA . GLN F 1 56 ? -25.977 -47.311 -14.504 1.00 66.06 53 GLN F CA 1
ATOM 5236 C C . GLN F 1 56 ? -25.702 -46.565 -13.195 1.00 63.67 53 GLN F C 1
ATOM 5237 O O . GLN F 1 56 ? -26.610 -45.955 -12.630 1.00 65.87 53 GLN F O 1
ATOM 5243 N N . THR F 1 57 ? -24.473 -46.635 -12.690 1.00 56.76 54 THR F N 1
ATOM 5244 C CA . THR F 1 57 ? -24.137 -45.882 -11.487 1.00 51.31 54 THR F CA 1
ATOM 5245 C C . THR F 1 57 ? -23.155 -44.789 -11.893 1.00 48.19 54 THR F C 1
ATOM 5246 O O . THR F 1 57 ? -22.308 -44.986 -12.769 1.00 46.25 54 THR F O 1
ATOM 5250 N N . GLY F 1 58 ? -23.304 -43.614 -11.292 1.00 45.06 55 GLY F N 1
ATOM 5251 C CA . GLY F 1 58 ? -22.444 -42.499 -11.628 1.00 38.53 55 GLY F CA 1
ATOM 5252 C C . GLY F 1 58 ? -22.715 -41.264 -10.799 1.00 31.99 55 GLY F C 1
ATOM 5253 O O . GLY F 1 58 ? -23.629 -41.247 -9.974 1.00 30.80 55 GLY F O 1
ATOM 5254 N N . PRO F 1 59 ? -21.910 -40.218 -11.016 1.00 32.61 56 PRO F N 1
ATOM 5255 C CA . PRO F 1 59 ? -22.075 -38.937 -10.331 1.00 30.71 56 PRO F CA 1
ATOM 5256 C C . PRO F 1 59 ? -23.235 -38.124 -10.894 1.00 30.02 56 PRO F C 1
ATOM 5257 O O . PRO F 1 59 ? -23.517 -38.189 -12.091 1.00 35.23 56 PRO F O 1
ATOM 5261 N N . VAL F 1 60 ? -23.905 -37.373 -10.031 1.00 25.53 57 VAL F N 1
ATOM 5262 C CA . VAL F 1 60 ? -24.905 -36.415 -10.475 1.00 25.33 57 VAL F CA 1
ATOM 5263 C C . VAL F 1 60 ? -24.691 -35.099 -9.743 1.00 23.76 57 VAL F C 1
ATOM 5264 O O . VAL F 1 60 ? -24.509 -35.082 -8.529 1.00 23.04 57 VAL F O 1
ATOM 5268 N N . VAL F 1 61 ? -24.701 -33.995 -10.479 1.00 27.53 58 VAL F N 1
ATOM 5269 C CA . VAL F 1 61 ? -24.545 -32.701 -9.842 1.00 28.30 58 VAL F CA 1
ATOM 5270 C C . VAL F 1 61 ? -25.860 -32.307 -9.199 1.00 34.91 58 VAL F C 1
ATOM 5271 O O . VAL F 1 61 ? -26.892 -32.243 -9.866 1.00 41.15 58 VAL F O 1
ATOM 5275 N N . ILE F 1 62 ? -25.822 -32.055 -7.896 1.00 36.12 59 ILE F N 1
ATOM 5276 C CA . ILE F 1 62 ? -27.009 -31.630 -7.175 1.00 21.15 59 ILE F CA 1
ATOM 5277 C C . ILE F 1 62 ? -26.912 -30.155 -6.827 1.00 30.48 59 ILE F C 1
ATOM 5278 O O . ILE F 1 62 ? -27.926 -29.457 -6.747 1.00 26.30 59 ILE F O 1
ATOM 5283 N N . HIS F 1 63 ? -25.691 -29.670 -6.636 1.00 29.43 60 HIS F N 1
ATOM 5284 C CA . HIS F 1 63 ? -25.529 -28.245 -6.388 1.00 23.44 60 HIS F CA 1
ATOM 5285 C C . HIS F 1 63 ? -24.311 -27.676 -7.103 1.00 18.43 60 HIS F C 1
ATOM 5286 O O . HIS F 1 63 ? -23.321 -28.370 -7.317 1.00 39.73 60 HIS F O 1
ATOM 5293 N N . VAL F 1 64 ? -24.403 -26.403 -7.472 1.00 20.58 61 VAL F N 1
ATOM 5294 C CA . VAL F 1 64 ? -23.292 -25.679 -8.070 1.00 17.99 61 VAL F CA 1
ATOM 5295 C C . VAL F 1 64 ? -23.404 -24.219 -7.689 1.00 17.64 61 VAL F C 1
ATOM 5296 O O . VAL F 1 64 ? -24.501 -23.677 -7.590 1.00 17.79 61 VAL F O 1
ATOM 5300 N N . ALA F 1 65 ? -22.258 -23.583 -7.490 1.00 26.16 62 ALA F N 1
ATOM 5301 C CA . ALA F 1 65 ? -22.220 -22.199 -7.051 1.00 22.53 62 ALA F CA 1
ATOM 5302 C C . ALA F 1 65 ? -20.974 -21.554 -7.621 1.00 20.12 62 ALA F C 1
ATOM 5303 O O . ALA F 1 65 ? -19.973 -22.233 -7.859 1.00 18.33 62 ALA F O 1
ATOM 5305 N N . CYS F 1 66 ? -21.024 -20.241 -7.817 1.00 17.37 63 CYS F N 1
ATOM 5306 C CA . CYS F 1 66 ? -19.872 -19.520 -8.339 1.00 33.18 63 CYS F CA 1
ATOM 5307 C C . CYS F 1 66 ? -19.710 -18.139 -7.722 1.00 17.75 63 CYS F C 1
ATOM 5308 O O . CYS F 1 66 ? -20.680 -17.416 -7.505 1.00 17.83 63 CYS F O 1
ATOM 5311 N N . THR F 1 67 ? -18.461 -17.788 -7.445 1.00 19.87 64 THR F N 1
ATOM 5312 C CA . THR F 1 67 ? -18.095 -16.479 -6.946 1.00 18.34 64 THR F CA 1
ATOM 5313 C C . THR F 1 67 ? -17.343 -15.738 -8.032 1.00 18.90 64 THR F C 1
ATOM 5314 O O . THR F 1 67 ? -16.327 -16.229 -8.538 1.00 19.07 64 THR F O 1
ATOM 5318 N N . PHE F 1 68 ? -17.854 -14.567 -8.399 1.00 35.03 65 PHE F N 1
ATOM 5319 C CA . PHE F 1 68 ? -17.269 -13.768 -9.466 1.00 30.23 65 PHE F CA 1
ATOM 5320 C C . PHE F 1 68 ? -16.465 -12.622 -8.877 1.00 31.83 65 PHE F C 1
ATOM 5321 O O . PHE F 1 68 ? -17.030 -11.695 -8.294 1.00 20.96 65 PHE F O 1
ATOM 5329 N N . LEU F 1 69 ? -15.147 -12.693 -9.020 1.00 33.60 66 LEU F N 1
ATOM 5330 C CA . LEU F 1 69 ? -14.276 -11.710 -8.396 1.00 21.98 66 LEU F CA 1
ATOM 5331 C C . LEU F 1 69 ? -13.815 -10.646 -9.387 1.00 22.95 66 LEU F C 1
ATOM 5332 O O . LEU F 1 69 ? -13.854 -9.456 -9.085 1.00 23.73 66 LEU F O 1
ATOM 5337 N N . LYS F 1 70 ? -13.400 -11.072 -10.576 1.00 23.85 67 LYS F N 1
ATOM 5338 C CA . LYS F 1 70 ? -12.982 -10.142 -11.624 1.00 23.99 67 LYS F CA 1
ATOM 5339 C C . LYS F 1 70 ? -13.442 -10.566 -13.023 1.00 48.90 67 LYS F C 1
ATOM 5340 O O . LYS F 1 70 ? -13.334 -11.735 -13.388 1.00 50.11 67 LYS F O 1
ATOM 5346 N N . PRO F 1 71 ? -13.969 -9.610 -13.808 1.00 47.69 68 PRO F N 1
ATOM 5347 C CA . PRO F 1 71 ? -14.468 -9.846 -15.171 1.00 41.28 68 PRO F CA 1
ATOM 5348 C C . PRO F 1 71 ? -13.382 -10.248 -16.173 1.00 43.50 68 PRO F C 1
ATOM 5349 O O . PRO F 1 71 ? -12.251 -9.768 -16.094 1.00 41.92 68 PRO F O 1
ATOM 5353 N N . ILE F 1 72 ? -13.748 -11.108 -17.120 1.00 46.87 69 ILE F N 1
ATOM 5354 C CA . ILE F 1 72 ? -12.847 -11.596 -18.166 1.00 40.92 69 ILE F CA 1
ATOM 5355 C C . ILE F 1 72 ? -13.194 -10.981 -19.522 1.00 39.76 69 ILE F C 1
ATOM 5356 O O . ILE F 1 72 ? -14.365 -10.937 -19.902 1.00 37.10 69 ILE F O 1
ATOM 5361 N N . VAL F 1 73 ? -12.186 -10.496 -20.243 1.00 39.36 70 VAL F N 1
ATOM 5362 C CA . VAL F 1 73 ? -12.417 -9.862 -21.539 1.00 39.17 70 VAL F CA 1
ATOM 5363 C C . VAL F 1 73 ? -11.661 -10.579 -22.664 1.00 46.65 70 VAL F C 1
ATOM 5364 O O . VAL F 1 73 ? -10.540 -11.044 -22.471 1.00 57.18 70 VAL F O 1
ATOM 5368 N N . TYR F 1 74 ? -12.290 -10.675 -23.831 1.00 42.68 71 TYR F N 1
ATOM 5369 C CA . TYR F 1 74 ? -11.658 -11.239 -25.022 1.00 37.82 71 TYR F CA 1
ATOM 5370 C C . TYR F 1 74 ? -10.609 -10.274 -25.585 1.00 37.79 71 TYR F C 1
ATOM 5371 O O . TYR F 1 74 ? -10.849 -9.068 -25.657 1.00 32.85 71 TYR F O 1
ATOM 5380 N N . PRO F 1 75 ? -9.441 -10.801 -25.990 1.00 36.34 72 PRO F N 1
ATOM 5381 C CA . PRO F 1 75 ? -9.088 -12.220 -25.913 1.00 34.46 72 PRO F CA 1
ATOM 5382 C C . PRO F 1 75 ? -8.479 -12.605 -24.577 1.00 31.43 72 PRO F C 1
ATOM 5383 O O . PRO F 1 75 ? -7.860 -11.776 -23.910 1.00 63.56 72 PRO F O 1
ATOM 5387 N N . ALA F 1 76 ? -8.646 -13.863 -24.194 1.00 30.57 73 ALA F N 1
ATOM 5388 C CA . ALA F 1 76 ? -8.105 -14.325 -22.929 1.00 42.76 73 ALA F CA 1
ATOM 5389 C C . ALA F 1 76 ? -7.745 -15.802 -22.982 1.00 39.42 73 ALA F C 1
ATOM 5390 O O . ALA F 1 76 ? -8.553 -16.641 -23.377 1.00 39.00 73 ALA F O 1
ATOM 5392 N N . THR F 1 77 ? -6.525 -16.109 -22.554 1.00 42.84 74 THR F N 1
ATOM 5393 C CA . THR F 1 77 ? -6.096 -17.489 -22.386 1.00 42.99 74 THR F CA 1
ATOM 5394 C C . THR F 1 77 ? -6.219 -17.846 -20.911 1.00 39.63 74 THR F C 1
ATOM 5395 O O . THR F 1 77 ? -5.576 -17.243 -20.054 1.00 33.17 74 THR F O 1
ATOM 5399 N N . VAL F 1 78 ? -7.066 -18.823 -20.614 1.00 38.63 75 VAL F N 1
ATOM 5400 C CA . VAL F 1 78 ? -7.396 -19.137 -19.234 1.00 44.01 75 VAL F CA 1
ATOM 5401 C C . VAL F 1 78 ? -6.999 -20.557 -18.830 1.00 47.32 75 VAL F C 1
ATOM 5402 O O . VAL F 1 78 ? -6.984 -21.484 -19.652 1.00 52.95 75 VAL F O 1
ATOM 5406 N N . THR F 1 79 ? -6.656 -20.702 -17.554 1.00 43.33 76 THR F N 1
ATOM 5407 C CA . THR F 1 79 ? -6.363 -21.997 -16.962 1.00 40.34 76 THR F CA 1
ATOM 5408 C C . THR F 1 79 ? -7.307 -22.237 -15.795 1.00 39.89 76 THR F C 1
ATOM 5409 O O . THR F 1 79 ? -7.508 -21.360 -14.954 1.00 40.81 76 THR F O 1
ATOM 5413 N N . ILE F 1 80 ? -7.878 -23.432 -15.744 1.00 25.78 77 ILE F N 1
ATOM 5414 C CA . ILE F 1 80 ? -8.732 -23.823 -14.640 1.00 27.52 77 ILE F CA 1
ATOM 5415 C C . ILE F 1 80 ? -7.977 -24.842 -13.818 1.00 28.17 77 ILE F C 1
ATOM 5416 O O . ILE F 1 80 ? -7.488 -25.845 -14.345 1.00 29.59 77 ILE F O 1
ATOM 5421 N N . HIS F 1 81 ? -7.877 -24.574 -12.523 1.00 31.84 78 HIS F N 1
ATOM 5422 C CA . HIS F 1 81 ? -7.248 -25.508 -11.610 1.00 24.61 78 HIS F CA 1
ATOM 5423 C C . HIS F 1 81 ? -8.345 -26.102 -10.744 1.00 30.33 78 HIS F C 1
ATOM 5424 O O . HIS F 1 81 ? -9.024 -25.394 -10.001 1.00 22.10 78 HIS F O 1
ATOM 5431 N N . SER F 1 82 ? -8.496 -27.416 -10.831 1.00 33.48 79 SER F N 1
ATOM 5432 C CA . SER F 1 82 ? -9.612 -28.096 -10.200 1.00 29.65 79 SER F CA 1
ATOM 5433 C C . SER F 1 82 ? -9.105 -29.046 -9.135 1.00 27.67 79 SER F C 1
ATOM 5434 O O . SER F 1 82 ? -8.133 -29.769 -9.354 1.00 31.28 79 SER F O 1
ATOM 5437 N N . LYS F 1 83 ? -9.762 -29.046 -7.980 1.00 22.50 80 LYS F N 1
ATOM 5438 C CA . LYS F 1 83 ? -9.345 -29.949 -6.920 1.00 38.68 80 LYS F CA 1
ATOM 5439 C C . LYS F 1 83 ? -10.567 -30.578 -6.289 1.00 37.78 80 LYS F C 1
ATOM 5440 O O . LYS F 1 83 ? -11.662 -30.021 -6.332 1.00 41.42 80 LYS F O 1
ATOM 5446 N N . VAL F 1 84 ? -10.371 -31.750 -5.701 1.00 23.92 81 VAL F N 1
ATOM 5447 C CA . VAL F 1 84 ? -11.440 -32.384 -4.966 1.00 23.35 81 VAL F CA 1
ATOM 5448 C C . VAL F 1 84 ? -11.233 -31.865 -3.565 1.00 32.79 81 VAL F C 1
ATOM 5449 O O . VAL F 1 84 ? -10.140 -31.958 -3.009 1.00 31.64 81 VAL F O 1
ATOM 5453 N N . ASN F 1 85 ? -12.296 -31.337 -2.983 1.00 30.39 82 ASN F N 1
ATOM 5454 C CA . ASN F 1 85 ? -12.194 -30.657 -1.714 1.00 22.27 82 ASN F CA 1
ATOM 5455 C C . ASN F 1 85 ? -12.492 -31.615 -0.589 1.00 23.20 82 ASN F C 1
ATOM 5456 O O . ASN F 1 85 ? -11.674 -31.843 0.302 1.00 27.49 82 ASN F O 1
ATOM 5461 N N . SER F 1 86 ? -13.677 -32.190 -0.658 1.00 22.35 83 SER F N 1
ATOM 5462 C CA . SER F 1 86 ? -14.194 -33.015 0.406 1.00 23.15 83 SER F CA 1
ATOM 5463 C C . SER F 1 86 ? -14.854 -34.291 -0.104 1.00 23.41 83 SER F C 1
ATOM 5464 O O . SER F 1 86 ? -15.629 -34.253 -1.057 1.00 39.35 83 SER F O 1
ATOM 5467 N N . LEU F 1 87 ? -14.521 -35.422 0.503 1.00 25.19 84 LEU F N 1
ATOM 5468 C CA . LEU F 1 87 ? -15.119 -36.686 0.099 1.00 26.12 84 LEU F CA 1
ATOM 5469 C C . LEU F 1 87 ? -16.214 -37.052 1.088 1.00 47.14 84 LEU F C 1
ATOM 5470 O O . LEU F 1 87 ? -15.956 -37.191 2.280 1.00 45.06 84 LEU F O 1
ATOM 5475 N N . GLY F 1 88 ? -17.440 -37.189 0.595 1.00 49.27 85 GLY F N 1
ATOM 5476 C CA . GLY F 1 88 ? -18.531 -37.667 1.424 1.00 26.11 85 GLY F CA 1
ATOM 5477 C C . GLY F 1 88 ? -18.726 -39.155 1.287 1.00 36.52 85 GLY F C 1
ATOM 5478 O O . GLY F 1 88 ? -17.844 -39.860 0.800 1.00 37.68 85 GLY F O 1
ATOM 5479 N N . ASN F 1 89 ? -19.885 -39.639 1.716 1.00 40.16 86 ASN F N 1
ATOM 5480 C CA . ASN F 1 89 ? -20.207 -41.042 1.523 1.00 44.27 86 ASN F CA 1
ATOM 5481 C C . ASN F 1 89 ? -20.765 -41.275 0.132 1.00 43.22 86 ASN F C 1
ATOM 5482 O O . ASN F 1 89 ? -20.329 -42.173 -0.576 1.00 46.65 86 ASN F O 1
ATOM 5487 N N . SER F 1 90 ? -21.712 -40.434 -0.266 1.00 37.89 87 SER F N 1
ATOM 5488 C CA . SER F 1 90 ? -22.259 -40.478 -1.612 1.00 31.46 87 SER F CA 1
ATOM 5489 C C . SER F 1 90 ? -21.856 -39.231 -2.365 1.00 29.29 87 SER F C 1
ATOM 5490 O O . SER F 1 90 ? -21.849 -39.197 -3.594 1.00 53.70 87 SER F O 1
ATOM 5493 N N . SER F 1 91 ? -21.511 -38.206 -1.598 1.00 38.42 88 SER F N 1
ATOM 5494 C CA . SER F 1 91 ? -21.264 -36.882 -2.134 1.00 25.20 88 SER F CA 1
ATOM 5495 C C . SER F 1 91 ? -19.789 -36.550 -2.228 1.00 24.33 88 SER F C 1
ATOM 5496 O O . SER F 1 91 ? -18.943 -37.166 -1.586 1.00 25.03 88 SER F O 1
ATOM 5499 N N . MET F 1 92 ? -19.499 -35.548 -3.037 1.00 35.77 89 MET F N 1
ATOM 5500 C CA . MET F 1 92 ? -18.171 -34.991 -3.132 1.00 33.57 89 MET F CA 1
ATOM 5501 C C . MET F 1 92 ? -18.320 -33.527 -3.469 1.00 34.15 89 MET F C 1
ATOM 5502 O O . MET F 1 92 ? -19.311 -33.104 -4.069 1.00 36.76 89 MET F O 1
ATOM 5507 N N . ILE F 1 93 ? -17.335 -32.749 -3.054 1.00 34.99 90 ILE F N 1
ATOM 5508 C CA . ILE F 1 93 ? -17.312 -31.340 -3.366 1.00 30.93 90 ILE F CA 1
ATOM 5509 C C . ILE F 1 93 ? -16.106 -31.064 -4.244 1.00 31.54 90 ILE F C 1
ATOM 5510 O O . ILE F 1 93 ? -15.007 -31.539 -3.960 1.00 34.34 90 ILE F O 1
ATOM 5515 N N . MET F 1 94 ? -16.310 -30.300 -5.311 1.00 28.52 91 MET F N 1
ATOM 5516 C CA . MET F 1 94 ? -15.217 -29.974 -6.214 1.00 19.45 91 MET F CA 1
ATOM 5517 C C . MET F 1 94 ? -15.040 -28.475 -6.362 1.00 18.40 91 MET F C 1
ATOM 5518 O O . MET F 1 94 ? -16.011 -27.721 -6.481 1.00 19.63 91 MET F O 1
ATOM 5523 N N . ASP F 1 95 ? -13.781 -28.058 -6.355 1.00 18.72 92 ASP F N 1
ATOM 5524 C CA . ASP F 1 95 ? -13.439 -26.654 -6.429 1.00 18.67 92 ASP F CA 1
ATOM 5525 C C . ASP F 1 95 ? -12.759 -26.351 -7.749 1.00 21.48 92 ASP F C 1
ATOM 5526 O O . ASP F 1 95 ? -11.961 -27.147 -8.245 1.00 19.66 92 ASP F O 1
ATOM 5531 N N . HIS F 1 96 ? -13.088 -25.194 -8.310 1.00 21.54 93 HIS F N 1
ATOM 5532 C CA . HIS F 1 96 ? -12.483 -24.723 -9.540 1.00 19.40 93 HIS F CA 1
ATOM 5533 C C . HIS F 1 96 ? -11.997 -23.298 -9.338 1.00 19.92 93 HIS F C 1
ATOM 5534 O O . HIS F 1 96 ? -12.795 -22.392 -9.103 1.00 19.98 93 HIS F O 1
ATOM 5541 N N . ASP F 1 97 ? -10.688 -23.104 -9.434 1.00 31.86 94 ASP F N 1
ATOM 5542 C CA . ASP F 1 97 ? -10.110 -21.773 -9.383 1.00 28.84 94 ASP F CA 1
ATOM 5543 C C . ASP F 1 97 ? -9.770 -21.380 -10.816 1.00 31.44 94 ASP F C 1
ATOM 5544 O O . ASP F 1 97 ? -9.075 -22.113 -11.524 1.00 27.65 94 ASP F O 1
ATOM 5549 N N . LEU F 1 98 ? -10.279 -20.232 -11.248 1.00 29.62 95 LEU F N 1
ATOM 5550 C CA . LEU F 1 98 ? -10.090 -19.798 -12.626 1.00 29.55 95 LEU F CA 1
ATOM 5551 C C . LEU F 1 98 ? -9.086 -18.657 -12.750 1.00 31.96 95 LEU F C 1
ATOM 5552 O O . LEU F 1 98 ? -9.305 -17.564 -12.232 1.00 35.53 95 LEU F O 1
ATOM 5557 N N . TYR F 1 99 ? -7.967 -18.936 -13.416 1.00 33.72 96 TYR F N 1
ATOM 5558 C CA . TYR F 1 99 ? -6.918 -17.935 -13.570 1.00 34.46 96 TYR F CA 1
ATOM 5559 C C . TYR F 1 99 ? -6.729 -17.470 -15.006 1.00 31.76 96 TYR F C 1
ATOM 5560 O O . TYR F 1 99 ? -6.633 -18.274 -15.941 1.00 28.89 96 TYR F O 1
ATOM 5569 N N . GLN F 1 100 ? -6.649 -16.150 -15.144 1.00 30.07 97 GLN F N 1
ATOM 5570 C CA . GLN F 1 100 ? -6.155 -15.479 -16.335 1.00 40.46 97 GLN F CA 1
ATOM 5571 C C . GLN F 1 100 ? -4.778 -14.938 -15.945 1.00 42.35 97 GLN F C 1
ATOM 5572 O O . GLN F 1 100 ? -4.678 -14.025 -15.119 1.00 45.61 97 GLN F O 1
ATOM 5578 N N . GLU F 1 101 ? -3.730 -15.498 -16.545 1.00 42.41 98 GLU F N 1
ATOM 5579 C CA . GLU F 1 101 ? -2.345 -15.274 -16.113 1.00 45.22 98 GLU F CA 1
ATOM 5580 C C . GLU F 1 101 ? -2.265 -15.718 -14.645 1.00 48.12 98 GLU F C 1
ATOM 5581 O O . GLU F 1 101 ? -2.736 -16.803 -14.316 1.00 48.08 98 GLU F O 1
ATOM 5587 N N . GLU F 1 102 ? -1.669 -14.917 -13.763 1.00 47.75 99 GLU F N 1
ATOM 5588 C CA . GLU F 1 102 ? -1.668 -15.270 -12.339 1.00 44.52 99 GLU F CA 1
ATOM 5589 C C . GLU F 1 102 ? -2.945 -14.819 -11.608 1.00 44.42 99 GLU F C 1
ATOM 5590 O O . GLU F 1 102 ? -3.253 -15.334 -10.531 1.00 46.73 99 GLU F O 1
ATOM 5596 N N . THR F 1 103 ? -3.692 -13.883 -12.195 1.00 43.92 100 THR F N 1
ATOM 5597 C CA . THR F 1 103 ? -4.856 -13.293 -11.522 1.00 46.43 100 THR F CA 1
ATOM 5598 C C . THR F 1 103 ? -6.042 -14.252 -11.453 1.00 43.11 100 THR F C 1
ATOM 5599 O O . THR F 1 103 ? -6.384 -14.900 -12.440 1.00 41.17 100 THR F O 1
ATOM 5603 N N . LEU F 1 104 ? -6.661 -14.338 -10.273 1.00 39.84 101 LEU F N 1
ATOM 5604 C CA . LEU F 1 104 ? -7.822 -15.203 -10.040 1.00 37.19 101 LEU F CA 1
ATOM 5605 C C . LEU F 1 104 ? -9.127 -14.462 -10.331 1.00 31.97 101 LEU F C 1
ATOM 5606 O O . LEU F 1 104 ? -9.439 -13.464 -9.683 1.00 28.27 101 LEU F O 1
ATOM 5611 N N . MET F 1 105 ? -9.897 -14.977 -11.287 1.00 28.13 102 MET F N 1
ATOM 5612 C CA . MET F 1 105 ? -11.071 -14.265 -11.780 1.00 24.39 102 MET F CA 1
ATOM 5613 C C . MET F 1 105 ? -12.372 -14.757 -11.150 1.00 31.46 102 MET F C 1
ATOM 5614 O O . MET F 1 105 ? -13.257 -13.963 -10.823 1.00 29.73 102 MET F O 1
ATOM 5619 N N . ALA F 1 106 ? -12.485 -16.070 -10.981 1.00 30.53 103 ALA F N 1
ATOM 5620 C CA . ALA F 1 106 ? -13.696 -16.655 -10.422 1.00 20.06 103 ALA F CA 1
ATOM 5621 C C . ALA F 1 106 ? -13.414 -17.979 -9.723 1.00 19.32 103 ALA F C 1
ATOM 5622 O O . ALA F 1 106 ? -12.432 -18.664 -10.025 1.00 20.04 103 ALA F O 1
ATOM 5624 N N . GLN F 1 107 ? -14.308 -18.342 -8.808 1.00 20.61 104 GLN F N 1
ATOM 5625 C CA . GLN F 1 107 ? -14.214 -19.603 -8.070 1.00 17.53 104 GLN F CA 1
ATOM 5626 C C . GLN F 1 107 ? -15.528 -20.370 -7.997 1.00 16.46 104 GLN F C 1
ATOM 5627 O O . GLN F 1 107 ? -16.526 -19.872 -7.492 1.00 19.40 104 GLN F O 1
ATOM 5633 N N . GLY F 1 108 ? -15.515 -21.600 -8.491 1.00 16.40 105 GLY F N 1
ATOM 5634 C CA . GLY F 1 108 ? -16.714 -22.412 -8.479 1.00 22.73 105 GLY F CA 1
ATOM 5635 C C . GLY F 1 108 ? -16.642 -23.581 -7.518 1.00 27.04 105 GLY F C 1
ATOM 5636 O O . GLY F 1 108 ? -15.599 -24.203 -7.349 1.00 33.34 105 GLY F O 1
ATOM 5637 N N . VAL F 1 109 ? -17.768 -23.879 -6.884 1.00 29.46 106 VAL F N 1
ATOM 5638 C CA . VAL F 1 109 ? -17.860 -25.013 -5.972 1.00 27.76 106 VAL F CA 1
ATOM 5639 C C . VAL F 1 109 ? -19.089 -25.840 -6.319 1.00 29.92 106 VAL F C 1
ATOM 5640 O O . VAL F 1 109 ? -20.204 -25.317 -6.381 1.00 31.20 106 VAL F O 1
ATOM 5644 N N . SER F 1 110 ? -18.885 -27.130 -6.550 1.00 29.69 107 SER F N 1
ATOM 5645 C CA . SER F 1 110 ? -19.992 -27.997 -6.926 1.00 26.28 107 SER F CA 1
ATOM 5646 C C . SER F 1 110 ? -20.126 -29.233 -6.046 1.00 25.99 107 SER F C 1
ATOM 5647 O O . SER F 1 110 ? -19.157 -29.961 -5.824 1.00 30.20 107 SER F O 1
ATOM 5650 N N . LYS F 1 111 ? -21.334 -29.453 -5.541 1.00 21.54 108 LYS F N 1
ATOM 5651 C CA . LYS F 1 111 ? -21.640 -30.688 -4.846 1.00 15.07 108 LYS F CA 1
ATOM 5652 C C . LYS F 1 111 ? -22.219 -31.675 -5.837 1.00 15.42 108 LYS F C 1
ATOM 5653 O O . LYS F 1 111 ? -23.282 -31.442 -6.432 1.00 29.59 108 LYS F O 1
ATOM 5659 N N . ILE F 1 112 ? -21.507 -32.785 -5.987 1.00 16.07 109 ILE F N 1
ATOM 5660 C CA . ILE F 1 112 ? -21.852 -33.833 -6.929 1.00 23.23 109 ILE F CA 1
ATOM 5661 C C . ILE F 1 112 ? -22.130 -35.071 -6.097 1.00 20.93 109 ILE F C 1
ATOM 5662 O O . ILE F 1 112 ? -21.422 -35.325 -5.134 1.00 19.98 109 ILE F O 1
ATOM 5667 N N . VAL F 1 113 ? -23.144 -35.850 -6.446 1.00 22.39 110 VAL F N 1
ATOM 5668 C CA . VAL F 1 113 ? -23.398 -37.058 -5.680 1.00 19.11 110 VAL F CA 1
ATOM 5669 C C . VAL F 1 113 ? -23.307 -38.281 -6.581 1.00 20.49 110 VAL F C 1
ATOM 5670 O O . VAL F 1 113 ? -23.717 -38.244 -7.738 1.00 42.96 110 VAL F O 1
ATOM 5674 N N . TRP F 1 114 ? -22.764 -39.365 -6.043 1.00 21.45 111 TRP F N 1
ATOM 5675 C CA . TRP F 1 114 ? -22.708 -40.612 -6.774 1.00 23.06 111 TRP F CA 1
ATOM 5676 C C . TRP F 1 114 ? -24.006 -41.342 -6.469 1.00 23.82 111 TRP F C 1
ATOM 5677 O O . TRP F 1 114 ? -24.391 -41.486 -5.311 1.00 27.67 111 TRP F O 1
ATOM 5688 N N . ILE F 1 115 ? -24.693 -41.774 -7.518 1.00 24.82 112 ILE F N 1
ATOM 5689 C CA . ILE F 1 115 ? -25.965 -42.471 -7.377 1.00 25.91 112 ILE F CA 1
ATOM 5690 C C . ILE F 1 115 ? -26.155 -43.597 -8.382 1.00 27.93 112 ILE F C 1
ATOM 5691 O O . ILE F 1 115 ? -25.455 -43.669 -9.390 1.00 45.99 112 ILE F O 1
ATOM 5696 N N . ASP F 1 116 ? -27.094 -44.484 -8.075 1.00 34.82 113 ASP F N 1
ATOM 5697 C CA . ASP F 1 116 ? -27.575 -45.467 -9.033 1.00 42.41 113 ASP F CA 1
ATOM 5698 C C . ASP F 1 116 ? -28.713 -44.822 -9.822 1.00 46.77 113 ASP F C 1
ATOM 5699 O O . ASP F 1 116 ? -29.758 -44.502 -9.252 1.00 50.71 113 ASP F O 1
ATOM 5704 N N . TYR F 1 117 ? -28.498 -44.624 -11.122 1.00 51.52 114 TYR F N 1
ATOM 5705 C CA . TYR F 1 117 ? -29.409 -43.855 -11.978 1.00 52.14 114 TYR F CA 1
ATOM 5706 C C . TYR F 1 117 ? -30.832 -44.385 -12.145 1.00 54.08 114 TYR F C 1
ATOM 5707 O O . TYR F 1 117 ? -31.786 -43.603 -12.104 1.00 56.76 114 TYR F O 1
ATOM 5716 N N . THR F 1 118 ? -30.980 -45.696 -12.324 1.00 50.37 115 THR F N 1
ATOM 5717 C CA . THR F 1 118 ? -32.299 -46.276 -12.579 1.00 50.45 115 THR F CA 1
ATOM 5718 C C . THR F 1 118 ? -33.226 -45.997 -11.422 1.00 55.26 115 THR F C 1
ATOM 5719 O O . THR F 1 118 ? -34.387 -45.621 -11.599 1.00 60.00 115 THR F O 1
ATOM 5723 N N . GLN F 1 119 ? -32.688 -46.173 -10.226 1.00 53.92 116 GLN F N 1
ATOM 5724 C CA . GLN F 1 119 ? -33.464 -45.998 -9.012 1.00 56.31 116 GLN F CA 1
ATOM 5725 C C . GLN F 1 119 ? -33.404 -44.562 -8.493 1.00 60.89 116 GLN F C 1
ATOM 5726 O O . GLN F 1 119 ? -34.196 -44.171 -7.637 1.00 60.51 116 GLN F O 1
ATOM 5732 N N . ASN F 1 120 ? -32.470 -43.779 -9.030 1.00 62.98 117 ASN F N 1
ATOM 5733 C CA . ASN F 1 120 ? -32.226 -42.418 -8.549 1.00 58.63 117 ASN F CA 1
ATOM 5734 C C . ASN F 1 120 ? -31.899 -42.496 -7.064 1.00 51.75 117 ASN F C 1
ATOM 5735 O O . ASN F 1 120 ? -32.338 -41.673 -6.257 1.00 55.99 117 ASN F O 1
ATOM 5740 N N . LYS F 1 121 ? -31.104 -43.503 -6.723 1.00 42.63 118 LYS F N 1
ATOM 5741 C CA . LYS F 1 121 ? -30.781 -43.804 -5.339 1.00 47.77 118 LYS F CA 1
ATOM 5742 C C . LYS F 1 121 ? -29.275 -43.803 -5.143 1.00 45.82 118 LYS F C 1
ATOM 5743 O O . LYS F 1 121 ? -28.521 -44.199 -6.030 1.00 34.83 118 LYS F O 1
ATOM 5749 N N . SER F 1 122 ? -28.860 -43.344 -3.968 1.00 48.92 119 SER F N 1
ATOM 5750 C CA . SER F 1 122 ? -27.459 -43.137 -3.641 1.00 44.82 119 SER F CA 1
ATOM 5751 C C . SER F 1 122 ? -26.575 -44.386 -3.585 1.00 41.58 119 SER F C 1
ATOM 5752 O O . SER F 1 122 ? -26.963 -45.435 -3.069 1.00 41.43 119 SER F O 1
ATOM 5755 N N . VAL F 1 123 ? -25.368 -44.231 -4.120 1.00 35.63 120 VAL F N 1
ATOM 5756 C CA . VAL F 1 123 ? -24.298 -45.216 -4.047 1.00 48.17 120 VAL F CA 1
ATOM 5757 C C . VAL F 1 123 ? -22.999 -44.428 -3.768 1.00 52.86 120 VAL F C 1
ATOM 5758 O O . VAL F 1 123 ? -22.851 -43.302 -4.237 1.00 57.11 120 VAL F O 1
ATOM 5762 N N . PRO F 1 124 ? -22.047 -45.016 -3.018 1.00 51.36 121 PRO F N 1
ATOM 5763 C CA . PRO F 1 124 ? -20.791 -44.353 -2.628 1.00 38.46 121 PRO F CA 1
ATOM 5764 C C . PRO F 1 124 ? -19.843 -44.009 -3.763 1.00 56.57 121 PRO F C 1
ATOM 5765 O O . PRO F 1 124 ? -20.047 -44.405 -4.912 1.00 53.81 121 PRO F O 1
ATOM 5769 N N . LEU F 1 125 ? -18.807 -43.249 -3.422 1.00 58.60 122 LEU F N 1
ATOM 5770 C CA . LEU F 1 125 ? -17.814 -42.834 -4.393 1.00 55.26 122 LEU F CA 1
ATOM 5771 C C . LEU F 1 125 ? -16.914 -44.003 -4.726 1.00 59.75 122 LEU F C 1
ATOM 5772 O O . LEU F 1 125 ? -16.570 -44.800 -3.847 1.00 59.40 122 LEU F O 1
ATOM 5777 N N . PRO F 1 126 ? -16.522 -44.098 -6.005 1.00 60.94 123 PRO F N 1
ATOM 5778 C CA . PRO F 1 126 ? -15.591 -45.116 -6.477 1.00 60.19 123 PRO F CA 1
ATOM 5779 C C . PRO F 1 126 ? -14.252 -44.865 -5.809 1.00 61.81 123 PRO F C 1
ATOM 5780 O O . PRO F 1 126 ? -13.966 -43.733 -5.416 1.00 60.92 123 PRO F O 1
ATOM 5784 N N . ASP F 1 127 ? -13.457 -45.911 -5.655 1.00 64.37 124 ASP F N 1
ATOM 5785 C CA . ASP F 1 127 ? -12.201 -45.822 -4.935 1.00 69.66 124 ASP F CA 1
ATOM 5786 C C . ASP F 1 127 ? -11.181 -44.994 -5.709 1.00 72.88 124 ASP F C 1
ATOM 5787 O O . ASP F 1 127 ? -10.205 -44.512 -5.136 1.00 76.51 124 ASP F O 1
ATOM 5792 N N . ILE F 1 128 ? -11.386 -44.874 -7.019 1.00 70.68 125 ILE F N 1
ATOM 5793 C CA . ILE F 1 128 ? -10.484 -44.102 -7.870 1.00 69.45 125 ILE F CA 1
ATOM 5794 C C . ILE F 1 128 ? -10.524 -42.617 -7.526 1.00 63.76 125 ILE F C 1
ATOM 5795 O O . ILE F 1 128 ? -9.532 -41.908 -7.695 1.00 64.61 125 ILE F O 1
ATOM 5800 N N . ILE F 1 129 ? -11.671 -42.154 -7.033 1.00 55.61 126 ILE F N 1
ATOM 5801 C CA . ILE F 1 129 ? -11.822 -40.773 -6.591 1.00 49.69 126 ILE F CA 1
ATOM 5802 C C . ILE F 1 129 ? -11.205 -40.571 -5.208 1.00 49.07 126 ILE F C 1
ATOM 5803 O O . ILE F 1 129 ? -10.593 -39.537 -4.935 1.00 47.52 126 ILE F O 1
ATOM 5808 N N . ARG F 1 130 ? -11.372 -41.563 -4.339 1.00 49.50 127 ARG F N 1
ATOM 5809 C CA . ARG F 1 130 ? -10.768 -41.528 -3.012 1.00 51.98 127 ARG F CA 1
ATOM 5810 C C . ARG F 1 130 ? -9.249 -41.418 -3.099 1.00 56.78 127 ARG F C 1
ATOM 5811 O O . ARG F 1 130 ? -8.669 -40.409 -2.699 1.00 57.41 127 ARG F O 1
ATOM 5819 N N . ILE G 1 7 ? -4.230 -15.292 -51.788 1.00 28.63 4 ILE G N 1
ATOM 5820 C CA . ILE G 1 7 ? -5.677 -15.451 -51.702 1.00 26.46 4 ILE G CA 1
ATOM 5821 C C . ILE G 1 7 ? -6.125 -16.830 -51.201 1.00 25.87 4 ILE G C 1
ATOM 5822 O O . ILE G 1 7 ? -6.544 -16.941 -50.055 1.00 61.19 4 ILE G O 1
ATOM 5827 N N . ASN G 1 8 ? -5.950 -17.905 -51.960 1.00 39.24 5 ASN G N 1
ATOM 5828 C CA . ASN G 1 8 ? -6.639 -19.123 -51.537 1.00 39.79 5 ASN G CA 1
ATOM 5829 C C . ASN G 1 8 ? -5.780 -20.019 -50.653 1.00 35.90 5 ASN G C 1
ATOM 5830 O O . ASN G 1 8 ? -6.025 -21.219 -50.541 1.00 34.16 5 ASN G O 1
ATOM 5835 N N . LYS G 1 9 ? -4.789 -19.420 -50.001 1.00 38.07 6 LYS G N 1
ATOM 5836 C CA . LYS G 1 9 ? -3.942 -20.144 -49.062 1.00 34.38 6 LYS G CA 1
ATOM 5837 C C . LYS G 1 9 ? -4.542 -20.199 -47.657 1.00 30.44 6 LYS G C 1
ATOM 5838 O O . LYS G 1 9 ? -5.259 -19.287 -47.241 1.00 36.87 6 LYS G O 1
ATOM 5844 N N . ILE G 1 10 ? -4.244 -21.273 -46.933 1.00 26.76 7 ILE G N 1
ATOM 5845 C CA . ILE G 1 10 ? -4.666 -21.395 -45.543 1.00 26.37 7 ILE G CA 1
ATOM 5846 C C . ILE G 1 10 ? -3.915 -20.349 -44.726 1.00 27.11 7 ILE G C 1
ATOM 5847 O O . ILE G 1 10 ? -2.709 -20.477 -44.522 1.00 35.48 7 ILE G O 1
ATOM 5852 N N . ILE G 1 11 ? -4.607 -19.314 -44.261 1.00 26.81 8 ILE G N 1
ATOM 5853 C CA . ILE G 1 11 ? -3.910 -18.249 -43.550 1.00 42.55 8 ILE G CA 1
ATOM 5854 C C . ILE G 1 11 ? -4.177 -18.194 -42.050 1.00 40.99 8 ILE G C 1
ATOM 5855 O O . ILE G 1 11 ? -3.731 -17.266 -41.373 1.00 45.21 8 ILE G O 1
ATOM 5860 N N . HIS G 1 12 ? -4.882 -19.188 -41.527 1.00 35.43 9 HIS G N 1
ATOM 5861 C CA . HIS G 1 12 ? -5.078 -19.269 -40.089 1.00 37.23 9 HIS G CA 1
ATOM 5862 C C . HIS G 1 12 ? -5.399 -20.708 -39.710 1.00 38.50 9 HIS G C 1
ATOM 5863 O O . HIS G 1 12 ? -6.260 -21.341 -40.324 1.00 40.13 9 HIS G O 1
ATOM 5870 N N . LYS G 1 13 ? -4.717 -21.213 -38.689 1.00 38.99 10 LYS G N 1
ATOM 5871 C CA . LYS G 1 13 ? -4.905 -22.583 -38.233 1.00 40.16 10 LYS G CA 1
ATOM 5872 C C . LYS G 1 13 ? -5.112 -22.603 -36.725 1.00 43.35 10 LYS G C 1
ATOM 5873 O O . LYS G 1 13 ? -4.185 -22.329 -35.963 1.00 44.86 10 LYS G O 1
ATOM 5879 N N . LYS G 1 14 ? -6.326 -22.926 -36.293 1.00 29.09 11 LYS G N 1
ATOM 5880 C CA . LYS G 1 14 ? -6.634 -22.980 -34.867 1.00 39.73 11 LYS G CA 1
ATOM 5881 C C . LYS G 1 14 ? -7.006 -24.393 -34.429 1.00 36.10 11 LYS G C 1
ATOM 5882 O O . LYS G 1 14 ? -7.973 -24.967 -34.931 1.00 33.45 11 LYS G O 1
ATOM 5888 N N . THR G 1 15 ? -6.229 -24.954 -33.506 1.00 37.75 12 THR G N 1
ATOM 5889 C CA . THR G 1 15 ? -6.522 -26.281 -32.970 1.00 38.92 12 THR G CA 1
ATOM 5890 C C . THR G 1 15 ? -7.078 -26.170 -31.553 1.00 35.28 12 THR G C 1
ATOM 5891 O O . THR G 1 15 ? -6.577 -25.395 -30.736 1.00 33.53 12 THR G O 1
ATOM 5895 N N . PHE G 1 16 ? -8.117 -26.949 -31.275 1.00 31.64 13 PHE G N 1
ATOM 5896 C CA . PHE G 1 16 ? -8.753 -26.951 -29.968 1.00 32.26 13 PHE G CA 1
ATOM 5897 C C . PHE G 1 16 ? -9.475 -28.269 -29.714 1.00 32.02 13 PHE G C 1
ATOM 5898 O O . PHE G 1 16 ? -9.554 -29.126 -30.596 1.00 39.65 13 PHE G O 1
ATOM 5906 N N . ASP G 1 17 ? -10.003 -28.420 -28.505 1.00 32.74 14 ASP G N 1
ATOM 5907 C CA . ASP G 1 17 ? -10.696 -29.643 -28.116 1.00 36.47 14 ASP G CA 1
ATOM 5908 C C . ASP G 1 17 ? -12.192 -29.434 -27.911 1.00 38.95 14 ASP G C 1
ATOM 5909 O O . ASP G 1 17 ? -12.625 -28.389 -27.419 1.00 31.67 14 ASP G O 1
ATOM 5914 N N . ILE G 1 18 ? -12.972 -30.442 -28.291 1.00 43.28 15 ILE G N 1
ATOM 5915 C CA . ILE G 1 18 ? -14.427 -30.381 -28.182 1.00 45.02 15 ILE G CA 1
ATOM 5916 C C . ILE G 1 18 ? -14.915 -30.514 -26.744 1.00 46.74 15 ILE G C 1
ATOM 5917 O O . ILE G 1 18 ? -14.460 -31.3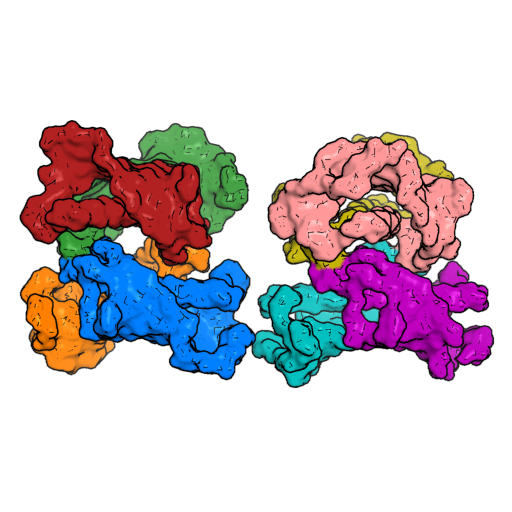77 -25.990 1.00 50.16 15 ILE G O 1
ATOM 5922 N N . ALA G 1 19 ? -15.851 -29.647 -26.377 1.00 42.36 16 ALA G N 1
ATOM 5923 C CA . ALA G 1 19 ? -16.502 -29.720 -25.082 1.00 31.63 16 ALA G CA 1
ATOM 5924 C C . ALA G 1 19 ? -17.650 -30.717 -25.147 1.00 31.07 16 ALA G C 1
ATOM 5925 O O . ALA G 1 19 ? -18.377 -30.773 -26.138 1.00 29.83 16 ALA G O 1
ATOM 5927 N N . TRP G 1 20 ? -17.814 -31.501 -24.090 1.00 44.49 17 TRP G N 1
ATOM 5928 C CA . TRP G 1 20 ? -18.882 -32.489 -24.037 1.00 46.78 17 TRP G CA 1
ATOM 5929 C C . TRP G 1 20 ? -20.260 -31.826 -24.109 1.00 47.40 17 TRP G C 1
ATOM 5930 O O . TRP G 1 20 ? -21.206 -32.390 -24.663 1.00 30.42 17 TRP G O 1
ATOM 5941 N N . GLY G 1 21 ? -20.361 -30.627 -23.540 1.00 45.21 18 GLY G N 1
ATOM 5942 C CA . GLY G 1 21 ? -21.614 -29.894 -23.500 1.00 38.21 18 GLY G CA 1
ATOM 5943 C C . GLY G 1 21 ? -22.045 -29.278 -24.817 1.00 33.33 18 GLY G C 1
ATOM 5944 O O . GLY G 1 21 ? -23.155 -28.756 -24.933 1.00 32.27 18 GLY G O 1
ATOM 5945 N N . ASP G 1 22 ? -21.173 -29.352 -25.816 1.00 33.80 19 ASP G N 1
ATOM 5946 C CA . ASP G 1 22 ? -21.485 -28.846 -27.149 1.00 32.88 19 ASP G CA 1
ATOM 5947 C C . ASP G 1 22 ? -22.459 -29.776 -27.852 1.00 32.99 19 ASP G C 1
ATOM 5948 O O . ASP G 1 22 ? -23.158 -29.379 -28.784 1.00 31.15 19 ASP G O 1
ATOM 5953 N N . MET G 1 23 ? -22.491 -31.020 -27.394 1.00 35.78 20 MET G N 1
ATOM 5954 C CA . MET G 1 23 ? -23.370 -32.031 -27.958 1.00 27.23 20 MET G CA 1
ATOM 5955 C C . MET G 1 23 ? -24.820 -31.844 -27.534 1.00 27.74 20 MET G C 1
ATOM 5956 O O . MET G 1 23 ? -25.103 -31.365 -26.435 1.00 43.24 20 MET G O 1
ATOM 5961 N N . ASP G 1 24 ? -25.736 -32.224 -28.418 1.00 27.82 21 ASP G N 1
ATOM 5962 C CA . ASP G 1 24 ? -27.153 -32.213 -28.092 1.00 28.52 21 ASP G CA 1
ATOM 5963 C C . ASP G 1 24 ? -27.549 -33.587 -27.577 1.00 32.98 21 ASP G C 1
ATOM 5964 O O . ASP G 1 24 ? -26.690 -34.437 -27.361 1.00 29.93 21 ASP G O 1
ATOM 5969 N N . ALA G 1 25 ? -28.843 -33.808 -27.380 1.00 26.26 22 ALA G N 1
ATOM 5970 C CA . ALA G 1 25 ? -29.311 -35.029 -26.732 1.00 23.68 22 ALA G CA 1
ATOM 5971 C C . ALA G 1 25 ? -29.143 -36.284 -27.578 1.00 22.05 22 ALA G C 1
ATOM 5972 O O . ALA G 1 25 ? -29.450 -37.386 -27.123 1.00 19.82 22 ALA G O 1
ATOM 5974 N N . LEU G 1 26 ? -28.658 -36.125 -28.802 1.00 23.35 23 LEU G N 1
ATOM 5975 C CA . LEU G 1 26 ? -28.477 -37.267 -29.685 1.00 22.53 23 LEU G CA 1
ATOM 5976 C C . LEU G 1 26 ? -27.019 -37.697 -29.761 1.00 21.63 23 LEU G C 1
ATOM 5977 O O . LEU G 1 26 ? -26.658 -38.554 -30.565 1.00 53.96 23 LEU G O 1
ATOM 5982 N N . GLY G 1 27 ? -26.184 -37.098 -28.923 1.00 21.67 24 GLY G N 1
ATOM 5983 C CA . GLY G 1 27 ? -24.821 -37.564 -28.764 1.00 30.70 24 GLY G CA 1
ATOM 5984 C C . GLY G 1 27 ? -23.818 -37.065 -29.782 1.00 22.74 24 GLY G C 1
ATOM 5985 O O . GLY G 1 27 ? -22.791 -37.704 -30.003 1.00 52.60 24 GLY G O 1
ATOM 5986 N N . HIS G 1 28 ? -24.100 -35.927 -30.403 1.00 24.04 25 HIS G N 1
ATOM 5987 C CA . HIS G 1 28 ? -23.127 -35.317 -31.302 1.00 34.19 25 HIS G CA 1
ATOM 5988 C C . HIS G 1 28 ? -23.136 -33.798 -31.201 1.00 35.63 25 HIS G C 1
ATOM 5989 O O . HIS G 1 28 ? -24.125 -33.204 -30.781 1.00 37.36 25 HIS G O 1
ATOM 5996 N N . VAL G 1 29 ? -22.023 -33.181 -31.588 1.00 35.93 26 VAL G N 1
ATOM 5997 C CA . VAL G 1 29 ? -21.871 -31.726 -31.555 1.00 38.40 26 VAL G CA 1
ATOM 5998 C C . VAL G 1 29 ? -22.966 -31.013 -32.353 1.00 29.44 26 VAL G C 1
ATOM 5999 O O . VAL G 1 29 ? -23.235 -31.367 -33.501 1.00 30.14 26 VAL G O 1
ATOM 6003 N N . ASN G 1 30 ? -23.598 -30.018 -31.734 1.00 48.39 27 ASN G N 1
ATOM 6004 C CA . ASN G 1 30 ? -24.652 -29.237 -32.377 1.00 55.94 27 ASN G CA 1
ATOM 6005 C C . ASN G 1 30 ? -24.140 -28.461 -33.583 1.00 55.64 27 ASN G C 1
ATOM 6006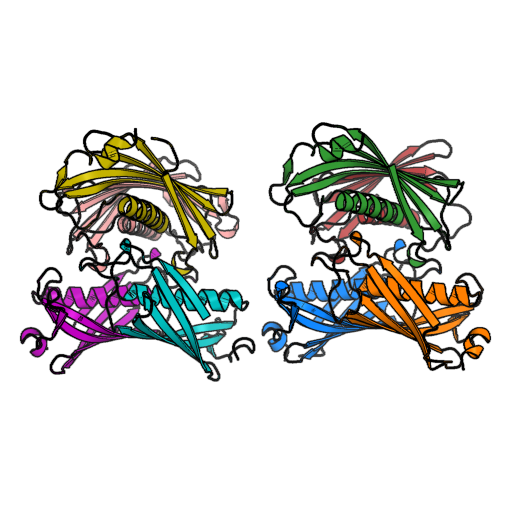 O O . ASN G 1 30 ? -22.980 -28.044 -33.616 1.00 52.74 27 ASN G O 1
ATOM 6011 N N . ASN G 1 31 ? -25.008 -28.287 -34.574 1.00 38.72 28 ASN G N 1
ATOM 6012 C CA . ASN G 1 31 ? -24.614 -27.676 -35.832 1.00 33.18 28 ASN G CA 1
ATOM 6013 C C . ASN G 1 31 ? -24.250 -26.200 -35.680 1.00 37.55 28 ASN G C 1
ATOM 6014 O O . ASN G 1 31 ? -23.383 -25.699 -36.393 1.00 44.00 28 ASN G O 1
ATOM 6019 N N . ALA G 1 32 ? -24.913 -25.506 -34.760 1.00 29.67 29 ALA G N 1
ATOM 6020 C CA . ALA G 1 32 ? -24.622 -24.096 -34.519 1.00 28.35 29 ALA G CA 1
ATOM 6021 C C . ALA G 1 32 ? -23.207 -23.915 -33.963 1.00 19.73 29 ALA G C 1
ATOM 6022 O O . ALA G 1 32 ? -22.544 -22.889 -34.197 1.00 28.81 29 ALA G O 1
ATOM 6024 N N . ARG G 1 33 ? -22.747 -24.926 -33.233 1.00 26.01 30 ARG G N 1
ATOM 6025 C CA . ARG G 1 33 ? -21.428 -24.883 -32.625 1.00 26.65 30 ARG G CA 1
ATOM 6026 C C . ARG G 1 33 ? -20.333 -24.812 -33.677 1.00 20.52 30 ARG G C 1
ATOM 6027 O O . ARG G 1 33 ? -19.262 -24.254 -33.430 1.00 61.84 30 ARG G O 1
ATOM 6035 N N . TYR G 1 34 ? -20.601 -25.379 -34.850 1.00 20.21 31 TYR G N 1
ATOM 6036 C CA . TYR G 1 34 ? -19.649 -25.301 -35.948 1.00 20.03 31 TYR G CA 1
ATOM 6037 C C . TYR G 1 34 ? -19.464 -23.841 -36.331 1.00 19.42 31 TYR G C 1
ATOM 6038 O O . TYR G 1 34 ? -18.349 -23.384 -36.594 1.00 63.78 31 TYR G O 1
ATOM 6047 N N . PHE G 1 35 ? -20.576 -23.115 -36.354 1.00 23.49 32 PHE G N 1
ATOM 6048 C CA . PHE G 1 35 ? -20.557 -21.705 -36.697 1.00 21.46 32 PHE G CA 1
ATOM 6049 C C . PHE G 1 35 ? -19.844 -20.909 -35.612 1.00 20.07 32 PHE G C 1
ATOM 6050 O O . PHE G 1 35 ? -19.177 -19.914 -35.903 1.00 25.69 32 PHE G O 1
ATOM 6058 N N . ASP G 1 36 ? -19.970 -21.357 -34.363 1.00 21.20 33 ASP G N 1
ATOM 6059 C CA . ASP G 1 36 ? -19.157 -20.777 -33.289 1.00 21.61 33 ASP G CA 1
ATOM 6060 C C . ASP G 1 36 ? -17.659 -20.978 -33.553 1.00 25.61 33 ASP G C 1
ATOM 6061 O O . ASP G 1 36 ? -16.850 -20.065 -33.346 1.00 25.28 33 ASP G O 1
ATOM 6066 N N . TYR G 1 37 ? -17.296 -22.176 -34.008 1.00 29.64 34 TYR G N 1
ATOM 6067 C CA . TYR G 1 37 ? -15.904 -22.497 -34.319 1.00 29.16 34 TYR G CA 1
ATOM 6068 C C . TYR G 1 37 ? -15.370 -21.578 -35.419 1.00 33.04 34 TYR G C 1
ATOM 6069 O O . TYR G 1 37 ? -14.290 -20.981 -35.286 1.00 38.36 34 TYR G O 1
ATOM 6078 N N . PHE G 1 38 ? -16.146 -21.463 -36.496 1.00 19.60 35 PHE G N 1
ATOM 6079 C CA . PHE G 1 38 ? -15.771 -20.643 -37.645 1.00 22.44 35 PHE G CA 1
ATOM 6080 C C . PHE G 1 38 ? -15.587 -19.208 -37.176 1.00 24.56 35 PHE G C 1
ATOM 6081 O O . PHE G 1 38 ? -14.626 -18.523 -37.549 1.00 27.75 35 PHE G O 1
ATOM 6089 N N . GLN G 1 39 ? -16.526 -18.776 -36.339 1.00 26.38 36 GLN G N 1
ATOM 6090 C CA . GLN G 1 39 ? -16.483 -17.467 -35.706 1.00 25.57 36 GLN G CA 1
ATOM 6091 C C . GLN G 1 39 ? -15.173 -17.206 -34.980 1.00 21.31 36 GLN G C 1
ATOM 6092 O O . GLN G 1 39 ? -14.532 -16.173 -35.191 1.00 19.75 36 GLN G O 1
ATOM 6098 N N . GLU G 1 40 ? -14.762 -18.158 -34.145 1.00 20.33 37 GLU G N 1
ATOM 6099 C CA . GLU G 1 40 ? -13.544 -17.985 -33.360 1.00 24.13 37 GLU G CA 1
ATOM 6100 C C . GLU G 1 40 ? -12.292 -17.975 -34.223 1.00 29.11 37 GLU G C 1
ATOM 6101 O O . GLU G 1 40 ? -11.351 -17.226 -33.946 1.00 32.81 37 GLU G O 1
ATOM 6107 N N . ALA G 1 41 ? -12.276 -18.800 -35.265 1.00 30.97 38 ALA G N 1
ATOM 6108 C CA . ALA G 1 41 ? -11.140 -18.806 -36.178 1.00 31.59 38 ALA G CA 1
ATOM 6109 C C . ALA G 1 41 ? -11.010 -17.445 -36.864 1.00 33.62 38 ALA G C 1
ATOM 6110 O O . ALA G 1 41 ? -9.925 -16.834 -36.879 1.00 40.70 38 ALA G O 1
ATOM 6112 N N . ARG G 1 42 ? -12.134 -16.955 -37.384 1.00 28.41 39 ARG G N 1
ATOM 6113 C CA . ARG G 1 42 ? -12.159 -15.661 -38.056 1.00 27.44 39 ARG G CA 1
ATOM 6114 C C . ARG G 1 42 ? -11.694 -14.539 -37.142 1.00 23.81 39 ARG G C 1
ATOM 6115 O O . ARG G 1 42 ? -10.807 -13.766 -37.497 1.00 22.69 39 ARG G O 1
ATOM 6123 N N . ILE G 1 43 ? -12.293 -14.465 -35.958 1.00 30.26 40 ILE G N 1
ATOM 6124 C CA . ILE G 1 43 ? -11.963 -13.414 -35.003 1.00 33.79 40 ILE G CA 1
ATOM 6125 C C . ILE G 1 43 ? -10.512 -13.452 -34.527 1.00 31.42 40 ILE G C 1
ATOM 6126 O O . ILE G 1 43 ? -9.857 -12.411 -34.444 1.00 29.21 40 ILE G O 1
ATOM 6131 N N . ASP G 1 44 ? -10.006 -14.647 -34.242 1.00 33.26 41 ASP G N 1
ATOM 6132 C CA . ASP G 1 44 ? -8.622 -14.788 -33.801 1.00 34.65 41 ASP G CA 1
ATOM 6133 C C . ASP G 1 44 ? -7.676 -14.292 -34.903 1.00 29.45 41 ASP G C 1
ATOM 6134 O O . ASP G 1 44 ? -6.733 -13.524 -34.642 1.00 28.27 41 ASP G O 1
ATOM 6139 N N . TRP G 1 45 ? -7.936 -14.715 -36.139 1.00 29.90 42 TRP G N 1
ATOM 6140 C CA . TRP G 1 45 ? -7.092 -14.276 -37.251 1.00 35.42 42 TRP G CA 1
ATOM 6141 C C . TRP G 1 45 ? -7.182 -12.764 -37.488 1.00 35.47 42 TRP G C 1
ATOM 6142 O O . TRP G 1 45 ? -6.186 -12.129 -37.831 1.00 34.11 42 TRP G O 1
ATOM 6153 N N . LEU G 1 46 ? -8.375 -12.196 -37.337 1.00 33.85 43 LEU G N 1
ATOM 6154 C CA . LEU G 1 46 ? -8.540 -10.749 -37.469 1.00 30.72 43 LEU G CA 1
ATOM 6155 C C . LEU G 1 46 ? -7.759 -10.024 -36.377 1.00 35.25 43 LEU G C 1
ATOM 6156 O O . LEU G 1 46 ? -7.218 -8.942 -36.608 1.00 35.33 43 LEU G O 1
ATOM 6161 N N . ARG G 1 47 ? -7.709 -10.622 -35.190 1.00 42.01 44 ARG G N 1
ATOM 6162 C CA . ARG G 1 47 ? -6.863 -10.110 -34.117 1.00 44.10 44 ARG G CA 1
ATOM 6163 C C . ARG G 1 47 ? -5.403 -10.126 -34.540 1.00 47.37 44 ARG G C 1
ATOM 6164 O O . ARG G 1 47 ? -4.647 -9.213 -34.199 1.00 53.81 44 ARG G O 1
ATOM 6172 N N . GLU G 1 48 ? -5.002 -11.156 -35.279 1.00 43.86 45 GLU G N 1
ATOM 6173 C CA . GLU G 1 48 ? -3.635 -11.203 -35.804 1.00 37.78 45 GLU G CA 1
ATOM 6174 C C . GLU G 1 48 ? -3.302 -10.065 -36.789 1.00 34.94 45 GLU G C 1
ATOM 6175 O O . GLU G 1 48 ? -2.133 -9.725 -36.968 1.00 32.69 45 GLU G O 1
ATOM 6181 N N . LEU G 1 49 ? -4.319 -9.500 -37.437 1.00 30.26 46 LEU G N 1
ATOM 6182 C CA . LEU G 1 49 ? -4.108 -8.444 -38.434 1.00 26.20 46 LEU G CA 1
ATOM 6183 C C . LEU G 1 49 ? -4.412 -7.032 -37.947 1.00 29.56 46 LEU G C 1
ATOM 6184 O O . LEU G 1 49 ? -4.697 -6.146 -38.762 1.00 34.42 46 LEU G O 1
ATOM 6189 N N . ASP G 1 50 ? -4.381 -6.835 -36.632 1.00 27.68 47 ASP G N 1
ATOM 6190 C CA . ASP G 1 50 ? -4.643 -5.533 -36.023 1.00 25.67 47 ASP G CA 1
ATOM 6191 C C . ASP G 1 50 ? -6.069 -5.100 -36.349 1.00 32.70 47 ASP G C 1
ATOM 6192 O O . ASP G 1 50 ? -6.372 -3.911 -36.438 1.00 32.34 47 ASP G O 1
ATOM 6197 N N . ILE G 1 51 ? -6.946 -6.081 -36.525 1.00 23.82 48 ILE G N 1
ATOM 6198 C CA . ILE G 1 51 ? -8.348 -5.784 -36.759 1.00 28.30 48 ILE G CA 1
ATOM 6199 C C . ILE G 1 51 ? -9.146 -6.154 -35.520 1.00 23.11 48 ILE G C 1
ATOM 6200 O O . ILE G 1 51 ? -9.095 -7.289 -35.047 1.00 33.35 48 ILE G O 1
ATOM 6205 N N . LYS G 1 52 ? -9.886 -5.186 -34.993 1.00 39.40 49 LYS G N 1
ATOM 6206 C CA . LYS G 1 52 ? -10.566 -5.350 -33.717 1.00 34.48 49 LYS G CA 1
ATOM 6207 C C . LYS G 1 52 ? -12.067 -5.167 -33.875 1.00 37.79 49 LYS G C 1
ATOM 6208 O O . LYS G 1 52 ? -12.531 -4.483 -34.789 1.00 43.67 49 LYS G O 1
ATOM 6214 N N . MET G 1 53 ? -12.814 -5.805 -32.981 1.00 34.55 50 MET G N 1
ATOM 6215 C CA . MET G 1 53 ? -14.266 -5.702 -32.940 1.00 22.93 50 MET G CA 1
ATOM 6216 C C . MET G 1 53 ? -14.651 -4.383 -32.276 1.00 44.53 50 MET G C 1
ATOM 6217 O O . MET G 1 53 ? -15.818 -3.989 -32.259 1.00 44.35 50 MET G O 1
ATOM 6222 N N . THR G 1 54 ? -13.638 -3.723 -31.714 1.00 44.06 51 THR G N 1
ATOM 6223 C CA . THR G 1 54 ? -13.779 -2.476 -30.961 1.00 41.48 51 THR G CA 1
ATOM 6224 C C . THR G 1 54 ? -14.218 -1.259 -31.774 1.00 43.85 51 THR G C 1
ATOM 6225 O O . THR G 1 54 ? -15.046 -0.473 -31.316 1.00 49.16 51 THR G O 1
ATOM 6229 N N . GLY G 1 55 ? -13.669 -1.113 -32.976 1.00 44.67 52 GLY G N 1
ATOM 6230 C CA . GLY G 1 55 ? -13.806 0.113 -33.748 1.00 50.35 52 GLY G CA 1
ATOM 6231 C C . GLY G 1 55 ? -15.195 0.545 -34.194 1.00 50.10 52 GLY G C 1
ATOM 6232 O O . GLY G 1 55 ? -16.167 -0.194 -34.054 1.00 46.39 52 GLY G O 1
ATOM 6233 N N . GLN G 1 56 ? -15.280 1.767 -34.716 1.00 52.21 53 GLN G N 1
ATOM 6234 C CA . GLN G 1 56 ? -16.535 2.334 -35.207 1.00 26.29 53 GLN G CA 1
ATOM 6235 C C . GLN G 1 56 ? -17.048 1.553 -36.407 1.00 25.06 53 GLN G C 1
ATOM 6236 O O . GLN G 1 56 ? -18.255 1.391 -36.593 1.00 24.91 53 GLN G O 1
ATOM 6242 N N . THR G 1 57 ? -16.108 1.080 -37.221 1.00 24.33 54 THR G N 1
ATOM 6243 C CA . THR G 1 57 ? -16.411 0.310 -38.422 1.00 24.31 54 THR G CA 1
ATOM 6244 C C . THR G 1 57 ? -15.898 -1.113 -38.272 1.00 24.19 54 THR G C 1
ATOM 6245 O O . THR G 1 57 ? -14.876 -1.340 -37.625 1.00 24.39 54 THR G O 1
ATOM 6249 N N . GLY G 1 58 ? -16.598 -2.070 -38.866 1.00 21.62 55 GLY G N 1
ATOM 6250 C CA . GLY G 1 58 ? -16.174 -3.449 -38.763 1.00 21.87 55 GLY G CA 1
ATOM 6251 C C . GLY G 1 58 ? -16.933 -4.430 -39.627 1.00 21.99 55 GLY G C 1
ATOM 6252 O O . GLY G 1 58 ? -17.883 -4.057 -40.318 1.00 20.12 55 GLY G O 1
ATOM 6253 N N . PRO G 1 59 ? -16.508 -5.703 -39.588 1.00 19.62 56 PRO G N 1
ATOM 6254 C CA . PRO G 1 59 ? -17.092 -6.788 -40.376 1.00 18.96 56 PRO G CA 1
ATOM 6255 C C . PRO G 1 59 ? -18.445 -7.269 -39.871 1.00 32.00 56 PRO G C 1
ATOM 6256 O O . PRO G 1 59 ? -18.710 -7.302 -38.665 1.00 26.64 56 PRO G O 1
ATOM 6260 N N . VAL G 1 60 ? -19.303 -7.627 -40.820 1.00 37.81 57 VAL G N 1
ATOM 6261 C CA . VAL G 1 60 ? -20.576 -8.258 -40.520 1.00 34.55 57 VAL G CA 1
ATOM 6262 C C . VAL G 1 60 ? -20.850 -9.415 -41.490 1.00 32.94 57 VAL G C 1
ATOM 6263 O O . VAL G 1 60 ? -20.697 -9.269 -42.703 1.00 36.22 57 VAL G O 1
ATOM 6267 N N . VAL G 1 61 ? -21.248 -10.567 -40.957 1.00 28.34 58 VAL G N 1
ATOM 6268 C CA . VAL G 1 61 ? -21.573 -11.722 -41.792 1.00 26.40 58 VAL G CA 1
ATOM 6269 C C . VAL G 1 61 ? -22.959 -11.563 -42.400 1.00 17.46 58 VAL G C 1
ATOM 6270 O O . VAL G 1 61 ? -23.918 -11.305 -41.681 1.00 17.72 58 VAL G O 1
ATOM 6274 N N . ILE G 1 62 ? -23.079 -11.706 -43.715 1.00 21.42 59 ILE G N 1
ATOM 6275 C CA . ILE G 1 62 ? -24.398 -11.576 -44.318 1.00 22.77 59 ILE G CA 1
ATOM 6276 C C . ILE G 1 62 ? -24.933 -12.962 -44.687 1.00 23.07 59 ILE G C 1
ATOM 6277 O O . ILE G 1 62 ? -26.137 -13.199 -44.646 1.00 26.88 59 ILE G O 1
ATOM 6282 N N . HIS G 1 63 ? -24.032 -13.886 -45.007 1.00 17.32 60 HIS G N 1
ATOM 6283 C CA . HIS G 1 63 ? -24.425 -15.272 -45.257 1.00 22.60 60 HIS G CA 1
ATOM 6284 C C . HIS G 1 63 ? -23.421 -16.234 -44.640 1.00 19.42 60 HIS G C 1
ATOM 6285 O O . HIS G 1 63 ? -22.236 -15.932 -44.545 1.00 20.90 60 HIS G O 1
ATOM 6292 N N . VAL G 1 64 ? -23.907 -17.394 -44.218 1.00 17.10 61 VAL G N 1
ATOM 6293 C CA . VAL G 1 64 ? -23.040 -18.438 -43.699 1.00 17.07 61 VAL G CA 1
ATOM 6294 C C . VAL G 1 64 ? -23.692 -19.794 -43.952 1.00 29.85 61 VAL G C 1
ATOM 6295 O O . VAL G 1 64 ? -24.914 -19.906 -43.959 1.00 33.47 61 VAL G O 1
ATOM 6299 N N . ALA G 1 65 ? -22.869 -20.811 -44.185 1.00 29.58 62 ALA G N 1
ATOM 6300 C CA . ALA G 1 65 ? -23.343 -22.137 -44.555 1.00 26.26 62 ALA G CA 1
ATOM 6301 C C . ALA G 1 65 ? -22.395 -23.201 -44.030 1.00 18.12 62 ALA G C 1
ATOM 6302 O O . ALA G 1 65 ? -21.212 -22.937 -43.828 1.00 25.66 62 ALA G O 1
ATOM 6304 N N . CYS G 1 66 ? -22.913 -24.403 -43.805 1.00 19.07 63 CYS G N 1
ATOM 6305 C CA . CYS G 1 66 ? -22.065 -25.503 -43.373 1.00 18.95 63 CYS G CA 1
ATOM 6306 C C . CYS G 1 66 ? -22.517 -26.835 -43.959 1.00 20.10 63 CYS G C 1
ATOM 6307 O O . CYS G 1 66 ? -23.706 -27.131 -44.011 1.00 19.96 63 CYS G O 1
ATOM 6310 N N . THR G 1 67 ? -21.547 -27.634 -44.383 1.00 20.20 64 THR G N 1
ATOM 6311 C CA . THR G 1 67 ? -21.775 -28.979 -44.875 1.00 21.03 64 THR G CA 1
ATOM 6312 C C . THR G 1 67 ? -21.197 -29.965 -43.877 1.00 24.44 64 THR G C 1
ATOM 6313 O O . THR G 1 67 ? -20.011 -29.893 -43.536 1.00 21.77 64 THR G O 1
ATOM 6317 N N . PHE G 1 68 ? -22.043 -30.874 -43.405 1.00 25.98 65 PHE G N 1
ATOM 6318 C CA . PHE G 1 68 ? -21.645 -31.843 -42.397 1.00 25.17 65 PHE G CA 1
ATOM 6319 C C . PHE G 1 68 ? -21.400 -33.191 -43.051 1.00 26.37 65 PHE G C 1
ATOM 6320 O O . PHE G 1 68 ? -22.332 -33.840 -43.522 1.00 31.45 65 PHE G O 1
ATOM 6328 N N . LEU G 1 69 ? -20.141 -33.610 -43.073 1.00 32.74 66 LEU G N 1
ATOM 6329 C CA . LEU G 1 69 ? -19.760 -34.825 -43.778 1.00 36.36 66 LEU G CA 1
ATOM 6330 C C . LEU G 1 69 ? -19.679 -35.979 -42.790 1.00 37.84 66 LEU G C 1
ATOM 6331 O O . LEU G 1 69 ? -20.164 -37.077 -43.057 1.00 29.04 66 LEU G O 1
ATOM 6336 N N . LYS G 1 70 ? -19.072 -35.709 -41.641 1.00 27.75 67 LYS G N 1
ATOM 6337 C CA . LYS G 1 70 ? -18.972 -36.682 -40.569 1.00 39.99 67 LYS G CA 1
ATOM 6338 C C . LYS G 1 70 ? -19.190 -35.991 -39.225 1.00 33.67 67 LYS G C 1
ATOM 6339 O O . LYS G 1 70 ? -18.638 -34.921 -38.977 1.00 35.30 67 LYS G O 1
ATOM 6345 N N . PRO G 1 71 ? -20.026 -36.591 -38.364 1.00 29.94 68 PRO G N 1
ATOM 6346 C CA . PRO G 1 71 ? -20.338 -36.040 -37.042 1.00 26.44 68 PRO G CA 1
ATOM 6347 C C . PRO G 1 71 ? -19.141 -36.021 -36.100 1.00 34.18 68 PRO G C 1
ATOM 6348 O O . PRO G 1 71 ? -18.290 -36.909 -36.173 1.00 26.62 68 PRO G O 1
ATOM 6352 N N . ILE G 1 72 ? -19.074 -35.017 -35.231 1.00 26.21 69 ILE G N 1
ATOM 6353 C CA . ILE G 1 72 ? -17.994 -34.935 -34.258 1.00 34.78 69 ILE G CA 1
ATOM 6354 C C . ILE G 1 72 ? -18.545 -35.281 -32.877 1.00 34.29 69 ILE G C 1
ATOM 6355 O O . ILE G 1 72 ? -19.557 -34.728 -32.442 1.00 30.41 69 ILE G O 1
ATOM 6360 N N . VAL G 1 73 ? -17.877 -36.209 -32.199 1.00 30.82 70 VAL G N 1
ATOM 6361 C CA . VAL G 1 73 ? -18.313 -36.686 -30.891 1.00 27.67 70 VAL G CA 1
ATOM 6362 C C . VAL G 1 73 ? -17.218 -36.507 -29.832 1.00 36.78 70 VAL G C 1
ATOM 6363 O O . VAL G 1 73 ? -16.032 -36.668 -30.120 1.00 36.01 70 VAL G O 1
ATOM 6367 N N . TYR G 1 74 ? -17.632 -36.192 -28.607 1.00 35.39 71 TYR G N 1
ATOM 6368 C CA . TYR G 1 74 ? -16.729 -36.058 -27.468 1.00 38.00 71 TYR G CA 1
ATOM 6369 C C . TYR G 1 74 ? -16.132 -37.405 -27.063 1.00 30.38 71 TYR G C 1
ATOM 6370 O O . TYR G 1 74 ? -16.850 -38.403 -26.984 1.00 30.51 71 TYR G O 1
ATOM 6379 N N . PRO G 1 75 ? -14.814 -37.443 -26.799 1.00 35.61 72 PRO G N 1
ATOM 6380 C CA . PRO G 1 75 ? -13.875 -36.324 -26.943 1.00 36.55 72 PRO G CA 1
ATOM 6381 C C . PRO G 1 75 ? -13.251 -36.256 -28.334 1.00 29.75 72 PRO G C 1
ATOM 6382 O O . PRO G 1 75 ? -13.120 -37.282 -28.999 1.00 29.45 72 PRO G O 1
ATOM 6386 N N . ALA G 1 76 ? -12.873 -35.057 -28.764 1.00 31.68 73 ALA G N 1
ATOM 6387 C CA . ALA G 1 76 ? -12.267 -34.879 -30.079 1.00 28.69 73 ALA G CA 1
ATOM 6388 C C . ALA G 1 76 ? -11.327 -33.677 -30.129 1.00 30.15 73 ALA G C 1
ATOM 6389 O O . ALA G 1 76 ? -11.671 -32.587 -29.675 1.00 28.96 73 ALA G O 1
ATOM 6391 N N . THR G 1 77 ? -10.133 -33.892 -30.673 1.00 33.16 74 THR G N 1
ATOM 6392 C CA . THR G 1 77 ? -9.195 -32.805 -30.937 1.00 33.03 74 THR G CA 1
ATOM 6393 C C . THR G 1 77 ? -9.263 -32.428 -32.411 1.00 37.07 74 THR G C 1
ATOM 6394 O O . THR G 1 77 ? -8.955 -33.241 -33.282 1.00 36.98 74 THR G O 1
ATOM 6398 N N . VAL G 1 78 ? -9.666 -31.193 -32.686 1.00 38.78 75 VAL G N 1
ATOM 6399 C CA . VAL G 1 78 ? -9.920 -30.765 -34.055 1.00 34.70 75 VAL G CA 1
ATOM 6400 C C . VAL G 1 78 ? -9.030 -29.614 -34.508 1.00 34.74 75 VAL G C 1
ATOM 6401 O O . VAL G 1 78 ? -8.589 -28.790 -33.703 1.00 32.57 75 VAL G O 1
ATOM 6405 N N . THR G 1 79 ? -8.772 -29.581 -35.812 1.00 36.15 76 THR G N 1
ATOM 6406 C CA . THR G 1 79 ? -7.984 -28.522 -36.429 1.00 36.99 76 THR G CA 1
ATOM 6407 C C . THR G 1 79 ? -8.811 -27.797 -37.486 1.00 34.27 76 THR G C 1
ATOM 6408 O O . THR G 1 79 ? -9.499 -28.434 -38.282 1.00 30.77 76 THR G O 1
ATOM 6412 N N . ILE G 1 80 ? -8.748 -26.468 -37.483 1.00 24.70 77 ILE G N 1
ATOM 6413 C CA . ILE G 1 80 ? -9.451 -25.667 -38.479 1.00 26.47 77 ILE G CA 1
ATOM 6414 C C . ILE G 1 80 ? -8.495 -25.021 -39.467 1.00 35.21 77 ILE G C 1
ATOM 6415 O O . ILE G 1 80 ? -7.548 -24.344 -39.074 1.00 43.79 77 ILE G O 1
ATOM 6420 N N . HIS G 1 81 ? -8.746 -25.235 -40.754 1.00 33.21 78 HIS G N 1
ATOM 6421 C CA . HIS G 1 81 ? -7.965 -24.582 -41.796 1.00 24.90 78 HIS G CA 1
ATOM 6422 C C . HIS G 1 81 ? -8.833 -23.564 -42.523 1.00 32.59 78 HIS G C 1
ATOM 6423 O O . HIS G 1 81 ? -9.839 -23.911 -43.120 1.00 22.60 78 HIS G O 1
ATOM 6430 N N . SER G 1 82 ? -8.424 -22.303 -42.476 1.00 36.21 79 SER G N 1
ATOM 6431 C CA . SER G 1 82 ? -9.240 -21.209 -42.982 1.00 37.31 79 SER G CA 1
ATOM 6432 C C . SER G 1 82 ? -8.541 -20.484 -44.124 1.00 37.50 79 SER G C 1
ATOM 6433 O O . SER G 1 82 ? -7.341 -20.233 -44.061 1.00 41.53 79 SER G O 1
ATOM 6436 N N . LYS G 1 83 ? -9.297 -20.151 -45.166 1.00 34.94 80 LYS G N 1
ATOM 6437 C CA . LYS G 1 83 ? -8.740 -19.436 -46.315 1.00 29.41 80 LYS G CA 1
ATOM 6438 C C . LYS G 1 83 ? -9.687 -18.319 -46.755 1.00 27.20 80 LYS G C 1
ATOM 6439 O O . LYS G 1 83 ? -10.900 -18.480 -46.697 1.00 25.07 80 LYS G O 1
ATOM 6445 N N . VAL G 1 84 ? -9.141 -17.185 -47.194 1.00 27.84 81 VAL G N 1
ATOM 6446 C CA . VAL G 1 84 ? -9.985 -16.105 -47.699 1.00 26.62 81 VAL G CA 1
ATOM 6447 C C . VAL G 1 84 ? -9.870 -16.091 -49.221 1.00 26.26 81 VAL G C 1
ATOM 6448 O O . VAL G 1 84 ? -8.779 -16.019 -49.756 1.00 32.83 81 VAL G O 1
ATOM 6452 N N . ASN G 1 85 ? -10.964 -16.198 -49.952 1.00 27.18 82 ASN G N 1
ATOM 6453 C CA . ASN G 1 85 ? -10.760 -16.242 -51.392 1.00 38.30 82 ASN G CA 1
ATOM 6454 C C . ASN G 1 85 ? -11.164 -15.014 -52.190 1.00 48.72 82 ASN G C 1
ATOM 6455 O O . ASN G 1 85 ? -10.328 -14.434 -52.880 1.00 61.50 82 ASN G O 1
ATOM 6460 N N . SER G 1 86 ? -12.399 -14.557 -52.074 1.00 41.42 83 SER G N 1
ATOM 6461 C CA . SER G 1 86 ? -12.796 -13.518 -53.002 1.00 39.07 83 SER G CA 1
ATOM 6462 C C . SER G 1 86 ? -13.027 -12.218 -52.276 1.00 37.27 83 SER G C 1
ATOM 6463 O O . SER G 1 86 ? -13.855 -12.132 -51.382 1.00 34.99 83 SER G O 1
ATOM 6466 N N . LEU G 1 87 ? -12.274 -11.202 -52.678 1.00 41.59 84 LEU G N 1
ATOM 6467 C CA . LEU G 1 87 ? -12.372 -9.900 -52.051 1.00 37.40 84 LEU G CA 1
ATOM 6468 C C . LEU G 1 87 ? -13.099 -8.973 -53.007 1.00 38.32 84 LEU G C 1
ATOM 6469 O O . LEU G 1 87 ? -12.672 -8.751 -54.142 1.00 35.43 84 LEU G O 1
ATOM 6474 N N . GLY G 1 88 ? -14.218 -8.452 -52.526 1.00 41.52 85 GLY G N 1
ATOM 6475 C CA . GLY G 1 88 ? -15.007 -7.474 -53.238 1.00 22.85 85 GLY G CA 1
ATOM 6476 C C . GLY G 1 88 ? -14.601 -6.077 -52.855 1.00 23.37 85 GLY G C 1
ATOM 6477 O O . GLY G 1 88 ? -13.483 -5.851 -52.397 1.00 41.18 85 GLY G O 1
ATOM 6478 N N . ASN G 1 89 ? -15.508 -5.131 -53.047 1.00 23.48 86 ASN G N 1
ATOM 6479 C CA . ASN G 1 89 ? -15.242 -3.769 -52.622 1.00 27.67 86 ASN G CA 1
ATOM 6480 C C . ASN G 1 89 ? -15.456 -3.654 -51.119 1.00 27.96 86 ASN G C 1
ATOM 6481 O O . ASN G 1 89 ? -14.612 -3.118 -50.413 1.00 31.63 86 ASN G O 1
ATOM 6486 N N . SER G 1 90 ? -16.564 -4.196 -50.627 1.00 28.03 87 SER G N 1
ATOM 6487 C CA . SER G 1 90 ? -16.807 -4.239 -49.190 1.00 32.50 87 SER G CA 1
ATOM 6488 C C . SER G 1 90 ? -16.814 -5.659 -48.632 1.00 21.20 87 SER G C 1
ATOM 6489 O O . SER G 1 90 ? -16.647 -5.868 -47.430 1.00 22.66 87 SER G O 1
ATOM 6492 N N . SER G 1 91 ? -17.024 -6.631 -49.511 1.00 20.80 88 SER G N 1
ATOM 6493 C CA . SER G 1 91 ? -17.235 -8.006 -49.080 1.00 22.45 88 SER G CA 1
ATOM 6494 C C . SER G 1 91 ? -16.016 -8.899 -49.277 1.00 25.22 88 SER G C 1
ATOM 6495 O O . SER G 1 91 ? -15.107 -8.589 -50.045 1.00 20.81 88 SER G O 1
ATOM 6498 N N . MET G 1 92 ? -16.020 -10.014 -48.563 1.00 27.13 89 MET G N 1
ATOM 6499 C CA . MET G 1 92 ? -15.018 -11.050 -48.735 1.00 24.94 89 MET G CA 1
ATOM 6500 C C . MET G 1 92 ? -15.664 -12.372 -48.380 1.00 26.49 89 MET G C 1
ATOM 6501 O O . MET G 1 92 ? -16.620 -12.401 -47.620 1.00 28.02 89 MET G O 1
ATOM 6506 N N . ILE G 1 93 ? -15.176 -13.464 -48.951 1.00 19.12 90 ILE G N 1
ATOM 6507 C CA . ILE G 1 93 ? -15.697 -14.772 -48.588 1.00 26.20 90 ILE G CA 1
ATOM 6508 C C . ILE G 1 93 ? -14.598 -15.562 -47.895 1.00 28.58 90 ILE G C 1
ATOM 6509 O O . ILE G 1 93 ? -13.452 -15.569 -48.340 1.00 33.40 90 ILE G O 1
ATOM 6514 N N . MET G 1 94 ? -14.956 -16.224 -46.800 1.00 30.77 91 MET G N 1
ATOM 6515 C CA . MET G 1 94 ? -14.013 -17.033 -46.042 1.00 29.53 91 MET G CA 1
ATOM 6516 C C . MET G 1 94 ? -14.498 -18.473 -45.954 1.00 27.97 91 MET G C 1
ATOM 6517 O O . MET G 1 94 ? -15.678 -18.744 -45.719 1.00 26.10 91 MET G O 1
ATOM 6522 N N . ASP G 1 95 ? -13.566 -19.392 -46.159 1.00 19.02 92 ASP G N 1
ATOM 6523 C CA . ASP G 1 95 ? -13.863 -20.810 -46.172 1.00 19.05 92 ASP G CA 1
ATOM 6524 C C . ASP G 1 95 ? -13.177 -21.470 -44.990 1.00 19.29 92 ASP G C 1
ATOM 6525 O O . ASP G 1 95 ? -12.039 -21.126 -44.643 1.00 28.14 92 ASP G O 1
ATOM 6530 N N . HIS G 1 96 ? -13.875 -22.424 -44.388 1.00 18.84 93 HIS G N 1
ATOM 6531 C CA . HIS G 1 96 ? -13.394 -23.119 -43.209 1.00 27.05 93 HIS G CA 1
ATOM 6532 C C . HIS G 1 96 ? -13.465 -24.633 -43.354 1.00 27.00 93 HIS G C 1
ATOM 6533 O O . HIS G 1 96 ? -14.533 -25.194 -43.566 1.00 31.86 93 HIS G O 1
ATOM 6540 N N . ASP G 1 97 ? -12.320 -25.290 -43.255 1.00 23.94 94 ASP G N 1
ATOM 6541 C CA . ASP G 1 97 ? -12.281 -26.741 -43.240 1.00 28.32 94 ASP G CA 1
ATOM 6542 C C . ASP G 1 97 ? -12.092 -27.245 -41.815 1.00 34.04 94 ASP G C 1
ATOM 6543 O O . ASP G 1 97 ? -11.154 -26.845 -41.122 1.00 40.86 94 ASP G O 1
ATOM 6548 N N . LEU G 1 98 ? -12.994 -28.118 -41.380 1.00 29.29 95 LEU G N 1
ATOM 6549 C CA . LEU G 1 98 ? -12.936 -28.662 -40.035 1.00 21.09 95 LEU G CA 1
ATOM 6550 C C . LEU G 1 98 ? -12.476 -30.108 -40.098 1.00 36.42 95 LEU G C 1
ATOM 6551 O O . LEU G 1 98 ? -13.198 -30.977 -40.608 1.00 22.20 95 LEU G O 1
ATOM 6556 N N . TYR G 1 99 ? -11.290 -30.355 -39.544 1.00 23.42 96 TYR G N 1
ATOM 6557 C CA . TYR G 1 99 ? -10.664 -31.671 -39.582 1.00 24.86 96 TYR G CA 1
ATOM 6558 C C . TYR G 1 99 ? -10.620 -32.328 -38.202 1.00 25.26 96 TYR G C 1
ATOM 6559 O O . TYR G 1 99 ? -10.287 -31.673 -37.208 1.00 25.27 96 TYR G O 1
ATOM 6568 N N . GLN G 1 100 ? -10.963 -33.610 -38.130 1.00 25.76 97 GLN G N 1
ATOM 6569 C CA . GLN G 1 100 ? -10.580 -34.417 -36.975 1.00 26.75 97 GLN G CA 1
ATOM 6570 C C . GLN G 1 100 ? -9.488 -35.340 -37.456 1.00 29.93 97 GLN G C 1
ATOM 6571 O O . GLN G 1 100 ? -9.715 -36.188 -38.325 1.00 31.11 97 GLN G O 1
ATOM 6577 N N . GLU G 1 101 ? -8.310 -35.158 -36.877 1.00 30.77 98 GLU G N 1
ATOM 6578 C CA . GLU G 1 101 ? -7.097 -35.801 -37.319 1.00 32.29 98 GLU G CA 1
ATOM 6579 C C . GLU G 1 101 ? -6.875 -35.355 -38.760 1.00 36.41 98 GLU G C 1
ATOM 6580 O O . GLU G 1 101 ? -6.969 -34.163 -39.074 1.00 31.61 98 GLU G O 1
ATOM 6586 N N . GLU G 1 102 ? -6.584 -36.308 -39.633 1.00 48.11 99 GLU G N 1
ATOM 6587 C CA . GLU G 1 102 ? -6.426 -36.034 -41.054 1.00 51.37 99 GLU G CA 1
ATOM 6588 C C . GLU G 1 102 ? -7.788 -36.006 -41.770 1.00 51.57 99 GLU G C 1
ATOM 6589 O O . GLU G 1 102 ? -7.888 -35.539 -42.906 1.00 52.32 99 GLU G O 1
ATOM 6595 N N . THR G 1 103 ? -8.827 -36.525 -41.114 1.00 50.68 100 THR G N 1
ATOM 6596 C CA . THR G 1 103 ? -10.164 -36.585 -41.711 1.00 48.99 100 THR G CA 1
ATOM 6597 C C . THR G 1 103 ? -10.807 -35.208 -41.700 1.00 45.11 100 THR G C 1
ATOM 6598 O O . THR G 1 103 ? -10.804 -34.531 -40.675 1.00 46.28 100 THR G O 1
ATOM 6602 N N . LEU G 1 104 ? -11.374 -34.803 -42.831 1.00 40.63 101 LEU G N 1
ATOM 6603 C CA . LEU G 1 104 ? -12.061 -33.522 -42.915 1.00 31.62 101 LEU G CA 1
ATOM 6604 C C . LEU G 1 104 ? -13.503 -33.788 -42.511 1.00 29.73 101 LEU G C 1
ATOM 6605 O O . LEU G 1 104 ? -14.188 -34.605 -43.128 1.00 28.30 101 LEU G O 1
ATOM 6610 N N . MET G 1 105 ? -13.958 -33.101 -41.471 1.00 30.22 102 MET G N 1
ATOM 6611 C CA . MET G 1 105 ? -15.255 -33.378 -40.870 1.00 28.02 102 MET G CA 1
ATOM 6612 C C . MET G 1 105 ? -16.346 -32.468 -41.391 1.00 28.48 102 MET G C 1
ATOM 6613 O O . MET G 1 105 ? -17.485 -32.899 -41.564 1.00 27.97 102 MET G O 1
ATOM 6618 N N . ALA G 1 106 ? -16.008 -31.209 -41.645 1.00 27.97 103 ALA G N 1
ATOM 6619 C CA . ALA G 1 106 ? -17.042 -30.270 -42.076 1.00 25.41 103 ALA G CA 1
ATOM 6620 C C . ALA G 1 106 ? -16.503 -29.167 -42.972 1.00 22.37 103 ALA G C 1
ATOM 6621 O O . ALA G 1 106 ? -15.301 -28.904 -42.991 1.00 24.46 103 ALA G O 1
ATOM 6623 N N . GLN G 1 107 ? -17.399 -28.529 -43.722 1.00 21.03 104 GLN G N 1
ATOM 6624 C CA . GLN G 1 107 ? -17.001 -27.413 -44.578 1.00 26.94 104 GLN G CA 1
ATOM 6625 C C . GLN G 1 107 ? -17.927 -26.203 -44.427 1.00 26.49 104 GLN G C 1
ATOM 6626 O O . GLN G 1 107 ? -19.108 -26.268 -44.741 1.00 28.00 104 GLN G O 1
ATOM 6632 N N . GLY G 1 108 ? -17.366 -25.086 -43.983 1.00 24.96 105 GLY G N 1
ATOM 6633 C CA . GLY G 1 108 ? -18.128 -23.869 -43.770 1.00 27.17 105 GLY G CA 1
ATOM 6634 C C . GLY G 1 108 ? -17.786 -22.740 -44.722 1.00 28.26 105 GLY G C 1
ATOM 6635 O O . GLY G 1 108 ? -16.640 -22.582 -45.130 1.00 24.26 105 GLY G O 1
ATOM 6636 N N . VAL G 1 109 ? -18.793 -21.957 -45.090 1.00 31.03 106 VAL G N 1
ATOM 6637 C CA . VAL G 1 109 ? -18.581 -20.791 -45.939 1.00 28.58 106 VAL G CA 1
ATOM 6638 C C . VAL G 1 109 ? -19.259 -19.572 -45.338 1.00 24.82 106 VAL G C 1
ATOM 6639 O O . VAL G 1 109 ? -20.462 -19.582 -45.115 1.00 23.99 106 VAL G O 1
ATOM 6643 N N . SER G 1 110 ? -18.498 -18.514 -45.087 1.00 27.96 107 SER G N 1
ATOM 6644 C CA . SER G 1 110 ? -19.081 -17.301 -44.527 1.00 26.76 107 SER G CA 1
ATOM 6645 C C . SER G 1 110 ? -18.711 -16.090 -45.364 1.00 26.82 107 SER G C 1
ATOM 6646 O O . SER G 1 110 ? -17.536 -15.827 -45.599 1.00 29.20 107 SER G O 1
ATOM 6649 N N . LYS G 1 111 ? -19.715 -15.347 -45.806 1.00 23.59 108 LYS G N 1
ATOM 6650 C CA . LYS G 1 111 ? -19.468 -14.098 -46.505 1.00 19.04 108 LYS G CA 1
ATOM 6651 C C . LYS G 1 111 ? -19.557 -12.928 -45.529 1.00 23.14 108 LYS G C 1
ATOM 6652 O O . LYS G 1 111 ? -20.546 -12.759 -44.817 1.00 21.86 108 LYS G O 1
ATOM 6658 N N . ILE G 1 112 ? -18.500 -12.131 -45.505 1.00 27.89 109 ILE G N 1
ATOM 6659 C CA . ILE G 1 112 ? -18.338 -11.055 -44.549 1.00 24.55 109 ILE G CA 1
ATOM 6660 C C . ILE G 1 112 ? -18.405 -9.709 -45.254 1.00 28.20 109 ILE G C 1
ATOM 6661 O O . ILE G 1 112 ? -17.879 -9.545 -46.358 1.00 36.15 109 ILE G O 1
ATOM 6666 N N . VAL G 1 113 ? -19.075 -8.754 -44.619 1.00 25.58 110 VAL G N 1
ATOM 6667 C CA . VAL G 1 113 ? -19.174 -7.405 -45.151 1.00 27.11 110 VAL G CA 1
ATOM 6668 C C . VAL G 1 113 ? -18.632 -6.396 -44.145 1.00 32.31 110 VAL G C 1
ATOM 6669 O O . VAL G 1 113 ? -18.832 -6.551 -42.945 1.00 20.76 110 VAL G O 1
ATOM 6673 N N . TRP G 1 114 ? -17.944 -5.366 -44.629 1.00 36.02 111 TRP G N 1
ATOM 6674 C CA . TRP G 1 114 ? -17.509 -4.278 -43.761 1.00 36.89 111 TRP G CA 1
ATOM 6675 C C . TRP G 1 114 ? -18.548 -3.181 -43.691 1.00 23.16 111 TRP G C 1
ATOM 6676 O O . TRP G 1 114 ? -19.067 -2.737 -44.712 1.00 23.23 111 TRP G O 1
ATOM 6687 N N . ILE G 1 115 ? -18.846 -2.748 -42.473 1.00 24.03 112 ILE G N 1
ATOM 6688 C CA . ILE G 1 115 ? -19.835 -1.703 -42.255 1.00 25.19 112 ILE G CA 1
ATOM 6689 C C . ILE G 1 115 ? -19.435 -0.735 -41.161 1.00 35.22 112 ILE G C 1
ATOM 6690 O O . ILE G 1 115 ? -18.555 -1.014 -40.351 1.00 36.17 112 ILE G O 1
ATOM 6695 N N . ASP G 1 116 ? -20.088 0.417 -41.158 1.00 28.14 113 ASP G N 1
ATOM 6696 C CA . ASP G 1 116 ? -20.045 1.296 -40.011 1.00 38.43 113 ASP G CA 1
ATOM 6697 C C . ASP G 1 116 ? -21.148 0.794 -39.095 1.00 44.57 113 ASP G C 1
ATOM 6698 O O . ASP G 1 116 ? -22.322 0.827 -39.468 1.00 46.49 113 ASP G O 1
ATOM 6703 N N . TYR G 1 117 ? -20.772 0.320 -37.910 1.00 51.53 114 TYR G N 1
ATOM 6704 C CA . TYR G 1 117 ? -21.718 -0.354 -37.024 1.00 52.21 114 TYR G CA 1
ATOM 6705 C C . TYR G 1 117 ? -22.886 0.547 -36.666 1.00 57.10 114 TYR G C 1
ATOM 6706 O O . TYR G 1 117 ? -24.035 0.109 -36.639 1.00 67.16 114 TYR G O 1
ATOM 6715 N N . THR G 1 118 ? -22.583 1.808 -36.391 1.00 48.11 115 THR G N 1
ATOM 6716 C CA . THR G 1 118 ? -23.602 2.771 -36.005 1.00 41.99 115 THR G CA 1
ATOM 6717 C C . THR G 1 118 ? -24.627 2.996 -37.119 1.00 44.63 115 THR G C 1
ATOM 6718 O O . THR G 1 118 ? -25.831 3.044 -36.866 1.00 48.41 115 THR G O 1
ATOM 6722 N N . GLN G 1 119 ? -24.142 3.116 -38.351 1.00 42.76 116 GLN G N 1
ATOM 6723 C CA . GLN G 1 119 ? -25.000 3.427 -39.490 1.00 41.70 116 GLN G CA 1
ATOM 6724 C C . GLN G 1 119 ? -25.581 2.220 -40.236 1.00 47.49 116 GLN G C 1
ATOM 6725 O O . GLN G 1 119 ? -26.506 2.384 -41.030 1.00 53.44 116 GLN G O 1
ATOM 6731 N N . ASN G 1 120 ? -25.053 1.025 -39.984 1.00 48.44 117 ASN G N 1
ATOM 6732 C CA . ASN G 1 120 ? -25.482 -0.179 -40.707 1.00 50.77 117 ASN G CA 1
ATOM 6733 C C . ASN G 1 120 ? -25.337 -0.053 -42.219 1.00 42.63 117 ASN G C 1
ATOM 6734 O O . ASN G 1 120 ? -26.199 -0.499 -42.976 1.00 41.51 117 ASN G O 1
ATOM 6739 N N . LYS G 1 121 ? -24.250 0.567 -42.656 1.00 39.67 118 LYS G N 1
ATOM 6740 C CA . LYS G 1 121 ? -24.018 0.754 -44.078 1.00 49.77 118 LYS G CA 1
ATOM 6741 C C . LYS G 1 121 ? -22.647 0.226 -44.454 1.00 51.51 118 LYS G C 1
ATOM 6742 O O . LYS G 1 121 ? -21.687 0.377 -43.701 1.00 52.76 118 LYS G O 1
ATOM 6748 N N . SER G 1 122 ? -22.572 -0.378 -45.633 1.00 51.29 119 SER G N 1
ATOM 6749 C CA . SER G 1 122 ? -21.353 -1.015 -46.105 1.00 48.56 119 SER G CA 1
ATOM 6750 C C . SER G 1 122 ? -20.238 0.001 -46.331 1.00 45.80 119 SER G C 1
ATOM 6751 O O . SER G 1 122 ? -20.480 1.118 -46.783 1.00 47.87 119 SER G O 1
ATOM 6754 N N . VAL G 1 123 ? -19.015 -0.406 -46.010 1.00 42.16 120 VAL G N 1
ATOM 6755 C CA . VAL G 1 123 ? -17.822 0.391 -46.271 1.00 41.58 120 VAL G CA 1
ATOM 6756 C C . VAL G 1 123 ? -16.767 -0.524 -46.890 1.00 40.82 120 VAL G C 1
ATOM 6757 O O . VAL G 1 123 ? -16.793 -1.733 -46.665 1.00 29.90 120 VAL G O 1
ATOM 6761 N N . PRO G 1 124 ? -15.839 0.041 -47.681 1.00 37.77 121 PRO G N 1
ATOM 6762 C CA . PRO G 1 124 ? -14.841 -0.792 -48.360 1.00 34.86 121 PRO G CA 1
ATOM 6763 C C . PRO G 1 124 ? -13.943 -1.596 -47.420 1.00 35.53 121 PRO G C 1
ATOM 6764 O O . PRO G 1 124 ? -13.913 -1.347 -46.218 1.00 43.06 121 PRO G O 1
ATOM 6768 N N . LEU G 1 125 ? -13.219 -2.558 -47.984 1.00 34.28 122 LEU G N 1
ATOM 6769 C CA . LEU G 1 125 ? -12.361 -3.447 -47.214 1.00 34.70 122 LEU G CA 1
ATOM 6770 C C . LEU G 1 125 ? -11.107 -2.717 -46.745 1.00 35.57 122 LEU G C 1
ATOM 6771 O O . LEU G 1 125 ? -10.574 -1.866 -47.456 1.00 38.97 122 LEU G O 1
ATOM 6776 N N . PRO G 1 126 ? -10.624 -3.060 -45.541 1.00 37.32 123 PRO G N 1
ATOM 6777 C CA . PRO G 1 126 ? -9.401 -2.472 -44.987 1.00 39.49 123 PRO G CA 1
ATOM 6778 C C . PRO G 1 126 ? -8.208 -2.773 -45.882 1.00 35.35 123 PRO G C 1
ATOM 6779 O O . PRO G 1 126 ? -8.232 -3.762 -46.614 1.00 34.48 123 PRO G O 1
ATOM 6783 N N . ASP G 1 127 ? -7.183 -1.930 -45.836 1.00 34.50 124 ASP G N 1
ATOM 6784 C CA . ASP G 1 127 ? -6.053 -2.051 -46.751 1.00 34.36 124 ASP G CA 1
ATOM 6785 C C . ASP G 1 127 ? -5.221 -3.287 -46.427 1.00 34.14 124 ASP G C 1
ATOM 6786 O O . ASP G 1 127 ? -4.586 -3.878 -47.309 1.00 40.27 124 ASP G O 1
ATOM 6791 N N . ILE G 1 128 ? -5.257 -3.689 -45.159 1.00 36.87 125 ILE G N 1
ATOM 6792 C CA . ILE G 1 128 ? -4.505 -4.849 -44.694 1.00 43.25 125 ILE G CA 1
ATOM 6793 C C . ILE G 1 128 ? -5.066 -6.120 -45.326 1.00 44.50 125 ILE G C 1
ATOM 6794 O O . ILE G 1 128 ? -4.347 -7.099 -45.523 1.00 46.74 125 ILE G O 1
ATOM 6799 N N . ILE G 1 129 ? -6.355 -6.094 -45.647 1.00 45.21 126 ILE G N 1
ATOM 6800 C CA . ILE G 1 129 ? -6.992 -7.194 -46.356 1.00 46.45 126 ILE G CA 1
ATOM 6801 C C . ILE G 1 129 ? -6.679 -7.107 -47.848 1.00 27.98 126 ILE G C 1
ATOM 6802 O O . ILE G 1 129 ? -6.430 -8.119 -48.500 1.00 31.97 126 ILE G O 1
ATOM 6807 N N . ARG G 1 130 ? -6.674 -5.886 -48.378 1.00 27.95 127 ARG G N 1
ATOM 6808 C CA . ARG G 1 130 ? -6.334 -5.650 -49.777 1.00 40.33 127 ARG G CA 1
ATOM 6809 C C . ARG G 1 130 ? -4.927 -6.122 -50.132 1.00 46.28 127 ARG G C 1
ATOM 6810 O O . ARG G 1 130 ? -4.661 -6.488 -51.278 1.00 52.16 127 ARG G O 1
ATOM 6818 N N . ASN G 1 131 ? -4.032 -6.108 -49.150 1.00 43.70 128 ASN G N 1
ATOM 6819 C CA . ASN G 1 131 ? -2.649 -6.519 -49.366 1.00 38.57 128 ASN G CA 1
ATOM 6820 C C . ASN G 1 131 ? -2.441 -8.028 -49.532 1.00 31.30 128 ASN G C 1
ATOM 6821 O O . ASN G 1 131 ? -1.338 -8.475 -49.845 1.00 29.39 128 ASN G O 1
ATOM 6826 N N . LEU G 1 132 ? -3.502 -8.805 -49.339 1.00 27.82 129 LEU G N 1
ATOM 6827 C CA . LEU G 1 132 ? -3.400 -10.264 -49.366 1.00 27.87 129 LEU G CA 1
ATOM 6828 C C . LEU G 1 132 ? -3.625 -10.927 -50.723 1.00 35.11 129 LEU G C 1
ATOM 6829 O O . LEU G 1 132 ? -3.824 -12.136 -50.785 1.00 38.94 129 LEU G O 1
ATOM 6834 N N . VAL G 1 133 ? -3.639 -10.154 -51.800 1.00 38.53 130 VAL G N 1
ATOM 6835 C CA . VAL G 1 133 ? -3.813 -10.736 -53.128 1.00 38.08 130 VAL G CA 1
ATOM 6836 C C . VAL G 1 133 ? -2.491 -11.083 -53.816 1.00 30.87 130 VAL G C 1
ATOM 6837 O O . VAL G 1 133 ? -1.462 -10.463 -53.558 1.00 30.82 130 VAL G O 1
ATOM 6841 N N . GLU H 1 6 ? -48.971 -27.572 -52.245 1.00 43.56 3 GLU H N 1
ATOM 6842 C CA . GLU H 1 6 ? -48.801 -28.784 -51.452 1.00 44.79 3 GLU H CA 1
ATOM 6843 C C . GLU H 1 6 ? -47.442 -28.759 -50.744 1.00 44.75 3 GLU H C 1
ATOM 6844 O O . GLU H 1 6 ? -47.367 -28.764 -49.515 1.00 32.19 3 GLU H O 1
ATOM 6850 N N . ILE H 1 7 ? -46.373 -28.735 -51.528 1.00 45.79 4 ILE H N 1
ATOM 6851 C CA . ILE H 1 7 ? -45.027 -28.881 -51.010 1.00 40.83 4 ILE H CA 1
ATOM 6852 C C . ILE H 1 7 ? -44.535 -27.565 -50.379 1.00 43.52 4 ILE H C 1
ATOM 6853 O O . ILE H 1 7 ? -44.249 -27.533 -49.182 1.00 54.18 4 ILE H O 1
ATOM 6858 N N . ASN H 1 8 ? -44.499 -26.478 -51.147 1.00 40.71 5 ASN H N 1
ATOM 6859 C CA . ASN H 1 8 ? -43.842 -25.253 -50.707 1.00 35.97 5 ASN H CA 1
ATOM 6860 C C . ASN H 1 8 ? -44.756 -24.282 -49.989 1.00 36.44 5 ASN H C 1
ATOM 6861 O O . ASN H 1 8 ? -44.490 -23.082 -49.965 1.00 38.79 5 ASN H O 1
ATOM 6866 N N . LYS H 1 9 ? -45.837 -24.788 -49.407 1.00 39.61 6 LYS H N 1
ATOM 6867 C CA . LYS H 1 9 ? -46.688 -23.919 -48.613 1.00 42.77 6 LYS H CA 1
ATOM 6868 C C . LYS H 1 9 ? -46.097 -23.835 -47.210 1.00 43.58 6 LYS H C 1
ATOM 6869 O O . LYS H 1 9 ? -45.478 -24.789 -46.736 1.00 43.48 6 LYS H O 1
ATOM 6875 N N . ILE H 1 10 ? -46.268 -22.690 -46.556 1.00 45.21 7 ILE H N 1
ATOM 6876 C CA . ILE H 1 10 ? -45.808 -22.534 -45.183 1.00 45.86 7 ILE H CA 1
ATOM 6877 C C . ILE H 1 10 ? -46.634 -23.432 -44.278 1.00 42.35 7 ILE H C 1
ATOM 6878 O O . ILE H 1 10 ? -47.818 -23.170 -44.068 1.00 42.26 7 ILE H O 1
ATOM 6883 N N . ILE H 1 11 ? -46.032 -24.490 -43.744 1.00 41.02 8 ILE H N 1
ATOM 6884 C CA . ILE H 1 11 ? -46.806 -25.399 -42.910 1.00 46.01 8 ILE H CA 1
ATOM 6885 C C . ILE H 1 11 ? -46.426 -25.264 -41.442 1.00 47.03 8 ILE H C 1
ATOM 6886 O O . ILE H 1 11 ? -46.815 -26.094 -40.621 1.00 50.00 8 ILE H O 1
ATOM 6891 N N . HIS H 1 12 ? -45.698 -24.204 -41.101 1.00 42.65 9 HIS H N 1
ATOM 6892 C CA . HIS H 1 12 ? -45.386 -23.944 -39.699 1.00 37.16 9 HIS H CA 1
ATOM 6893 C C . HIS H 1 12 ? -45.066 -22.474 -39.447 1.00 34.54 9 HIS H C 1
ATOM 6894 O O . HIS H 1 12 ? -44.330 -21.836 -40.214 1.00 34.84 9 HIS H O 1
ATOM 6901 N N . LYS H 1 13 ? -45.629 -21.951 -38.364 1.00 32.57 10 LYS H N 1
ATOM 6902 C CA . LYS H 1 13 ? -45.430 -20.564 -37.993 1.00 36.72 10 LYS H CA 1
ATOM 6903 C C . LYS H 1 13 ? -45.015 -20.527 -36.523 1.00 45.25 10 LYS H C 1
ATOM 6904 O O . LYS H 1 13 ? -45.832 -20.828 -35.651 1.00 53.35 10 LYS H O 1
ATOM 6910 N N . LYS H 1 14 ? -43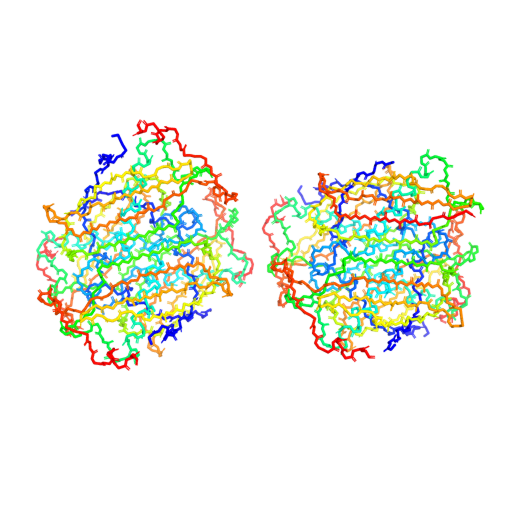.768 -20.172 -36.228 1.00 42.32 11 LYS H N 1
ATOM 6911 C CA . LYS H 1 14 ? -43.358 -20.081 -34.827 1.00 27.51 11 LYS H CA 1
ATOM 6912 C C . LYS H 1 14 ? -42.983 -18.654 -34.455 1.00 38.59 11 LYS H C 1
ATOM 6913 O O . LYS H 1 14 ? -41.984 -18.126 -34.933 1.00 38.79 11 LYS H O 1
ATOM 6919 N N . THR H 1 15 ? -43.756 -18.046 -33.563 1.00 39.76 12 THR H N 1
ATOM 6920 C CA . THR H 1 15 ? -43.442 -16.700 -33.099 1.00 41.68 12 THR H CA 1
ATOM 6921 C C . THR H 1 15 ? -42.922 -16.766 -31.666 1.00 41.86 12 THR H C 1
ATOM 6922 O O . THR H 1 15 ? -43.449 -17.508 -30.835 1.00 34.97 12 THR H O 1
ATOM 6926 N N . PHE H 1 16 ? -41.870 -16.003 -31.385 1.00 48.37 13 PHE H N 1
ATOM 6927 C CA . PHE H 1 16 ? -41.279 -16.006 -30.053 1.00 47.39 13 PHE H CA 1
ATOM 6928 C C . PHE H 1 16 ? -40.522 -14.709 -29.758 1.00 46.37 13 PHE H C 1
ATOM 6929 O O . PHE H 1 16 ? -40.426 -13.831 -30.613 1.00 45.01 13 PHE H O 1
ATOM 6937 N N . ASP H 1 17 ? -40.004 -14.582 -28.539 1.00 42.93 14 ASP H N 1
ATOM 6938 C CA . ASP H 1 17 ? -39.297 -13.368 -28.130 1.00 33.62 14 ASP H CA 1
ATOM 6939 C C . ASP H 1 17 ? -37.803 -13.625 -27.961 1.00 28.03 14 ASP H C 1
ATOM 6940 O O . ASP H 1 17 ? -37.395 -14.696 -27.514 1.00 25.95 14 ASP H O 1
ATOM 6945 N N . ILE H 1 18 ? -36.986 -12.643 -28.330 1.00 23.20 15 ILE H N 1
ATOM 6946 C CA . ILE H 1 18 ? -35.536 -12.792 -28.263 1.00 22.00 15 ILE H CA 1
ATOM 6947 C C . ILE H 1 18 ? -35.036 -12.731 -26.822 1.00 35.38 15 ILE H C 1
ATOM 6948 O O . ILE H 1 18 ? -35.458 -11.876 -26.042 1.00 37.78 15 ILE H O 1
ATOM 6953 N N . ALA H 1 19 ? -34.135 -13.648 -26.479 1.00 20.98 16 ALA H N 1
ATOM 6954 C CA . ALA H 1 19 ? -33.481 -13.660 -25.175 1.00 20.66 16 ALA H CA 1
ATOM 6955 C C . ALA H 1 19 ? -32.296 -12.697 -25.177 1.00 21.40 16 ALA H C 1
ATOM 6956 O O . ALA H 1 19 ? -31.590 -12.588 -26.178 1.00 19.32 16 ALA H O 1
ATOM 6958 N N . TRP H 1 20 ? -32.085 -11.990 -24.072 1.00 19.85 17 TRP H N 1
ATOM 6959 C CA . TRP H 1 20 ? -30.991 -11.022 -23.998 1.00 19.53 17 TRP H CA 1
ATOM 6960 C C . TRP H 1 20 ? -29.627 -11.690 -24.163 1.00 22.00 17 TRP H C 1
ATOM 6961 O O . TRP H 1 20 ? -28.705 -11.112 -24.740 1.00 20.48 17 TRP H O 1
ATOM 6972 N N . GLY H 1 21 ? -29.508 -12.914 -23.657 1.00 27.23 18 GLY H N 1
ATOM 6973 C CA . GLY H 1 21 ? -28.261 -13.652 -23.720 1.00 17.61 18 GLY H CA 1
ATOM 6974 C C . GLY H 1 21 ? -27.959 -14.165 -25.112 1.00 31.81 18 GLY H C 1
ATOM 6975 O O . GLY H 1 21 ? -26.882 -14.706 -25.365 1.00 30.99 18 GLY H O 1
ATOM 6976 N N . ASP H 1 22 ? -28.913 -13.993 -26.022 1.00 17.78 19 ASP H N 1
ATOM 6977 C CA . ASP H 1 22 ? -28.721 -14.396 -27.406 1.00 22.64 19 ASP H CA 1
ATOM 6978 C C . ASP H 1 22 ? -27.803 -13.418 -28.131 1.00 18.06 19 ASP H C 1
ATOM 6979 O O . ASP H 1 22 ? -27.188 -13.764 -29.139 1.00 17.09 19 ASP H O 1
ATOM 6984 N N . MET H 1 23 ? -27.713 -12.198 -27.609 1.00 19.51 20 MET H N 1
ATOM 6985 C CA . MET H 1 23 ? -26.860 -11.169 -28.196 1.00 25.60 20 MET H CA 1
ATOM 6986 C C . MET H 1 23 ? -25.379 -11.390 -27.898 1.00 27.92 20 MET H C 1
ATOM 6987 O O . MET H 1 23 ? -25.022 -11.864 -26.818 1.00 29.31 20 MET H O 1
ATOM 6992 N N . ASP H 1 24 ? -24.519 -11.033 -28.851 1.00 28.13 21 ASP H N 1
ATOM 6993 C CA . ASP H 1 24 ? -23.077 -11.057 -28.621 1.00 26.81 21 ASP H CA 1
ATOM 6994 C C . ASP H 1 24 ? -22.602 -9.663 -28.224 1.00 28.93 21 ASP H C 1
ATOM 6995 O O . ASP H 1 24 ? -23.414 -8.769 -27.995 1.00 31.11 21 ASP H O 1
ATOM 7000 N N . ALA H 1 25 ? -21.288 -9.479 -28.162 1.00 27.46 22 ALA H N 1
ATOM 7001 C CA . ALA H 1 25 ? -20.707 -8.248 -27.635 1.00 14.85 22 ALA H CA 1
ATOM 7002 C C . ALA H 1 25 ? -20.936 -7.028 -28.525 1.00 29.51 22 ALA H C 1
ATOM 7003 O O . ALA H 1 25 ? -20.545 -5.918 -28.164 1.00 32.04 22 ALA H O 1
ATOM 7005 N N . LEU H 1 26 ? -21.571 -7.224 -29.676 1.00 29.23 23 LEU H N 1
ATOM 7006 C CA . LEU H 1 26 ? -21.839 -6.109 -30.577 1.00 25.46 23 LEU H CA 1
ATOM 7007 C C . LEU H 1 26 ? -23.288 -5.650 -30.486 1.00 16.76 23 LEU H C 1
ATOM 7008 O O . LEU H 1 26 ? -23.718 -4.786 -31.245 1.00 24.97 23 LEU H O 1
ATOM 7013 N N . GLY H 1 27 ? -24.036 -6.225 -29.553 1.00 26.70 24 GLY H N 1
ATOM 7014 C CA . GLY H 1 27 ? -25.365 -5.732 -29.248 1.00 17.18 24 GLY H CA 1
ATOM 7015 C C . GLY H 1 27 ? -26.456 -6.210 -30.183 1.00 17.82 24 GLY H C 1
ATOM 7016 O O . GLY H 1 27 ? -27.504 -5.577 -30.290 1.00 18.54 24 GLY H O 1
ATOM 7017 N N . HIS H 1 28 ? -26.223 -7.332 -30.854 1.00 17.64 25 HIS H N 1
ATOM 7018 C CA . HIS H 1 28 ? -27.268 -7.935 -31.668 1.00 18.20 25 HIS H CA 1
ATOM 7019 C C . HIS H 1 28 ? -27.189 -9.445 -31.543 1.00 17.83 25 HIS H C 1
ATOM 7020 O O . HIS H 1 28 ? -26.161 -9.982 -31.135 1.00 17.23 25 HIS H O 1
ATOM 7027 N N . VAL H 1 29 ? -28.288 -10.118 -31.875 1.00 18.29 26 VAL H N 1
ATOM 7028 C CA . VAL H 1 29 ? -28.373 -11.569 -31.759 1.00 37.65 26 VAL H CA 1
ATOM 7029 C C . VAL H 1 29 ? -27.238 -12.260 -32.506 1.00 32.83 26 VAL H C 1
ATOM 7030 O O . VAL H 1 29 ? -26.993 -11.983 -33.680 1.00 30.92 26 VAL H O 1
ATOM 7034 N N . ASN H 1 30 ? -26.539 -13.150 -31.807 1.00 30.15 27 ASN H N 1
ATOM 7035 C CA . ASN H 1 30 ? -25.436 -13.888 -32.399 1.00 17.09 27 ASN H CA 1
ATOM 7036 C C . ASN H 1 30 ? -25.929 -14.815 -33.503 1.00 17.52 27 ASN H C 1
ATOM 7037 O O . ASN H 1 30 ? -27.044 -15.330 -33.445 1.00 25.57 27 ASN H O 1
ATOM 7042 N N . ASN H 1 31 ? -25.088 -15.011 -34.511 1.00 27.79 28 ASN H N 1
ATOM 7043 C CA . ASN H 1 31 ? -25.471 -15.730 -35.719 1.00 18.41 28 ASN H CA 1
ATOM 7044 C C . ASN H 1 31 ? -25.737 -17.223 -35.547 1.00 18.21 28 ASN H C 1
ATOM 7045 O O . ASN H 1 31 ? -26.638 -17.770 -36.179 1.00 69.30 28 ASN H O 1
ATOM 7050 N N . ALA H 1 32 ? -24.969 -17.875 -34.681 1.00 22.06 29 ALA H N 1
ATOM 7051 C CA . ALA H 1 32 ? -25.129 -19.309 -34.444 1.00 20.86 29 ALA H CA 1
ATOM 7052 C C . ALA H 1 32 ? -26.471 -19.624 -33.794 1.00 19.00 29 ALA H C 1
ATOM 7053 O O . ALA H 1 32 ? -27.033 -20.698 -33.994 1.00 24.31 29 ALA H O 1
ATOM 7055 N N . ARG H 1 33 ? -26.973 -18.669 -33.019 1.00 19.45 30 ARG H N 1
ATOM 7056 C CA . ARG H 1 33 ? -28.237 -18.792 -32.297 1.00 39.46 30 ARG H CA 1
ATOM 7057 C C . ARG H 1 33 ? -29.426 -18.941 -33.253 1.00 40.77 30 ARG H C 1
ATOM 7058 O O . ARG H 1 33 ? -30.441 -19.568 -32.918 1.00 47.63 30 ARG H O 1
ATOM 7066 N N . TYR H 1 34 ? -29.287 -18.369 -34.448 1.00 33.74 31 TYR H N 1
ATOM 7067 C CA . TYR H 1 34 ? -30.328 -18.461 -35.468 1.00 25.69 31 TYR H CA 1
ATOM 7068 C C . TYR H 1 34 ? -30.583 -19.907 -35.848 1.00 21.13 31 TYR H C 1
ATOM 7069 O O . TYR H 1 34 ? -31.724 -20.319 -36.063 1.00 26.62 31 TYR H O 1
ATOM 7078 N N . PHE H 1 35 ? -29.506 -20.669 -35.956 1.00 20.03 32 PHE H N 1
ATOM 7079 C CA . PHE H 1 35 ? -29.615 -22.070 -36.315 1.00 26.33 32 PHE H CA 1
ATOM 7080 C C . PHE H 1 35 ? -30.291 -22.856 -35.194 1.00 28.42 32 PHE H C 1
ATOM 7081 O O . PHE H 1 35 ? -30.980 -23.841 -35.457 1.00 35.52 32 PHE H O 1
ATOM 7089 N N . ASP H 1 36 ? -30.100 -22.417 -33.951 1.00 26.81 33 ASP H N 1
ATOM 7090 C CA . ASP H 1 36 ? -30.876 -22.950 -32.832 1.00 18.54 33 ASP H CA 1
ATOM 7091 C C . ASP H 1 36 ? -32.358 -22.673 -33.053 1.00 18.40 33 ASP H C 1
ATOM 7092 O O . ASP H 1 36 ? -33.203 -23.547 -32.828 1.00 22.04 33 ASP H O 1
ATOM 7097 N N . TYR H 1 37 ? -32.666 -21.456 -33.501 1.00 32.65 34 TYR H N 1
ATOM 7098 C CA . TYR H 1 37 ? -34.056 -21.068 -33.748 1.00 31.36 34 TYR H CA 1
ATOM 7099 C C . TYR H 1 37 ? -34.700 -21.969 -34.800 1.00 30.61 34 TYR H C 1
ATOM 7100 O O . TYR H 1 37 ? -35.789 -22.518 -34.590 1.00 29.96 34 TYR H O 1
ATOM 7109 N N . PHE H 1 38 ? -34.008 -22.120 -35.925 1.00 31.97 35 PHE H N 1
ATOM 7110 C CA . PHE H 1 38 ? -34.487 -22.928 -37.038 1.00 25.56 35 PHE H CA 1
ATOM 7111 C C . PHE H 1 38 ? -34.674 -24.363 -36.576 1.00 28.91 35 PHE H C 1
ATOM 7112 O O . PHE H 1 38 ? -35.669 -25.019 -36.904 1.00 27.59 35 PHE H O 1
ATOM 7120 N N . GLN H 1 39 ? -33.696 -24.835 -35.810 1.00 31.15 36 GLN H N 1
ATOM 7121 C CA . GLN H 1 39 ? -33.738 -26.156 -35.206 1.00 30.08 36 GLN H CA 1
ATOM 7122 C C . GLN H 1 39 ? -35.014 -26.378 -34.400 1.00 32.37 36 GLN H C 1
ATOM 7123 O O . GLN H 1 39 ? -35.705 -27.384 -34.593 1.00 34.23 36 GLN H O 1
ATOM 7129 N N . GLU H 1 40 ? -35.343 -25.435 -33.522 1.00 34.43 37 GLU H N 1
ATOM 7130 C CA . GLU H 1 40 ? -36.532 -25.598 -32.693 1.00 37.39 37 GLU H CA 1
ATOM 7131 C C . GLU H 1 40 ? -37.835 -25.478 -33.491 1.00 41.14 37 GLU H C 1
ATOM 7132 O O . GLU H 1 40 ? -38.808 -26.169 -33.194 1.00 44.22 37 GLU H O 1
ATOM 7138 N N . ALA H 1 41 ? -37.864 -24.597 -34.486 1.00 36.87 38 ALA H N 1
ATOM 7139 C CA . ALA H 1 41 ? -39.056 -24.461 -35.320 1.00 32.99 38 ALA H CA 1
ATOM 7140 C C . ALA H 1 41 ? -39.328 -25.790 -36.027 1.00 20.45 38 ALA H C 1
ATOM 7141 O O . ALA H 1 41 ? -40.458 -26.310 -36.029 1.00 46.33 38 ALA H O 1
ATOM 7143 N N . ARG H 1 42 ? -38.263 -26.347 -36.589 1.00 19.62 39 ARG H N 1
ATOM 7144 C CA . ARG H 1 42 ? -38.308 -27.634 -37.268 1.00 43.70 39 ARG H CA 1
ATOM 7145 C C . ARG H 1 42 ? -38.801 -28.755 -36.361 1.00 19.94 39 ARG H C 1
ATOM 7146 O O . ARG H 1 42 ? -39.788 -29.436 -36.667 1.00 22.25 39 ARG H O 1
ATOM 7154 N N . ILE H 1 43 ? -38.142 -28.892 -35.216 1.00 39.91 40 ILE H N 1
ATOM 7155 C CA . ILE H 1 43 ? -38.462 -29.940 -34.252 1.00 39.45 40 ILE H CA 1
ATOM 7156 C C . ILE H 1 43 ? -39.889 -29.817 -33.717 1.00 38.95 40 ILE H C 1
ATOM 7157 O O . ILE H 1 43 ? -40.569 -30.824 -33.520 1.00 44.74 40 ILE H O 1
ATOM 7162 N N . ASP H 1 44 ? -40.335 -28.588 -33.480 1.00 34.37 41 ASP H N 1
ATOM 7163 C CA . ASP H 1 44 ? -41.703 -28.349 -33.049 1.00 40.67 41 ASP H CA 1
ATOM 7164 C C . ASP H 1 44 ? -42.647 -28.876 -34.126 1.00 48.96 41 ASP H C 1
ATOM 7165 O O . ASP H 1 44 ? -43.627 -29.579 -33.828 1.00 54.06 41 ASP H O 1
ATOM 7170 N N . TRP H 1 45 ? -42.335 -28.555 -35.382 1.00 22.60 42 TRP H N 1
ATOM 7171 C CA . TRP H 1 45 ? -43.174 -29.016 -36.485 1.00 34.01 42 TRP H CA 1
ATOM 7172 C C . TRP H 1 45 ? -43.234 -30.537 -36.611 1.00 32.74 42 TRP H C 1
ATOM 7173 O O . TRP H 1 45 ? -44.304 -31.082 -36.877 1.00 31.33 42 TRP H O 1
ATOM 7184 N N . LEU H 1 46 ? -42.113 -31.227 -36.433 1.00 32.34 43 LEU H N 1
ATOM 7185 C CA . LEU H 1 46 ? -42.180 -32.687 -36.410 1.00 28.09 43 LEU H CA 1
ATOM 7186 C C . LEU H 1 46 ? -42.976 -33.176 -35.203 1.00 27.54 43 LEU H C 1
ATOM 7187 O O . LEU H 1 46 ? -43.682 -34.178 -35.287 1.00 24.60 43 LEU H O 1
ATOM 7192 N N . ARG H 1 47 ? -42.868 -32.462 -34.088 1.00 31.16 44 ARG H N 1
ATOM 7193 C CA . ARG H 1 47 ? -43.640 -32.789 -32.895 1.00 38.71 44 ARG H CA 1
ATOM 7194 C C . ARG H 1 47 ? -45.143 -32.760 -33.129 1.00 51.20 44 ARG H C 1
ATOM 7195 O O . ARG H 1 47 ? -45.869 -33.595 -32.586 1.00 55.97 44 ARG H O 1
ATOM 7203 N N . GLU H 1 48 ? -45.616 -31.807 -33.922 1.00 57.47 45 GLU H N 1
ATOM 7204 C CA . GLU H 1 48 ? -47.037 -31.792 -34.282 1.00 59.50 45 GLU H CA 1
ATOM 7205 C C . GLU H 1 48 ? -47.479 -33.004 -35.130 1.00 51.90 45 GLU H C 1
ATOM 7206 O O . GLU H 1 48 ? -48.656 -33.362 -35.136 1.00 48.47 45 GLU H O 1
ATOM 7212 N N . LEU H 1 49 ? -46.534 -33.625 -35.838 1.00 46.62 46 LEU H N 1
ATOM 7213 C CA . LEU H 1 49 ? -46.826 -34.729 -36.762 1.00 40.63 46 LEU H CA 1
ATOM 7214 C C . LEU H 1 49 ? -46.551 -36.135 -36.219 1.00 40.94 46 LEU H C 1
ATOM 7215 O O . LEU H 1 49 ? -46.345 -37.057 -37.012 1.00 41.38 46 LEU H O 1
ATOM 7220 N N . ASP H 1 50 ? -46.539 -36.299 -34.894 1.00 42.44 47 ASP H N 1
ATOM 7221 C CA . ASP H 1 50 ? -46.290 -37.602 -34.254 1.00 40.76 47 ASP H CA 1
ATOM 7222 C C . ASP H 1 50 ? -44.867 -38.067 -34.590 1.00 39.34 47 ASP H C 1
ATOM 7223 O O . ASP H 1 50 ? -44.579 -39.260 -34.679 1.00 41.09 47 ASP H O 1
ATOM 7228 N N . ILE H 1 51 ? -43.982 -37.100 -34.802 1.00 35.60 48 ILE H N 1
ATOM 7229 C CA . ILE H 1 51 ? -42.568 -37.377 -35.009 1.00 33.99 48 ILE H CA 1
ATOM 7230 C C . ILE H 1 51 ? -41.751 -36.857 -33.836 1.00 36.63 48 ILE H C 1
ATOM 7231 O O . ILE H 1 51 ? -41.834 -35.683 -33.486 1.00 39.57 48 ILE H O 1
ATOM 7236 N N . LYS H 1 52 ? -40.954 -37.729 -33.235 1.00 35.53 49 LYS H N 1
ATOM 7237 C CA . LYS H 1 52 ? -40.259 -37.376 -32.006 1.00 35.59 49 LYS H CA 1
ATOM 7238 C C . LYS H 1 52 ? -38.745 -37.505 -32.156 1.00 35.54 49 LYS H C 1
ATOM 7239 O O . LYS H 1 52 ? -38.248 -38.283 -32.974 1.00 24.58 49 LYS H O 1
ATOM 7245 N N . MET H 1 53 ? -38.017 -36.712 -31.374 1.00 32.22 50 MET H N 1
ATOM 7246 C CA . MET H 1 53 ? -36.563 -36.766 -31.354 1.00 28.73 50 MET H CA 1
ATOM 7247 C C . MET H 1 53 ? -36.130 -37.932 -30.480 1.00 31.17 50 MET H C 1
ATOM 7248 O O . MET H 1 53 ? -34.966 -38.330 -30.474 1.00 32.32 50 MET H O 1
ATOM 7253 N N . THR H 1 54 ? -37.092 -38.461 -29.731 1.00 36.20 51 THR H N 1
ATOM 7254 C CA . THR H 1 54 ? -36.864 -39.555 -28.795 1.00 40.19 51 THR H CA 1
ATOM 7255 C C . THR H 1 54 ? -36.534 -40.883 -29.471 1.00 41.76 51 THR H C 1
ATOM 7256 O O . THR H 1 54 ? -35.678 -41.635 -29.004 1.00 47.82 51 THR H O 1
ATOM 7260 N N . GLY H 1 55 ? -37.229 -41.162 -30.569 1.00 34.66 52 GLY H N 1
ATOM 7261 C CA . GLY H 1 55 ? -37.213 -42.474 -31.198 1.00 30.21 52 GLY H CA 1
ATOM 7262 C C . GLY H 1 55 ? -35.907 -42.999 -31.769 1.00 32.03 52 GLY H C 1
ATOM 7263 O O . GLY H 1 55 ? -34.917 -42.275 -31.887 1.00 58.10 52 GLY H O 1
ATOM 7264 N N . GLN H 1 56 ? -35.921 -44.282 -32.117 1.00 46.22 53 GLN H N 1
ATOM 7265 C CA . GLN H 1 56 ? -34.765 -44.966 -32.684 1.00 48.82 53 GLN H CA 1
ATOM 7266 C C . GLN H 1 56 ? -34.384 -44.396 -34.045 1.00 50.32 53 GLN H C 1
ATOM 7267 O O . GLN H 1 56 ? -33.211 -44.386 -34.425 1.00 52.29 53 GLN H O 1
ATOM 7273 N N . THR H 1 57 ? -35.385 -43.930 -34.779 1.00 49.22 54 THR H N 1
ATOM 7274 C CA . THR H 1 57 ? -35.164 -43.344 -36.096 1.00 48.03 54 THR H CA 1
ATOM 7275 C C . THR H 1 57 ? -35.472 -41.846 -36.084 1.00 30.25 54 THR H C 1
ATOM 7276 O O . THR H 1 57 ? -36.334 -41.386 -35.324 1.00 36.77 54 THR H O 1
ATOM 7280 N N . GLY H 1 58 ? -34.726 -41.082 -36.876 1.00 34.22 55 GLY H N 1
ATOM 7281 C CA . GLY H 1 58 ? -34.960 -39.655 -36.965 1.00 28.12 55 GLY H CA 1
ATOM 7282 C 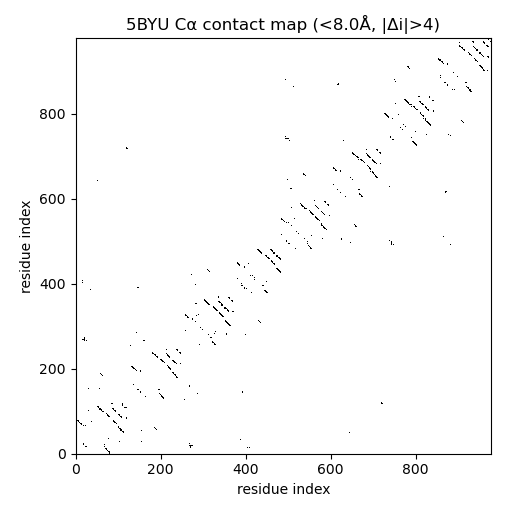C . GLY H 1 58 ? -34.126 -38.902 -37.984 1.00 48.77 55 GLY H C 1
ATOM 7283 O O . GLY H 1 58 ? -33.201 -39.468 -38.574 1.00 27.68 55 GLY H O 1
ATOM 7284 N N . PRO H 1 59 ? -34.417 -37.593 -38.136 1.00 43.78 56 PRO H N 1
ATOM 7285 C CA . PRO H 1 59 ? -33.786 -36.623 -39.042 1.00 34.78 56 PRO H CA 1
ATOM 7286 C C . PRO H 1 59 ? -32.383 -36.179 -38.632 1.00 30.15 56 PRO H C 1
ATOM 7287 O O . PRO H 1 59 ? -32.115 -36.002 -37.446 1.00 25.05 56 PRO H O 1
ATOM 7291 N N . VAL H 1 60 ? -31.511 -35.986 -39.624 1.00 30.28 57 VAL H N 1
ATOM 7292 C CA . VAL H 1 60 ? -30.166 -35.445 -39.419 1.00 24.61 57 VAL H CA 1
ATOM 7293 C C . VAL H 1 60 ? -29.831 -34.391 -40.473 1.00 23.91 57 VAL H C 1
ATOM 7294 O O . VAL H 1 60 ? -30.064 -34.594 -41.665 1.00 93.70 57 VAL H O 1
ATOM 7298 N N . VAL H 1 61 ? -29.279 -33.270 -40.021 1.00 26.26 58 VAL H N 1
ATOM 7299 C CA . VAL H 1 61 ? -28.887 -32.170 -40.894 1.00 22.64 58 VAL H CA 1
ATOM 7300 C C . VAL H 1 61 ? -27.577 -32.464 -41.641 1.00 23.02 58 VAL H C 1
ATOM 7301 O O . VAL H 1 61 ? -26.583 -32.846 -41.021 1.00 27.70 58 VAL H O 1
ATOM 7305 N N . ILE H 1 62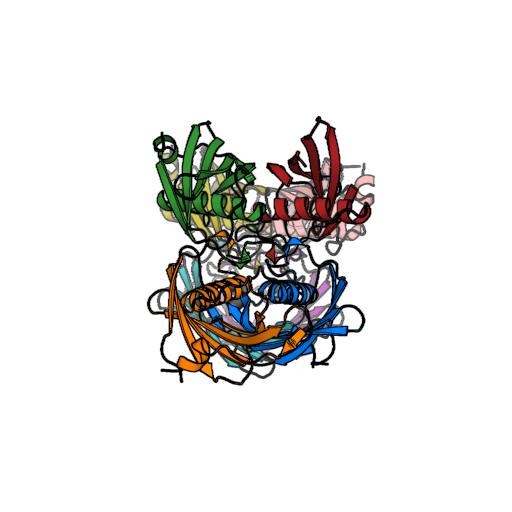 ? -27.571 -32.306 -42.967 1.00 23.04 59 ILE H N 1
ATOM 7306 C CA . ILE H 1 62 ? -26.340 -32.501 -43.733 1.00 23.47 59 ILE H CA 1
ATOM 7307 C C . ILE H 1 62 ? -25.725 -31.169 -44.131 1.00 22.91 59 ILE H C 1
ATOM 7308 O O . ILE H 1 62 ? -24.505 -31.001 -44.135 1.00 23.12 59 ILE H O 1
ATOM 7313 N N . HIS H 1 63 ? -26.588 -30.202 -44.404 1.00 22.28 60 HIS H N 1
ATOM 7314 C CA . HIS H 1 63 ? -26.152 -28.858 -44.735 1.00 29.04 60 HIS H CA 1
ATOM 7315 C C . HIS H 1 63 ? -27.087 -27.861 -44.084 1.00 28.51 60 HIS H C 1
ATOM 7316 O O . HIS H 1 63 ? -28.270 -28.136 -43.911 1.00 29.11 60 HIS H O 1
ATOM 7323 N N . VAL H 1 64 ? -26.556 -26.704 -43.721 1.00 26.17 61 VAL H N 1
ATOM 7324 C CA . VAL H 1 64 ? -27.383 -25.641 -43.184 1.00 20.16 61 VAL H CA 1
ATOM 7325 C C . VAL H 1 64 ? -26.713 -24.317 -43.515 1.00 19.91 61 VAL H C 1
ATOM 7326 O O . VAL H 1 64 ? -25.488 -24.222 -43.563 1.00 20.06 61 VAL H O 1
ATOM 7330 N N . ALA H 1 65 ? -27.527 -23.307 -43.783 1.00 19.66 62 ALA H N 1
ATOM 7331 C CA . ALA H 1 65 ? -27.030 -22.015 -44.221 1.00 39.81 62 ALA H CA 1
ATOM 7332 C C . ALA H 1 65 ? -27.971 -20.908 -43.783 1.00 19.26 62 ALA H C 1
ATOM 7333 O O . ALA H 1 65 ? -29.159 -21.144 -43.594 1.00 19.25 62 ALA H O 1
ATOM 7335 N N . CYS H 1 66 ? -27.446 -19.703 -43.606 1.00 19.12 63 CYS H N 1
ATOM 7336 C CA . CYS H 1 66 ? -28.307 -18.571 -43.296 1.00 18.99 63 CYS H CA 1
ATOM 7337 C C . CYS H 1 66 ? -27.789 -17.280 -43.914 1.00 20.01 63 CYS H C 1
ATOM 7338 O O . CYS H 1 66 ? -26.591 -17.010 -43.899 1.00 21.26 63 CYS H O 1
ATOM 7341 N N . THR H 1 67 ? -28.716 -16.484 -44.435 1.00 19.38 64 THR H N 1
ATOM 7342 C CA . THR H 1 67 ? -28.413 -15.165 -44.963 1.00 19.66 64 THR H CA 1
ATOM 7343 C C . THR H 1 67 ? -29.001 -14.128 -44.015 1.00 19.56 64 THR H C 1
ATOM 7344 O O . THR H 1 67 ? -30.204 -14.139 -43.728 1.00 22.52 64 THR H O 1
ATOM 7348 N N . PHE H 1 68 ? -28.138 -13.238 -43.531 1.00 26.86 65 PHE H N 1
ATOM 7349 C CA . PHE H 1 68 ? -28.512 -12.241 -42.532 1.00 26.58 65 PHE H CA 1
ATOM 7350 C C . PHE H 1 68 ? -28.734 -10.871 -43.164 1.00 28.69 65 PHE H C 1
ATOM 7351 O O . PHE H 1 68 ? -27.797 -10.240 -43.654 1.00 30.84 65 PHE H O 1
ATOM 7359 N N . LEU H 1 69 ? -29.983 -10.419 -43.134 1.00 32.81 66 LEU H N 1
ATOM 7360 C CA . LEU H 1 69 ? -30.397 -9.217 -43.849 1.00 33.33 66 LEU H CA 1
ATOM 7361 C C . LEU H 1 69 ? -30.453 -7.958 -42.982 1.00 30.70 66 LEU H C 1
ATOM 7362 O O . LEU H 1 69 ? -30.040 -6.888 -43.419 1.00 29.93 66 LEU H O 1
ATOM 7367 N N . LYS H 1 70 ? -31.003 -8.074 -41.778 1.00 30.09 67 LYS H N 1
ATOM 7368 C CA . LYS H 1 70 ? -31.010 -6.964 -40.828 1.00 21.10 67 LYS H CA 1
ATOM 7369 C C . LYS H 1 70 ? -30.764 -7.501 -39.424 1.00 38.72 67 LYS H C 1
ATOM 7370 O O . LYS H 1 70 ? -31.346 -8.512 -39.037 1.00 44.44 67 LYS H O 1
ATOM 7376 N N . PRO H 1 71 ? -29.884 -6.834 -38.663 1.00 32.77 68 PRO H N 1
ATOM 7377 C CA . PRO H 1 71 ? -29.517 -7.256 -37.304 1.00 29.87 68 PRO H CA 1
ATOM 7378 C C . PRO H 1 71 ? -30.684 -7.191 -36.318 1.00 28.99 68 PRO H C 1
ATOM 7379 O O . PRO H 1 71 ? -31.529 -6.301 -36.414 1.00 20.38 68 PRO H O 1
ATOM 7383 N N . ILE H 1 72 ? -30.708 -8.126 -35.370 1.00 28.99 69 ILE H N 1
ATOM 7384 C CA . ILE H 1 72 ? -31.771 -8.217 -34.369 1.00 25.98 69 ILE H CA 1
ATOM 7385 C C . ILE H 1 72 ? -31.302 -7.775 -32.980 1.00 24.31 69 ILE H C 1
ATOM 7386 O O . ILE H 1 72 ? -30.253 -8.209 -32.508 1.00 20.19 69 ILE H O 1
ATOM 7391 N N . VAL H 1 73 ? -32.094 -6.930 -32.322 1.00 19.66 70 VAL H N 1
ATOM 7392 C CA . VAL H 1 73 ? -31.734 -6.392 -31.011 1.00 19.61 70 VAL H CA 1
ATOM 7393 C C . VAL H 1 73 ? -32.762 -6.736 -29.924 1.00 37.12 70 VAL H C 1
ATOM 7394 O O . VAL H 1 73 ? -33.965 -6.762 -30.178 1.00 37.84 70 VAL H O 1
ATOM 7398 N N . TYR H 1 74 ? -32.269 -6.997 -28.714 1.00 36.14 71 TYR H N 1
ATOM 7399 C CA . TYR H 1 74 ? -33.108 -7.237 -27.543 1.00 35.21 71 TYR H CA 1
ATOM 7400 C C . TYR H 1 74 ? -33.808 -5.958 -27.091 1.00 29.85 71 TYR H C 1
ATOM 7401 O O . TYR H 1 74 ? -33.178 -4.902 -27.012 1.00 20.55 71 TYR H O 1
ATOM 7410 N N . PRO H 1 75 ? -35.114 -6.042 -26.789 1.00 25.03 72 PRO H N 1
ATOM 7411 C CA . PRO H 1 75 ? -35.964 -7.226 -26.931 1.00 20.98 72 PRO H CA 1
ATOM 7412 C C . PRO H 1 75 ? -36.578 -7.285 -28.320 1.00 23.95 72 PRO H C 1
ATOM 7413 O O . PRO H 1 75 ? -36.750 -6.246 -28.955 1.00 21.76 72 PRO H O 1
ATOM 7417 N N . ALA H 1 76 ? -36.905 -8.480 -28.794 1.00 29.98 73 ALA H N 1
ATOM 7418 C CA . ALA H 1 76 ? -37.473 -8.607 -30.125 1.00 34.92 73 ALA H CA 1
ATOM 7419 C C . ALA H 1 76 ? -38.412 -9.794 -30.242 1.00 38.11 73 ALA H C 1
ATOM 7420 O O . ALA H 1 76 ? -38.094 -10.902 -29.811 1.00 43.48 73 ALA H O 1
ATOM 7422 N N . THR H 1 77 ? -39.585 -9.542 -30.813 1.00 34.27 74 THR H N 1
ATOM 7423 C CA . THR H 1 77 ? -40.507 -10.613 -31.140 1.00 31.58 74 THR H CA 1
ATOM 7424 C C . THR H 1 77 ? -40.369 -10.929 -32.617 1.00 28.77 74 THR H C 1
ATOM 7425 O O . THR H 1 77 ? -40.660 -10.099 -33.476 1.00 22.98 74 THR H O 1
ATOM 7429 N N . VAL H 1 78 ? -39.905 -12.139 -32.893 1.00 21.85 75 VAL H N 1
ATOM 7430 C CA . VAL H 1 78 ? -39.603 -12.570 -34.246 1.00 29.01 75 VAL H CA 1
ATOM 7431 C C . VAL H 1 78 ? -40.464 -13.777 -34.599 1.00 27.97 75 VAL H C 1
ATOM 7432 O O . VAL H 1 78 ? -40.830 -14.572 -33.726 1.00 24.38 75 VAL H O 1
ATOM 7436 N N . THR H 1 79 ? -40.796 -13.899 -35.878 1.00 25.23 76 THR H N 1
ATOM 7437 C CA . THR H 1 79 ? -41.571 -15.026 -36.374 1.00 22.57 76 THR H CA 1
ATOM 7438 C C . THR H 1 79 ? -40.806 -15.788 -37.452 1.00 22.08 76 THR H C 1
ATOM 7439 O O . THR H 1 79 ? -40.217 -15.191 -38.355 1.00 21.95 76 THR H O 1
ATOM 7443 N N . ILE H 1 80 ? -40.818 -17.110 -37.342 1.00 21.90 77 ILE H N 1
ATOM 7444 C CA . ILE H 1 80 ? -40.203 -17.981 -38.328 1.00 28.10 77 ILE H CA 1
ATOM 7445 C C . ILE H 1 80 ? -41.308 -18.680 -39.102 1.00 22.26 77 ILE H C 1
ATOM 7446 O O . ILE H 1 80 ? -42.182 -19.319 -38.514 1.00 29.60 77 ILE H O 1
ATOM 7451 N N . HIS H 1 81 ? -41.273 -18.551 -40.422 1.00 22.45 78 HIS H N 1
ATOM 7452 C CA . HIS H 1 81 ? -42.230 -19.238 -41.274 1.00 23.13 78 HIS H CA 1
ATOM 7453 C C . HIS H 1 81 ? -41.489 -20.301 -42.067 1.00 26.21 78 HIS H C 1
ATOM 7454 O O . HIS H 1 81 ? -40.564 -19.995 -42.820 1.00 22.40 78 HIS H O 1
ATOM 7461 N N . SER H 1 82 ? -41.896 -21.553 -41.896 1.00 27.28 79 SER H N 1
ATOM 7462 C CA . SER H 1 82 ? -41.121 -22.651 -42.464 1.00 29.89 79 SER H CA 1
ATOM 7463 C C . SER H 1 82 ? -41.870 -23.471 -43.503 1.00 34.41 79 SER H C 1
ATOM 7464 O O . SER H 1 82 ? -43.035 -23.817 -43.316 1.00 37.21 79 SER H O 1
ATOM 7467 N N . LYS H 1 83 ? -41.189 -23.775 -44.606 1.00 23.16 80 LYS H N 1
ATOM 7468 C CA . LYS H 1 83 ? -41.785 -24.602 -45.657 1.00 23.78 80 LYS H CA 1
ATOM 7469 C C . LYS H 1 83 ? -40.781 -25.608 -46.237 1.00 23.50 80 LYS H C 1
ATOM 7470 O O . LYS H 1 83 ? -39.610 -25.287 -46.415 1.00 37.88 80 LYS H O 1
ATOM 7476 N N . VAL H 1 84 ? -41.246 -26.818 -46.557 1.00 35.55 81 VAL H N 1
ATOM 7477 C CA . VAL H 1 84 ? -40.384 -27.840 -47.175 1.00 39.43 81 VAL H CA 1
ATOM 7478 C C . VAL H 1 84 ? -40.603 -28.101 -48.667 1.00 42.01 81 VAL H C 1
ATOM 7479 O O . VAL H 1 84 ? -41.717 -28.411 -49.085 1.00 46.39 81 VAL H O 1
ATOM 7483 N N . ASN H 1 85 ? -39.547 -28.000 -49.471 1.00 35.95 82 ASN H N 1
ATOM 7484 C CA . ASN H 1 85 ? -39.712 -28.223 -50.904 1.00 29.74 82 ASN H CA 1
ATOM 7485 C C . ASN H 1 85 ? -39.161 -29.529 -51.516 1.00 38.44 82 ASN H C 1
ATOM 7486 O O . ASN H 1 85 ? -39.933 -30.287 -52.102 1.00 53.74 82 ASN H O 1
ATOM 7491 N N . SER H 1 86 ? -37.871 -29.832 -51.379 1.00 28.36 83 SER H N 1
ATOM 7492 C CA . SER H 1 86 ? -37.358 -30.954 -52.170 1.00 31.65 83 SER H CA 1
ATOM 7493 C C . SER H 1 86 ? -37.314 -32.277 -51.426 1.00 29.56 83 SER H C 1
ATOM 7494 O O . SER H 1 86 ? -36.534 -32.454 -50.506 1.00 38.12 83 SER H O 1
ATOM 7497 N N . LEU H 1 87 ? -38.127 -33.227 -51.872 1.00 30.24 84 LEU H N 1
ATOM 7498 C CA . LEU H 1 87 ? -38.177 -34.532 -51.224 1.00 31.06 84 LEU H CA 1
ATOM 7499 C C . LEU H 1 87 ? -37.620 -35.690 -52.038 1.00 32.34 84 LEU H C 1
ATOM 7500 O O . LEU H 1 87 ? -38.125 -36.012 -53.110 1.00 31.84 84 LEU H O 1
ATOM 7505 N N . GLY H 1 88 ? -36.583 -36.322 -51.505 1.00 37.66 85 GLY H N 1
ATOM 7506 C CA . GLY H 1 88 ? -36.120 -37.596 -52.012 1.00 38.10 85 GLY H CA 1
ATOM 7507 C C . GLY H 1 88 ? -36.848 -38.524 -51.067 1.00 42.42 85 GLY H C 1
ATOM 7508 O O . GLY H 1 88 ? -37.821 -38.108 -50.437 1.00 44.28 85 GLY H O 1
ATOM 7509 N N . ASN H 1 89 ? -36.404 -39.768 -50.953 1.00 41.08 86 ASN H N 1
ATOM 7510 C CA . ASN H 1 89 ? -36.969 -40.656 -49.939 1.00 39.01 86 ASN H CA 1
ATOM 7511 C C . ASN H 1 89 ? -36.353 -40.448 -48.546 1.00 39.80 86 ASN H C 1
ATOM 7512 O O . ASN H 1 89 ? -37.034 -40.606 -47.539 1.00 42.55 86 ASN H O 1
ATOM 7517 N N . SER H 1 90 ? -35.073 -40.104 -48.472 1.00 36.18 87 SER H N 1
ATOM 7518 C CA . SER H 1 90 ? -34.492 -39.810 -47.169 1.00 39.55 87 SER H CA 1
ATOM 7519 C C . SER H 1 90 ? -34.271 -38.304 -47.026 1.00 43.68 87 SER H C 1
ATOM 7520 O O . SER H 1 90 ? -34.162 -37.801 -45.913 1.00 48.00 87 SER H O 1
ATOM 7523 N N . SER H 1 91 ? -34.240 -37.567 -48.137 1.00 42.65 88 SER H N 1
ATOM 7524 C CA . SER H 1 91 ? -33.893 -36.151 -48.038 1.00 34.84 88 SER H CA 1
ATOM 7525 C C . SER H 1 91 ? -35.105 -35.229 -48.092 1.00 30.06 88 SER H C 1
ATOM 7526 O O . SER H 1 91 ? -36.146 -35.573 -48.647 1.00 25.83 88 SER H O 1
ATOM 7529 N N . MET H 1 92 ? -34.944 -34.052 -47.494 1.00 30.80 89 MET H N 1
ATOM 7530 C CA . MET H 1 92 ? -35.908 -32.960 -47.583 1.00 28.38 89 MET H CA 1
ATOM 7531 C C . MET H 1 92 ? -35.181 -31.645 -47.304 1.00 23.49 89 MET H C 1
ATOM 7532 O O . MET H 1 92 ? -34.181 -31.639 -46.590 1.00 37.41 89 MET H O 1
ATOM 7537 N N . ILE H 1 93 ? -35.661 -30.544 -47.873 1.00 36.52 90 ILE H N 1
ATOM 7538 C CA . ILE H 1 93 ? -35.105 -29.224 -47.568 1.00 35.69 90 ILE H CA 1
ATOM 7539 C C . ILE H 1 93 ? -36.158 -28.343 -46.910 1.00 22.47 90 ILE H C 1
ATOM 7540 O O . ILE H 1 93 ? -37.289 -28.278 -47.380 1.00 22.89 90 ILE H O 1
ATOM 7545 N N . MET H 1 94 ? -35.780 -27.643 -45.848 1.00 31.38 91 MET H N 1
ATOM 7546 C CA . MET H 1 94 ? -36.714 -26.757 -45.178 1.00 30.67 91 MET H CA 1
ATOM 7547 C C . MET H 1 94 ? -36.157 -25.343 -45.172 1.00 30.13 91 MET H C 1
ATOM 7548 O O . MET H 1 94 ? -34.982 -25.118 -44.875 1.00 20.96 91 MET H O 1
ATOM 7553 N N . ASP H 1 95 ? -37.030 -24.398 -45.496 1.00 31.10 92 ASP H N 1
ATOM 7554 C CA . ASP H 1 95 ? -36.668 -22.992 -45.592 1.00 34.25 92 ASP H CA 1
ATOM 7555 C C . ASP H 1 95 ? -37.375 -22.243 -44.478 1.00 30.80 92 ASP H C 1
ATOM 7556 O O . ASP H 1 95 ? -38.537 -22.523 -44.167 1.00 27.70 92 ASP H O 1
ATOM 7561 N N . HIS H 1 96 ? -36.671 -21.274 -43.902 1.00 20.84 93 HIS H N 1
ATOM 7562 C CA . HIS H 1 96 ? -37.186 -20.502 -42.784 1.00 20.78 93 HIS H CA 1
ATOM 7563 C C . HIS H 1 96 ? -37.088 -19.006 -43.040 1.00 24.99 93 HIS H C 1
ATOM 7564 O O . HIS H 1 96 ? -36.000 -18.480 -43.258 1.00 20.82 93 HIS H O 1
ATOM 7571 N N . ASP H 1 97 ? -38.222 -18.316 -43.023 1.00 30.91 94 ASP H N 1
ATOM 7572 C CA . ASP H 1 97 ? -38.187 -16.868 -43.149 1.00 33.10 94 ASP H CA 1
ATOM 7573 C C . ASP H 1 97 ? -38.333 -16.263 -41.766 1.00 25.55 94 ASP H C 1
ATOM 7574 O O . ASP H 1 97 ? -39.322 -16.506 -41.078 1.00 30.46 94 ASP H O 1
ATOM 7579 N N . LEU H 1 98 ? -37.345 -15.472 -41.360 1.00 22.22 95 LEU H N 1
ATOM 7580 C CA . LEU H 1 98 ? -37.381 -14.883 -40.035 1.00 26.13 95 LEU H CA 1
ATOM 7581 C C . LEU H 1 98 ? -37.623 -13.383 -40.130 1.00 30.02 95 LEU H C 1
ATOM 7582 O O . LEU H 1 98 ? -36.766 -12.621 -40.615 1.00 32.79 95 LEU H O 1
ATOM 7587 N N . TYR H 1 99 ? -38.795 -12.991 -39.632 1.00 29.76 96 TYR H N 1
ATOM 7588 C CA . TYR H 1 99 ? -39.275 -11.614 -39.645 1.00 32.97 96 TYR H CA 1
ATOM 7589 C C . TYR H 1 99 ? -39.357 -10.997 -38.262 1.00 32.11 96 TYR H C 1
ATOM 7590 O O . TYR H 1 99 ? -39.804 -11.641 -37.323 1.00 32.08 96 TYR H O 1
ATOM 7599 N N . GLN H 1 100 ? -38.937 -9.746 -38.131 1.00 33.04 97 GLN H N 1
ATOM 7600 C CA . GLN H 1 100 ? -39.335 -8.969 -36.968 1.00 33.85 97 GLN H CA 1
ATOM 7601 C C . GLN H 1 100 ? -40.389 -7.991 -37.442 1.00 39.08 97 GLN H C 1
ATOM 7602 O O . GLN H 1 100 ? -40.103 -7.118 -38.264 1.00 46.36 97 GLN H O 1
ATOM 7608 N N . GLU H 1 101 ? -41.608 -8.160 -36.940 1.00 37.80 98 GLU H N 1
ATOM 7609 C CA . GLU H 1 101 ? -42.776 -7.420 -37.406 1.00 37.24 98 GLU H CA 1
ATOM 7610 C C . GLU H 1 101 ? -42.937 -7.747 -38.887 1.00 40.46 98 GLU H C 1
ATOM 7611 O O . GLU H 1 101 ? -42.958 -8.918 -39.271 1.00 42.07 98 GLU H O 1
ATOM 7617 N N . GLU H 1 102 ? -43.071 -6.716 -39.713 1.00 42.55 99 GLU H N 1
ATOM 7618 C CA . GLU H 1 102 ? -43.152 -6.875 -41.163 1.00 39.07 99 GLU H CA 1
ATOM 7619 C C . GLU H 1 102 ? -41.775 -7.046 -41.818 1.00 35.99 99 GLU H C 1
ATOM 7620 O O . GLU H 1 102 ? -41.672 -7.544 -42.937 1.00 31.38 99 GLU H O 1
ATOM 7626 N N . THR H 1 103 ? -40.725 -6.644 -41.106 1.00 38.73 100 THR H N 1
ATOM 7627 C CA . THR H 1 103 ? -39.360 -6.647 -41.634 1.00 36.97 100 THR H CA 1
ATOM 7628 C C . THR H 1 103 ? -38.709 -8.024 -41.686 1.00 39.94 100 THR H C 1
ATOM 7629 O O . THR H 1 103 ? -38.789 -8.792 -40.730 1.00 42.48 100 THR H O 1
ATOM 7633 N N . LEU H 1 104 ? -38.048 -8.322 -42.802 1.00 39.86 101 LEU H N 1
ATOM 7634 C CA . LEU H 1 104 ? -37.326 -9.581 -42.951 1.00 23.17 101 LEU H CA 1
ATOM 7635 C C . LEU H 1 104 ? -35.915 -9.465 -42.402 1.00 39.81 101 LEU H C 1
ATOM 7636 O O . LEU H 1 104 ? -35.110 -8.665 -42.879 1.00 38.43 101 LEU H O 1
ATOM 7641 N N . MET H 1 105 ? -35.620 -10.278 -41.396 1.00 21.60 102 MET H N 1
ATOM 7642 C CA . MET H 1 105 ? -34.356 -10.174 -40.694 1.00 27.40 102 MET H CA 1
ATOM 7643 C C . MET H 1 105 ? -33.380 -11.210 -41.209 1.00 26.57 102 MET H C 1
ATOM 7644 O O . MET H 1 105 ? -32.187 -10.933 -41.350 1.00 22.18 102 MET H O 1
ATOM 7649 N N . ALA H 1 106 ? -33.886 -12.409 -41.486 1.00 31.41 103 ALA H N 1
ATOM 7650 C CA . ALA H 1 106 ? -32.998 -13.477 -41.940 1.00 19.87 103 ALA H CA 1
ATOM 7651 C C . ALA H 1 106 ? -33.700 -14.533 -42.785 1.00 20.10 103 ALA H C 1
ATOM 7652 O O . ALA H 1 106 ? -34.922 -14.665 -42.739 1.00 20.47 103 ALA H O 1
ATOM 7654 N N . GLN H 1 107 ? -32.912 -15.280 -43.554 1.00 25.37 104 GLN H N 1
ATOM 7655 C CA . GLN H 1 107 ? -33.432 -16.402 -44.339 1.00 24.69 104 GLN H CA 1
ATOM 7656 C C . GLN H 1 107 ? -32.552 -17.636 -44.140 1.00 24.03 104 GLN H C 1
ATOM 7657 O O . GLN H 1 107 ? -31.357 -17.608 -44.417 1.00 26.74 104 GLN H O 1
ATOM 7663 N N . GLY H 1 108 ? -33.155 -18.718 -43.658 1.00 23.23 105 GLY H N 1
ATOM 7664 C CA . GLY H 1 108 ? -32.435 -19.948 -43.375 1.00 19.50 105 GLY H CA 1
ATOM 7665 C C . GLY H 1 108 ? -32.754 -21.105 -44.302 1.00 19.84 105 GLY H C 1
ATOM 7666 O O . GLY H 1 108 ? -33.888 -21.257 -44.756 1.00 36.28 105 GLY H O 1
ATOM 7667 N N . VAL H 1 109 ? -31.741 -21.924 -44.571 1.00 29.67 106 VAL H N 1
ATOM 7668 C CA . VAL H 1 109 ? -31.872 -23.108 -45.414 1.00 28.61 106 VAL H CA 1
ATOM 7669 C C . VAL H 1 109 ? -31.295 -24.336 -44.710 1.00 29.74 106 VAL H C 1
ATOM 7670 O O . VAL H 1 109 ? -30.129 -24.343 -44.337 1.00 33.98 106 VAL H O 1
ATOM 7674 N N . SER H 1 110 ? -32.102 -25.376 -44.520 1.00 20.42 107 SER H N 1
ATOM 7675 C CA . SER H 1 110 ? -31.603 -26.591 -43.874 1.00 33.57 107 SER H CA 1
ATOM 7676 C C . SER H 1 110 ? -31.923 -27.859 -44.666 1.00 31.34 107 SER H C 1
ATOM 7677 O O . SER H 1 110 ? -33.079 -28.135 -44.976 1.00 34.55 107 SER H O 1
ATOM 7680 N N . LYS H 1 111 ? -30.887 -28.630 -44.981 1.00 31.99 108 LYS H N 1
ATOM 7681 C CA . LYS H 1 111 ? -31.037 -29.927 -45.635 1.00 37.13 108 LYS H CA 1
ATOM 7682 C C . LYS H 1 111 ? -31.002 -31.085 -44.647 1.00 22.37 108 LYS H C 1
ATOM 7683 O O . LYS H 1 111 ? -30.019 -31.282 -43.937 1.00 22.38 108 LYS H O 1
ATOM 7689 N N . ILE H 1 112 ? -32.086 -31.850 -44.619 1.00 32.47 109 ILE H N 1
ATOM 7690 C CA . ILE H 1 112 ? -32.253 -32.935 -43.661 1.00 23.21 109 ILE H CA 1
ATOM 7691 C C . ILE H 1 112 ? -32.399 -34.310 -44.312 1.00 24.06 109 ILE H C 1
ATOM 7692 O O . ILE H 1 112 ? -33.085 -34.457 -45.323 1.00 24.29 109 ILE H O 1
ATOM 7697 N N . VAL H 1 113 ? -31.764 -35.316 -43.719 1.00 29.79 110 VAL H N 1
ATOM 7698 C CA . VAL H 1 113 ? -31.951 -36.695 -44.148 1.00 30.82 110 VAL H CA 1
ATOM 7699 C C . VAL H 1 113 ? -32.436 -37.546 -42.977 1.00 27.51 110 VAL H C 1
ATOM 7700 O O . VAL H 1 113 ? -32.069 -37.304 -41.832 1.00 25.86 110 VAL H O 1
ATOM 7704 N N . TRP H 1 114 ? -33.288 -38.524 -43.264 1.00 32.66 111 TRP H N 1
ATOM 7705 C CA . TRP H 1 114 ? -33.726 -39.455 -42.231 1.00 37.36 111 TRP H CA 1
ATOM 7706 C C . TRP H 1 114 ? -32.789 -40.633 -42.099 1.00 35.46 111 TRP H C 1
ATOM 7707 O O . TRP H 1 114 ? -32.384 -41.238 -43.091 1.00 30.99 111 TRP H O 1
ATOM 7718 N N . ILE H 1 115 ? -32.434 -40.940 -40.856 1.00 28.79 112 ILE H N 1
ATOM 7719 C CA . ILE H 1 115 ? -31.567 -42.067 -40.571 1.00 43.93 112 ILE H CA 1
ATOM 7720 C C . ILE H 1 115 ? -32.032 -42.782 -39.311 1.00 44.34 112 ILE H C 1
ATOM 7721 O O . ILE H 1 115 ? -32.769 -42.227 -38.498 1.00 47.01 112 ILE H O 1
ATOM 7726 N N . ASP H 1 116 ? -31.591 -44.024 -39.161 1.00 41.37 113 ASP H N 1
ATOM 7727 C CA . ASP H 1 116 ? -31.711 -44.733 -37.898 1.00 40.44 113 ASP H CA 1
ATOM 7728 C C . ASP H 1 116 ? -30.465 -44.313 -37.127 1.00 32.66 113 ASP H C 1
ATOM 7729 O O . ASP H 1 116 ? -29.348 -44.584 -37.569 1.00 38.79 113 ASP H O 1
ATOM 7734 N N . TYR H 1 117 ? -30.654 -43.650 -35.989 1.00 41.82 114 TYR H N 1
ATOM 7735 C CA . TYR H 1 117 ? -29.544 -43.010 -35.281 1.00 37.85 114 TYR H CA 1
ATOM 7736 C C . TYR H 1 117 ? -28.419 -43.961 -34.880 1.00 39.60 114 TYR H C 1
ATOM 7737 O O . TYR H 1 117 ? -27.243 -43.656 -35.077 1.00 40.68 114 TYR H O 1
ATOM 7746 N N . THR H 1 118 ? -28.788 -45.116 -34.336 1.00 41.69 115 THR H N 1
ATOM 7747 C CA . THR H 1 118 ? -27.821 -46.093 -33.847 1.00 44.47 115 THR H CA 1
ATOM 7748 C C . THR H 1 118 ? -26.944 -46.658 -34.960 1.00 51.44 115 THR H C 1
ATOM 7749 O O . THR H 1 118 ? -25.733 -46.806 -34.799 1.00 54.24 115 THR H O 1
ATOM 7753 N N . GLN H 1 119 ? -27.567 -46.951 -36.095 1.00 52.59 116 GLN H N 1
ATOM 7754 C CA . GLN H 1 119 ? -26.889 -47.598 -37.209 1.00 53.20 116 GLN H CA 1
ATOM 7755 C C . GLN H 1 119 ? -26.213 -46.595 -38.135 1.00 45.67 116 GLN H C 1
ATOM 7756 O O . GLN H 1 119 ? -25.384 -46.971 -38.967 1.00 39.59 116 GLN H O 1
ATOM 7762 N N . ASN H 1 120 ? -26.567 -45.321 -37.967 1.00 48.05 117 ASN H N 1
ATOM 7763 C CA . ASN H 1 120 ? -26.057 -44.228 -38.789 1.00 51.76 117 ASN H CA 1
ATOM 7764 C C . ASN H 1 120 ? -26.345 -44.498 -40.264 1.00 55.17 117 ASN H C 1
ATOM 7765 O O . ASN H 1 120 ? -25.534 -44.193 -41.136 1.00 60.02 117 ASN H O 1
ATOM 7770 N N . LYS H 1 121 ? -27.523 -45.059 -40.526 1.00 52.14 118 LYS H N 1
ATOM 7771 C CA . LYS H 1 121 ? -27.926 -45.452 -41.872 1.00 50.87 118 LYS H CA 1
ATOM 7772 C C . LYS H 1 121 ? -29.275 -44.869 -42.281 1.00 48.65 118 LYS H C 1
ATOM 7773 O O . LYS H 1 121 ? -30.171 -44.719 -41.454 1.00 32.62 118 LYS H O 1
ATOM 7779 N N . SER H 1 122 ? -29.404 -44.573 -43.571 1.00 46.33 119 SER H N 1
ATOM 7780 C CA . SER H 1 122 ? -30.585 -43.920 -44.133 1.00 44.36 119 SER H CA 1
ATOM 7781 C C . SER H 1 122 ? -31.867 -44.739 -43.989 1.00 46.78 119 SER H C 1
ATOM 7782 O O . SER H 1 122 ? -31.860 -45.963 -44.120 1.00 49.00 119 SER H O 1
ATOM 7785 N N . VAL H 1 123 ? -32.965 -44.029 -43.733 1.00 31.54 120 VAL H N 1
ATOM 7786 C CA . VAL H 1 123 ? -34.307 -44.595 -43.639 1.00 40.88 120 VAL H CA 1
ATOM 7787 C C . VAL H 1 123 ? -35.269 -43.713 -44.451 1.00 38.74 120 VAL H C 1
ATOM 7788 O O . VAL H 1 123 ? -35.002 -42.528 -44.633 1.00 41.05 120 VAL H O 1
ATOM 7792 N N . PRO H 1 124 ? -36.368 -44.290 -44.976 1.00 37.85 121 PRO H N 1
ATOM 7793 C CA . PRO H 1 124 ? -37.287 -43.481 -45.788 1.00 38.33 121 PRO H CA 1
ATOM 7794 C C . PRO H 1 124 ? -37.951 -42.344 -45.018 1.00 30.41 121 PRO H C 1
ATOM 7795 O O . PRO H 1 124 ? -37.926 -42.330 -43.791 1.00 62.29 121 PRO H O 1
ATOM 7799 N N . LEU H 1 125 ? -38.553 -41.411 -45.746 1.00 30.33 122 LEU H N 1
ATOM 7800 C CA . LEU H 1 125 ? -39.190 -40.258 -45.136 1.00 29.07 122 LEU H CA 1
ATOM 7801 C C . LEU H 1 125 ? -40.496 -40.758 -44.520 1.00 50.69 122 LEU H C 1
ATOM 7802 O O . LEU H 1 125 ? -41.147 -41.639 -45.085 1.00 51.37 122 LEU H O 1
ATOM 7807 N N . PRO H 1 126 ? -40.887 -40.207 -43.359 1.00 45.93 123 PRO H N 1
ATOM 7808 C CA . PRO H 1 126 ? -42.138 -40.630 -42.720 1.00 42.79 123 PRO H CA 1
ATOM 7809 C C . PRO H 1 126 ? -43.343 -40.348 -43.608 1.00 30.58 123 PRO H C 1
ATOM 7810 O O . PRO H 1 126 ? -43.301 -39.431 -44.427 1.00 36.94 123 PRO H O 1
ATOM 7814 N N . ASP H 1 127 ? -44.405 -41.129 -43.445 1.00 31.64 124 ASP H N 1
ATOM 7815 C CA . ASP H 1 127 ? -45.548 -41.053 -44.343 1.00 38.64 124 ASP H CA 1
ATOM 7816 C C . ASP H 1 127 ? -46.348 -39.772 -44.153 1.00 45.77 124 ASP H C 1
ATOM 7817 O O . ASP H 1 127 ? -46.954 -39.269 -45.100 1.00 52.07 124 ASP H O 1
ATOM 7822 N N . ILE H 1 128 ? -46.327 -39.231 -42.939 1.00 44.24 125 ILE H N 1
ATOM 7823 C CA . ILE H 1 128 ? -47.077 -38.015 -42.647 1.00 41.35 125 ILE H CA 1
ATOM 7824 C C . ILE H 1 128 ? -46.465 -36.825 -43.388 1.00 30.06 125 ILE H C 1
ATOM 7825 O O . ILE H 1 128 ? -47.167 -35.888 -43.771 1.00 30.05 125 ILE H O 1
ATOM 7830 N N . ILE H 1 129 ? -45.152 -36.879 -43.587 1.00 46.04 126 ILE H N 1
ATOM 7831 C CA . ILE H 1 129 ? -44.432 -35.876 -44.358 1.00 44.81 126 ILE H CA 1
ATOM 7832 C C . ILE H 1 129 ? -44.525 -36.141 -45.862 1.00 50.55 126 ILE H C 1
ATOM 7833 O O . ILE H 1 129 ? -44.664 -35.212 -46.659 1.00 28.48 126 ILE H O 1
ATOM 7838 N N . ARG H 1 130 ? -44.438 -37.415 -46.239 1.00 29.42 127 ARG H N 1
ATOM 7839 C CA . ARG H 1 130 ? -44.569 -37.838 -47.634 1.00 29.89 127 ARG H CA 1
ATOM 7840 C C . ARG H 1 130 ? -45.934 -37.465 -48.213 1.00 30.54 127 ARG H C 1
ATOM 7841 O O . ARG H 1 130 ? -46.072 -37.222 -49.416 1.00 30.70 127 ARG H O 1
ATOM 7849 N N . ASN H 1 131 ? -46.931 -37.395 -47.338 1.00 36.40 128 ASN H N 1
ATOM 7850 C CA . ASN H 1 131 ? -48.295 -37.069 -47.731 1.00 38.06 128 ASN H CA 1
ATOM 7851 C C . ASN H 1 131 ? -48.537 -35.617 -48.142 1.00 43.32 128 ASN H C 1
ATOM 7852 O O . ASN H 1 131 ? -49.639 -35.271 -48.567 1.00 48.64 128 ASN H O 1
ATOM 7857 N N . LEU H 1 132 ? -47.525 -34.765 -48.025 1.00 40.14 129 LEU H N 1
ATOM 7858 C CA . LEU H 1 132 ? -47.724 -33.344 -48.288 1.00 42.32 129 LEU H CA 1
ATOM 7859 C C . LEU H 1 132 ? -47.514 -32.954 -49.748 1.00 29.99 129 LEU H C 1
ATOM 7860 O O . LEU H 1 132 ? -47.455 -31.767 -50.072 1.00 63.21 129 LEU H O 1
ATOM 7865 N N . VAL H 1 133 ? -47.406 -33.948 -50.626 1.00 59.72 130 VAL H N 1
ATOM 7866 C CA . VAL H 1 133 ? -47.242 -33.681 -52.051 1.00 57.44 130 VAL H CA 1
ATOM 7867 C C . VAL H 1 133 ? -48.600 -33.642 -52.746 1.00 58.13 130 VAL H C 1
ATOM 7868 O O . VAL H 1 133 ? -49.318 -34.641 -52.769 1.00 32.64 130 VAL H O 1
#

CATH classification: 3.10.129.10

B-factor: mean 36.94, std 14.79, range [4.07, 273.12]

InterPro domains:
  IPR029069 HotDog domain superfamily [SSF54637] (6-129)
  IPR050563 4-hydroxybenzoyl-CoA thioesterase [PTHR31793] (14-129)

Foldseek 3Di:
DAFAQPFKDKDWDDQVCDDPVFFGDPVVVVVVVVVRVQVVCVVQPADPPDQKHKDWPDKDKDFDDTHGPTFMKMKTKGWHDFDQFKTKIWIWIDTPPRTTMIMITIMGMGRPVVRDGDGDDVSSVVVD/DAQDFQFKDKDWDDQVQDDPVAFGDDVVVVVVVVVRVQVSCVVLVHHCPDQKDKDWPDKDKDFDATHHPTFMKMWTKGWHDDDFFKTKMKIFIAGVPHTGMIMITIMGMDRVVVGDGHGDDVSSVVND/DDKDKDWDDQVCDDPVFFRDPVVVVVVVVVRVQVVCVVVVFHPPDQKFKDWPDKDKDFDATHGPTAIKMWDKAWDDDDFFKTKMKIWIARVPRTGMIMIIIMGIAGPVVRGHDTDDVVSVVSD/DKDKDWDDQVCDDPVQFGDPVVVVVVVVVVVQVVCVVVVHHPPDPDDKDWPDKDKDFDATDGPTFIKMWDKDWDADDPQKTKMKIFIAGVPRTGMIMIIIMGD/DDKDKDWDDQVQDDPVQFGDPVVVVVVVVCRVQVVVVVVVDHPPDQKDKDWPDKDKDFDATHGPGFIKMKDKDWDDCDWQKTKMKIWIAGVPRTTMIMITIMGMDRVVVRDGDTDDVSVVVD/DKDKDWDDQVCQDPVAFGDDVVVVVVVVVVVVVVCVVVVADPPDQKFKAWPDKDKDFDATHGPGFIKMKDKDWDDFDFFKTKMKIFIDGPNDTGMIMITIMGIARRVVRGGDGDDPSND/DFAQDFKDKDWDDQVCDDPVFFGDPVVVVVVVVVRVQVVCVVLVHDPPDQKFKDWPDKDKDFDATHGPTFIKMKGKGWDDFDQFKTKMKIFIDGPNRTGMIMITMMGMGRVVVPDGHGDDVSVVVPD/DAFDQPFKDKDWDDQVLDDPVAFGDDVVVVVVVVVRVQVVCVVVVHHPPDQKDKDWDDKDKDFDATHHPTFIKMWTKGWHDDDFFKIKMKIFIDGPPHTGMIMITIMGMDRVVVRGGDGDDVSNVVPD

Sequence (978 aa):
EINKIIHKKTFDIAWGDMDALGHVNNARYFDYFQEARIDWLRELDIKMTGQTGPVVIHVACTFLKPIVYPATVTIHSKVNSLGNSSMIMDHDLYQEETLMAQGVSKIVWIDYTQNKSVPLPDIIRNLVEINKIIHKKTFDIAWGDMDALGHVNNARYFDYFQEARIDWLRELDIKMTGQTGPVVIHVACTFLKPIVYPATVTIHSKVNSLGNSSMIMDHDLYQEETLMAQGVSKIVWIDYTQNKSVPLPDIIRNLVIHKKTFDIAWGDMDALGHVNNARYFDYFQEARIDWLRELDIKMTGQTGPVVIHVACTFLKPIVYPATVTIHSKVNSLGNSSMIMDHDLYQEETLMAQGVSKIVWIDYTQNKSVPLPDIIRNLVHKKTFDIAWGDMDALGHVNNARYFDYFQEARIDWLRELDIKMTGQTGPVVIHVACTFLKPIVYPATVTIHSKVNSLGNSSMIMDHDLYQEETLMAQGVSKIVWIHKKTFDIAWGDMDALGHVNNARYFDYFQEARIDWLRELDIKMTGQTGPVVIHVACTFLKPIVYPATVTIHSKVNSLGNSSMIMDHDLYQEETLMAQGVSKIVWIDYTQNKSVPLPDIIRNLHKKTFDIAWGDMDALGHVNNARYFDYFQEARIDWLRELDIKMTGQTGPVVIHVACTFLKPIVYPATVTIHSKVNSLGNSSMIMDHDLYQEETLMAQGVSKIVWIDYTQNKSVPLPDIIRINKIIHKKTFDIAWGDMDALGHVNNARYFDYFQEARIDWLRELDIKMTGQTGPVVIHVACTFLKPIVYPATVTIHSKVNSLGNSSMIMDHDLYQEETLMAQGVSKIVWIDYTQNKSVPLPDIIRNLVEINKIIHKKTFDIAWGDMDALGHVNNARYFDYFQEARIDWLRELDIKMTGQTGPVVIHVACTFLKPIVYPATVTIHSKVNSLGNSSMIMDHDLYQEETLMAQGVSKIVWIDYTQNKSVPLPDIIRNLV

Organism: Legionella pneumophila subsp. pneumophila (strain Philadelphia 1 / ATCC 33152 / DSM 7513) (NCBI:txid272624)

Radius of gyration: 35.83 Å; Cα contacts (8 Å, |Δi|>4): 2200; chains: 8; bounding box: 72×101×60 Å

Solvent-accessible surface area: 43958 Å² total; per-residue (Å²): 123,58,64,120,106,43,16,124,57,71,44,101,7,27,22,32,13,10,8,28,52,22,40,6,12,15,3,56,7,10,12,10,2,13,16,0,22,11,32,5,5,130,106,26,120,19,133,30,112,36,97,20,1,10,34,18,44,58,7,10,0,42,26,92,115,68,0,77,29,75,10,81,0,22,0,39,0,71,0,32,61,46,28,81,26,22,4,34,2,17,0,32,0,54,40,143,165,68,54,8,0,46,2,58,0,77,4,21,12,17,8,45,114,119,84,136,71,28,21,15,38,63,76,0,70,108,41,117,106,35,71,132,119,30,18,129,43,72,48,100,6,24,6,26,29,16,12,34,51,30,35,5,9,35,2,52,6,2,44,21,2,10,18,0,10,7,12,4,2,99,112,22,133,26,143,28,116,37,150,58,0,11,38,29,63,55,1,6,0,36,21,69,104,64,0,75,28,83,8,60,0,20,0,40,0,75,0,46,56,39,28,114,20,26,1,42,0,27,1,39,0,63,46,144,162,67,41,11,0,75,1,62,0,79,2,14,3,24,18,47,123,132,84,128,75,44,95,14,30,109,70,0,78,110,35,113,110,24,128,61,71,49,96,3,33,11,30,29,14,15,28,79,27,71,5,6,40,0,44,6,6,31,19,1,13,18,0,12,10,37,36,2,36,94,58,116,22,94,15,101,33,147,65,1,17,52,14,65,62,6,10,0,44,27,89,102,74,0,72,35,86,8,72,0,19,0,68,1,89,2,90,56,70,34,110,33,24,1,44,0,35,1,26,0,65,50,150,166,49,45,0,0,69,1,65,0,84,0,26,8,45,21,67,120,119,109,129,80,46,92,7,44,90,75,0,89,106,22,127,25,137,47,79,40,99,4,30,21,30,17,15,7,29,53,28,42,2,12,31,2,53,10,7,9,9,2,12,17,0,22,11,33,89,12,82,111,83,112,55,71,35,122,42,189,92,20,15,93,15,50,60,11,11,0,41,28,70,115,89,0,82,42,77,5,74,0,29,0,56,7,117,71,102,55,142,43,169,80,22,22,34,13,34,0,32,0,59,51,144,164,69,43,11,0,64,0,64,0,74,1,36,150,155,12,138,55,80,51,97,2,33,11,28,25,11,13,23,79,22,69,3,3,36,0,41,5,10,39,18,6,20,20,0,27,1,44,54,0,82,103,57,111,25,58,11,120,34,120,72,0,9,42,20,70,63,10,10,0,44,24,94,90,67,0,62,14,63,10,73,0,19,0,51,4,95,34,65,58,77,33,109,32,34,0,52,3,28,2,36,0,63,35,136,145,52,50,0,0,71,1,66,6,82,0,25,3,22,33,39,117,103,97,119,80,55,94,6,44,103,74,0,83,121,84,59,149,42,98,47,67,2,21,16,28,18,12,10,27,56,28,48,5,14,46,2,52,8,9,10,10,10,12,12,0,20,9,27,83,3,84,92,34,67,11,69,31,122,38,133,38,1,8,52,16,48,62,14,15,1,45,30,93,111,82,1,82,20,69,8,98,0,41,0,59,10,117,55,87,44,85,35,134,25,22,2,53,4,15,2,40,0,59,43,152,158,50,42,14,0,63,1,67,4,87,3,15,13,16,32,68,111,106,111,119,74,36,76,10,32,54,53,16,169,61,87,150,81,54,13,134,29,77,34,96,6,27,25,23,14,10,7,24,52,27,47,8,16,18,4,56,5,12,25,10,2,16,14,0,22,8,48,8,1,77,115,27,119,16,66,26,114,35,152,64,1,13,49,10,62,57,9,9,0,36,26,105,96,67,0,73,24,71,8,81,0,24,0,38,0,63,2,33,53,38,28,128,25,23,1,47,0,22,1,25,0,51,38,136,162,63,48,0,0,79,2,64,0,80,1,18,11,15,23,52,127,121,73,135,74,41,99,8,34,111,77,0,84,117,56,130,117,28,70,95,58,40,15,142,31,92,48,100,6,28,10,31,7,11,11,27,56,28,43,2,12,42,6,96,6,2,32,14,1,13,28,0,12,8,47,8,1,56,127,32,133,18,104,10,90,31,129,62,0,17,41,30,71,32,4,6,0,34,23,71,106,65,0,80,28,64,6,75,0,32,0,46,3,51,1,38,56,44,37,105,25,44,0,40,3,32,2,34,0,68,46,156,162,44,47,10,0,79,2,51,0,78,1,26,6,20,20,44,120,111,91,130,79,45,92,7,29,109,84,0,77,113,41,115